Protein AF-A0A9D1CTZ7-F1 (afdb_monomer_lite)

Organism: NCBI:txid2840914

Secondary structure (DSSP, 8-state):
----EEPPP-SS--EEEEEETTT----TTS-HHHHHHHHHHHH-S-EEEEEEEEETTEEEEEEEEE-TTSPPEEEEEETTEEEEEEEE-STTEEEEEEE-TTS-EEEEEEEETT--EEEEEE--SS-SS-SEEEEE---TTS-EEEEEETT-SSPEEEEEPPEESSHHHHHHHHHHS--SEEEEETTEEEEEE-HHHHHHHHHHHHHHHHHHHHHHHHHHHHHTS-----------------------------------STTSSTTTTTHHHHHHTTSS--------------PPPPPPP-PPPSEEEESSSS-EEEEEEEE-TTS-EEEEEEEEETTS-EEEEEEEETTEEEEEEEEE-TTSSEEEEEEEETTEEEEEEEEE-TTT--EEEEEEETTEEEEEEEEE-TT--EEEEEEEETTEEEEEEEEE-TTS-EEEEEEETTEEEEEEEEE-TTS-EEEEEEEETTEEEEEEEEE-TTS-EEEEEEEETTEEEEEEEEEPTTS-EEEEEEETTEEEEEEEEE-TT--EEEEEEEETTEEEEEEEEE-TTS-EEEEEEETTEEEEEEEEE-TTS-EEEEEEEETTEEEEEEEEEETTEEEEEEEEETTEEEEEEEEEETTEEEEEEEEETTEEEEEEEEEETTEEEEEEEEETTEEEEEEEEEETTEEEEEEEEETTEEEEEEEEEETTEEEEEEEEETTEEEEEEEE-TT--EEEEEEEETTEEEEEEEEE-TTS-EEEEEEEETTEEEEE---PPPPP-PPPP-GGGTTSHHHHHH-PPP----EEETTEEEEEEE-TTSSEEEEEEEE-SSEEEEEEEETTEEEEEEEEEETTS-EEEEEE-SS--TT-EEEE-SS-EEEEE-----S-S------------

InterPro domains:
  IPR003409 MORN repeat [PF02493] (344-364)
  IPR003409 MORN repeat [PF02493] (368-382)
  IPR003409 MORN repeat [PF02493] (416-436)
  IPR003409 MORN repeat [PF02493] (463-483)
  IPR003409 MORN repeat [PF02493] (487-508)
  IPR003409 MORN repeat [PF02493] (534-555)
  IPR003409 MORN repeat [PF02493] (581-596)
  IPR003409 MORN repeat [PF02493] (604-623)
  IPR003409 MORN repeat [PF02493] (627-647)
  IPR003409 MORN repeat [PF02493] (650-665)
  IPR003409 MORN repeat [PF02493] (673-684)
  IPR003409 MORN repeat [PF02493] (719-733)
  IPR003409 MORN repeat [PF02493] (804-817)
  IPR003409 MORN repeat [PF02493] (820-840)
  IPR003409 MORN repeat [SM00698] (342-363)
  IPR003409 MORN repeat [SM00698] (366-387)
  IPR003409 MORN repeat [SM00698] (414-435)
  IPR003409 MORN repeat [SM00698] (461-482)
  IPR003409 MORN repeat [SM00698] (485-506)
  IPR003409 MORN repeat [SM00698] (532-553)

Sequence (888 aa):
MTVSIRPRISGDIMYYTAYLLSADPIRFGSDILLKVRKAYFTSGKRQKNKIFLNVQGEALQCFYTMENRRPLKWKKVSEGRLCERTAQTGPSGYCVETLDYSGTVIKKMYFNLHHQWLRTEYFDGFHSQPEFTLMPWPNAKQVGLALYTAERETPSVLQSVPLPQEQALLDQLVQEVLPEACAQTAQGLAYFCTEQKYTLWVQMLDKLGEKEEKSAARAQRTRKKAGAFYFDIQALADEQTTFDLTKAPYLSADGPAALQQDAALEKENKKTRAEKEKVLLQKQPAQTEEKRKRKKPQAPAIAGPDKVLPLSGKEKCFYYGALDENGARTGLGRTQTSQGKTLYDGTYKNDMRNGFGVYYFKTGRISYLGNWKDNKRDGFGIAFRPTDGSVHVGVFENDAPRGTAARFDKEGNLVYAGSWKDGVKTGAGITVAPNGALQISAWKDGKQQNTGALLDMYGAVYYSGGLKNGKKEGKGTLFAADGALVYTGMFKNDAFEGQGRLFLEDGGSIAGTFVNGKVNGKACKYTENGTLVYDGMWKDGLPNGDGALYAADGSKMQGSFIQGKAAGCFSCFSKDGRLCYKGTLADGLYDGQGVLYEEDKPVYDGAFACGEKCGMGRLFEDGACVYMGMFAHGLPNGYGQRFENGQRVYYGFFQNGLYHGHGMLFEDDRPKYAGSFSAGKMHGRINRVSDGHIIEECIYQQGKCIYMRSYTLDGALLYEGNIKDGMREGMGCAFTEFGEKSFEGIFKYNEPFKSMKVIVKKLEPLARCEKLKNTEYESCRTAPAFAVEEPVGGGIYSGMLGERGVPHGKGTMLYPDHRYTGFFEDGAPRGMGVIYFGDGRELRARFVKAPATGGARAVFSTVTYDYILEQSGKDGDAYVDRSNPAVY

Structure (mmCIF, N/CA/C/O backbone):
data_AF-A0A9D1CTZ7-F1
#
_entry.id   AF-A0A9D1CTZ7-F1
#
loop_
_atom_site.group_PDB
_atom_site.id
_atom_site.type_symbol
_atom_site.label_atom_id
_atom_site.label_alt_id
_atom_site.label_comp_id
_atom_site.label_asym_id
_atom_site.label_entity_id
_atom_site.label_seq_id
_atom_site.pdbx_PDB_ins_code
_atom_site.Cartn_x
_atom_site.Cartn_y
_atom_site.Cartn_z
_atom_site.occupancy
_atom_site.B_iso_or_equiv
_atom_site.auth_seq_id
_atom_site.auth_comp_id
_atom_site.auth_asym_id
_atom_site.auth_atom_id
_atom_site.pdbx_PDB_model_num
ATOM 1 N N . MET A 1 1 ? 18.250 21.916 -4.000 1.00 31.45 1 MET A N 1
ATOM 2 C CA . MET A 1 1 ? 17.498 20.655 -3.864 1.00 31.45 1 MET A CA 1
ATOM 3 C C . MET A 1 1 ? 16.093 20.932 -4.359 1.00 31.45 1 MET A C 1
ATOM 5 O O . MET A 1 1 ? 15.356 21.682 -3.744 1.00 31.45 1 MET A O 1
ATOM 9 N N . THR A 1 2 ? 15.762 20.413 -5.537 1.00 33.00 2 THR A N 1
ATOM 10 C CA . THR A 1 2 ? 14.442 20.562 -6.163 1.00 33.00 2 THR A CA 1
ATOM 11 C C . THR A 1 2 ? 13.352 20.031 -5.237 1.00 33.00 2 THR A C 1
ATOM 13 O O . THR A 1 2 ? 13.446 18.884 -4.796 1.00 33.00 2 THR A O 1
ATOM 16 N N . VAL A 1 3 ? 12.331 20.852 -4.962 1.00 38.34 3 VAL A N 1
ATOM 17 C CA . VAL A 1 3 ? 11.084 20.417 -4.317 1.00 38.34 3 VAL A CA 1
ATOM 18 C C . VAL A 1 3 ? 10.610 19.169 -5.047 1.00 38.34 3 VAL A C 1
ATOM 20 O O . VAL A 1 3 ? 10.500 19.164 -6.274 1.00 38.34 3 VAL A O 1
ATOM 23 N N . SER A 1 4 ? 10.396 18.083 -4.310 1.00 40.25 4 SER A N 1
ATOM 24 C CA . SER A 1 4 ? 9.902 16.855 -4.914 1.00 40.25 4 SER A CA 1
ATOM 25 C C . SER A 1 4 ? 8.446 17.081 -5.319 1.00 40.25 4 SER A C 1
ATOM 27 O O . SER A 1 4 ? 7.565 17.266 -4.477 1.00 40.25 4 SER A O 1
ATOM 29 N N . ILE A 1 5 ? 8.216 17.153 -6.626 1.00 47.56 5 ILE A N 1
ATOM 30 C CA . ILE A 1 5 ? 6.934 17.476 -7.248 1.00 47.56 5 ILE A CA 1
ATOM 31 C C . ILE A 1 5 ? 6.357 16.191 -7.840 1.00 47.56 5 ILE A C 1
ATOM 33 O O . ILE A 1 5 ? 7.071 15.412 -8.472 1.00 47.56 5 ILE A O 1
ATOM 37 N N . ARG A 1 6 ? 5.053 15.959 -7.666 1.00 45.53 6 ARG A N 1
ATOM 38 C CA . ARG A 1 6 ? 4.367 14.863 -8.361 1.00 45.53 6 ARG A CA 1
ATOM 39 C C . ARG A 1 6 ? 4.310 15.165 -9.868 1.00 45.53 6 ARG A C 1
ATOM 41 O O . ARG A 1 6 ? 3.875 16.262 -10.229 1.00 45.53 6 ARG A O 1
ATOM 48 N N . PRO A 1 7 ? 4.718 14.231 -10.749 1.00 43.59 7 PRO A N 1
ATOM 49 C CA . PRO A 1 7 ? 4.662 14.441 -12.194 1.00 43.59 7 PRO A CA 1
ATOM 50 C C . PRO A 1 7 ? 3.220 14.638 -12.690 1.00 43.59 7 PRO A C 1
ATOM 52 O O . PRO A 1 7 ? 2.262 14.199 -12.051 1.00 43.59 7 PRO A O 1
ATOM 55 N N . ARG A 1 8 ? 3.072 15.302 -13.850 1.00 50.91 8 ARG A N 1
ATOM 56 C CA . ARG A 1 8 ? 1.784 15.445 -14.553 1.00 50.91 8 ARG A CA 1
ATOM 57 C C . ARG A 1 8 ? 1.154 14.072 -14.781 1.00 50.91 8 ARG A C 1
ATOM 59 O O . ARG A 1 8 ? 1.836 13.109 -15.124 1.00 50.91 8 ARG A O 1
ATOM 66 N N . ILE A 1 9 ? -0.162 14.017 -14.629 1.00 49.47 9 ILE A N 1
ATOM 67 C CA . ILE A 1 9 ? -0.934 12.792 -14.808 1.00 49.47 9 ILE A CA 1
ATOM 68 C C . ILE A 1 9 ? -0.988 12.446 -16.312 1.00 49.47 9 ILE A C 1
ATOM 70 O O . ILE A 1 9 ? -1.193 13.344 -17.129 1.00 49.47 9 ILE A O 1
ATOM 74 N N . SER A 1 10 ? -0.779 11.177 -16.691 1.00 38.81 10 SER A N 1
ATOM 75 C CA . SER A 1 10 ? -0.853 10.682 -18.086 1.00 38.81 10 SER A CA 1
ATOM 76 C C . SER A 1 10 ? -2.014 9.680 -18.284 1.00 38.81 10 SER A C 1
ATOM 78 O O . SER A 1 10 ? -2.587 9.233 -17.294 1.00 38.81 10 SER A O 1
ATOM 80 N N . GLY A 1 11 ? -2.408 9.441 -19.547 1.00 45.62 11 GLY A N 1
ATOM 81 C CA . GLY A 1 11 ? -3.749 9.033 -20.029 1.00 45.62 11 GLY A CA 1
ATOM 82 C C . GLY A 1 11 ? -4.435 7.755 -19.496 1.00 45.62 11 GLY A C 1
ATOM 83 O O . GLY A 1 11 ? -3.845 6.958 -18.779 1.00 45.62 11 GLY A O 1
ATOM 84 N N . ASP A 1 12 ? -5.720 7.627 -19.881 1.00 53.69 12 ASP A N 1
ATOM 85 C CA . ASP A 1 12 ? -6.805 6.739 -19.392 1.00 53.69 12 ASP A CA 1
ATOM 86 C C . ASP A 1 12 ? -7.058 6.773 -17.875 1.00 53.69 12 ASP A C 1
ATOM 88 O O . ASP A 1 12 ? -6.878 5.812 -17.128 1.00 53.69 12 ASP A O 1
ATOM 92 N N . ILE A 1 13 ? -7.531 7.932 -17.406 1.00 67.56 13 ILE A N 1
ATOM 93 C CA . ILE A 1 13 ? -7.781 8.193 -15.986 1.00 67.56 13 ILE A CA 1
ATOM 94 C C . ILE A 1 13 ? -9.235 7.934 -15.617 1.00 67.56 13 ILE A C 1
ATOM 96 O O . ILE A 1 13 ? -10.170 8.542 -16.139 1.00 67.56 13 ILE A O 1
ATOM 100 N N . MET A 1 14 ? -9.410 7.100 -14.598 1.00 73.19 14 MET A N 1
ATOM 101 C CA . MET A 1 14 ? -10.675 6.962 -13.889 1.00 73.19 14 MET A CA 1
ATOM 102 C C . MET A 1 14 ? -10.858 8.124 -12.905 1.00 73.19 14 MET A C 1
ATOM 104 O O . MET A 1 14 ? -10.190 8.201 -11.869 1.00 73.19 14 MET A O 1
ATOM 108 N N . TYR A 1 15 ? -11.796 9.017 -13.221 1.00 79.56 15 TYR A N 1
ATOM 109 C CA . TYR A 1 15 ? -12.249 10.079 -12.325 1.00 79.56 15 TYR A CA 1
ATOM 110 C C . TYR A 1 15 ? -13.317 9.543 -11.367 1.00 79.56 15 TYR A C 1
ATOM 112 O O . TYR A 1 15 ? -14.392 9.098 -11.785 1.00 79.56 15 TYR A O 1
ATOM 120 N N . TYR A 1 16 ? -13.045 9.604 -10.062 1.00 79.25 16 TYR A N 1
ATOM 121 C CA . TYR A 1 16 ? -14.051 9.277 -9.057 1.00 79.25 16 TYR A CA 1
ATOM 122 C C . TYR A 1 16 ? -15.047 10.422 -8.917 1.00 79.25 16 TYR A C 1
ATOM 124 O O . TYR A 1 16 ? -16.249 10.186 -9.043 1.00 79.25 16 TYR A O 1
ATOM 132 N N . THR A 1 17 ? -14.557 11.639 -8.700 1.00 83.62 17 THR A N 1
ATOM 133 C CA . THR A 1 17 ? -15.346 12.873 -8.606 1.00 83.62 17 THR A CA 1
ATOM 134 C C . THR A 1 17 ? -14.515 14.048 -9.121 1.00 83.62 17 THR A C 1
ATOM 136 O O . THR A 1 17 ? -13.285 14.013 -9.046 1.00 83.62 17 THR A O 1
ATOM 139 N N . ALA A 1 18 ? -15.177 15.074 -9.654 1.00 87.12 18 ALA A N 1
ATOM 140 C CA . ALA A 1 18 ? -14.551 16.337 -10.030 1.00 87.12 18 ALA A CA 1
ATOM 141 C C . ALA A 1 18 ? -15.483 17.503 -9.691 1.00 87.12 18 ALA A C 1
ATOM 143 O O . ALA A 1 18 ? -16.699 17.409 -9.902 1.00 87.12 18 ALA A O 1
ATOM 144 N N . TYR A 1 19 ? -14.890 18.574 -9.168 1.00 87.88 19 TYR A N 1
ATOM 145 C CA . TYR A 1 19 ? -15.587 19.717 -8.598 1.00 87.88 19 TYR A CA 1
ATOM 146 C C . TYR A 1 19 ? -14.991 21.034 -9.086 1.00 87.88 19 TYR A C 1
ATOM 148 O O . TYR A 1 19 ? -13.785 21.137 -9.322 1.00 87.88 19 TYR A O 1
ATOM 156 N N . LEU A 1 20 ? -15.848 22.044 -9.211 1.00 88.69 20 LEU A N 1
ATOM 157 C CA . LEU A 1 20 ? -15.451 23.429 -9.420 1.00 88.69 20 LEU A CA 1
ATOM 158 C C . LEU A 1 20 ? -15.240 24.088 -8.053 1.00 88.69 20 LEU A C 1
ATOM 160 O O . LEU A 1 20 ? -16.177 24.173 -7.265 1.00 88.69 20 LEU A O 1
ATOM 164 N N . LEU A 1 21 ? -14.030 24.567 -7.766 1.00 83.88 21 LEU A N 1
ATOM 165 C CA . LEU A 1 21 ? -13.671 25.066 -6.433 1.00 83.88 21 LEU A CA 1
ATOM 166 C C . LEU A 1 21 ? -14.428 26.343 -6.042 1.00 83.88 21 LEU A C 1
ATOM 168 O O . LEU A 1 21 ? -14.652 26.574 -4.858 1.00 83.88 21 LEU A O 1
ATOM 172 N N . SER A 1 22 ? -14.846 27.150 -7.021 1.00 80.38 22 SER A N 1
ATOM 173 C CA . SER A 1 22 ? -15.628 28.370 -6.785 1.00 80.38 22 SER A CA 1
ATOM 174 C C . SER A 1 22 ? -17.093 28.101 -6.431 1.00 80.38 22 SER A C 1
ATOM 176 O O . SER A 1 22 ? -17.678 28.879 -5.685 1.00 80.38 22 SER A O 1
ATOM 178 N N . ALA A 1 23 ? -17.681 27.020 -6.951 1.00 76.50 23 ALA A N 1
ATOM 179 C CA . ALA A 1 23 ? -19.080 26.652 -6.706 1.00 76.50 23 ALA A CA 1
ATOM 180 C C . ALA A 1 23 ? -19.233 25.560 -5.633 1.00 76.50 23 ALA A C 1
ATOM 182 O O . ALA A 1 23 ? -20.319 25.349 -5.102 1.00 76.50 23 ALA A O 1
ATOM 183 N N . ASP A 1 24 ? -18.149 24.844 -5.329 1.00 72.81 24 ASP A N 1
ATOM 184 C CA . ASP A 1 24 ? -18.144 23.669 -4.462 1.00 72.81 24 ASP A CA 1
ATOM 185 C C . ASP A 1 24 ? -16.845 23.616 -3.638 1.00 72.81 24 ASP A C 1
ATOM 187 O O . ASP A 1 24 ? -15.947 22.814 -3.921 1.00 72.81 24 ASP A O 1
ATOM 191 N N . PRO A 1 25 ? -16.696 24.496 -2.627 1.00 58.97 25 PRO A N 1
ATOM 192 C CA . PRO A 1 25 ? -15.507 24.574 -1.782 1.00 58.97 25 PRO A CA 1
ATOM 193 C C . PRO A 1 25 ? -15.472 23.402 -0.782 1.00 58.97 25 PRO A C 1
ATOM 195 O O . PRO A 1 25 ? -15.561 23.570 0.434 1.00 58.97 25 PRO A O 1
ATOM 198 N N . ILE A 1 26 ? -15.387 22.171 -1.285 1.00 52.47 26 ILE A N 1
ATOM 199 C CA . ILE A 1 26 ? -15.336 20.957 -0.468 1.00 52.47 26 ILE A CA 1
ATOM 200 C C . ILE A 1 26 ? -13.951 20.827 0.179 1.00 52.47 26 ILE A C 1
ATOM 202 O O . ILE A 1 26 ? -12.922 20.833 -0.496 1.00 52.47 26 ILE A O 1
ATOM 206 N N . ARG A 1 27 ? -13.916 20.586 1.498 1.00 50.91 27 ARG A N 1
ATOM 207 C CA . ARG A 1 27 ? -12.739 20.017 2.175 1.00 50.91 27 ARG A CA 1
ATOM 208 C C . ARG A 1 27 ? -12.743 18.500 1.953 1.00 50.91 27 ARG A C 1
ATOM 210 O O . ARG A 1 27 ? -13.599 17.804 2.491 1.00 50.91 27 ARG A O 1
ATOM 217 N N . PHE A 1 28 ? -11.786 17.976 1.184 1.00 46.28 28 PHE A N 1
ATOM 218 C CA . PHE A 1 28 ? -11.691 16.584 0.685 1.00 46.28 28 PHE A CA 1
ATOM 219 C C . PHE A 1 28 ? -11.711 15.438 1.727 1.00 46.28 28 PHE A C 1
ATOM 221 O O . PHE A 1 28 ? -11.570 14.271 1.366 1.00 46.28 28 PHE A O 1
ATOM 228 N N . GLY A 1 29 ? -11.927 15.724 3.013 1.00 41.44 29 GLY A N 1
ATOM 229 C CA . GLY A 1 29 ? -12.112 14.727 4.071 1.00 41.44 29 GLY A CA 1
ATOM 230 C C . GLY A 1 29 ? -13.566 14.290 4.315 1.00 41.44 29 GLY A C 1
ATOM 231 O O . GLY A 1 29 ? -13.783 13.227 4.908 1.00 41.44 29 GLY A O 1
ATOM 232 N N . SER A 1 30 ? -14.566 15.059 3.860 1.00 56.84 30 SER A N 1
ATOM 233 C CA . SER A 1 30 ? -15.987 14.865 4.220 1.00 56.84 30 SER A CA 1
ATOM 234 C C . SER A 1 30 ? -16.893 14.358 3.089 1.00 56.84 30 SER A C 1
ATOM 236 O O . SER A 1 30 ? -18.062 14.064 3.337 1.00 56.84 30 SER A O 1
ATOM 238 N N . ASP A 1 31 ? -16.380 14.188 1.867 1.00 74.56 31 ASP A N 1
ATOM 239 C CA . ASP A 1 31 ? -17.168 13.690 0.733 1.00 74.56 31 ASP A CA 1
ATOM 240 C C . ASP A 1 31 ? -17.422 12.174 0.838 1.00 74.56 31 ASP A C 1
ATOM 242 O O . ASP A 1 31 ? -16.590 11.327 0.497 1.00 74.56 31 ASP A O 1
ATOM 246 N N . ILE A 1 32 ? -18.602 11.826 1.348 1.00 80.81 32 ILE A N 1
ATOM 247 C CA . ILE A 1 32 ? -19.038 10.443 1.560 1.00 80.81 32 ILE A CA 1
ATOM 248 C C . ILE A 1 32 ? -19.252 9.733 0.218 1.00 80.81 32 ILE A C 1
ATOM 250 O O . ILE A 1 32 ? -18.917 8.555 0.100 1.00 80.81 32 ILE A O 1
ATOM 254 N N . LEU A 1 33 ? -19.768 10.430 -0.800 1.00 86.69 33 LEU A N 1
ATOM 255 C CA . LEU A 1 33 ? -20.016 9.844 -2.117 1.00 86.69 33 LEU A CA 1
ATOM 256 C C . LEU A 1 33 ? -18.697 9.406 -2.761 1.00 86.69 33 LEU A C 1
ATOM 258 O O . LEU A 1 33 ? -18.604 8.293 -3.286 1.00 86.69 33 LEU A O 1
ATOM 262 N N . LEU A 1 34 ? -17.655 10.232 -2.648 1.00 85.56 34 LEU A N 1
ATOM 263 C CA . LEU A 1 34 ? -16.305 9.860 -3.057 1.00 85.56 34 LEU A CA 1
ATOM 264 C C . LEU A 1 34 ? -15.801 8.614 -2.314 1.00 85.56 34 LEU A C 1
ATOM 266 O O . LEU A 1 34 ? -15.288 7.694 -2.955 1.00 85.56 34 LEU A O 1
ATOM 270 N N . LYS A 1 35 ? -15.965 8.548 -0.985 1.00 84.50 35 LYS A N 1
ATOM 271 C CA . LYS A 1 35 ? -15.539 7.385 -0.181 1.00 84.50 35 LYS A CA 1
ATOM 272 C C . LYS A 1 35 ? -16.227 6.096 -0.638 1.00 84.50 35 LYS A C 1
ATOM 274 O O . LYS A 1 35 ? -15.545 5.093 -0.843 1.00 84.50 35 LYS A O 1
ATOM 279 N N . VAL A 1 36 ? -17.544 6.134 -0.866 1.00 88.00 36 VAL A N 1
ATOM 280 C CA . VAL A 1 36 ? -18.310 4.981 -1.375 1.00 88.00 36 VAL A CA 1
ATOM 281 C C . VAL A 1 36 ? -17.788 4.531 -2.737 1.00 88.00 36 VAL A C 1
ATOM 283 O O . VAL A 1 36 ? -17.558 3.342 -2.956 1.00 88.00 36 VAL A O 1
ATOM 286 N N . ARG A 1 37 ? -17.568 5.477 -3.655 1.00 88.75 37 ARG A N 1
ATOM 287 C CA . ARG A 1 37 ? -17.088 5.175 -5.009 1.00 88.75 37 ARG A CA 1
ATOM 288 C C . ARG A 1 37 ? -15.677 4.593 -4.984 1.00 88.75 37 ARG A C 1
ATOM 290 O O . ARG A 1 37 ? -15.439 3.581 -5.636 1.00 88.75 37 ARG A O 1
ATOM 297 N N . LYS A 1 38 ? -14.770 5.169 -4.190 1.00 84.69 38 LYS A N 1
ATOM 298 C CA . LYS A 1 38 ? -13.411 4.644 -4.004 1.00 84.69 38 LYS A CA 1
ATOM 299 C C . LYS A 1 38 ? -13.449 3.211 -3.467 1.00 84.69 38 LYS A C 1
ATOM 301 O O . LYS A 1 38 ? -12.828 2.338 -4.056 1.00 84.69 38 LYS A O 1
ATOM 306 N N . ALA A 1 39 ? -14.250 2.939 -2.434 1.00 84.06 39 ALA A N 1
ATOM 307 C CA . ALA A 1 39 ? -14.419 1.587 -1.895 1.00 84.06 39 ALA A CA 1
ATOM 308 C C . ALA A 1 39 ? -14.946 0.587 -2.944 1.00 84.06 39 ALA A C 1
ATOM 310 O O . ALA A 1 39 ? -14.452 -0.540 -3.026 1.00 84.06 39 ALA A O 1
ATOM 311 N N . TYR A 1 40 ? -15.905 0.994 -3.783 1.00 88.19 40 TYR A N 1
ATOM 312 C CA . TYR A 1 40 ? -16.425 0.160 -4.872 1.00 88.19 40 TYR A CA 1
ATOM 313 C C . TYR A 1 40 ? -15.343 -0.192 -5.902 1.00 88.19 40 TYR A C 1
ATOM 315 O O . TYR A 1 40 ? -15.131 -1.369 -6.185 1.00 88.19 40 TYR A O 1
ATOM 323 N N . PHE A 1 41 ? -14.626 0.805 -6.429 1.00 83.56 41 PHE A N 1
ATOM 324 C CA . PHE A 1 41 ? -13.607 0.577 -7.459 1.00 83.56 41 PHE A CA 1
ATOM 325 C C . PHE A 1 41 ? -12.353 -0.125 -6.925 1.00 83.56 41 PHE A C 1
ATOM 327 O O . PHE A 1 41 ? -11.747 -0.898 -7.657 1.00 83.56 41 PHE A O 1
ATOM 334 N N . THR A 1 42 ? -11.987 0.085 -5.656 1.00 80.75 42 THR A N 1
ATOM 335 C CA . THR A 1 42 ? -10.863 -0.623 -5.022 1.00 80.75 42 THR A CA 1
ATOM 336 C C . THR A 1 42 ? -11.199 -2.083 -4.721 1.00 80.75 42 THR A C 1
ATOM 338 O O . THR A 1 42 ? -10.357 -2.952 -4.910 1.00 80.75 42 THR A O 1
ATOM 341 N N . SER A 1 43 ? -12.414 -2.377 -4.249 1.00 82.44 43 SER A N 1
ATOM 342 C CA . SER A 1 43 ? -12.793 -3.749 -3.880 1.00 82.44 43 SER A CA 1
ATOM 343 C C . SER A 1 43 ? -13.303 -4.591 -5.052 1.00 82.44 43 SER A C 1
ATOM 345 O O . SER A 1 43 ? -13.325 -5.816 -4.947 1.00 82.44 43 SER A O 1
ATOM 347 N N . GLY A 1 44 ? -13.799 -3.957 -6.121 1.00 81.06 44 GLY A N 1
ATOM 348 C CA . GLY A 1 44 ? -14.511 -4.620 -7.220 1.00 81.06 44 GLY A CA 1
ATOM 349 C C . GLY A 1 44 ? -15.844 -5.264 -6.807 1.00 81.06 44 GLY A C 1
ATOM 350 O O . GLY A 1 44 ? -16.475 -5.953 -7.608 1.00 81.06 44 GLY A O 1
ATOM 351 N N . LYS A 1 45 ? -16.284 -5.067 -5.557 1.00 83.38 45 LYS A N 1
ATOM 352 C CA . LYS A 1 45 ? -17.465 -5.705 -4.965 1.00 83.38 45 LYS A CA 1
ATOM 353 C C . LYS A 1 45 ? -18.585 -4.694 -4.743 1.00 83.38 45 LYS A C 1
ATOM 355 O O . LYS A 1 45 ? -18.350 -3.505 -4.519 1.00 83.38 45 LYS A O 1
ATOM 360 N N . ARG A 1 46 ? -19.822 -5.200 -4.739 1.00 90.06 46 ARG A N 1
ATOM 361 C CA . ARG A 1 46 ? -21.034 -4.449 -4.378 1.00 90.06 46 ARG A CA 1
ATOM 362 C C . ARG A 1 46 ? -20.846 -3.715 -3.047 1.00 90.06 46 ARG A C 1
ATOM 364 O O . ARG A 1 46 ? -20.484 -4.339 -2.056 1.00 90.06 46 ARG A O 1
ATOM 371 N N . GLN A 1 47 ? -21.190 -2.429 -3.016 1.00 91.38 47 GLN A N 1
ATOM 372 C CA . GLN A 1 47 ? -21.174 -1.606 -1.805 1.00 91.38 47 GLN A CA 1
ATOM 373 C C . GLN A 1 47 ? -22.609 -1.283 -1.387 1.00 91.38 47 GLN A C 1
ATOM 375 O O . GLN A 1 47 ? -23.388 -0.780 -2.194 1.00 91.38 47 GLN A O 1
ATOM 380 N N . LYS A 1 48 ? -22.992 -1.558 -0.139 1.00 91.31 48 LYS A N 1
ATOM 381 C CA . LYS A 1 48 ? -24.323 -1.226 0.388 1.00 91.31 48 LYS A CA 1
ATOM 382 C C . LYS A 1 48 ? -24.215 -0.897 1.866 1.00 91.31 48 LYS A C 1
ATOM 384 O O . LYS A 1 48 ? -23.793 -1.754 2.632 1.00 91.31 48 LYS A O 1
ATOM 389 N N . ASN A 1 49 ? -24.638 0.300 2.265 1.00 85.12 49 ASN A N 1
ATOM 390 C CA . ASN A 1 49 ? -24.686 0.654 3.679 1.00 85.12 49 ASN A CA 1
ATOM 391 C C . ASN A 1 49 ? -25.642 1.824 3.972 1.00 85.12 49 ASN A C 1
ATOM 393 O O . ASN A 1 49 ? -26.111 2.514 3.059 1.00 85.12 49 ASN A O 1
ATOM 397 N N . LYS A 1 50 ? -25.901 2.046 5.263 1.00 86.00 50 LYS A N 1
ATOM 398 C CA . LYS A 1 50 ? -26.509 3.253 5.816 1.00 86.00 50 LYS A CA 1
ATOM 399 C C . LYS A 1 50 ? -25.542 3.882 6.825 1.00 86.00 50 LYS A C 1
ATOM 401 O O . LYS A 1 50 ? -25.249 3.280 7.845 1.00 86.00 50 LYS A O 1
ATOM 406 N N . ILE A 1 51 ? -25.090 5.098 6.539 1.00 81.50 51 ILE A N 1
ATOM 407 C CA . ILE A 1 51 ? -24.078 5.844 7.295 1.00 81.50 51 ILE A CA 1
ATOM 408 C C . ILE A 1 51 ? -24.765 6.978 8.083 1.00 81.50 51 ILE A C 1
ATOM 410 O O . ILE A 1 51 ? -25.564 7.696 7.493 1.00 81.50 51 ILE A O 1
ATOM 414 N N . PHE A 1 52 ? -24.462 7.173 9.374 1.00 79.44 52 PHE A N 1
ATOM 415 C CA . PHE A 1 52 ? -24.957 8.280 10.233 1.00 79.44 52 PHE A CA 1
ATOM 416 C C . PHE A 1 52 ? -23.847 9.196 10.820 1.00 79.44 52 PHE A C 1
ATOM 418 O O . PHE A 1 52 ? -23.466 9.042 11.971 1.00 79.44 52 PHE A O 1
ATOM 425 N N . LEU A 1 53 ? -23.283 10.147 10.075 1.00 73.62 53 LEU A N 1
ATOM 426 C CA . LEU A 1 53 ? -22.174 10.980 10.582 1.00 73.62 53 LEU A CA 1
ATOM 427 C C . LEU A 1 53 ? -22.672 12.151 11.418 1.00 73.62 53 LEU A C 1
ATOM 429 O O . LEU A 1 53 ? -23.698 12.739 11.105 1.00 73.62 53 LEU A O 1
ATOM 433 N N . ASN A 1 54 ? -21.883 12.541 12.416 1.00 66.19 54 ASN A N 1
ATOM 434 C CA . ASN A 1 54 ? -21.918 13.895 12.947 1.00 66.19 54 ASN A CA 1
ATOM 435 C C . ASN A 1 54 ? -20.696 14.640 12.397 1.00 66.19 54 ASN A C 1
ATOM 437 O O . ASN A 1 54 ? -19.562 14.264 12.695 1.00 66.19 54 ASN A O 1
ATOM 441 N N . VAL A 1 55 ? -20.919 15.632 11.535 1.00 59.72 55 VAL A N 1
ATOM 442 C CA . VAL A 1 55 ? -19.853 16.449 10.937 1.00 59.72 55 VAL A CA 1
ATOM 443 C C . VAL A 1 55 ? -20.080 17.884 11.380 1.00 59.72 55 VAL A C 1
ATOM 445 O O . VAL A 1 55 ? -21.084 18.479 11.016 1.00 59.72 55 VAL A O 1
ATOM 448 N N . GLN A 1 56 ? -19.156 18.432 12.175 1.00 57.69 56 GLN A N 1
ATOM 449 C CA . GLN A 1 56 ? -19.215 19.822 12.662 1.00 57.69 56 GLN A CA 1
ATOM 450 C C . GLN A 1 56 ? -20.518 20.188 13.410 1.00 57.69 56 GLN A C 1
ATOM 452 O O . GLN A 1 56 ? -20.915 21.347 13.422 1.00 57.69 56 GLN A O 1
ATOM 457 N N . GLY A 1 57 ? -21.174 19.217 14.056 1.00 58.94 57 GLY A N 1
ATOM 458 C CA . GLY A 1 57 ? -22.427 19.424 14.789 1.00 58.94 57 GLY A CA 1
ATOM 459 C C . GLY A 1 57 ? -23.689 19.066 14.000 1.00 58.94 57 GLY A C 1
ATOM 460 O O . GLY A 1 57 ? -24.749 18.948 14.609 1.00 58.94 57 GLY A O 1
ATOM 461 N N . GLU A 1 58 ? -23.586 18.816 12.690 1.00 65.38 58 GLU A N 1
ATOM 462 C CA . GLU A 1 58 ? -24.715 18.397 11.857 1.00 65.38 58 GLU A CA 1
ATOM 463 C C . GLU A 1 58 ? -24.842 16.869 11.781 1.00 65.38 58 GLU A C 1
ATOM 465 O O . GLU A 1 58 ? -23.896 16.151 11.435 1.00 65.38 58 GLU A O 1
ATOM 470 N N . ALA A 1 59 ? -26.050 16.361 12.043 1.00 75.69 59 ALA A N 1
ATOM 471 C CA . ALA A 1 59 ? -26.376 14.946 11.901 1.00 75.69 59 ALA A CA 1
ATOM 472 C C . ALA A 1 59 ? -26.721 14.595 10.441 1.00 75.69 59 ALA A C 1
ATOM 474 O O . ALA A 1 59 ? -27.817 14.880 9.949 1.00 75.69 59 ALA A O 1
ATOM 475 N N . LEU A 1 60 ? -25.802 13.904 9.769 1.00 80.94 60 LEU A N 1
ATOM 476 C CA . LEU A 1 60 ? -25.909 13.433 8.391 1.00 80.94 60 LEU A CA 1
ATOM 477 C C . LEU A 1 60 ? -26.286 11.950 8.326 1.00 80.94 60 LEU A C 1
ATOM 479 O O . LEU A 1 60 ? -25.632 11.103 8.923 1.00 80.94 60 LEU A O 1
ATOM 483 N N . GLN A 1 61 ? -27.277 11.597 7.511 1.00 85.12 61 GLN A N 1
ATOM 484 C CA . GLN A 1 61 ? -27.671 10.221 7.209 1.00 85.12 61 GLN A CA 1
ATOM 485 C C . GLN A 1 61 ? -27.540 9.944 5.711 1.00 85.12 61 GLN A C 1
ATOM 487 O O . GLN A 1 61 ? -28.242 10.543 4.901 1.00 85.12 61 GLN A O 1
ATOM 492 N N . CYS A 1 62 ? -26.685 9.002 5.326 1.00 89.69 62 CYS A N 1
ATOM 493 C CA . CYS A 1 62 ? -26.516 8.568 3.941 1.00 89.69 62 CYS A CA 1
ATOM 494 C C . CYS A 1 62 ? -26.984 7.127 3.762 1.00 89.69 62 CYS A C 1
ATOM 496 O O . CYS A 1 62 ? -26.686 6.264 4.579 1.00 89.69 62 CYS A O 1
ATOM 498 N N . PHE A 1 63 ? -27.667 6.840 2.664 1.00 90.81 63 PHE A N 1
ATOM 499 C CA . PHE A 1 63 ? -28.096 5.505 2.272 1.00 90.81 63 PHE A CA 1
ATOM 500 C C . PHE A 1 63 ? -27.577 5.242 0.876 1.00 90.81 63 PHE A C 1
ATOM 502 O O . PHE A 1 63 ? -27.813 6.054 -0.023 1.00 90.81 63 PHE A O 1
ATOM 509 N N . TYR A 1 64 ? -26.915 4.104 0.679 1.00 94.44 64 TYR A N 1
ATOM 510 C CA . TYR A 1 64 ? -26.438 3.773 -0.649 1.00 94.44 64 TYR A CA 1
ATOM 511 C C . TYR A 1 64 ? -26.452 2.291 -0.995 1.00 94.44 64 TYR A C 1
ATOM 513 O O . TYR A 1 64 ? -26.403 1.403 -0.144 1.00 94.44 64 TYR A O 1
ATOM 521 N N . THR A 1 65 ? -26.530 2.016 -2.292 1.00 93.69 65 THR A N 1
ATOM 522 C CA . THR A 1 65 ? -26.281 0.702 -2.886 1.00 93.69 65 THR A CA 1
ATOM 523 C C . THR A 1 65 ? -25.667 0.903 -4.265 1.00 93.69 65 THR A C 1
ATOM 525 O O . THR A 1 65 ? -26.301 1.492 -5.139 1.00 93.69 65 THR A O 1
ATOM 528 N N . MET A 1 66 ? -24.444 0.421 -4.450 1.00 92.31 66 MET A N 1
ATOM 529 C CA . MET A 1 66 ? -23.649 0.527 -5.669 1.00 92.31 66 MET A CA 1
ATOM 530 C C . MET A 1 66 ? -23.295 -0.879 -6.160 1.00 92.31 66 MET A C 1
ATOM 532 O O . MET A 1 66 ? -22.764 -1.696 -5.403 1.00 92.31 66 MET A O 1
ATOM 536 N N . GLU A 1 67 ? -23.640 -1.176 -7.409 1.00 91.44 67 GLU A N 1
ATOM 537 C CA . GLU A 1 67 ? -23.596 -2.508 -8.017 1.00 91.44 67 GLU A CA 1
ATOM 538 C C . GLU A 1 67 ? -23.240 -2.377 -9.496 1.00 91.44 67 GLU A C 1
ATOM 540 O O . GLU A 1 67 ? -23.750 -1.486 -10.171 1.00 91.44 67 GLU A O 1
ATOM 545 N N . ASN A 1 68 ? -22.450 -3.312 -10.023 1.00 86.62 68 ASN A N 1
ATOM 546 C CA . ASN A 1 68 ? -22.042 -3.280 -11.423 1.00 86.62 68 ASN A CA 1
ATOM 547 C C . ASN A 1 68 ? -23.248 -3.213 -12.377 1.00 86.62 68 ASN A C 1
ATOM 549 O O . ASN A 1 68 ? -24.198 -3.988 -12.245 1.00 86.62 68 ASN A O 1
ATOM 553 N N . ARG A 1 69 ? -23.178 -2.310 -13.362 1.00 86.56 69 ARG A N 1
ATOM 554 C CA . ARG A 1 69 ? -24.195 -2.096 -14.406 1.00 86.56 69 ARG A CA 1
ATOM 555 C C . ARG A 1 6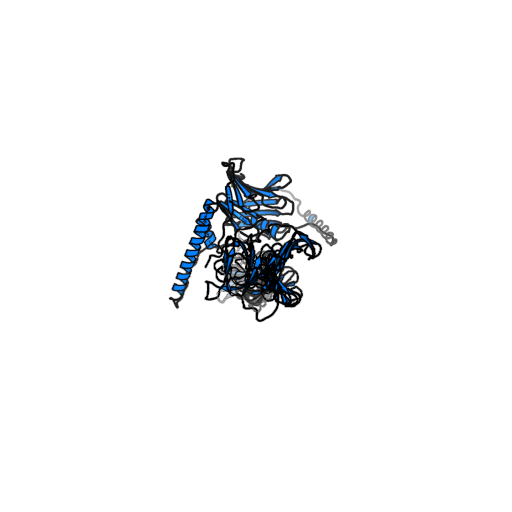9 ? -25.581 -1.684 -13.894 1.00 86.56 69 ARG A C 1
ATOM 557 O O . ARG A 1 69 ? -26.568 -1.854 -14.608 1.00 86.56 69 ARG A O 1
ATOM 564 N N . ARG A 1 70 ? -25.686 -1.131 -12.684 1.00 90.12 70 ARG A N 1
ATOM 565 C CA . ARG A 1 70 ? -26.945 -0.604 -12.133 1.00 90.12 70 ARG A CA 1
ATOM 566 C C . ARG A 1 70 ? -26.766 0.835 -11.657 1.00 90.12 70 ARG A C 1
ATOM 568 O O . ARG A 1 70 ? -25.692 1.176 -11.173 1.00 90.12 70 ARG A O 1
ATOM 575 N N . PRO A 1 71 ? -27.801 1.691 -11.740 1.00 92.50 71 PRO A N 1
ATOM 576 C CA . PRO A 1 71 ? -27.742 3.018 -11.140 1.00 92.50 71 PRO A CA 1
ATOM 577 C C . PRO A 1 71 ? -27.393 2.949 -9.651 1.00 92.50 71 PRO A C 1
ATOM 579 O O . PRO A 1 71 ? -27.966 2.136 -8.918 1.00 92.50 71 PRO A O 1
ATOM 582 N N . LEU A 1 72 ? -26.488 3.820 -9.194 1.00 93.94 72 LEU A N 1
ATOM 583 C CA . LEU A 1 72 ? -26.228 3.992 -7.764 1.00 93.94 72 LEU A CA 1
ATOM 584 C C . LEU A 1 72 ? -27.540 4.380 -7.090 1.00 93.94 72 LEU A C 1
ATOM 586 O O . LEU A 1 72 ? -28.131 5.389 -7.453 1.00 93.94 72 LEU A O 1
ATOM 590 N N . LYS A 1 73 ? -27.980 3.644 -6.076 1.00 94.75 73 LYS A N 1
ATOM 591 C CA . LYS A 1 73 ? -29.012 4.149 -5.167 1.00 94.75 73 LYS A CA 1
ATOM 592 C C . LYS A 1 73 ? -28.299 5.026 -4.151 1.00 94.75 73 LYS A C 1
ATOM 594 O O . LYS A 1 73 ? -27.436 4.506 -3.458 1.00 94.75 73 LYS A O 1
ATOM 599 N N . TRP A 1 74 ? -28.614 6.314 -4.091 1.00 94.75 74 TRP A N 1
ATOM 600 C CA . TRP A 1 74 ? -28.010 7.286 -3.180 1.00 94.75 74 TRP A CA 1
ATOM 601 C C . TRP A 1 74 ? -29.087 8.183 -2.583 1.00 94.75 74 TRP A C 1
ATOM 603 O O . TRP A 1 74 ? -29.984 8.648 -3.290 1.00 94.75 74 TRP A O 1
ATOM 613 N N . LYS A 1 75 ? -28.992 8.420 -1.276 1.00 94.44 75 LYS A N 1
ATOM 614 C CA . LYS A 1 75 ? -29.801 9.392 -0.543 1.00 94.44 75 LYS A CA 1
ATOM 615 C C . LYS A 1 75 ? -28.975 9.948 0.610 1.00 94.44 75 LYS A C 1
ATOM 617 O O . LYS A 1 75 ? -28.524 9.161 1.435 1.00 94.44 75 LYS A O 1
ATOM 622 N N . LYS A 1 76 ? -28.828 11.266 0.710 1.00 91.75 76 LYS A N 1
ATOM 623 C CA . LYS A 1 76 ? -28.174 11.960 1.829 1.00 91.75 76 LYS A CA 1
ATOM 624 C C . LYS A 1 76 ? -29.156 12.920 2.476 1.00 91.75 76 LYS A C 1
ATOM 626 O O . LYS A 1 76 ? -29.810 13.689 1.778 1.00 91.75 76 LYS A O 1
ATOM 631 N N . VAL A 1 77 ? -29.260 12.862 3.793 1.00 89.00 77 VAL A N 1
ATOM 632 C CA . VAL A 1 77 ? -30.173 13.660 4.608 1.00 89.00 77 VAL A CA 1
ATOM 633 C C . VAL A 1 77 ? -29.356 14.372 5.684 1.00 89.00 77 VAL A C 1
ATOM 635 O O . VAL A 1 77 ? -28.626 13.690 6.391 1.00 89.00 77 VAL A O 1
ATOM 638 N N . SER A 1 78 ? -29.469 15.691 5.828 1.00 83.94 78 SER A N 1
ATOM 639 C CA . SER A 1 78 ? -28.899 16.452 6.956 1.00 83.94 78 SER A CA 1
ATOM 640 C C . SER A 1 78 ? -30.037 17.001 7.807 1.00 83.94 78 SER A C 1
ATOM 642 O O . SER A 1 78 ? -30.985 17.556 7.253 1.00 83.94 78 SER A O 1
ATOM 644 N N . GLU A 1 79 ? -30.007 16.784 9.124 1.00 81.94 79 GLU A N 1
ATOM 645 C CA . GLU A 1 79 ? -31.027 17.288 10.068 1.00 81.94 79 GLU A CA 1
ATOM 646 C C . GLU A 1 79 ? -32.485 16.977 9.655 1.00 81.94 79 GLU A C 1
ATOM 648 O O . GLU A 1 79 ? -33.410 17.768 9.831 1.00 81.94 79 GLU A O 1
ATOM 653 N N . GLY A 1 80 ? -32.708 15.805 9.050 1.00 80.56 80 GLY A N 1
ATOM 654 C CA . GLY A 1 80 ? -34.028 15.381 8.565 1.00 80.56 80 GLY A CA 1
ATOM 655 C C . GLY A 1 80 ? -34.437 15.934 7.190 1.00 80.56 80 GLY A C 1
ATOM 656 O O . GLY A 1 80 ? -35.476 15.529 6.668 1.00 80.56 80 GLY A O 1
ATOM 657 N N . ARG A 1 81 ? -33.621 16.784 6.556 1.00 83.75 81 ARG A N 1
ATOM 658 C CA . ARG A 1 81 ? -33.849 17.339 5.210 1.00 83.75 81 ARG A CA 1
ATOM 659 C C . ARG A 1 81 ? -33.054 16.592 4.149 1.00 83.75 81 ARG A C 1
ATOM 661 O O . ARG A 1 81 ? -31.913 16.212 4.374 1.00 83.75 81 ARG A O 1
ATOM 668 N N . LEU A 1 82 ? -33.651 16.367 2.981 1.00 88.81 82 LEU A N 1
ATOM 669 C CA . LEU A 1 82 ? -32.986 15.696 1.864 1.00 88.81 82 LEU A CA 1
ATOM 670 C C . LEU A 1 82 ? -31.991 16.646 1.185 1.00 88.81 82 LEU A C 1
ATOM 672 O O . LEU A 1 82 ? -32.408 17.647 0.620 1.00 88.81 82 LEU A O 1
ATOM 676 N N . CYS A 1 83 ? -30.708 16.291 1.195 1.00 88.75 83 CYS A N 1
ATOM 677 C CA . CYS A 1 83 ? -29.628 17.101 0.624 1.00 88.75 83 CYS A CA 1
ATOM 678 C C . CYS A 1 83 ? -29.096 16.522 -0.688 1.00 88.75 83 CYS A C 1
ATOM 680 O O . CYS A 1 83 ? -28.684 17.271 -1.562 1.00 88.75 83 CYS A O 1
ATOM 682 N N . GLU A 1 84 ? -29.084 15.195 -0.850 1.00 93.56 84 GLU A N 1
ATOM 683 C CA . GLU A 1 84 ? -28.700 14.575 -2.124 1.00 93.56 84 GLU A CA 1
ATOM 684 C C . GLU A 1 84 ? -29.541 13.334 -2.428 1.00 93.56 84 GLU A C 1
ATOM 686 O O . GLU A 1 84 ? -29.965 12.613 -1.516 1.00 93.56 84 GLU A O 1
ATOM 691 N N . ARG A 1 85 ? -29.752 13.042 -3.714 1.00 95.06 85 ARG A N 1
ATOM 692 C CA . ARG A 1 85 ? -30.453 11.834 -4.175 1.00 95.06 85 ARG A CA 1
ATOM 693 C C . ARG A 1 85 ? -29.995 11.388 -5.558 1.00 95.06 85 ARG A C 1
ATOM 695 O O . ARG A 1 85 ? -29.541 12.202 -6.352 1.00 95.06 85 ARG A O 1
ATOM 702 N N . THR A 1 86 ? -30.184 10.114 -5.880 1.00 96.75 86 THR A N 1
ATOM 703 C CA . THR A 1 86 ? -30.074 9.654 -7.272 1.00 96.75 86 THR A CA 1
ATOM 704 C C . THR A 1 86 ? -31.304 10.048 -8.083 1.00 96.75 86 THR A C 1
ATOM 706 O O . THR A 1 86 ? -32.428 9.781 -7.656 1.00 96.75 86 THR A O 1
ATOM 709 N N . ALA A 1 87 ? -31.085 10.552 -9.296 1.00 93.12 87 ALA A N 1
ATOM 710 C CA . ALA A 1 87 ? -32.082 10.625 -10.358 1.00 93.12 87 ALA A CA 1
ATOM 711 C C . ALA A 1 87 ? -31.628 9.811 -11.585 1.00 93.12 87 ALA A C 1
ATOM 713 O O . ALA A 1 87 ? -30.436 9.702 -11.883 1.00 93.12 87 ALA A O 1
ATOM 714 N N . GLN A 1 88 ? -32.573 9.185 -12.290 1.00 83.06 88 GLN A N 1
ATOM 715 C CA . GLN A 1 88 ? -32.277 8.476 -13.538 1.00 83.06 88 GLN A CA 1
ATOM 716 C C . GLN A 1 88 ? -32.220 9.467 -14.698 1.00 83.06 88 GLN A C 1
ATOM 718 O O . GLN A 1 88 ? -33.081 10.333 -14.817 1.00 83.06 88 GLN A O 1
ATOM 723 N N . THR A 1 89 ? -31.223 9.315 -15.567 1.00 80.94 89 THR A N 1
ATOM 724 C CA . THR A 1 89 ? -31.003 10.200 -16.723 1.00 80.94 89 THR A CA 1
ATOM 725 C C . THR A 1 89 ? -31.319 9.513 -18.056 1.00 80.94 89 THR A C 1
ATOM 727 O O . THR A 1 89 ? -31.065 10.078 -19.115 1.00 80.94 89 THR A O 1
ATOM 730 N N . GLY A 1 90 ? -31.871 8.293 -18.007 1.00 75.81 90 GLY A N 1
ATOM 731 C CA . GLY A 1 90 ? -32.183 7.440 -19.156 1.00 75.81 90 GLY A CA 1
ATOM 732 C C . GLY A 1 90 ? -31.746 5.981 -18.935 1.00 75.81 90 GLY A C 1
ATOM 733 O O . GLY A 1 90 ? -31.297 5.632 -17.843 1.00 75.81 90 GLY A O 1
ATOM 734 N N . PRO A 1 91 ? -31.843 5.108 -19.956 1.00 72.94 91 PRO A N 1
ATOM 735 C CA . PRO A 1 91 ? -31.519 3.681 -19.830 1.00 72.94 91 PRO A CA 1
ATOM 736 C C . PRO A 1 91 ? -30.018 3.379 -19.661 1.00 72.94 91 PRO A C 1
ATOM 738 O O . PRO A 1 91 ? -29.660 2.262 -19.299 1.00 72.94 91 PRO A O 1
ATOM 741 N N . SER A 1 92 ? -29.134 4.348 -19.918 1.00 76.31 92 SER A N 1
ATOM 742 C CA . SER A 1 92 ? -27.676 4.160 -19.986 1.00 76.31 92 SER A CA 1
ATOM 743 C C . SER A 1 92 ? -26.878 4.865 -18.879 1.00 76.31 92 SER A C 1
ATOM 745 O O . SER A 1 92 ? -25.647 4.762 -18.851 1.00 76.31 92 SER A O 1
ATOM 747 N N . GLY A 1 93 ? -27.537 5.550 -17.938 1.00 89.94 93 GLY A N 1
ATOM 748 C CA . GLY A 1 93 ? -26.843 6.305 -16.894 1.00 89.94 93 GLY A CA 1
ATOM 749 C C . GLY A 1 93 ? -27.734 6.806 -15.763 1.00 89.94 93 GLY A C 1
ATOM 750 O O . GLY A 1 93 ? -28.932 6.528 -15.695 1.00 89.94 93 GLY A O 1
ATOM 751 N N . TYR A 1 94 ? -27.115 7.528 -14.836 1.00 94.81 94 TYR A N 1
ATOM 752 C CA . TYR A 1 94 ? -27.789 8.169 -13.711 1.00 94.81 94 TYR A CA 1
ATOM 753 C C . TYR A 1 94 ? -27.055 9.447 -13.309 1.00 94.81 94 TYR A C 1
ATOM 755 O O . TYR A 1 94 ? -25.902 9.658 -13.691 1.00 94.81 94 TYR A O 1
ATOM 763 N N . CYS A 1 95 ? -27.693 10.284 -12.497 1.00 95.38 95 CYS A N 1
ATOM 764 C CA . CYS A 1 95 ? -27.017 11.379 -11.821 1.00 95.38 95 CYS A CA 1
ATOM 765 C C . CYS A 1 95 ? -27.301 11.391 -10.318 1.00 95.38 95 CYS A C 1
ATOM 767 O O . CYS A 1 95 ? -28.274 10.803 -9.842 1.00 95.38 95 CYS A O 1
ATOM 769 N N . VAL A 1 96 ? -26.413 12.037 -9.568 1.00 95.44 96 VAL A N 1
ATOM 770 C CA . VAL A 1 96 ? -26.639 12.414 -8.172 1.00 95.44 96 VAL A CA 1
ATOM 771 C C . VAL A 1 96 ? -26.953 13.904 -8.143 1.00 95.44 96 VAL A C 1
ATOM 773 O O . VAL A 1 96 ? -26.127 14.712 -8.560 1.00 95.44 96 VAL A O 1
ATOM 776 N N . GLU A 1 97 ? -28.152 14.245 -7.685 1.00 94.75 97 GLU A N 1
ATOM 777 C CA . GLU A 1 97 ? -28.622 15.617 -7.503 1.00 94.75 97 GLU A CA 1
ATOM 778 C C . GLU A 1 97 ? -28.287 16.084 -6.084 1.00 94.75 97 GLU A C 1
ATOM 780 O O . GLU A 1 97 ? -28.575 15.361 -5.128 1.00 94.75 97 GLU A O 1
ATOM 785 N N . THR A 1 98 ? -27.727 17.284 -5.945 1.00 91.81 98 THR A N 1
ATOM 786 C CA . THR A 1 98 ? -27.589 18.006 -4.674 1.00 91.81 98 THR A CA 1
ATOM 787 C C . THR A 1 98 ? -28.623 19.118 -4.619 1.00 91.81 98 THR A C 1
ATOM 789 O O . THR A 1 98 ? -28.815 19.846 -5.594 1.00 91.81 98 THR A O 1
ATOM 792 N N . LEU A 1 99 ? -29.280 19.224 -3.473 1.00 89.00 99 LEU A N 1
ATOM 793 C CA . LEU A 1 99 ? -30.391 20.119 -3.199 1.00 89.00 99 LEU A CA 1
ATOM 794 C C . LEU A 1 99 ? -29.949 21.168 -2.175 1.00 89.00 99 LEU A C 1
ATOM 796 O O . LEU A 1 99 ? -29.202 20.848 -1.247 1.00 89.00 99 LEU A O 1
ATOM 800 N N . ASP A 1 100 ? -30.419 22.398 -2.335 1.00 82.81 100 ASP A N 1
ATOM 801 C CA . ASP A 1 100 ? -30.291 23.442 -1.320 1.00 82.81 100 ASP A CA 1
ATOM 802 C C . ASP A 1 100 ? -31.321 23.262 -0.179 1.00 82.81 100 ASP A C 1
ATOM 804 O O . ASP A 1 100 ? -32.086 22.293 -0.129 1.00 82.81 100 ASP A O 1
ATOM 808 N N . TYR A 1 101 ? -31.381 24.229 0.742 1.00 76.19 101 TYR A N 1
ATOM 809 C CA . TYR A 1 101 ? -32.358 24.234 1.837 1.00 76.19 101 TYR A CA 1
ATOM 810 C C . TYR A 1 101 ? -33.821 24.364 1.383 1.00 76.19 101 TYR A C 1
ATOM 812 O O . TYR A 1 101 ? -34.715 23.984 2.141 1.00 76.19 101 TYR A O 1
ATOM 820 N N . SER A 1 102 ? -34.074 24.891 0.180 1.00 79.75 102 SER A N 1
ATOM 821 C CA . SER A 1 102 ? -35.418 25.032 -0.391 1.00 79.75 102 SER A CA 1
ATOM 822 C C . SER A 1 102 ? -35.892 23.767 -1.121 1.00 79.75 102 SER A C 1
ATOM 824 O O . SER A 1 102 ? -37.080 23.633 -1.416 1.00 79.75 102 SER A O 1
ATOM 826 N N . GLY A 1 103 ? -34.991 22.808 -1.363 1.00 83.00 103 GLY A N 1
ATOM 827 C CA . GLY A 1 103 ? -35.254 21.613 -2.165 1.00 83.00 103 GLY A CA 1
ATOM 828 C C . GLY A 1 103 ? -35.034 21.827 -3.665 1.00 83.00 103 GLY A C 1
ATOM 829 O O . GLY A 1 103 ? -35.433 20.979 -4.467 1.00 83.00 103 GLY A O 1
ATOM 830 N N . THR A 1 104 ? -34.397 22.931 -4.047 1.00 87.50 104 THR A N 1
ATOM 831 C CA . THR A 1 104 ? -34.008 23.253 -5.420 1.00 87.50 104 THR A CA 1
ATOM 832 C C . THR A 1 104 ? -32.688 22.567 -5.757 1.00 87.50 104 THR A C 1
ATOM 834 O O . THR A 1 104 ? -31.773 22.510 -4.936 1.00 87.50 104 THR A O 1
ATOM 837 N N . VAL A 1 105 ? -32.577 22.004 -6.964 1.00 90.12 105 VAL A N 1
ATOM 838 C CA . VAL A 1 105 ? -31.344 21.336 -7.402 1.00 90.12 105 VAL A CA 1
ATOM 839 C C . VAL A 1 105 ? -30.289 22.382 -7.745 1.00 90.12 105 VAL A C 1
ATOM 841 O O . VAL A 1 105 ? -30.481 23.158 -8.671 1.00 90.12 105 VAL A O 1
ATOM 844 N N . ILE A 1 106 ? -29.161 22.341 -7.040 1.00 89.12 106 ILE A N 1
ATOM 845 C CA . ILE A 1 106 ? -28.017 23.249 -7.236 1.00 89.12 106 ILE A CA 1
ATOM 846 C C . ILE A 1 106 ? -26.823 22.565 -7.912 1.00 89.12 106 ILE A C 1
ATOM 848 O O . ILE A 1 106 ? -25.921 23.224 -8.420 1.00 89.12 106 ILE A O 1
ATOM 852 N N . LYS A 1 107 ? -26.799 21.226 -7.944 1.00 92.62 107 LYS A N 1
ATOM 853 C CA . LYS A 1 107 ? -25.724 20.450 -8.579 1.00 92.62 107 LYS A CA 1
ATOM 854 C C . LYS A 1 107 ? -26.232 19.105 -9.081 1.00 92.62 107 LYS A C 1
ATOM 856 O O . LYS A 1 107 ? -27.020 18.450 -8.401 1.00 92.62 107 LYS A O 1
ATOM 861 N N . LYS A 1 108 ? -25.742 18.654 -10.236 1.00 93.25 108 LYS A N 1
ATOM 862 C CA . LYS A 1 108 ? -25.973 17.301 -10.767 1.00 93.25 108 LYS A CA 1
ATOM 863 C C . LYS A 1 108 ? -24.666 16.673 -11.229 1.00 93.25 108 LYS A C 1
ATOM 865 O O . LYS A 1 108 ? -24.001 17.192 -12.117 1.00 93.25 108 LYS A O 1
ATOM 870 N N . MET A 1 109 ? -24.313 15.520 -10.671 1.00 93.44 109 MET A N 1
ATOM 871 C CA . MET A 1 109 ? -23.146 14.738 -11.096 1.00 93.44 109 MET A CA 1
ATOM 872 C C . MET A 1 109 ? -23.589 13.523 -11.901 1.00 93.44 109 MET A C 1
ATOM 874 O O . MET A 1 109 ? -24.308 12.680 -11.372 1.00 93.44 109 MET A O 1
ATOM 878 N N . TYR A 1 110 ? -23.155 13.408 -13.152 1.00 93.56 110 TYR A N 1
ATOM 879 C CA . TYR A 1 110 ? -23.593 12.377 -14.092 1.00 93.56 110 TYR A CA 1
ATOM 880 C C . TYR A 1 110 ? -22.605 11.221 -14.180 1.00 93.56 110 TYR A C 1
ATOM 882 O O . TYR A 1 110 ? -21.388 11.417 -14.229 1.00 93.56 110 TYR A O 1
ATOM 890 N N . PHE A 1 111 ? -23.152 10.013 -14.279 1.00 92.38 111 PHE A N 1
ATOM 891 C CA . PHE A 1 111 ? -22.400 8.771 -14.355 1.00 92.38 111 PHE A CA 1
ATOM 892 C C . PHE A 1 111 ? -23.019 7.807 -15.369 1.00 92.38 111 PHE A C 1
ATOM 894 O O . PHE A 1 111 ? -24.240 7.766 -15.550 1.00 92.38 111 PHE A O 1
ATOM 901 N N . ASN A 1 112 ? -22.181 6.978 -15.992 1.00 89.88 112 ASN A N 1
ATOM 902 C CA . ASN A 1 112 ? -22.661 5.819 -16.748 1.00 89.88 112 ASN A CA 1
ATOM 903 C C . ASN A 1 112 ? -22.964 4.627 -15.813 1.00 89.88 112 ASN A C 1
ATOM 905 O O . ASN A 1 112 ? -22.697 4.668 -14.610 1.00 89.88 112 ASN A O 1
ATOM 909 N N . LEU A 1 113 ? -23.503 3.532 -16.358 1.00 89.12 113 LEU A N 1
ATOM 910 C CA . LEU A 1 113 ? -23.787 2.309 -15.584 1.00 89.12 113 LEU A CA 1
ATOM 911 C C . LEU A 1 113 ? -22.533 1.546 -15.117 1.00 89.12 113 LEU A C 1
ATOM 913 O O . LEU A 1 113 ? -22.631 0.686 -14.245 1.00 89.12 113 LEU A O 1
ATOM 917 N N . HIS A 1 114 ? -21.354 1.876 -15.647 1.00 87.19 114 HIS A N 1
ATOM 918 C CA . HIS A 1 114 ? -20.060 1.437 -15.110 1.00 87.19 114 HIS A CA 1
ATOM 919 C C . HIS A 1 114 ? -19.545 2.360 -13.997 1.00 87.19 114 HIS A C 1
ATOM 921 O O . HIS A 1 114 ? -18.418 2.210 -13.528 1.00 87.19 114 HIS A O 1
ATOM 927 N N . HIS A 1 115 ? -20.377 3.309 -13.562 1.00 89.88 115 HIS A N 1
ATOM 928 C CA . HIS A 1 115 ? -20.096 4.302 -12.538 1.00 89.88 115 HIS A CA 1
ATOM 929 C C . HIS A 1 115 ? -18.949 5.264 -12.866 1.00 89.88 115 HIS A C 1
ATOM 931 O O . HIS A 1 115 ? -18.463 5.948 -11.963 1.00 89.88 115 HIS A O 1
ATOM 937 N N . GLN A 1 116 ? -18.525 5.365 -14.125 1.00 87.00 116 GLN A N 1
ATOM 938 C CA . GLN A 1 116 ? -17.550 6.363 -14.558 1.00 87.00 116 GLN A CA 1
ATOM 939 C C . GLN A 1 116 ? -18.200 7.744 -14.545 1.00 87.00 116 GLN A C 1
ATOM 941 O O . GLN A 1 116 ? -19.347 7.895 -14.971 1.00 87.00 116 GLN A O 1
ATOM 946 N N . TRP A 1 117 ? -17.481 8.733 -14.015 1.00 90.19 117 TRP A N 1
ATOM 947 C CA . TRP A 1 117 ? -17.927 10.123 -14.021 1.00 90.19 117 TRP A CA 1
ATOM 948 C C . TRP A 1 117 ? -17.923 10.666 -15.451 1.00 90.19 117 TRP A C 1
ATOM 950 O O . TRP A 1 117 ? -16.952 10.482 -16.180 1.00 90.19 117 TRP A O 1
ATOM 960 N N . LEU A 1 118 ? -19.024 11.304 -15.845 1.00 88.25 118 LEU A N 1
ATOM 961 C CA . LEU A 1 118 ? -19.211 11.856 -17.186 1.00 88.25 118 LEU A CA 1
ATOM 962 C C . LEU A 1 118 ? -19.117 13.380 -17.189 1.00 88.25 118 LEU A C 1
ATOM 964 O O . LEU A 1 118 ? -18.498 13.940 -18.085 1.00 88.25 118 LEU A O 1
ATOM 968 N N . ARG A 1 119 ? -19.772 14.041 -16.227 1.00 92.31 119 ARG A N 1
ATOM 969 C CA . ARG A 1 119 ? -19.756 15.499 -16.038 1.00 92.31 119 ARG A CA 1
ATOM 970 C C . ARG A 1 119 ? -20.396 15.906 -14.710 1.00 92.31 119 ARG A C 1
ATOM 972 O O . ARG A 1 119 ? -21.147 15.124 -14.123 1.00 92.31 119 ARG A O 1
ATOM 979 N N . THR A 1 120 ? -20.155 17.136 -14.279 1.00 93.25 120 THR A N 1
ATOM 980 C CA . THR A 1 120 ? -20.832 17.806 -13.163 1.00 93.25 120 THR A CA 1
ATOM 981 C C . THR A 1 120 ? -21.429 19.116 -13.666 1.00 93.25 120 THR A C 1
ATOM 983 O O . THR A 1 120 ? -20.731 19.914 -14.282 1.00 93.25 120 THR A O 1
ATOM 986 N N . GLU A 1 121 ? -22.710 19.331 -13.406 1.00 93.31 121 GLU A N 1
ATOM 987 C CA . GLU A 1 121 ? -23.457 20.547 -13.730 1.00 93.31 121 GLU A CA 1
ATOM 988 C C . GLU A 1 121 ? -23.790 21.300 -12.437 1.00 93.31 121 GLU A C 1
ATOM 990 O O . GLU A 1 121 ? -24.182 20.673 -11.449 1.00 93.31 121 GLU A O 1
ATOM 995 N N . TYR A 1 122 ? -23.654 22.623 -12.455 1.00 91.62 122 TYR A N 1
ATOM 996 C CA . TYR A 1 122 ? -23.988 23.533 -11.358 1.00 91.62 122 TYR A CA 1
ATOM 997 C C . TYR A 1 122 ? -25.113 24.466 -11.792 1.00 91.62 122 TYR A C 1
ATOM 999 O O . TYR A 1 122 ? -25.112 24.933 -12.928 1.00 91.62 122 TYR A O 1
ATOM 1007 N N . PHE A 1 123 ? -26.061 24.720 -10.898 1.00 88.69 123 PHE A N 1
ATOM 1008 C CA . PHE A 1 123 ? -27.261 25.507 -11.169 1.00 88.69 123 PHE A CA 1
ATOM 1009 C C . PHE A 1 123 ? -27.346 26.661 -10.174 1.00 88.69 123 PHE A C 1
ATOM 1011 O O . PHE A 1 123 ? -27.080 26.474 -8.987 1.00 88.69 123 PHE A O 1
ATOM 1018 N N . ASP A 1 124 ? -27.783 27.821 -10.653 1.00 80.75 124 ASP A N 1
ATOM 1019 C CA . ASP A 1 124 ? -27.996 29.023 -9.840 1.00 80.75 124 ASP A CA 1
ATOM 1020 C C . ASP A 1 124 ? -29.290 28.968 -9.000 1.00 80.75 124 ASP A C 1
ATOM 1022 O O . ASP A 1 124 ? -29.560 29.858 -8.196 1.00 80.75 124 ASP A O 1
ATOM 1026 N N . GLY A 1 125 ? -30.097 27.917 -9.184 1.00 73.31 125 GLY A N 1
ATOM 1027 C CA . GLY A 1 125 ? -31.376 27.704 -8.507 1.00 73.31 125 GLY A CA 1
ATOM 1028 C C . GLY A 1 125 ? -32.564 28.454 -9.123 1.00 73.31 125 GLY A C 1
ATOM 1029 O O . GLY A 1 125 ? -33.699 28.211 -8.716 1.00 73.31 125 GLY A O 1
ATOM 1030 N N . PHE A 1 126 ? -32.347 29.309 -10.125 1.00 70.50 126 PHE A N 1
ATOM 1031 C CA . PHE A 1 126 ? -33.396 30.098 -10.782 1.00 70.50 126 PHE A CA 1
ATOM 1032 C C . PHE A 1 126 ? -33.678 29.620 -12.207 1.00 70.50 126 PHE A C 1
ATOM 1034 O O . PHE A 1 126 ? -34.827 29.642 -12.653 1.00 70.50 126 PHE A O 1
ATOM 1041 N N . HIS A 1 127 ? -32.648 29.154 -12.912 1.00 75.31 127 HIS A N 1
ATOM 1042 C CA . HIS A 1 127 ? -32.744 28.719 -14.297 1.00 75.31 127 HIS A CA 1
ATOM 1043 C C . HIS A 1 127 ? -32.697 27.192 -14.425 1.00 75.31 127 HIS A C 1
ATOM 1045 O O . HIS A 1 127 ? -32.093 26.471 -13.633 1.00 75.31 127 HIS A O 1
ATOM 1051 N N . SER A 1 128 ? -33.355 26.677 -15.466 1.00 75.81 128 SER A N 1
ATOM 1052 C CA . SER A 1 128 ? -33.372 25.242 -15.787 1.00 75.81 128 SER A CA 1
ATOM 1053 C C . SER A 1 128 ? -32.097 24.758 -16.488 1.00 75.81 128 SER A C 1
ATOM 1055 O O . SER A 1 128 ? -31.883 23.550 -16.597 1.00 75.81 128 SER A O 1
ATOM 1057 N N . GLN A 1 129 ? -31.263 25.688 -16.957 1.00 82.94 129 GLN A N 1
ATOM 1058 C CA . GLN A 1 129 ? -29.973 25.419 -17.585 1.00 82.94 129 GLN A CA 1
ATOM 1059 C C . GLN A 1 129 ? -28.842 25.541 -16.557 1.00 82.94 129 GLN A C 1
ATOM 1061 O O . GLN A 1 129 ? -28.933 26.380 -15.659 1.00 82.94 129 GLN A O 1
ATOM 1066 N N . PRO A 1 130 ? -27.779 24.729 -16.672 1.00 89.19 130 PRO A N 1
ATOM 1067 C CA . PRO A 1 130 ? -26.641 24.829 -15.775 1.00 89.19 130 PRO A CA 1
ATOM 1068 C C . PRO A 1 130 ? -25.832 26.102 -16.047 1.00 89.19 130 PRO A C 1
ATOM 1070 O O . PRO A 1 130 ? -25.514 26.420 -17.192 1.00 89.19 130 PRO A O 1
ATOM 1073 N N . GLU A 1 131 ? -25.442 26.788 -14.979 1.00 89.06 131 GLU A N 1
ATOM 1074 C CA . GLU A 1 131 ? -24.542 27.943 -15.015 1.00 89.06 131 GLU A CA 1
ATOM 1075 C C . GLU A 1 131 ? -23.118 27.513 -15.402 1.00 89.06 131 GLU A C 1
ATOM 1077 O O . GLU A 1 131 ? -22.459 28.152 -16.227 1.00 89.06 131 GLU A O 1
ATOM 1082 N N . PHE A 1 132 ? -22.678 26.368 -14.863 1.00 90.94 132 PHE A N 1
ATOM 1083 C CA . PHE A 1 132 ? -21.382 25.761 -15.158 1.00 90.94 132 PHE A CA 1
ATOM 1084 C C . PHE A 1 132 ? -21.522 24.271 -15.458 1.00 90.94 132 PHE A C 1
ATOM 1086 O O . PHE A 1 132 ? -22.206 23.544 -14.737 1.00 90.94 132 PHE A O 1
ATOM 1093 N N . THR A 1 133 ? -20.805 23.785 -16.473 1.00 91.88 133 THR A N 1
ATOM 1094 C CA . THR A 1 133 ? -20.660 22.346 -16.742 1.00 91.88 133 THR A CA 1
ATOM 1095 C C . THR A 1 133 ? -19.188 21.966 -16.814 1.00 91.88 133 THR A C 1
ATOM 1097 O O . THR A 1 133 ? -18.449 22.466 -17.659 1.00 91.88 133 THR A O 1
ATOM 1100 N N . LEU A 1 134 ? -18.768 21.052 -15.941 1.00 92.75 134 LEU A N 1
ATOM 1101 C CA . LEU A 1 134 ? -17.417 20.503 -15.875 1.00 92.75 134 LEU A CA 1
ATOM 1102 C C . LEU A 1 134 ? -17.415 19.064 -16.399 1.00 92.75 134 LEU A C 1
ATOM 1104 O O . LEU A 1 134 ? -18.179 18.238 -15.904 1.00 92.75 134 LEU A O 1
ATOM 1108 N N . MET A 1 135 ? -16.556 18.728 -17.359 1.00 90.50 135 MET A N 1
ATOM 1109 C CA . MET A 1 135 ? -16.483 17.369 -17.922 1.00 90.50 135 MET A CA 1
ATOM 1110 C C . MET A 1 135 ? -15.071 16.996 -18.406 1.00 90.50 135 MET A C 1
ATOM 1112 O O . MET A 1 135 ? -14.233 17.888 -18.532 1.00 90.50 135 MET A O 1
ATOM 1116 N N . PRO A 1 136 ? -14.762 15.711 -18.669 1.00 87.44 136 PRO A N 1
ATOM 1117 C CA . PRO A 1 136 ? -13.466 15.310 -19.212 1.00 87.44 136 PRO A CA 1
ATOM 1118 C C . PRO A 1 136 ? -13.168 15.993 -20.552 1.00 87.44 136 PRO A C 1
ATOM 1120 O O . PRO A 1 136 ? -14.047 16.098 -21.410 1.00 87.44 136 PRO A O 1
ATOM 1123 N N . TRP A 1 137 ? -11.924 16.433 -20.750 1.00 84.69 137 TRP A N 1
ATOM 1124 C CA . TRP A 1 137 ? -11.482 16.955 -22.042 1.00 84.69 137 TRP A CA 1
ATOM 1125 C C . TRP A 1 137 ? -11.178 15.795 -23.014 1.00 84.69 137 TRP A C 1
ATOM 1127 O O . TRP A 1 137 ? -10.400 14.913 -22.655 1.00 84.69 137 TRP A O 1
ATOM 1137 N N . PRO A 1 138 ? -11.727 15.767 -24.247 1.00 63.41 138 PRO A N 1
ATOM 1138 C CA . PRO A 1 138 ? -11.633 14.598 -25.136 1.00 63.41 138 PRO A CA 1
ATOM 1139 C C . PRO A 1 138 ? -10.245 14.302 -25.739 1.00 63.41 138 PRO A C 1
ATOM 1141 O O . PRO A 1 138 ? -10.105 13.353 -26.509 1.00 63.41 138 PRO A O 1
ATOM 1144 N N . ASN A 1 139 ? -9.219 15.118 -25.479 1.00 66.06 139 ASN A N 1
ATOM 1145 C CA . ASN A 1 139 ? -7.927 14.990 -26.155 1.00 66.06 139 ASN A CA 1
ATOM 1146 C C . ASN A 1 139 ? -7.019 13.947 -25.476 1.00 66.06 139 ASN A C 1
ATOM 1148 O O . ASN A 1 139 ? -6.454 14.200 -24.416 1.00 66.06 139 ASN A O 1
ATOM 1152 N N . ALA A 1 140 ? -6.794 12.814 -26.148 1.00 50.06 140 ALA A N 1
ATOM 1153 C CA . ALA A 1 140 ? -5.983 11.693 -25.657 1.00 50.06 140 ALA A CA 1
ATOM 1154 C C . ALA A 1 140 ? -4.509 12.030 -25.328 1.00 50.06 140 ALA A C 1
ATOM 1156 O O . ALA A 1 140 ? -3.832 11.232 -24.683 1.00 50.06 140 ALA A O 1
ATOM 1157 N N . LYS A 1 141 ? -3.985 13.189 -25.760 1.00 49.03 141 LYS A N 1
ATOM 1158 C CA . LYS A 1 141 ? -2.588 13.596 -25.505 1.00 49.03 141 LYS A CA 1
ATOM 1159 C C . LYS A 1 141 ? -2.390 14.409 -24.222 1.00 49.03 141 LYS A C 1
ATOM 1161 O O . LYS A 1 141 ? -1.250 14.545 -23.782 1.00 49.03 141 LYS A O 1
ATOM 1166 N N . GLN A 1 142 ? -3.450 14.970 -23.634 1.00 57.19 142 GLN A N 1
ATOM 1167 C CA . GLN A 1 142 ? -3.362 15.780 -22.416 1.00 57.19 142 GLN A CA 1
ATOM 1168 C C . GLN A 1 142 ? -4.540 15.510 -21.486 1.00 57.19 142 GLN A C 1
ATOM 1170 O O . GLN A 1 142 ? -5.699 15.666 -21.856 1.00 57.19 142 GLN A O 1
ATOM 1175 N N . VAL A 1 143 ? -4.218 15.176 -20.240 1.00 65.25 143 VAL A N 1
ATOM 1176 C CA . VAL A 1 143 ? -5.190 15.039 -19.158 1.00 65.25 143 VAL A CA 1
ATOM 1177 C C . VAL A 1 143 ? -5.699 16.427 -18.776 1.00 65.25 143 VAL A C 1
ATOM 1179 O O . VAL A 1 143 ? -4.944 17.255 -18.264 1.00 65.25 143 VAL A O 1
ATOM 1182 N N . GLY A 1 144 ? -6.981 16.683 -19.020 1.00 80.38 144 GLY A N 1
ATOM 1183 C CA . GLY A 1 144 ? -7.599 17.976 -18.750 1.00 80.38 144 GLY A CA 1
ATOM 1184 C C . GLY A 1 144 ? -9.106 17.884 -18.550 1.00 80.38 144 GLY A C 1
ATOM 1185 O O . GLY A 1 144 ? -9.727 16.852 -18.814 1.00 80.38 144 GLY A O 1
ATOM 1186 N N . LEU A 1 145 ? -9.691 18.979 -18.075 1.00 88.50 145 LEU A N 1
ATOM 1187 C CA . LEU A 1 145 ? -11.136 19.148 -17.928 1.00 88.50 145 LEU A CA 1
ATOM 1188 C C . LEU A 1 145 ? -11.618 20.278 -18.840 1.00 88.50 145 LEU A C 1
ATOM 1190 O O . LEU A 1 145 ? -10.896 21.238 -19.090 1.00 88.50 145 LEU A O 1
ATOM 1194 N N . ALA A 1 146 ? -12.845 20.167 -19.329 1.00 89.25 146 ALA A N 1
ATOM 1195 C CA . ALA A 1 146 ? -13.548 21.219 -20.045 1.00 89.25 146 ALA A CA 1
ATOM 1196 C C . ALA A 1 146 ? -14.518 21.906 -19.081 1.00 89.25 146 ALA A C 1
ATOM 1198 O O . ALA A 1 146 ? -15.335 21.222 -18.459 1.00 89.25 146 ALA A O 1
ATOM 1199 N N . LEU A 1 147 ? -14.439 23.232 -18.973 1.00 91.81 147 LEU A N 1
ATOM 1200 C CA . LEU A 1 147 ? -15.386 24.050 -18.219 1.00 91.81 147 LEU A CA 1
ATOM 1201 C C . LEU A 1 147 ? -16.211 24.907 -19.180 1.00 91.81 147 LEU A C 1
ATOM 1203 O O . LEU A 1 147 ? -15.684 25.822 -19.813 1.00 91.81 147 LEU A O 1
ATOM 1207 N N . TYR A 1 148 ? -17.503 24.614 -19.267 1.00 89.25 148 TYR A N 1
ATOM 1208 C CA . TYR A 1 148 ? -18.489 25.418 -19.983 1.00 89.25 148 TYR A CA 1
ATOM 1209 C C . TYR A 1 148 ? -19.165 26.379 -19.009 1.00 89.25 148 TYR A C 1
ATOM 1211 O O . TYR A 1 148 ? -19.472 25.994 -17.879 1.00 89.25 148 TYR A O 1
ATOM 1219 N N . THR A 1 149 ? -19.410 27.605 -19.462 1.00 86.19 149 THR A N 1
ATOM 1220 C CA . THR A 1 149 ? -20.174 28.631 -18.744 1.00 86.19 149 THR A CA 1
ATOM 1221 C C . THR A 1 149 ? -21.391 28.999 -19.585 1.00 86.19 149 THR A C 1
ATOM 1223 O O . THR A 1 149 ? -21.303 28.965 -20.812 1.00 86.19 149 THR A O 1
ATOM 1226 N N . ALA A 1 150 ? -22.501 29.391 -18.961 1.00 77.31 150 ALA A N 1
ATOM 1227 C CA . ALA A 1 150 ? -23.726 29.762 -19.684 1.00 77.31 150 ALA A CA 1
ATOM 1228 C C . ALA A 1 150 ? -23.515 30.865 -20.752 1.00 77.31 150 ALA A C 1
ATOM 1230 O O . ALA A 1 150 ? -24.231 30.915 -21.746 1.00 77.31 150 ALA A O 1
ATOM 1231 N N . GLU A 1 151 ? -22.505 31.721 -20.571 1.00 71.19 151 GLU A N 1
ATOM 1232 C CA . GLU A 1 151 ? -22.188 32.857 -21.451 1.00 71.19 151 GLU A CA 1
ATOM 1233 C C . GLU A 1 151 ? -21.262 32.528 -22.641 1.00 71.19 151 GLU A C 1
ATOM 1235 O O . GLU A 1 151 ? -21.049 33.386 -23.497 1.00 71.19 151 GLU A O 1
ATOM 1240 N N . ARG A 1 152 ? -20.649 31.334 -22.700 1.00 69.06 152 ARG A N 1
ATOM 1241 C CA . ARG A 1 152 ? -19.617 31.006 -23.704 1.00 69.06 152 ARG A CA 1
ATOM 1242 C C . ARG A 1 152 ? -19.961 29.750 -24.494 1.00 69.06 152 ARG A C 1
ATOM 1244 O O . ARG A 1 152 ? -20.146 28.683 -23.921 1.00 69.06 152 ARG A O 1
ATOM 1251 N N . GLU A 1 153 ? -19.914 29.853 -25.822 1.00 69.81 153 GLU A N 1
ATOM 1252 C CA . GLU A 1 153 ? -20.085 28.697 -26.716 1.00 69.81 153 GLU A CA 1
ATOM 1253 C C . GLU A 1 153 ? -18.882 27.737 -26.689 1.00 69.81 153 GLU A C 1
ATOM 1255 O O . GLU A 1 153 ? -19.041 26.530 -26.867 1.00 69.81 153 GLU A O 1
ATOM 1260 N N . THR A 1 154 ? -17.670 28.247 -26.435 1.00 80.19 154 THR A N 1
ATOM 1261 C CA . THR A 1 154 ? -16.443 27.436 -26.361 1.00 80.19 154 THR A CA 1
ATOM 1262 C C . THR A 1 154 ? -16.006 27.193 -24.912 1.00 80.19 154 THR A C 1
ATOM 1264 O O . THR A 1 154 ? -15.892 28.163 -24.152 1.00 80.19 154 THR A O 1
ATOM 1267 N N . PRO A 1 155 ? -15.679 25.946 -24.517 1.00 86.62 155 PRO A N 1
ATOM 1268 C CA . PRO A 1 155 ? -15.246 25.646 -23.157 1.00 86.62 155 PRO A CA 1
ATOM 1269 C C . PRO A 1 155 ? -13.847 26.188 -22.865 1.00 86.62 155 PRO A C 1
ATOM 1271 O O . PRO A 1 155 ? -12.972 26.221 -23.729 1.00 86.62 155 PRO A O 1
ATOM 1274 N N . SER A 1 156 ? -13.603 26.520 -21.600 1.00 88.88 156 SER A N 1
ATOM 1275 C CA . SER A 1 156 ? -12.247 26.749 -21.100 1.00 88.88 156 SER A CA 1
ATOM 1276 C C . SER A 1 156 ? -11.579 25.401 -20.828 1.00 88.88 156 SER A C 1
ATOM 1278 O O . SER A 1 156 ? -12.116 24.580 -20.082 1.00 88.88 156 SER A O 1
ATOM 1280 N N . VAL A 1 157 ? -10.413 25.164 -21.430 1.00 89.00 157 VAL A N 1
ATOM 1281 C CA . VAL A 1 157 ? -9.630 23.942 -21.200 1.00 89.00 157 VAL A CA 1
ATOM 1282 C C . VAL A 1 157 ? -8.777 24.127 -19.948 1.00 89.00 157 VAL A C 1
ATOM 1284 O O . VAL A 1 157 ? -7.944 25.031 -19.877 1.00 89.00 157 VAL A O 1
ATOM 1287 N N . LEU A 1 158 ? -8.990 23.264 -18.960 1.00 90.38 158 LEU A N 1
ATOM 1288 C CA . LEU A 1 158 ? -8.271 23.259 -17.693 1.00 90.38 158 LEU A CA 1
ATOM 1289 C C . LEU A 1 158 ? -7.215 22.154 -17.708 1.00 90.38 158 LEU A C 1
ATOM 1291 O O . LEU A 1 158 ? -7.528 20.979 -17.913 1.00 90.38 158 LEU A O 1
ATOM 1295 N N . GLN A 1 159 ? -5.963 22.524 -17.465 1.00 87.44 159 GLN A N 1
ATOM 1296 C CA . GLN A 1 159 ? -4.826 21.609 -17.440 1.00 87.44 159 GLN A CA 1
ATOM 1297 C C . GLN A 1 159 ? -4.477 21.226 -16.005 1.00 87.44 159 GLN A C 1
ATOM 1299 O O . GLN A 1 159 ? -4.563 22.056 -15.099 1.00 87.44 159 GLN A O 1
ATOM 1304 N N . SER A 1 160 ? -4.046 19.980 -15.795 1.00 87.94 160 SER A N 1
ATOM 1305 C CA . SER A 1 160 ? -3.575 19.542 -14.479 1.00 87.94 160 SER A CA 1
ATOM 1306 C C . SER A 1 160 ? -2.286 20.265 -14.081 1.00 87.94 160 SER A C 1
ATOM 1308 O O . SER A 1 160 ? -1.349 20.346 -14.887 1.00 87.94 160 SER A O 1
ATOM 1310 N N . VAL A 1 161 ? -2.201 20.704 -12.829 1.00 86.12 161 VAL A N 1
ATOM 1311 C CA . VAL A 1 161 ? -1.003 21.352 -12.279 1.00 86.12 161 VAL A CA 1
ATOM 1312 C C . VAL A 1 161 ? -0.105 20.376 -11.505 1.00 86.12 161 VAL A C 1
ATOM 1314 O O . VAL A 1 161 ? -0.608 19.415 -10.917 1.00 86.12 161 VAL A O 1
ATOM 1317 N N . PRO A 1 162 ? 1.225 20.598 -11.488 1.00 84.75 162 PRO A N 1
ATOM 1318 C CA . PRO A 1 162 ? 2.138 19.857 -10.619 1.00 84.75 162 PRO A CA 1
ATOM 1319 C C . PRO A 1 162 ? 1.843 20.127 -9.138 1.00 84.75 162 PRO A C 1
ATOM 1321 O O . PRO A 1 162 ? 1.599 21.272 -8.758 1.00 84.75 162 PRO A O 1
ATOM 1324 N N . LEU A 1 163 ? 1.910 19.097 -8.291 1.00 83.94 163 LEU A N 1
ATOM 1325 C CA . LEU A 1 163 ? 1.637 19.224 -6.853 1.00 83.94 163 LEU A CA 1
ATOM 1326 C C . LEU A 1 163 ? 2.907 18.989 -6.021 1.00 83.94 163 LEU A C 1
ATOM 1328 O O . LEU A 1 163 ? 3.637 18.035 -6.315 1.00 83.94 163 LEU A O 1
ATOM 1332 N N . PRO A 1 164 ? 3.169 19.791 -4.971 1.00 80.50 164 PRO A N 1
ATOM 1333 C CA . PRO A 1 164 ? 4.242 19.505 -4.023 1.00 80.50 164 PRO A CA 1
ATOM 1334 C C . PRO A 1 164 ? 3.939 18.225 -3.229 1.00 80.50 164 PRO A C 1
ATOM 1336 O O . PRO A 1 164 ? 2.782 17.828 -3.067 1.00 80.50 164 PRO A O 1
ATOM 1339 N N . GLN A 1 165 ? 4.980 17.562 -2.721 1.00 75.00 165 GLN A N 1
ATOM 1340 C CA . GLN A 1 165 ? 4.806 16.405 -1.835 1.00 75.00 165 GLN A CA 1
ATOM 1341 C C . GLN A 1 165 ? 4.248 16.773 -0.451 1.00 75.00 165 GLN A C 1
ATOM 1343 O O . GLN A 1 165 ? 3.578 15.941 0.164 1.00 75.00 165 GLN A O 1
ATOM 1348 N N . GLU A 1 166 ? 4.503 17.991 0.034 1.00 79.69 166 GLU A N 1
ATOM 1349 C CA . GLU A 1 166 ? 4.064 18.439 1.357 1.00 79.69 166 GLU A CA 1
ATOM 1350 C C . GLU A 1 166 ? 2.685 19.106 1.327 1.00 79.69 166 GLU A C 1
ATOM 1352 O O . GLU A 1 166 ? 2.432 20.020 0.541 1.00 79.69 166 GLU A O 1
ATOM 1357 N N . GLN A 1 167 ? 1.799 18.681 2.234 1.00 79.38 167 GLN A N 1
ATOM 1358 C CA . GLN A 1 167 ? 0.420 19.175 2.293 1.00 79.38 167 GLN A CA 1
ATOM 1359 C C . GLN A 1 167 ? 0.340 20.661 2.671 1.00 79.38 167 GLN A C 1
ATOM 1361 O O . GLN A 1 167 ? -0.475 21.378 2.107 1.00 79.38 167 GLN A O 1
ATOM 1366 N N . ALA A 1 168 ? 1.206 21.145 3.568 1.00 78.25 168 ALA A N 1
ATOM 1367 C CA . ALA A 1 168 ? 1.204 22.550 3.984 1.00 78.25 168 ALA A CA 1
ATOM 1368 C C . ALA A 1 168 ? 1.551 23.502 2.823 1.00 78.25 168 ALA A C 1
ATOM 1370 O O . ALA A 1 168 ? 0.917 24.543 2.664 1.00 78.25 168 ALA A O 1
ATOM 1371 N N . LEU A 1 169 ? 2.513 23.114 1.974 1.00 80.69 169 LEU A N 1
ATOM 1372 C CA . LEU A 1 169 ? 2.853 23.851 0.755 1.00 80.69 169 LEU A CA 1
ATOM 1373 C C . LEU A 1 169 ? 1.709 23.817 -0.257 1.00 80.69 169 LEU A C 1
ATOM 1375 O O . LEU A 1 169 ? 1.430 24.830 -0.891 1.00 80.69 169 LEU A O 1
ATOM 1379 N N . LEU A 1 170 ? 1.039 22.670 -0.403 1.00 83.50 170 LEU A N 1
ATOM 1380 C CA . LEU A 1 170 ? -0.134 22.551 -1.265 1.00 83.50 170 LEU A CA 1
ATOM 1381 C C . LEU A 1 170 ? -1.271 23.466 -0.793 1.00 83.50 170 LEU A C 1
ATOM 1383 O O . LEU A 1 170 ? -1.837 24.189 -1.607 1.00 83.50 170 LEU A O 1
ATOM 1387 N N . ASP A 1 171 ? -1.574 23.471 0.505 1.00 81.88 171 ASP A N 1
ATOM 1388 C CA . ASP A 1 171 ? -2.623 24.311 1.085 1.00 81.88 171 ASP A CA 1
ATOM 1389 C C . ASP A 1 171 ? -2.315 25.801 0.870 1.00 81.88 171 ASP A C 1
ATOM 1391 O O . ASP A 1 171 ? -3.193 26.562 0.461 1.00 81.88 171 ASP A O 1
ATOM 1395 N N . GLN A 1 172 ? -1.055 26.210 1.058 1.00 82.75 172 GLN A N 1
ATOM 1396 C CA . GLN A 1 172 ? -0.606 27.574 0.775 1.00 82.75 172 GLN A CA 1
ATOM 1397 C C . GLN A 1 172 ? -0.701 27.916 -0.721 1.00 82.75 172 GLN A C 1
ATOM 1399 O O . GLN A 1 172 ? -1.156 28.996 -1.087 1.00 82.75 172 GLN A O 1
ATOM 1404 N N . LEU A 1 173 ? -0.302 26.999 -1.602 1.00 85.12 173 LEU A N 1
ATOM 1405 C CA . LEU A 1 173 ? -0.327 27.211 -3.048 1.00 85.12 173 LEU A CA 1
ATOM 1406 C C . LEU A 1 173 ? -1.758 27.353 -3.583 1.00 85.12 173 LEU A C 1
ATOM 1408 O O . LEU A 1 173 ? -2.013 28.223 -4.410 1.00 85.12 173 LEU A O 1
ATOM 1412 N N . VAL A 1 174 ? -2.699 26.558 -3.067 1.00 84.69 174 VAL A N 1
ATOM 1413 C CA . VAL A 1 174 ? -4.131 26.656 -3.399 1.00 84.69 174 VAL A CA 1
ATOM 1414 C C . VAL A 1 174 ? -4.741 27.967 -2.895 1.00 84.69 174 VAL A C 1
ATOM 1416 O O . VAL A 1 174 ? -5.621 28.512 -3.557 1.00 84.69 174 VAL A O 1
ATOM 1419 N N . GLN A 1 175 ? -4.287 28.490 -1.751 1.00 84.06 175 GLN A N 1
ATOM 1420 C CA . GLN A 1 175 ? -4.734 29.794 -1.245 1.00 84.06 175 GLN A CA 1
ATOM 1421 C C . GLN A 1 175 ? -4.237 30.956 -2.114 1.00 84.06 175 GLN A C 1
ATOM 1423 O O . GLN A 1 175 ? -4.983 31.897 -2.368 1.00 84.06 175 GLN A O 1
ATOM 1428 N N . GLU A 1 176 ? -2.990 30.884 -2.574 1.00 85.12 176 GLU A N 1
ATOM 1429 C CA . GLU A 1 176 ? -2.332 31.953 -3.332 1.00 85.12 176 GLU A CA 1
ATOM 1430 C C . GLU A 1 176 ? -2.704 31.943 -4.822 1.00 85.12 176 GLU A C 1
ATOM 1432 O O . GLU A 1 176 ? -2.863 32.990 -5.449 1.00 85.12 176 GLU A O 1
ATOM 1437 N N . VAL A 1 177 ? -2.862 30.753 -5.405 1.00 88.12 177 VAL A N 1
ATOM 1438 C CA . VAL A 1 177 ? -3.243 30.557 -6.806 1.00 88.12 177 VAL A CA 1
ATOM 1439 C C . VAL A 1 177 ? -4.418 29.588 -6.854 1.00 88.12 177 VAL A C 1
ATOM 1441 O O . VAL A 1 177 ? -4.245 28.408 -7.139 1.00 88.12 177 VAL A O 1
ATOM 1444 N N . LEU A 1 178 ? -5.628 30.086 -6.583 1.00 85.44 178 LEU A N 1
ATOM 1445 C CA . LEU A 1 178 ? -6.833 29.253 -6.538 1.00 85.44 178 LEU A CA 1
ATOM 1446 C C . LEU A 1 178 ? -7.120 28.600 -7.908 1.00 85.44 178 LEU A C 1
ATOM 1448 O O . LEU A 1 178 ? -7.470 29.316 -8.864 1.00 85.44 178 LEU A O 1
ATOM 1452 N N . PRO A 1 179 ? -7.017 27.260 -8.024 1.00 89.12 179 PRO A N 1
ATOM 1453 C CA . PRO A 1 179 ? -7.365 26.548 -9.248 1.00 89.12 179 PRO A CA 1
ATOM 1454 C C . PRO A 1 179 ? -8.863 26.650 -9.525 1.00 89.12 179 PRO A C 1
ATOM 1456 O O . PRO A 1 179 ? -9.667 26.823 -8.612 1.00 89.12 179 PRO A O 1
ATOM 1459 N N . GLU A 1 180 ? -9.262 26.523 -10.786 1.00 90.38 180 GLU A N 1
ATOM 1460 C CA . GLU A 1 180 ? -10.679 26.481 -11.148 1.00 90.38 180 GLU A CA 1
ATOM 1461 C C . GLU A 1 180 ? -11.344 25.203 -10.633 1.00 90.38 180 GLU A C 1
ATOM 1463 O O . GLU A 1 180 ? -12.437 25.248 -10.070 1.00 90.38 180 GLU A O 1
ATOM 1468 N N . ALA A 1 181 ? -10.686 24.059 -10.816 1.00 90.31 181 ALA A N 1
ATOM 1469 C CA . ALA A 1 181 ? -11.276 22.764 -10.531 1.00 90.31 181 ALA A CA 1
ATOM 1470 C C . ALA A 1 181 ? -10.297 21.812 -9.855 1.00 90.31 181 ALA A C 1
ATOM 1472 O O . ALA A 1 181 ? -9.076 21.975 -9.860 1.00 90.31 181 ALA A O 1
ATOM 1473 N N . CYS A 1 182 ? -10.866 20.765 -9.291 1.00 88.94 182 CYS A N 1
ATOM 1474 C CA . CYS A 1 182 ? -10.152 19.685 -8.649 1.00 88.94 182 CYS A CA 1
ATOM 1475 C C . CYS A 1 182 ? -10.839 18.361 -8.976 1.00 88.94 182 CYS A C 1
ATOM 1477 O O . CYS A 1 182 ? -12.043 18.309 -9.236 1.00 88.94 182 CYS A O 1
ATOM 1479 N N . ALA A 1 183 ? -10.083 17.271 -8.972 1.00 87.00 183 ALA A N 1
ATOM 1480 C CA . ALA A 1 183 ? -10.649 15.948 -9.150 1.00 87.00 183 ALA A CA 1
ATOM 1481 C C . ALA A 1 183 ? -9.925 14.913 -8.303 1.00 87.00 183 ALA A C 1
ATOM 1483 O O . ALA A 1 183 ? -8.699 14.922 -8.186 1.00 87.00 183 ALA A O 1
ATOM 1484 N N . GLN A 1 184 ? -10.694 13.976 -7.760 1.00 84.31 184 GLN A N 1
ATOM 1485 C CA . GLN A 1 184 ? -10.137 12.781 -7.158 1.00 84.31 184 GLN A CA 1
ATOM 1486 C C . GLN A 1 184 ? -10.049 11.687 -8.221 1.00 84.31 184 GLN A C 1
ATOM 1488 O O . GLN A 1 184 ? -11.060 11.215 -8.748 1.00 84.31 184 GLN A O 1
ATOM 1493 N N . THR A 1 185 ? -8.825 11.264 -8.507 1.00 81.62 185 THR A N 1
ATOM 1494 C CA . THR A 1 185 ? -8.513 10.211 -9.479 1.00 81.62 185 THR A CA 1
ATOM 1495 C C . THR A 1 185 ? -8.036 8.944 -8.768 1.00 81.62 185 THR A C 1
ATOM 1497 O O . THR A 1 185 ? -7.788 8.954 -7.553 1.00 81.62 185 THR A O 1
ATOM 1500 N N . ALA A 1 186 ? -7.868 7.855 -9.523 1.00 72.88 186 ALA A N 1
ATOM 1501 C CA . ALA A 1 186 ? -7.193 6.648 -9.046 1.00 72.88 186 ALA A CA 1
ATOM 1502 C C . ALA A 1 186 ? -5.757 6.910 -8.543 1.00 72.88 186 ALA A C 1
ATOM 1504 O O . ALA A 1 186 ? -5.344 6.279 -7.576 1.00 72.88 186 ALA A O 1
ATOM 1505 N N . GLN A 1 187 ? -5.036 7.876 -9.128 1.00 71.62 187 GLN A N 1
ATOM 1506 C CA . GLN A 1 187 ? -3.650 8.226 -8.768 1.00 71.62 187 GLN A CA 1
ATOM 1507 C C . GLN A 1 187 ? -3.550 9.275 -7.641 1.00 71.62 187 GLN A C 1
ATOM 1509 O O . GLN A 1 187 ? -2.459 9.580 -7.159 1.00 71.62 187 GLN A O 1
ATOM 1514 N N . GLY A 1 188 ? -4.675 9.847 -7.198 1.00 77.38 188 GLY A N 1
ATOM 1515 C CA . GLY A 1 188 ? -4.714 10.836 -6.120 1.00 77.38 188 GLY A CA 1
ATOM 1516 C C . GLY A 1 188 ? -5.521 12.090 -6.449 1.00 77.38 188 GLY A C 1
ATOM 1517 O O . GLY A 1 188 ? -6.266 12.137 -7.430 1.00 77.38 188 GLY A O 1
ATOM 1518 N N . LEU A 1 189 ? -5.412 13.088 -5.570 1.00 83.12 189 LEU A N 1
ATOM 1519 C CA . LEU A 1 189 ? -6.012 14.405 -5.768 1.00 83.12 189 LEU A CA 1
ATOM 1520 C C . LEU A 1 189 ? -5.256 15.148 -6.873 1.00 83.12 189 LEU A C 1
ATOM 1522 O O . LEU A 1 189 ? -4.027 15.165 -6.878 1.00 83.12 189 LEU A O 1
ATOM 1526 N N . ALA A 1 190 ? -5.999 15.758 -7.786 1.00 86.88 190 ALA A N 1
ATOM 1527 C CA . ALA A 1 190 ? -5.488 16.564 -8.879 1.00 86.88 190 ALA A CA 1
ATOM 1528 C C . ALA A 1 190 ? -6.170 17.934 -8.869 1.00 86.88 190 ALA A C 1
ATOM 1530 O O . ALA A 1 190 ? -7.378 18.020 -8.643 1.00 86.88 190 ALA A O 1
ATOM 1531 N N . TYR A 1 191 ? -5.410 18.988 -9.150 1.00 88.81 191 TYR A N 1
ATOM 1532 C CA . TYR A 1 191 ? -5.935 20.334 -9.365 1.00 88.81 191 TYR A CA 1
ATOM 1533 C C . TYR A 1 191 ? -5.797 20.706 -10.838 1.00 88.81 191 TYR A C 1
ATOM 1535 O O . TYR A 1 191 ? -4.854 20.276 -11.506 1.00 88.81 191 TYR A O 1
ATOM 1543 N N . PHE A 1 192 ? -6.747 21.487 -11.337 1.00 90.88 192 PHE A N 1
ATOM 1544 C CA . PHE A 1 192 ? -6.835 21.887 -12.732 1.00 90.88 192 PHE A CA 1
ATOM 1545 C C . PHE A 1 192 ? -7.048 23.384 -12.817 1.00 90.88 192 PHE A C 1
ATOM 1547 O O . PHE A 1 192 ? -7.913 23.933 -12.128 1.00 90.88 192 PHE A O 1
ATOM 1554 N N . CYS A 1 193 ? -6.284 24.031 -13.689 1.00 90.44 193 CYS A N 1
ATOM 1555 C CA . CYS A 1 193 ? -6.444 25.450 -13.916 1.00 90.44 193 CYS A CA 1
ATOM 1556 C C . CYS A 1 193 ? -6.313 25.852 -15.381 1.00 90.44 193 CYS A C 1
ATOM 1558 O O . CYS A 1 193 ? -5.860 25.077 -16.226 1.00 90.44 193 CYS A O 1
ATOM 1560 N N . THR A 1 194 ? -6.709 27.083 -15.682 1.00 90.12 194 THR A N 1
ATOM 1561 C CA . THR A 1 194 ? -6.459 27.701 -16.991 1.00 90.12 194 THR A CA 1
ATOM 1562 C C . THR A 1 194 ? -4.958 27.856 -17.257 1.00 90.12 194 THR A C 1
ATOM 1564 O O . THR A 1 194 ? -4.144 27.903 -16.333 1.00 90.12 194 THR A O 1
ATOM 1567 N N . GLU A 1 195 ? -4.571 27.978 -18.527 1.00 84.19 195 GLU A N 1
ATOM 1568 C CA . GLU A 1 195 ? -3.169 28.175 -18.931 1.00 84.19 195 GLU A CA 1
ATOM 1569 C C . GLU A 1 195 ? -2.534 29.429 -18.296 1.00 84.19 195 GLU A C 1
ATOM 1571 O O . GLU A 1 195 ? -1.377 29.409 -17.869 1.00 84.19 195 GLU A O 1
ATOM 1576 N N . GLN A 1 196 ? -3.321 30.499 -18.137 1.00 83.62 196 GLN A N 1
ATOM 1577 C CA . GLN A 1 196 ? -2.891 31.727 -17.462 1.00 83.62 196 GLN A CA 1
ATOM 1578 C C . GLN A 1 196 ? -2.495 31.461 -16.001 1.00 83.62 196 GLN A C 1
ATOM 1580 O O . GLN A 1 196 ? -1.415 31.865 -15.563 1.00 83.62 196 GLN A O 1
ATOM 1585 N N . LYS A 1 197 ? -3.326 30.722 -15.252 1.00 90.19 197 LYS A N 1
ATOM 1586 C CA . LYS A 1 197 ? -3.029 30.350 -13.860 1.00 90.19 197 LYS A CA 1
ATOM 1587 C C . LYS A 1 197 ? -1.972 29.262 -13.737 1.00 90.19 197 LYS A C 1
ATOM 1589 O O . LYS A 1 197 ? -1.272 29.235 -12.731 1.00 90.19 197 LYS A O 1
ATOM 1594 N N . TYR A 1 198 ? -1.798 28.415 -14.750 1.00 86.75 198 TYR A N 1
ATOM 1595 C CA . TYR A 1 198 ? -0.771 27.371 -14.745 1.00 86.75 198 TYR A CA 1
ATOM 1596 C C . TYR A 1 198 ? 0.627 27.978 -14.591 1.00 86.75 198 TYR A C 1
ATOM 1598 O O . TYR A 1 198 ? 1.438 27.515 -13.791 1.00 86.75 198 TYR A O 1
ATOM 1606 N N . THR A 1 199 ? 0.889 29.063 -15.320 1.00 84.56 199 THR A N 1
ATOM 1607 C CA . THR A 1 199 ? 2.178 29.762 -15.259 1.00 84.56 199 THR A CA 1
ATOM 1608 C C . THR A 1 199 ? 2.412 30.375 -13.876 1.00 84.56 199 THR A C 1
ATOM 1610 O O . THR A 1 199 ? 3.495 30.224 -13.313 1.00 84.56 199 THR A O 1
ATOM 1613 N N . LEU A 1 200 ? 1.383 30.998 -13.289 1.00 86.75 200 LEU A N 1
ATOM 1614 C CA . LEU A 1 200 ? 1.436 31.545 -11.927 1.00 86.75 200 LEU A CA 1
ATOM 1615 C C . LEU A 1 200 ? 1.652 30.451 -10.875 1.00 86.75 200 LEU A C 1
ATOM 1617 O O . LEU A 1 200 ? 2.444 30.633 -9.953 1.00 86.75 200 LEU A O 1
ATOM 1621 N N . TRP A 1 201 ? 0.990 29.305 -11.038 1.00 89.56 201 TRP A N 1
ATOM 1622 C CA . TRP A 1 201 ? 1.106 28.152 -10.150 1.00 89.56 201 TRP A CA 1
ATOM 1623 C C . TRP A 1 201 ? 2.540 27.621 -10.103 1.00 89.56 201 TRP A C 1
ATOM 1625 O O . TRP A 1 201 ? 3.099 27.462 -9.022 1.00 89.56 201 TRP A O 1
ATOM 1635 N N . VAL A 1 202 ? 3.164 27.398 -11.266 1.00 84.94 202 VAL A N 1
ATOM 1636 C CA . VAL A 1 202 ? 4.554 26.917 -11.348 1.00 84.94 202 VAL A CA 1
ATOM 1637 C C . VAL A 1 202 ? 5.526 27.937 -10.748 1.00 84.94 202 VAL A C 1
ATOM 1639 O O . VAL A 1 202 ? 6.358 27.573 -9.924 1.00 84.94 202 VAL A O 1
ATOM 1642 N N . GLN A 1 203 ? 5.369 29.226 -11.066 1.00 84.69 203 GLN A N 1
ATOM 1643 C CA . GLN A 1 203 ? 6.211 30.282 -10.492 1.00 84.69 203 GLN A CA 1
ATOM 1644 C C . GLN A 1 203 ? 6.093 30.374 -8.965 1.00 84.69 203 GLN A C 1
ATOM 1646 O O . GLN A 1 203 ? 7.079 30.647 -8.278 1.00 84.69 203 GLN A O 1
ATOM 1651 N N . MET A 1 204 ? 4.888 30.193 -8.421 1.00 85.19 204 MET A N 1
ATOM 1652 C CA . MET A 1 204 ? 4.665 30.236 -6.978 1.00 85.19 204 MET A CA 1
ATOM 1653 C C . MET A 1 204 ? 5.214 28.985 -6.286 1.00 85.19 204 MET A C 1
ATOM 1655 O O . MET A 1 204 ? 5.823 29.098 -5.223 1.00 85.19 204 MET A O 1
ATOM 1659 N N . LEU A 1 205 ? 5.070 27.817 -6.912 1.00 83.50 205 LEU A N 1
ATOM 1660 C CA . LEU A 1 205 ? 5.655 26.563 -6.444 1.00 83.50 205 LEU A CA 1
ATOM 1661 C C . LEU A 1 205 ? 7.187 26.667 -6.329 1.00 83.50 205 LEU A C 1
ATOM 1663 O O . LEU A 1 205 ? 7.742 26.311 -5.289 1.00 83.50 205 LEU A O 1
ATOM 1667 N N . ASP A 1 206 ? 7.852 27.248 -7.332 1.00 80.88 206 ASP A N 1
ATOM 1668 C CA . ASP A 1 206 ? 9.301 27.495 -7.307 1.00 80.88 206 ASP A CA 1
ATOM 1669 C C . ASP A 1 206 ? 9.696 28.482 -6.190 1.00 80.88 206 ASP A C 1
ATOM 1671 O O . ASP A 1 206 ? 10.617 28.226 -5.409 1.00 80.88 206 ASP A O 1
ATOM 1675 N N . LYS A 1 207 ? 8.954 29.592 -6.041 1.00 81.50 207 LYS A N 1
ATOM 1676 C CA . LYS A 1 207 ? 9.191 30.595 -4.982 1.00 81.50 207 LYS A CA 1
ATOM 1677 C C . LYS A 1 207 ? 9.045 30.027 -3.570 1.00 81.50 207 LYS A C 1
ATOM 1679 O O . LYS A 1 207 ? 9.802 30.413 -2.674 1.00 81.50 207 LYS A O 1
ATOM 1684 N N . LEU A 1 208 ? 8.046 29.175 -3.344 1.00 77.31 208 LEU A N 1
ATOM 1685 C CA . LEU A 1 208 ? 7.819 28.537 -2.048 1.00 77.31 208 LEU A CA 1
ATOM 1686 C C . LEU A 1 208 ? 8.928 27.527 -1.734 1.00 77.31 208 LEU A C 1
ATOM 1688 O O . LEU A 1 208 ? 9.436 27.532 -0.613 1.00 77.31 208 LEU A O 1
ATOM 1692 N N . GLY A 1 209 ? 9.390 26.779 -2.741 1.00 71.06 209 GLY A N 1
ATOM 1693 C CA . GLY A 1 209 ? 10.552 25.898 -2.623 1.00 71.06 209 GLY A CA 1
ATOM 1694 C C . GLY A 1 209 ? 11.831 26.618 -2.191 1.00 71.06 209 GLY A C 1
ATOM 1695 O O . GLY A 1 209 ? 12.515 26.185 -1.264 1.00 71.06 209 GLY A O 1
ATOM 1696 N N . GLU A 1 210 ? 12.136 27.773 -2.789 1.00 65.94 210 GLU A N 1
ATOM 1697 C CA . GLU A 1 210 ? 13.320 28.558 -2.409 1.00 65.94 210 GLU A CA 1
ATOM 1698 C C . GLU A 1 210 ? 13.250 29.142 -0.986 1.00 65.94 210 GLU A C 1
ATOM 1700 O O . GLU A 1 210 ? 14.278 29.298 -0.314 1.00 65.94 210 GLU A O 1
ATOM 1705 N N . LYS A 1 211 ? 12.053 29.525 -0.517 1.00 60.81 211 LYS A N 1
ATOM 1706 C CA . LYS A 1 211 ? 11.859 30.035 0.853 1.00 60.81 211 LYS A CA 1
ATOM 1707 C C . LYS A 1 211 ? 12.117 28.948 1.893 1.00 60.81 211 LYS A C 1
ATOM 1709 O O . LYS A 1 211 ? 12.662 29.260 2.954 1.00 60.81 211 LYS A O 1
ATOM 1714 N N . GLU A 1 212 ? 11.769 27.705 1.584 1.00 60.44 212 GLU A N 1
ATOM 1715 C CA . GLU A 1 212 ? 11.989 26.554 2.454 1.00 60.44 212 GLU A CA 1
ATOM 1716 C C . GLU A 1 212 ? 13.470 26.187 2.575 1.00 60.44 212 GLU A C 1
ATOM 1718 O O . GLU A 1 212 ? 13.973 26.002 3.682 1.00 60.44 212 GLU A O 1
ATOM 1723 N N . GLU A 1 213 ? 14.225 26.205 1.472 1.00 58.56 213 GLU A N 1
ATOM 1724 C CA . GLU A 1 213 ? 15.679 26.000 1.530 1.00 58.56 213 GLU A CA 1
ATOM 1725 C C . GLU A 1 213 ? 16.372 27.074 2.383 1.00 58.56 213 GLU A C 1
ATOM 1727 O O . GLU A 1 213 ? 17.262 26.778 3.189 1.00 58.56 213 GLU A O 1
ATOM 1732 N N . LYS A 1 214 ? 15.930 28.334 2.265 1.00 55.19 214 LYS A N 1
ATOM 1733 C CA . LYS A 1 214 ? 16.459 29.464 3.046 1.00 55.19 214 LYS A CA 1
ATOM 1734 C C . LYS A 1 214 ? 16.056 29.387 4.527 1.00 55.19 214 LYS A C 1
ATOM 1736 O O . LYS A 1 214 ? 16.863 29.746 5.391 1.00 55.19 214 LYS A O 1
ATOM 1741 N N . SER A 1 215 ? 14.851 28.908 4.851 1.00 56.00 215 SER A N 1
ATOM 1742 C CA . SER A 1 215 ? 14.384 28.729 6.236 1.00 56.00 215 SER A CA 1
ATOM 1743 C C . SER A 1 215 ? 15.043 27.516 6.909 1.00 56.00 215 SER A C 1
ATOM 1745 O O . SER A 1 215 ? 15.511 27.637 8.044 1.00 56.00 215 SER A O 1
ATOM 1747 N N . ALA A 1 216 ? 15.209 26.401 6.191 1.00 52.38 216 ALA A N 1
ATOM 1748 C CA . ALA A 1 216 ? 15.921 25.207 6.641 1.00 52.38 216 ALA A CA 1
ATOM 1749 C C . ALA A 1 216 ? 17.412 25.492 6.891 1.00 52.38 216 ALA A C 1
ATOM 1751 O O . ALA A 1 216 ? 17.951 25.111 7.936 1.00 52.38 216 ALA A O 1
ATOM 1752 N N . ALA A 1 217 ? 18.064 26.262 6.010 1.00 49.66 217 ALA A N 1
ATOM 1753 C CA . ALA A 1 217 ? 19.440 26.725 6.207 1.00 49.66 217 ALA A CA 1
ATOM 1754 C C . ALA A 1 217 ? 19.583 27.651 7.435 1.00 49.66 217 ALA A C 1
ATOM 1756 O O . ALA A 1 217 ? 20.589 27.606 8.155 1.00 49.66 217 ALA A O 1
ATOM 1757 N N . ARG A 1 218 ? 18.562 28.473 7.726 1.00 47.44 218 ARG A N 1
ATOM 1758 C CA . ARG A 1 218 ? 18.519 29.343 8.915 1.00 47.44 218 ARG A CA 1
ATOM 1759 C C . ARG A 1 218 ? 18.269 28.548 10.202 1.00 47.44 218 ARG A C 1
ATOM 1761 O O . ARG A 1 218 ? 18.927 28.835 11.204 1.00 47.44 218 ARG A O 1
ATOM 1768 N N . ALA A 1 219 ? 17.408 27.529 10.162 1.00 44.91 219 ALA A N 1
ATOM 1769 C CA . ALA A 1 219 ? 17.106 26.620 11.272 1.00 44.91 219 ALA A CA 1
ATOM 1770 C C . ALA A 1 219 ? 18.297 25.708 11.635 1.00 44.91 219 ALA A C 1
ATOM 1772 O O . ALA A 1 219 ? 18.591 25.496 12.814 1.00 44.91 219 ALA A O 1
ATOM 1773 N N . GLN A 1 220 ? 19.061 25.234 10.642 1.00 43.75 220 GLN A N 1
ATOM 1774 C CA . GLN A 1 220 ? 20.316 24.505 10.875 1.00 43.75 220 GLN A CA 1
ATOM 1775 C C . GLN A 1 220 ? 21.399 25.385 11.518 1.00 43.75 220 GLN A C 1
ATOM 1777 O O . GLN A 1 220 ? 22.140 24.915 12.384 1.00 43.75 220 GLN A O 1
ATOM 1782 N N . ARG A 1 221 ? 21.474 26.675 11.156 1.00 42.50 221 ARG A N 1
ATOM 1783 C CA . ARG A 1 221 ? 22.395 27.635 11.794 1.00 42.50 221 ARG A CA 1
ATOM 1784 C C . ARG A 1 221 ? 22.006 27.982 13.232 1.00 42.50 221 ARG A C 1
ATOM 1786 O O . ARG A 1 221 ? 22.896 28.215 14.047 1.00 42.50 221 ARG A O 1
ATOM 1793 N N . THR A 1 222 ? 20.716 27.986 13.566 1.00 39.91 222 THR A N 1
ATOM 1794 C CA . THR A 1 222 ? 20.242 28.244 14.940 1.00 39.91 222 THR A CA 1
ATOM 1795 C C . THR A 1 222 ? 20.388 27.019 15.847 1.00 39.91 222 THR A C 1
ATOM 1797 O O . THR A 1 222 ? 20.776 27.174 17.002 1.00 39.91 222 THR A O 1
ATOM 1800 N N . ARG A 1 223 ? 20.226 25.794 15.323 1.00 36.47 223 ARG A N 1
ATOM 1801 C CA . ARG A 1 223 ? 20.445 24.546 16.087 1.00 36.47 223 ARG A CA 1
ATOM 1802 C C . ARG A 1 223 ? 21.899 24.293 16.508 1.00 36.47 223 ARG A C 1
ATOM 1804 O O . ARG A 1 223 ? 22.120 23.569 17.469 1.00 36.47 223 ARG A O 1
ATOM 1811 N N . LYS A 1 224 ? 22.892 24.917 15.861 1.00 36.22 224 LYS A N 1
ATOM 1812 C CA . LYS A 1 224 ? 24.306 24.850 16.289 1.00 36.22 224 LYS A CA 1
ATOM 1813 C C . LYS A 1 224 ? 24.680 25.830 17.414 1.00 36.22 224 LYS A C 1
ATOM 1815 O O . LYS A 1 224 ? 25.809 25.768 17.888 1.00 36.22 224 LYS A O 1
ATOM 1820 N N . LYS A 1 225 ? 23.778 26.729 17.837 1.00 34.50 225 LYS A N 1
ATOM 1821 C CA . LYS A 1 225 ? 24.094 27.810 18.793 1.00 34.50 225 LYS A CA 1
ATOM 1822 C C . LYS A 1 225 ? 23.384 27.750 20.148 1.00 34.50 225 LYS A C 1
ATOM 1824 O O . LYS A 1 225 ? 23.714 28.564 21.000 1.00 34.50 225 LYS A O 1
ATOM 1829 N N . ALA A 1 226 ? 22.475 26.809 20.386 1.00 29.06 226 ALA A N 1
ATOM 1830 C CA . ALA A 1 226 ? 21.785 26.698 21.672 1.00 29.06 226 ALA A CA 1
ATOM 1831 C C . ALA A 1 226 ? 21.837 25.257 22.194 1.00 29.06 226 ALA A C 1
ATOM 1833 O O . ALA A 1 226 ? 21.004 24.421 21.849 1.00 29.06 226 ALA A O 1
ATOM 1834 N N . GLY A 1 227 ? 22.857 24.976 23.005 1.00 26.70 227 GLY A N 1
ATOM 1835 C CA . GLY A 1 227 ? 22.857 23.845 23.924 1.00 26.70 227 GLY A CA 1
ATOM 1836 C C . GLY A 1 227 ? 22.102 24.211 25.203 1.00 26.70 227 GLY A C 1
ATOM 1837 O O . GLY A 1 227 ? 22.296 25.304 25.718 1.00 26.70 227 GLY A O 1
ATOM 1838 N N . ALA A 1 228 ? 21.284 23.266 25.678 1.00 28.25 228 ALA A N 1
ATOM 1839 C CA . ALA A 1 228 ? 20.661 23.170 27.004 1.00 28.25 228 ALA A CA 1
ATOM 1840 C C . ALA A 1 228 ? 19.813 24.366 27.503 1.00 28.25 228 ALA A C 1
ATOM 1842 O O . ALA A 1 228 ? 20.346 25.397 27.884 1.00 28.25 228 ALA A O 1
ATOM 1843 N N . PHE A 1 229 ? 18.487 24.192 27.593 1.00 23.72 229 PHE A N 1
ATOM 1844 C CA . PHE A 1 229 ? 17.706 24.109 28.847 1.00 23.72 229 PHE A CA 1
ATOM 1845 C C . PHE A 1 229 ? 16.181 24.142 28.571 1.00 23.72 229 PHE A C 1
ATOM 1847 O O . PHE A 1 229 ? 15.706 24.671 27.574 1.00 23.72 229 PHE A O 1
ATOM 1854 N N . TYR A 1 230 ? 15.484 23.481 29.491 1.00 21.97 230 TYR A N 1
ATOM 1855 C CA . TYR A 1 230 ? 14.083 23.073 29.669 1.00 21.97 230 TYR A CA 1
ATOM 1856 C C . TYR A 1 230 ? 12.856 23.971 29.323 1.00 21.97 230 TYR A C 1
ATOM 1858 O O . TYR A 1 230 ? 12.886 25.186 29.459 1.00 21.97 230 TYR A O 1
ATOM 1866 N N . PHE A 1 231 ? 11.743 23.230 29.146 1.00 21.69 231 PHE A N 1
ATOM 1867 C CA . PHE A 1 231 ? 10.321 23.407 29.542 1.00 21.69 231 PHE A CA 1
ATOM 1868 C C . PHE A 1 231 ? 9.278 24.056 28.598 1.00 21.69 231 PHE A C 1
ATOM 1870 O O . PHE A 1 231 ? 9.346 25.214 28.211 1.00 21.69 231 PHE A O 1
ATOM 1877 N N . ASP A 1 232 ? 8.289 23.193 28.331 1.00 28.22 232 ASP A N 1
ATOM 1878 C CA . ASP A 1 232 ? 6.868 23.306 27.969 1.00 28.22 232 ASP A CA 1
ATOM 1879 C C . ASP A 1 232 ? 6.115 24.582 28.409 1.00 28.22 232 ASP A C 1
ATOM 1881 O O . ASP A 1 232 ? 6.367 25.084 29.503 1.00 28.22 232 ASP A O 1
ATOM 1885 N N . ILE A 1 233 ? 5.150 25.032 27.585 1.00 22.44 233 ILE A N 1
ATOM 1886 C CA . ILE A 1 233 ? 3.753 25.348 27.964 1.00 22.44 233 ILE A CA 1
ATOM 1887 C C . ILE A 1 233 ? 2.907 25.750 26.725 1.00 22.44 233 ILE A C 1
ATOM 1889 O O . ILE A 1 233 ? 3.312 26.588 25.922 1.00 22.44 233 ILE A O 1
ATOM 1893 N N . GLN A 1 234 ? 1.676 25.206 26.718 1.00 22.17 234 GLN A N 1
ATOM 1894 C CA . GLN A 1 234 ? 0.424 25.569 26.010 1.00 22.17 234 GLN A CA 1
ATOM 1895 C C . GLN A 1 234 ? 0.232 25.063 24.566 1.00 22.17 234 GLN A C 1
ATOM 1897 O O . GLN A 1 234 ? 0.941 25.466 23.655 1.00 22.17 234 GLN A O 1
ATOM 1902 N N . ALA A 1 235 ? -0.644 24.085 24.284 1.00 23.98 235 ALA A N 1
ATOM 1903 C CA . ALA A 1 235 ? -2.082 23.897 24.581 1.00 23.98 235 ALA A CA 1
ATOM 1904 C C . ALA A 1 235 ? -3.028 24.731 23.693 1.00 23.98 235 ALA A C 1
ATOM 1906 O O . ALA A 1 235 ? -2.859 25.939 23.576 1.00 23.98 235 ALA A O 1
ATOM 1907 N N . LEU A 1 236 ? -4.067 24.034 23.199 1.00 24.73 236 LEU A N 1
ATOM 1908 C CA . LEU A 1 236 ? -5.254 24.463 22.433 1.00 24.73 236 LEU A CA 1
ATOM 1909 C C . LEU A 1 236 ? -5.110 24.530 20.900 1.00 24.73 236 LEU A C 1
ATOM 1911 O O . LEU A 1 236 ? -4.756 25.562 20.344 1.00 24.73 236 LEU A O 1
ATOM 1915 N N . ALA A 1 237 ? -5.485 23.427 20.238 1.00 21.81 237 ALA A N 1
ATOM 1916 C CA . ALA A 1 237 ? -6.283 23.435 19.006 1.00 21.81 237 ALA A CA 1
ATOM 1917 C C . ALA A 1 237 ? -6.848 22.023 18.731 1.00 21.81 237 ALA A C 1
ATOM 1919 O O . ALA A 1 237 ? -6.158 21.136 18.237 1.00 21.81 237 ALA A O 1
ATOM 1920 N N . ASP A 1 238 ? -8.110 21.880 19.120 1.00 23.64 238 ASP A N 1
ATOM 1921 C CA . ASP A 1 238 ? -9.216 21.188 18.455 1.00 23.64 238 ASP A CA 1
ATOM 1922 C C . ASP A 1 238 ? -9.297 19.656 18.315 1.00 23.64 238 ASP A C 1
ATOM 1924 O O . ASP A 1 238 ? -8.525 18.959 17.658 1.00 23.64 238 ASP A O 1
ATOM 1928 N N . GLU A 1 239 ? -10.397 19.187 18.909 1.00 31.16 239 GLU A N 1
ATOM 1929 C CA . GLU A 1 239 ? -11.111 17.937 18.712 1.00 31.16 239 GLU A CA 1
ATOM 1930 C C . GLU A 1 239 ? -11.390 17.644 17.225 1.00 31.16 239 GLU A C 1
ATOM 1932 O O . GLU A 1 239 ? -12.013 18.435 16.518 1.00 31.16 239 GLU A O 1
ATOM 1937 N N . GLN A 1 240 ? -11.045 16.437 16.772 1.00 24.22 240 GLN A N 1
ATOM 1938 C CA . GLN A 1 240 ? -11.762 15.777 15.680 1.00 24.22 240 GLN A CA 1
ATOM 1939 C C . GLN A 1 240 ? -12.106 14.347 16.089 1.00 24.22 240 GLN A C 1
ATOM 1941 O O . GLN A 1 240 ? -11.323 13.406 15.972 1.00 24.22 240 GLN A O 1
ATOM 1946 N N . THR A 1 241 ? -13.330 14.216 16.584 1.00 24.41 241 THR A N 1
ATOM 1947 C CA . THR A 1 241 ? -14.104 12.983 16.667 1.00 24.41 241 THR A CA 1
ATOM 1948 C C . THR A 1 241 ? -14.234 12.359 15.275 1.00 24.41 241 THR A C 1
ATOM 1950 O O . THR A 1 241 ? -14.811 12.938 14.359 1.00 24.41 241 THR A O 1
ATOM 1953 N N . THR A 1 242 ? -13.706 11.148 15.106 1.00 22.94 242 THR A N 1
ATOM 1954 C CA . THR A 1 242 ? -13.978 10.294 13.944 1.00 22.94 242 THR A CA 1
ATOM 1955 C C . THR A 1 242 ? -14.989 9.229 14.370 1.00 22.94 242 THR A C 1
ATOM 1957 O O . THR A 1 242 ? -14.710 8.408 15.236 1.00 22.94 242 THR A O 1
ATOM 1960 N N . PHE A 1 243 ? -16.198 9.299 13.807 1.00 25.25 243 PHE A N 1
ATOM 1961 C CA . PHE A 1 243 ? -17.281 8.328 13.997 1.00 25.25 243 PHE A CA 1
ATOM 1962 C C . PHE A 1 243 ? -17.319 7.359 12.800 1.00 25.25 243 PHE A C 1
ATOM 1964 O O . PHE A 1 243 ? -17.488 7.801 11.660 1.00 25.25 243 PHE A O 1
ATOM 1971 N N . ASP A 1 244 ? -17.174 6.055 13.064 1.00 28.00 244 ASP A N 1
ATOM 1972 C CA . ASP A 1 244 ? -17.419 4.952 12.117 1.00 28.00 244 ASP A CA 1
ATOM 1973 C C . ASP A 1 244 ? -18.913 4.594 12.090 1.00 28.00 244 ASP A C 1
ATOM 1975 O O . ASP A 1 244 ? -19.614 4.664 13.101 1.00 28.00 244 ASP A O 1
ATOM 1979 N N . LEU A 1 245 ? -19.432 4.264 10.908 1.00 24.48 245 LEU A N 1
ATOM 1980 C CA . LEU A 1 245 ? -20.864 4.163 10.621 1.00 24.48 245 LEU A CA 1
ATOM 1981 C C . LEU A 1 245 ? -21.276 2.924 9.881 1.00 24.48 245 LEU A C 1
ATOM 1983 O O . LEU A 1 245 ? -22.192 2.924 9.059 1.00 24.48 245 LEU A O 1
ATOM 1987 N N . THR A 1 246 ? -20.608 1.843 10.219 1.00 26.19 246 THR A N 1
ATOM 1988 C CA . THR A 1 246 ? -20.907 0.533 9.670 1.00 26.19 246 THR A CA 1
ATOM 1989 C C . THR A 1 246 ? -21.755 -0.336 10.599 1.00 26.19 246 THR A C 1
ATOM 1991 O O . THR A 1 246 ? -22.132 -1.435 10.205 1.00 26.19 246 THR A O 1
ATOM 1994 N N . LYS A 1 247 ? -22.170 0.151 11.778 1.00 28.30 247 LYS A N 1
ATOM 1995 C CA . LYS A 1 247 ? -22.977 -0.640 12.723 1.00 28.30 247 LYS A CA 1
ATOM 1996 C C . LYS A 1 247 ? -24.445 -0.200 12.810 1.00 28.30 247 LYS A C 1
ATOM 1998 O O . LYS A 1 247 ? -24.810 0.631 13.635 1.00 28.30 247 LYS A O 1
ATOM 2003 N N . ALA A 1 248 ? -25.302 -0.825 11.996 1.00 24.47 248 ALA A N 1
ATOM 2004 C CA . ALA A 1 248 ? -26.688 -1.164 12.355 1.00 24.47 248 ALA A CA 1
ATOM 2005 C C . ALA A 1 248 ? -27.205 -2.339 11.483 1.00 24.47 248 ALA A C 1
ATOM 2007 O O . ALA A 1 248 ? -26.935 -2.363 10.280 1.00 24.47 248 ALA A O 1
ATOM 2008 N N . PRO A 1 249 ? -27.937 -3.316 12.054 1.00 27.30 249 PRO A N 1
ATOM 2009 C CA . PRO A 1 249 ? -28.074 -4.662 11.495 1.00 27.30 249 PRO A CA 1
ATOM 2010 C C . PRO A 1 249 ? -29.257 -4.796 10.522 1.00 27.30 249 PRO A C 1
ATOM 2012 O O . PRO A 1 249 ? -30.311 -4.192 10.720 1.00 27.30 249 PRO A O 1
ATOM 2015 N N . TYR A 1 250 ? -29.110 -5.640 9.495 1.00 23.44 250 TYR A N 1
ATOM 2016 C CA . TYR A 1 250 ? -30.230 -6.145 8.693 1.00 23.44 250 TYR A CA 1
ATOM 2017 C C . TYR A 1 250 ? -30.337 -7.659 8.869 1.00 23.44 250 TYR A C 1
ATOM 2019 O O . TYR A 1 250 ? -29.452 -8.410 8.468 1.00 23.44 250 TYR A O 1
ATOM 2027 N N . LEU A 1 251 ? -31.458 -8.063 9.463 1.00 25.73 251 LEU A N 1
ATOM 2028 C CA . LEU A 1 251 ? -31.990 -9.420 9.489 1.00 25.73 251 LEU A CA 1
ATOM 2029 C C . LEU A 1 251 ? -32.340 -9.864 8.061 1.00 25.73 251 LEU A C 1
ATOM 2031 O O . LEU A 1 251 ? -33.056 -9.155 7.350 1.00 25.73 251 LEU A O 1
ATOM 2035 N N . SER A 1 252 ? -31.875 -11.045 7.660 1.00 27.14 252 SER A N 1
ATOM 2036 C CA . SER A 1 252 ? -32.408 -11.775 6.509 1.00 27.14 252 SER A CA 1
ATOM 2037 C C . SER A 1 252 ? -33.208 -12.979 6.989 1.00 27.14 252 SER A C 1
ATOM 2039 O O . SER A 1 252 ? -32.740 -13.756 7.820 1.00 27.14 252 SER A O 1
ATOM 2041 N N . ALA A 1 253 ? -34.414 -13.099 6.443 1.00 28.47 253 ALA A N 1
ATOM 2042 C CA . ALA A 1 253 ? -35.261 -14.277 6.494 1.00 28.47 253 ALA A CA 1
ATOM 2043 C C . ALA A 1 253 ? -34.662 -15.398 5.630 1.00 28.47 253 ALA A C 1
ATOM 2045 O O . ALA A 1 253 ? -34.269 -15.133 4.498 1.00 28.47 253 ALA A O 1
ATOM 2046 N N . ASP A 1 254 ? -34.537 -16.597 6.201 1.00 29.80 254 ASP A N 1
ATOM 2047 C CA . ASP A 1 254 ? -35.086 -17.861 5.683 1.00 29.80 254 ASP A CA 1
ATOM 2048 C C . ASP A 1 254 ? -34.641 -19.018 6.601 1.00 29.80 254 ASP A C 1
ATOM 2050 O O . ASP A 1 254 ? -33.470 -19.141 6.960 1.00 29.80 254 ASP A O 1
ATOM 2054 N N . GLY A 1 255 ? -35.609 -19.824 7.055 1.00 26.62 255 GLY A N 1
ATOM 2055 C CA . GLY A 1 255 ? -35.386 -21.000 7.908 1.00 26.62 255 GLY A CA 1
ATOM 2056 C C . GLY A 1 255 ? -34.871 -22.218 7.127 1.00 26.62 255 GLY A C 1
ATOM 2057 O O . GLY A 1 255 ? -34.902 -22.223 5.897 1.00 26.62 255 GLY A O 1
ATOM 2058 N N . PRO A 1 256 ? -34.472 -23.293 7.835 1.00 30.84 256 PRO A N 1
ATOM 2059 C CA . PRO A 1 256 ? -35.475 -24.333 8.072 1.00 30.84 256 PRO A CA 1
ATOM 2060 C C . PRO A 1 256 ? -35.453 -24.992 9.469 1.00 30.84 256 PRO A C 1
ATOM 2062 O O . PRO A 1 256 ? -34.415 -25.245 10.067 1.00 30.84 256 PRO A O 1
ATOM 2065 N N . ALA A 1 257 ? -36.671 -25.295 9.929 1.00 27.95 257 ALA A N 1
ATOM 2066 C CA . ALA A 1 257 ? -37.124 -26.503 10.625 1.00 27.95 257 ALA A CA 1
ATOM 2067 C C . ALA A 1 257 ? -36.172 -27.247 11.591 1.00 27.95 257 ALA A C 1
ATOM 2069 O O . ALA A 1 257 ? -35.514 -28.209 11.211 1.00 27.95 257 ALA A O 1
ATOM 2070 N N . ALA A 1 258 ? -36.283 -26.933 12.882 1.00 26.86 258 ALA A N 1
ATOM 2071 C CA . ALA A 1 258 ? -36.373 -27.913 13.969 1.00 26.86 258 ALA A CA 1
ATOM 2072 C C . ALA A 1 258 ? -36.911 -27.199 15.220 1.00 26.86 258 ALA A C 1
ATOM 2074 O O . ALA A 1 258 ? -36.517 -26.065 15.467 1.00 26.86 258 ALA A O 1
ATOM 2075 N N . LEU A 1 259 ? -37.779 -27.882 15.982 1.00 27.56 259 LEU A N 1
ATOM 2076 C CA . LEU A 1 259 ? -38.475 -27.486 17.230 1.00 27.56 259 LEU A CA 1
ATOM 2077 C C . LEU A 1 259 ? -40.005 -27.372 17.085 1.00 27.56 259 LEU A C 1
ATOM 2079 O O . LEU A 1 259 ? -40.636 -26.380 17.438 1.00 27.56 259 LEU A O 1
ATOM 2083 N N . GLN A 1 260 ? -40.625 -28.457 16.615 1.00 33.69 260 GLN A N 1
ATOM 2084 C CA . GLN A 1 260 ? -41.974 -28.823 17.043 1.00 33.69 260 GLN A CA 1
ATOM 2085 C C . GLN A 1 260 ? -41.853 -29.631 18.341 1.00 33.69 260 GLN A C 1
ATOM 2087 O O . GLN A 1 260 ? -41.628 -30.834 18.274 1.00 33.69 260 GLN A O 1
ATOM 2092 N N . GLN A 1 261 ? -41.991 -28.981 19.502 1.00 36.81 261 GLN A N 1
ATOM 2093 C CA . GLN A 1 261 ? -42.516 -29.645 20.709 1.00 36.81 261 GLN A CA 1
ATOM 2094 C C . GLN A 1 261 ? -43.031 -28.710 21.821 1.00 36.81 261 GLN A C 1
ATOM 2096 O O . GLN A 1 261 ? -43.785 -29.181 22.664 1.00 36.81 261 GLN A O 1
ATOM 2101 N N . ASP A 1 262 ? -42.808 -27.392 21.772 1.00 35.19 262 ASP A N 1
ATOM 2102 C CA . ASP A 1 262 ? -43.238 -26.499 22.873 1.00 35.19 262 ASP A CA 1
ATOM 2103 C C . ASP A 1 262 ? -44.562 -25.738 22.652 1.00 35.19 262 ASP A C 1
ATOM 2105 O O . ASP A 1 262 ? -44.999 -24.966 23.503 1.00 35.19 262 ASP A O 1
ATOM 2109 N N . ALA A 1 263 ? -45.281 -25.990 21.553 1.00 35.81 263 ALA A N 1
ATOM 2110 C CA . ALA A 1 263 ? -46.551 -25.307 21.259 1.00 35.81 263 ALA A CA 1
ATOM 2111 C C . ALA A 1 263 ? -47.805 -25.970 21.880 1.00 35.81 263 ALA A C 1
ATOM 2113 O O . ALA A 1 263 ? -48.919 -25.471 21.694 1.00 35.81 263 ALA A O 1
ATOM 2114 N N . ALA A 1 264 ? -47.652 -27.076 22.619 1.00 38.47 264 ALA A N 1
ATOM 2115 C CA . ALA A 1 264 ? -48.771 -27.788 23.248 1.00 38.47 264 ALA A CA 1
ATOM 2116 C C . ALA A 1 264 ? -49.024 -27.394 24.719 1.00 38.47 264 ALA A C 1
ATOM 2118 O O . ALA A 1 264 ? -50.152 -27.540 25.182 1.00 38.47 264 ALA A O 1
ATOM 2119 N N . LEU A 1 265 ? -48.049 -26.817 25.439 1.00 38.94 265 LEU A N 1
ATOM 2120 C CA . LEU A 1 265 ? -48.216 -26.451 26.860 1.00 38.94 265 LEU A CA 1
ATOM 2121 C C . LEU A 1 265 ? -48.778 -25.036 27.110 1.00 38.94 265 LEU A C 1
ATOM 2123 O O . LEU A 1 265 ? -49.254 -24.742 28.207 1.00 38.94 265 LEU A O 1
ATOM 2127 N N . GLU A 1 266 ? -48.788 -24.148 26.110 1.00 38.38 266 GLU A N 1
ATOM 2128 C CA . GLU A 1 266 ? -49.294 -22.773 26.282 1.00 38.38 266 GLU A CA 1
ATOM 2129 C C . GLU A 1 266 ? -50.796 -22.595 25.998 1.00 38.38 266 GLU A C 1
ATOM 2131 O O . GLU A 1 266 ? -51.378 -21.568 26.365 1.00 38.38 266 GLU A O 1
ATOM 2136 N N . LYS A 1 267 ? -51.464 -23.587 25.392 1.00 39.84 267 LYS A N 1
ATOM 2137 C CA . LYS A 1 267 ? -52.918 -23.533 25.139 1.00 39.84 267 LYS A CA 1
ATOM 2138 C C . LYS A 1 267 ? -53.776 -24.087 26.276 1.00 39.84 267 LYS A C 1
ATOM 2140 O O . LYS A 1 267 ? -54.967 -23.782 26.315 1.00 39.84 267 LYS A O 1
ATOM 2145 N N . GLU A 1 268 ? -53.190 -24.800 27.234 1.00 40.44 268 GLU A N 1
ATOM 2146 C CA . GLU A 1 268 ? -53.921 -25.319 28.397 1.00 40.44 268 GLU A CA 1
ATOM 2147 C C . GLU A 1 268 ? -53.934 -24.315 29.569 1.00 40.44 268 GLU A C 1
ATOM 2149 O O . GLU A 1 268 ? -54.960 -24.131 30.218 1.00 40.44 268 GLU A O 1
ATOM 2154 N N . ASN A 1 269 ? -52.871 -23.520 29.746 1.00 43.38 269 ASN A N 1
ATOM 2155 C CA . ASN A 1 269 ? -52.760 -22.553 30.852 1.00 43.38 269 ASN A CA 1
ATOM 2156 C C . ASN A 1 269 ? -53.463 -21.197 30.629 1.00 43.38 269 ASN A C 1
ATOM 2158 O O . ASN A 1 269 ? -53.632 -20.423 31.575 1.00 43.38 269 ASN A O 1
ATOM 2162 N N . LYS A 1 270 ? -53.919 -20.893 29.403 1.00 40.94 270 LYS A N 1
ATOM 2163 C CA . LYS A 1 270 ? -54.732 -19.689 29.117 1.00 40.94 270 LYS A CA 1
ATOM 2164 C C . LYS A 1 270 ? -56.238 -19.906 29.313 1.00 40.94 270 LYS A C 1
ATOM 2166 O O . LYS A 1 270 ? -56.960 -18.924 29.471 1.00 40.94 270 LYS A O 1
ATOM 2171 N N . LYS A 1 271 ? -56.715 -21.156 29.376 1.00 40.44 271 LYS A N 1
ATOM 2172 C CA . LYS A 1 271 ? -58.138 -21.477 29.603 1.00 40.44 271 LYS A CA 1
ATOM 2173 C C . LYS A 1 271 ? -58.506 -21.472 31.096 1.00 40.44 271 LYS A C 1
ATOM 2175 O O . LYS A 1 271 ? -59.545 -20.942 31.469 1.00 40.44 271 LYS A O 1
ATOM 2180 N N . THR A 1 272 ? -57.598 -21.909 31.969 1.00 41.47 272 THR A N 1
ATOM 2181 C CA . THR A 1 272 ? -57.813 -22.010 33.429 1.00 41.47 272 THR A CA 1
ATOM 2182 C C . THR A 1 272 ? -57.718 -20.679 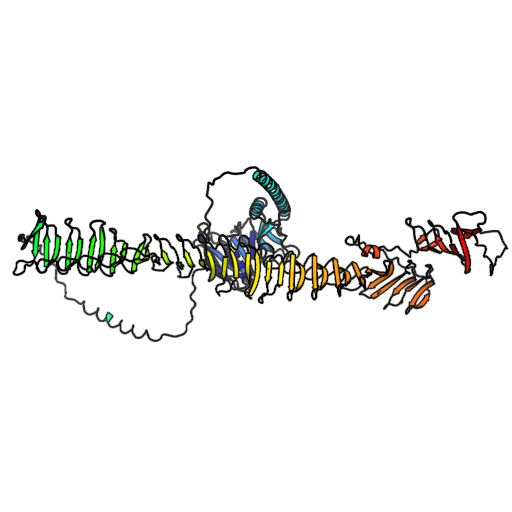34.182 1.00 41.47 272 THR A C 1
ATOM 2184 O O . THR A 1 272 ? -58.220 -20.566 35.301 1.00 41.47 272 THR A O 1
ATOM 2187 N N . ARG A 1 273 ? -57.097 -19.649 33.586 1.00 40.56 273 ARG A N 1
ATOM 2188 C CA . ARG A 1 273 ? -56.984 -18.309 34.194 1.00 40.56 273 ARG A CA 1
ATOM 2189 C C . ARG A 1 273 ? -58.184 -17.408 33.875 1.00 40.56 273 ARG A C 1
ATOM 2191 O O . ARG A 1 273 ? -58.543 -16.581 34.702 1.00 40.56 273 ARG A O 1
ATOM 2198 N N . ALA A 1 274 ? -58.854 -17.627 32.740 1.00 41.09 274 ALA A N 1
ATOM 2199 C CA . ALA A 1 274 ? -60.035 -16.863 32.326 1.00 41.09 274 ALA A CA 1
ATOM 2200 C C . ALA A 1 274 ? -61.355 -17.341 32.974 1.00 41.09 274 ALA A C 1
ATOM 2202 O O . ALA A 1 274 ? -62.327 -16.587 33.003 1.00 41.09 274 ALA A O 1
ATOM 2203 N N . GLU A 1 275 ? -61.402 -18.558 33.531 1.00 43.34 275 GLU A N 1
ATOM 2204 C CA . GLU A 1 275 ? -62.589 -19.086 34.230 1.00 43.34 275 GLU A CA 1
ATOM 2205 C C . GLU A 1 275 ? -62.611 -18.778 35.739 1.00 43.34 275 GLU A C 1
ATOM 2207 O O . GLU A 1 275 ? -63.687 -18.704 36.329 1.00 43.34 275 GLU A O 1
ATOM 2212 N N . LYS A 1 276 ? -61.461 -18.503 36.375 1.00 41.16 276 LYS A N 1
ATOM 2213 C CA . LYS A 1 276 ? -61.402 -18.187 37.819 1.00 41.16 276 LYS A CA 1
ATOM 2214 C C . LYS A 1 276 ? -61.648 -16.715 38.170 1.00 41.16 276 LYS A C 1
ATOM 2216 O O . LYS A 1 276 ? -62.024 -16.429 39.301 1.00 41.16 276 LYS A O 1
ATOM 2221 N N . GLU A 1 277 ? -61.529 -15.793 37.215 1.00 41.91 277 GLU A N 1
ATOM 2222 C CA . GLU A 1 277 ? -61.841 -14.364 37.421 1.00 41.91 277 GLU A CA 1
ATOM 2223 C C . GLU A 1 277 ? -63.319 -14.000 37.168 1.00 41.91 277 GLU A C 1
ATOM 2225 O O . GLU A 1 277 ? -63.719 -12.859 37.382 1.00 41.91 277 GLU A O 1
ATOM 2230 N N . LYS A 1 278 ? -64.170 -14.965 36.785 1.00 37.97 278 LYS A N 1
ATOM 2231 C CA . LYS A 1 278 ? -65.609 -14.745 36.529 1.00 37.97 278 LYS A CA 1
ATOM 2232 C C . LYS A 1 278 ? -66.558 -15.104 37.683 1.00 37.97 278 LYS A C 1
ATOM 2234 O O . LYS A 1 278 ? -67.759 -14.906 37.534 1.00 37.97 278 LYS A O 1
ATOM 2239 N N . VAL A 1 279 ? -66.061 -15.585 38.830 1.00 40.50 279 VAL A N 1
ATOM 2240 C CA . VAL A 1 279 ? -66.919 -16.055 39.947 1.00 40.50 279 VAL A CA 1
ATOM 2241 C C . VAL A 1 279 ? -66.965 -15.105 41.156 1.00 40.50 279 VAL A C 1
ATOM 2243 O O . VAL A 1 279 ? -67.829 -15.265 42.010 1.00 40.50 279 VAL A O 1
ATOM 2246 N N . LEU A 1 280 ? -66.134 -14.058 41.237 1.00 36.59 280 LEU A N 1
ATOM 2247 C CA . LEU A 1 280 ? -66.073 -13.213 42.445 1.00 36.59 280 LEU A CA 1
ATOM 2248 C C . LEU A 1 280 ? -66.524 -11.758 42.264 1.00 36.59 280 LEU A C 1
ATOM 2250 O O . LEU A 1 280 ? -66.033 -10.877 42.960 1.00 36.59 280 LEU A O 1
ATOM 2254 N N . LEU A 1 281 ? -67.466 -11.483 41.359 1.00 35.62 281 LEU A N 1
ATOM 2255 C CA . LEU A 1 281 ? -68.145 -10.183 41.308 1.00 35.62 281 LEU A CA 1
ATOM 2256 C C . LEU A 1 281 ? -69.522 -10.304 40.645 1.00 35.62 281 LEU A C 1
ATOM 2258 O O . LEU A 1 281 ? -69.656 -10.090 39.444 1.00 35.62 281 LEU A O 1
ATOM 2262 N N . GLN A 1 282 ? -70.565 -10.586 41.435 1.00 33.03 282 GLN A N 1
ATOM 2263 C CA . GLN A 1 282 ? -71.930 -10.152 41.114 1.00 33.03 282 GLN A CA 1
ATOM 2264 C C . GLN A 1 282 ? -72.832 -10.026 42.363 1.00 33.03 282 GLN A C 1
ATOM 2266 O O . GLN A 1 282 ? -73.294 -11.005 42.930 1.00 33.03 282 GLN A O 1
ATOM 2271 N N . LYS A 1 283 ? -73.054 -8.752 42.727 1.00 35.31 283 LYS A N 1
ATOM 2272 C CA . LYS A 1 283 ? -74.264 -8.072 43.243 1.00 35.31 283 LYS A CA 1
ATOM 2273 C C . LYS A 1 283 ? -75.056 -8.629 44.444 1.00 35.31 283 LYS A C 1
ATOM 2275 O O . LYS A 1 283 ? -75.768 -9.617 44.335 1.00 35.31 283 LYS A O 1
ATOM 2280 N N . GLN A 1 284 ? -75.172 -7.772 45.467 1.00 27.86 284 GLN A N 1
ATOM 2281 C CA . GLN A 1 284 ? -76.450 -7.455 46.129 1.00 27.86 284 GLN A CA 1
ATOM 2282 C C . GLN A 1 284 ? -76.643 -5.922 46.246 1.00 27.86 284 GLN A C 1
ATOM 2284 O O . GLN A 1 284 ? -75.656 -5.190 46.151 1.00 27.86 284 GLN A O 1
ATOM 2289 N N . PRO A 1 285 ? -77.898 -5.427 46.320 1.00 33.75 285 PRO A N 1
ATOM 2290 C CA . PRO A 1 285 ? -78.292 -4.122 45.787 1.00 33.75 285 PRO A CA 1
ATOM 2291 C C . PRO A 1 285 ? -78.320 -2.978 46.813 1.00 33.75 285 PRO A C 1
ATOM 2293 O O . PRO A 1 285 ? -78.333 -3.181 48.023 1.00 33.75 285 PRO A O 1
ATOM 2296 N N . ALA A 1 286 ? -78.355 -1.758 46.275 1.00 31.73 286 ALA A N 1
ATOM 2297 C CA . ALA A 1 286 ? -78.400 -0.493 46.994 1.00 31.73 286 ALA A CA 1
ATOM 2298 C C . ALA A 1 286 ? -79.740 -0.246 47.713 1.00 31.73 286 ALA A C 1
ATOM 2300 O O . ALA A 1 286 ? -80.802 -0.382 47.106 1.00 31.73 286 ALA A O 1
ATOM 2301 N N . GLN A 1 287 ? -79.667 0.229 48.961 1.00 31.48 287 GLN A N 1
ATOM 2302 C CA . GLN A 1 287 ? -80.717 1.021 49.605 1.00 31.48 287 GLN A CA 1
ATOM 2303 C C . GLN A 1 287 ? -80.103 2.238 50.323 1.00 31.48 287 GLN A C 1
ATOM 2305 O O . GLN A 1 287 ? -79.295 2.104 51.236 1.00 31.48 287 GLN A O 1
ATOM 2310 N N . THR A 1 288 ? -80.489 3.408 49.811 1.00 30.61 288 THR A N 1
ATOM 2311 C CA . THR A 1 288 ? -80.886 4.646 50.504 1.00 30.61 288 THR A CA 1
ATOM 2312 C C . THR A 1 288 ? -80.037 5.154 51.682 1.00 30.61 288 THR A C 1
ATOM 2314 O O . THR A 1 288 ? -80.106 4.654 52.802 1.00 30.61 288 THR A O 1
ATOM 2317 N N . GLU A 1 289 ? -79.311 6.252 51.445 1.00 32.84 289 GLU A N 1
ATOM 2318 C CA . GLU A 1 289 ? -78.662 7.065 52.479 1.00 32.84 289 GLU A CA 1
ATOM 2319 C C . GLU A 1 289 ? -79.692 7.817 53.342 1.00 32.84 289 GLU A C 1
ATOM 2321 O O . GLU A 1 289 ? -80.241 8.845 52.945 1.00 32.84 289 GLU A O 1
ATOM 2326 N N . GLU A 1 290 ? -79.889 7.352 54.576 1.00 32.41 290 GLU A N 1
ATOM 2327 C CA . GLU A 1 290 ? -80.415 8.169 55.670 1.00 32.41 290 GLU A CA 1
ATOM 2328 C C . GLU A 1 290 ? -79.262 8.843 56.435 1.00 32.41 290 GLU A C 1
ATOM 2330 O O . GLU A 1 290 ? -78.353 8.198 56.967 1.00 32.41 290 GLU A O 1
ATOM 2335 N N . LYS A 1 291 ? -79.318 10.176 56.539 1.00 42.12 291 LYS A N 1
ATOM 2336 C CA . LYS A 1 291 ? -78.413 10.995 57.358 1.00 42.12 291 LYS A CA 1
ATOM 2337 C C . LYS A 1 291 ? -78.520 10.619 58.844 1.00 42.12 291 LYS A C 1
ATOM 2339 O O . LYS A 1 291 ? -79.346 11.172 59.568 1.00 42.12 291 LYS A O 1
ATOM 2344 N N . ARG A 1 292 ? -77.605 9.786 59.353 1.00 34.41 292 ARG A N 1
ATOM 2345 C CA . ARG A 1 292 ? -77.346 9.647 60.800 1.00 34.41 292 ARG A CA 1
ATOM 2346 C C . ARG A 1 292 ? -76.042 10.334 61.203 1.00 34.41 292 ARG A C 1
ATOM 2348 O O . ARG A 1 292 ? -74.940 9.881 60.903 1.00 34.41 292 ARG A O 1
ATOM 2355 N N . LYS A 1 293 ? -76.193 11.439 61.941 1.00 32.53 293 LYS A N 1
ATOM 2356 C CA . LYS A 1 293 ? -75.132 12.138 62.680 1.00 32.53 293 LYS A CA 1
ATOM 2357 C C . LYS A 1 293 ? -74.348 11.134 63.540 1.00 32.53 293 LYS A C 1
ATOM 2359 O O . LYS A 1 293 ? -74.884 10.595 64.506 1.00 32.53 293 LYS A O 1
ATOM 2364 N N . ARG A 1 294 ? -73.070 10.907 63.218 1.00 32.53 294 ARG A N 1
ATOM 2365 C CA . ARG A 1 294 ? -72.130 10.180 64.084 1.00 32.53 294 ARG A CA 1
ATOM 2366 C C . ARG A 1 294 ? -71.890 10.994 65.359 1.00 32.53 294 ARG A C 1
ATOM 2368 O O . ARG A 1 294 ? -71.300 12.072 65.306 1.00 32.53 294 ARG A O 1
ATOM 2375 N N . LYS A 1 295 ? -72.324 10.472 66.511 1.00 35.09 295 LYS A N 1
ATOM 2376 C CA . LYS A 1 295 ? -71.761 10.867 67.809 1.00 35.09 295 LYS A CA 1
ATOM 2377 C C . LYS A 1 295 ? -70.274 10.490 67.809 1.00 35.09 295 LYS A C 1
ATOM 2379 O O . LYS A 1 295 ? -69.923 9.390 67.389 1.00 35.09 295 LYS A O 1
ATOM 2384 N N . LYS A 1 296 ? -69.416 11.409 68.265 1.00 31.89 296 LYS A N 1
ATOM 2385 C CA . LYS A 1 296 ? -68.004 11.134 68.574 1.00 31.89 296 LYS A CA 1
ATOM 2386 C C . LYS A 1 296 ? -67.930 9.901 69.492 1.00 31.89 296 LYS A C 1
ATOM 2388 O O . LYS A 1 296 ? -68.649 9.900 70.494 1.00 31.89 296 LYS A O 1
ATOM 2393 N N . PRO A 1 297 ? -67.082 8.896 69.215 1.00 35.34 297 PRO A N 1
ATOM 2394 C CA . PRO A 1 297 ? -66.746 7.910 70.228 1.00 35.34 297 PRO A CA 1
ATOM 2395 C C . PRO A 1 297 ? -66.026 8.656 71.353 1.00 35.34 297 PRO A C 1
ATOM 2397 O O . PRO A 1 297 ? -65.015 9.319 71.114 1.00 35.34 297 PRO A O 1
ATOM 2400 N N . GLN A 1 298 ? -66.577 8.606 72.564 1.00 31.80 298 GLN A N 1
ATOM 2401 C CA . GLN A 1 298 ? -65.808 8.926 73.760 1.00 31.80 298 GLN A CA 1
ATOM 2402 C C . GLN A 1 298 ? -64.633 7.947 73.819 1.00 31.80 298 GLN A C 1
ATOM 2404 O O . GLN A 1 298 ? -64.819 6.741 73.658 1.00 31.80 298 GLN A O 1
ATOM 2409 N N . ALA A 1 299 ? -63.426 8.486 73.990 1.00 33.78 299 ALA A N 1
ATOM 2410 C CA . ALA A 1 299 ? -62.236 7.690 74.236 1.00 33.78 299 ALA A CA 1
ATOM 2411 C C . ALA A 1 299 ? -62.491 6.790 75.459 1.00 33.78 299 ALA A C 1
ATOM 2413 O O . ALA A 1 299 ? -62.923 7.313 76.492 1.00 33.78 299 ALA A O 1
ATOM 2414 N N . PRO A 1 300 ? -62.266 5.467 75.373 1.00 38.03 300 PRO A N 1
ATOM 2415 C CA . PRO A 1 300 ? -62.289 4.635 76.563 1.00 38.03 300 PRO A CA 1
ATOM 2416 C C . PRO A 1 300 ? -61.201 5.125 77.525 1.00 38.03 300 PRO A C 1
ATOM 2418 O O . PRO A 1 300 ? -60.127 5.559 77.099 1.00 38.03 300 PRO A O 1
ATOM 2421 N N . ALA A 1 301 ? -61.511 5.089 78.820 1.00 38.75 301 ALA A N 1
ATOM 2422 C CA . ALA A 1 301 ? -60.573 5.388 79.891 1.00 38.75 301 ALA A CA 1
ATOM 2423 C C . ALA A 1 301 ? -59.253 4.631 79.667 1.00 38.75 301 ALA A C 1
ATOM 2425 O O . ALA A 1 301 ? -59.259 3.447 79.331 1.00 38.75 301 ALA A O 1
ATOM 2426 N N . ILE A 1 302 ? -58.127 5.330 79.822 1.00 45.78 302 ILE A N 1
ATOM 2427 C CA . ILE A 1 302 ? -56.787 4.762 79.665 1.00 45.78 302 ILE A CA 1
ATOM 2428 C C . ILE A 1 302 ? -56.609 3.704 80.760 1.00 45.78 302 ILE A C 1
ATOM 2430 O O . ILE A 1 302 ? -56.384 4.046 81.920 1.00 45.78 302 ILE A O 1
ATOM 2434 N N . ALA A 1 303 ? -56.741 2.427 80.402 1.00 59.53 303 ALA A N 1
ATOM 2435 C CA . ALA A 1 303 ? -56.301 1.332 81.252 1.00 59.53 303 ALA A CA 1
ATOM 2436 C C . ALA A 1 303 ? -54.798 1.511 81.528 1.00 59.53 303 ALA A C 1
ATOM 2438 O O . ALA A 1 303 ? -54.023 1.842 80.622 1.00 59.53 303 ALA A O 1
ATOM 2439 N N . GLY A 1 304 ? -54.398 1.352 82.791 1.00 67.94 304 GLY A N 1
ATOM 2440 C CA . GLY A 1 304 ? -52.988 1.339 83.172 1.00 67.94 304 GLY A CA 1
ATOM 2441 C C . GLY A 1 304 ? -52.219 0.236 82.427 1.00 67.94 304 GLY A C 1
ATOM 2442 O O . GLY A 1 304 ? -52.833 -0.666 81.865 1.00 67.94 304 GLY A O 1
ATOM 2443 N N . PRO A 1 305 ? -50.882 0.308 82.379 1.00 85.69 305 PRO A N 1
ATOM 2444 C CA . PRO A 1 305 ? -50.078 -0.709 81.709 1.00 85.69 305 PRO A CA 1
ATOM 2445 C C . PRO A 1 305 ? -50.246 -2.083 82.366 1.00 85.69 305 PRO A C 1
ATOM 2447 O O . PRO A 1 305 ? -50.243 -2.175 83.592 1.00 85.69 305 PRO A O 1
ATOM 2450 N N . ASP A 1 306 ? -50.297 -3.142 81.557 1.00 89.56 306 ASP A N 1
ATOM 2451 C CA . ASP A 1 306 ? -50.398 -4.528 82.034 1.00 89.56 306 ASP A CA 1
ATOM 2452 C C . ASP A 1 306 ? -49.132 -4.956 82.802 1.00 89.56 306 ASP A C 1
ATOM 2454 O O . ASP A 1 306 ? -49.194 -5.757 83.731 1.00 89.56 306 ASP A O 1
ATOM 2458 N N . LYS A 1 307 ? -47.961 -4.396 82.453 1.00 90.06 307 LYS A N 1
ATOM 2459 C CA . LYS A 1 307 ? -46.689 -4.618 83.169 1.00 90.06 307 LYS A CA 1
ATOM 2460 C C . LYS A 1 307 ? -45.772 -3.393 83.085 1.00 90.06 307 LYS A C 1
ATOM 2462 O O . LYS A 1 307 ? -45.639 -2.771 82.031 1.00 90.06 307 LYS A O 1
ATOM 2467 N N . VAL A 1 308 ? -45.090 -3.059 84.184 1.00 88.31 308 VAL A N 1
ATOM 2468 C CA . VAL A 1 308 ? -44.054 -2.007 84.234 1.00 88.31 308 VAL A CA 1
ATOM 2469 C C . VAL A 1 308 ? -42.681 -2.666 84.297 1.00 88.31 308 VAL A C 1
ATOM 2471 O O . VAL A 1 308 ? -42.436 -3.523 85.140 1.00 88.31 308 VAL A O 1
ATOM 2474 N N . LEU A 1 309 ? -41.775 -2.267 83.412 1.00 85.81 309 LEU A N 1
ATOM 2475 C CA . LEU A 1 309 ? -40.470 -2.897 83.229 1.00 85.81 309 LEU A CA 1
ATOM 2476 C C . LEU A 1 309 ? -39.345 -1.871 83.432 1.00 85.81 309 LEU A C 1
ATOM 2478 O O . LEU A 1 309 ? -39.443 -0.756 82.910 1.00 85.81 309 LEU A O 1
ATOM 2482 N N . PRO A 1 310 ? -38.254 -2.215 84.131 1.00 82.56 310 PRO A N 1
ATOM 2483 C CA . PRO A 1 310 ? -37.073 -1.362 84.184 1.00 82.56 310 PRO A CA 1
ATOM 2484 C C . PRO A 1 310 ? -36.366 -1.368 82.819 1.00 82.56 310 PRO A C 1
ATOM 2486 O O . PRO A 1 310 ? -36.002 -2.423 82.307 1.00 82.56 310 PRO A O 1
ATOM 2489 N N . LEU A 1 311 ? -36.182 -0.190 82.218 1.00 75.44 311 LEU A N 1
ATOM 2490 C CA . LEU A 1 311 ? -35.407 -0.010 80.982 1.00 75.44 311 LEU A CA 1
ATOM 2491 C C . LEU A 1 311 ? -33.938 0.335 81.297 1.00 75.44 311 LEU A C 1
ATOM 2493 O O . LEU A 1 311 ? -33.032 -0.095 80.592 1.00 75.44 311 LEU A O 1
ATOM 2497 N N . SER A 1 312 ? -33.704 1.104 82.366 1.00 74.06 312 SER A N 1
ATOM 2498 C CA . SER A 1 312 ? -32.390 1.387 82.966 1.00 74.06 312 SER A CA 1
ATOM 2499 C C . SER A 1 312 ? -32.568 1.743 84.450 1.00 74.06 312 SER A C 1
ATOM 2501 O O . SER A 1 312 ? -33.700 1.843 84.920 1.00 74.06 312 SER A O 1
ATOM 2503 N N . GLY A 1 313 ? -31.484 2.006 85.192 1.00 68.62 313 GLY A N 1
ATOM 2504 C CA . GLY A 1 313 ? -31.557 2.373 86.617 1.00 68.62 313 GLY A CA 1
ATOM 2505 C C . GLY A 1 313 ? -32.428 3.601 86.948 1.00 68.62 313 GLY A C 1
ATOM 2506 O O . GLY A 1 313 ? -32.755 3.805 88.112 1.00 68.62 313 GLY A O 1
ATOM 2507 N N . LYS A 1 314 ? -32.823 4.412 85.950 1.00 71.69 314 LYS A N 1
ATOM 2508 C CA . LYS A 1 314 ? -33.709 5.583 86.120 1.00 71.69 314 LYS A CA 1
ATOM 2509 C C . LYS A 1 314 ? -34.924 5.613 85.183 1.00 71.69 314 LYS A C 1
ATOM 2511 O O . LYS A 1 314 ? -35.803 6.448 85.373 1.00 71.69 314 LYS A O 1
ATOM 2516 N N . GLU A 1 315 ? -35.005 4.736 84.182 1.00 82.31 315 GLU A N 1
ATOM 2517 C CA . GLU A 1 315 ? -36.100 4.729 83.201 1.00 82.31 315 GLU A CA 1
ATOM 2518 C C . GLU A 1 315 ? -36.961 3.472 83.340 1.00 82.31 315 GLU A C 1
ATOM 2520 O O . GLU A 1 315 ? -36.447 2.355 83.403 1.00 82.31 315 GLU A O 1
ATOM 2525 N N . LYS A 1 316 ? -38.284 3.654 83.312 1.00 86.75 316 LYS A N 1
ATOM 2526 C CA . LYS A 1 316 ? -39.274 2.575 83.228 1.00 86.75 316 LYS A CA 1
ATOM 2527 C C . LYS A 1 316 ? -39.910 2.572 81.838 1.00 86.75 316 LYS A C 1
ATOM 2529 O O . LYS A 1 316 ? -40.064 3.626 81.219 1.00 86.75 316 LYS A O 1
ATOM 2534 N N . CYS A 1 317 ? -40.295 1.397 81.363 1.00 87.56 317 CYS A N 1
ATOM 2535 C CA . CYS A 1 317 ? -41.141 1.229 80.191 1.00 87.56 317 CYS A CA 1
ATOM 2536 C C . CYS A 1 317 ? -42.422 0.476 80.558 1.00 87.56 317 CYS A C 1
ATOM 2538 O O . CYS A 1 317 ? -42.484 -0.251 81.549 1.00 87.56 317 CYS A O 1
ATOM 2540 N N . PHE A 1 318 ? -43.458 0.715 79.769 1.00 92.88 318 PHE A N 1
ATOM 2541 C CA . PHE A 1 318 ? -44.821 0.269 79.998 1.00 92.88 318 PHE A CA 1
ATOM 2542 C C . PHE A 1 318 ? -45.208 -0.732 78.918 1.00 92.88 318 PHE A C 1
ATOM 2544 O O . PHE A 1 318 ? -45.061 -0.437 77.734 1.00 92.88 318 PHE A O 1
ATOM 2551 N N . TYR A 1 319 ? -45.656 -1.916 79.320 1.00 92.81 319 TYR A N 1
ATOM 2552 C CA . TYR A 1 319 ? -46.132 -2.965 78.429 1.00 92.81 319 TYR A CA 1
ATOM 2553 C C . TYR A 1 319 ? -47.659 -3.002 78.413 1.00 92.81 319 TYR A C 1
ATOM 2555 O O . TYR A 1 319 ? -48.287 -2.889 79.463 1.00 92.81 319 TYR A O 1
ATOM 2563 N N . TYR A 1 320 ? -48.211 -3.187 77.219 1.00 94.06 320 TYR A N 1
ATOM 2564 C CA . TYR A 1 320 ? -49.631 -3.356 76.946 1.00 94.06 320 TYR A CA 1
ATOM 2565 C C . TYR A 1 320 ? -49.801 -4.623 76.102 1.00 94.06 320 TYR A C 1
ATOM 2567 O O . TYR A 1 320 ? -49.339 -4.649 74.959 1.00 94.06 320 TYR A O 1
ATOM 2575 N N . GLY A 1 321 ? -50.398 -5.675 76.650 1.00 92.75 321 GLY A N 1
ATOM 2576 C CA . GLY A 1 321 ? -50.537 -6.972 75.988 1.00 92.75 321 GLY A CA 1
ATOM 2577 C C . GLY A 1 321 ? -50.738 -8.129 76.962 1.00 92.75 321 GLY A C 1
ATOM 2578 O O . GLY A 1 321 ? -50.759 -7.951 78.178 1.00 92.75 321 GLY A O 1
ATOM 2579 N N . ALA A 1 322 ? -50.855 -9.342 76.421 1.00 91.69 322 ALA A N 1
ATOM 2580 C CA . ALA A 1 322 ? -51.105 -10.527 77.236 1.00 91.69 322 ALA A CA 1
ATOM 2581 C C . ALA A 1 322 ? -49.895 -10.893 78.118 1.00 91.69 322 ALA A C 1
ATOM 2583 O O . ALA A 1 322 ? -48.728 -10.727 77.732 1.00 91.69 322 ALA A O 1
ATOM 2584 N N . LEU A 1 323 ? -50.201 -11.400 79.312 1.00 92.88 323 LEU A N 1
ATOM 2585 C CA . LEU A 1 323 ? -49.262 -11.998 80.256 1.00 92.88 323 LEU A CA 1
ATOM 2586 C C . LEU A 1 323 ? -49.640 -13.468 80.457 1.00 92.88 323 LEU A C 1
ATOM 2588 O O . LEU A 1 323 ? -50.822 -13.806 80.423 1.00 92.88 323 LEU A O 1
ATOM 2592 N N . ASP A 1 324 ? -48.646 -14.334 80.632 1.00 92.06 324 ASP A N 1
ATOM 2593 C CA . ASP A 1 324 ? -48.877 -15.720 81.037 1.00 92.06 324 ASP A CA 1
ATOM 2594 C C . ASP A 1 324 ? -49.131 -15.842 82.552 1.00 92.06 324 ASP A C 1
ATOM 2596 O O . ASP A 1 324 ? -49.121 -14.852 83.288 1.00 92.06 324 ASP A O 1
ATOM 2600 N N . GLU A 1 325 ? -49.353 -17.071 83.023 1.00 90.88 325 GLU A N 1
ATOM 2601 C CA . GLU A 1 325 ? -49.627 -17.398 84.432 1.00 90.88 325 GLU A CA 1
ATOM 2602 C C . GLU A 1 325 ? -48.517 -16.935 85.395 1.00 90.88 325 GLU A C 1
ATOM 2604 O O . GLU A 1 325 ? -48.776 -16.712 86.576 1.00 90.88 325 GLU A O 1
ATOM 2609 N N . ASN A 1 326 ? -47.294 -16.730 84.894 1.00 91.00 326 ASN A N 1
ATOM 2610 C CA . ASN A 1 326 ? -46.142 -16.265 85.667 1.00 91.00 326 ASN A CA 1
ATOM 2611 C C . ASN A 1 326 ? -45.928 -14.745 85.552 1.00 91.00 326 ASN A C 1
ATOM 2613 O O . ASN A 1 326 ? -44.916 -14.213 86.015 1.00 91.00 326 ASN A O 1
ATOM 2617 N N . GLY A 1 327 ? -46.848 -14.027 84.901 1.00 89.62 327 GLY A N 1
ATOM 2618 C CA . GLY A 1 327 ? -46.726 -12.599 84.633 1.00 89.62 327 GLY A CA 1
ATOM 2619 C C . GLY A 1 327 ? -45.671 -12.259 83.574 1.00 89.62 327 GLY A C 1
ATOM 2620 O O . GLY A 1 327 ? -45.257 -11.098 83.479 1.00 89.62 327 GLY A O 1
ATOM 2621 N N . ALA A 1 328 ? -45.191 -13.226 82.785 1.00 92.44 328 ALA A N 1
ATOM 2622 C CA . ALA A 1 328 ? -44.260 -12.978 81.689 1.00 92.44 328 ALA A CA 1
ATOM 2623 C C . ALA A 1 328 ? -45.012 -12.569 80.414 1.00 92.44 328 ALA A C 1
ATOM 2625 O O . ALA A 1 328 ? -46.118 -13.028 80.138 1.00 92.44 328 ALA A O 1
ATOM 2626 N N . ARG A 1 329 ? -44.418 -11.672 79.618 1.00 94.38 329 ARG A N 1
ATOM 2627 C CA . ARG A 1 329 ? -45.022 -11.195 78.365 1.00 94.38 329 ARG A CA 1
ATOM 2628 C C . ARG A 1 329 ? -45.146 -12.342 77.371 1.00 94.38 329 ARG A C 1
ATOM 2630 O O . ARG A 1 329 ? -44.155 -13.026 77.090 1.00 94.38 329 ARG A O 1
ATOM 2637 N N . THR A 1 330 ? -46.339 -12.491 76.805 1.00 94.88 330 THR A N 1
ATOM 2638 C CA . THR A 1 330 ? -46.667 -13.517 75.812 1.00 94.88 330 THR A CA 1
ATOM 2639 C C . THR A 1 330 ? -47.644 -12.971 74.768 1.00 94.88 330 THR A C 1
ATOM 2641 O O . THR A 1 330 ? -48.397 -12.039 75.040 1.00 94.88 330 THR A O 1
ATOM 2644 N N . GLY A 1 331 ? -47.644 -13.536 73.561 1.00 93.25 331 GLY A N 1
ATOM 2645 C CA . GLY A 1 331 ? -48.545 -13.118 72.485 1.00 93.25 331 GLY A CA 1
ATOM 2646 C C . GLY A 1 331 ? -48.244 -11.711 71.957 1.00 93.25 331 GLY A C 1
ATOM 2647 O O . GLY A 1 331 ? -47.114 -11.237 72.042 1.00 93.25 331 GLY A O 1
ATOM 2648 N N . LEU A 1 332 ? -49.237 -11.055 71.354 1.00 95.31 332 LEU A N 1
ATOM 2649 C CA . LEU A 1 332 ? -49.086 -9.695 70.829 1.00 95.31 332 LEU A CA 1
ATOM 2650 C C . LEU A 1 332 ? -49.041 -8.676 71.969 1.00 95.31 332 LEU A C 1
ATOM 2652 O O . LEU A 1 332 ? -49.909 -8.672 72.844 1.00 95.31 332 LEU A O 1
ATOM 2656 N N . GLY A 1 333 ? -48.066 -7.773 71.917 1.00 94.50 333 GLY A N 1
ATOM 2657 C CA . GLY A 1 333 ? -47.965 -6.692 72.880 1.00 94.50 333 GLY A CA 1
ATOM 2658 C C . GLY A 1 333 ? -47.076 -5.542 72.428 1.00 94.50 333 GLY A C 1
ATOM 2659 O O . GLY A 1 333 ? -46.189 -5.675 71.580 1.00 94.50 333 GLY A O 1
ATOM 2660 N N . ARG A 1 334 ? -47.310 -4.385 73.042 1.00 95.44 334 ARG A N 1
ATOM 2661 C CA . ARG A 1 334 ? -46.604 -3.135 72.777 1.00 95.44 334 ARG A CA 1
ATOM 2662 C C . ARG A 1 334 ? -45.879 -2.664 74.027 1.00 95.44 334 ARG A C 1
ATOM 2664 O O . ARG A 1 334 ? -46.482 -2.527 75.084 1.00 95.44 334 ARG A O 1
ATOM 2671 N N . THR A 1 335 ? -44.596 -2.339 73.898 1.00 93.81 335 THR A N 1
ATOM 2672 C CA . THR A 1 335 ? -43.846 -1.611 74.932 1.00 93.81 335 THR A CA 1
ATOM 2673 C C . THR A 1 335 ? -43.665 -0.153 74.544 1.00 93.81 335 THR A C 1
ATOM 2675 O O . THR A 1 335 ? -43.351 0.154 73.394 1.00 93.81 335 THR A O 1
ATOM 2678 N N . GLN A 1 336 ? -43.842 0.755 75.501 1.00 93.00 336 GLN A N 1
ATOM 2679 C CA . GLN A 1 336 ? -43.706 2.200 75.319 1.00 93.00 336 GLN A CA 1
ATOM 2680 C C . GLN A 1 336 ? -42.851 2.823 76.431 1.00 93.00 336 GLN A C 1
ATOM 2682 O O . GLN A 1 336 ? -42.752 2.288 77.535 1.00 93.00 336 GLN A O 1
ATOM 2687 N N . THR A 1 337 ? -42.216 3.960 76.156 1.00 89.31 337 THR A N 1
ATOM 2688 C CA . THR A 1 337 ? -41.531 4.775 77.169 1.00 89.31 337 THR A CA 1
ATOM 2689 C C . THR A 1 337 ? -42.533 5.440 78.113 1.00 89.31 337 THR A C 1
ATOM 2691 O O . THR A 1 337 ? -43.730 5.500 77.831 1.00 89.31 337 THR A O 1
ATOM 2694 N N . SER A 1 338 ? -42.037 6.044 79.196 1.00 84.38 338 SER A N 1
ATOM 2695 C CA . SER A 1 338 ? -42.864 6.871 80.083 1.00 84.38 338 SER A CA 1
ATOM 2696 C C . SER A 1 338 ? -43.514 8.085 79.410 1.00 84.38 338 SER A C 1
ATOM 2698 O O . SER A 1 338 ? -44.480 8.630 79.930 1.00 84.38 338 SER A O 1
ATOM 2700 N N . GLN A 1 339 ? -43.009 8.484 78.242 1.00 84.31 339 GLN A N 1
ATOM 2701 C CA . GLN A 1 339 ? -43.539 9.571 77.417 1.00 84.31 339 GLN A CA 1
ATOM 2702 C C . GLN A 1 339 ? -44.500 9.070 76.319 1.00 84.31 339 GLN A C 1
ATOM 2704 O O . GLN A 1 339 ? -44.831 9.829 75.414 1.00 84.31 339 GLN A O 1
ATOM 2709 N N . GLY A 1 340 ? -44.897 7.790 76.340 1.00 85.38 340 GLY A N 1
ATOM 2710 C CA . GLY A 1 340 ? -45.817 7.202 75.358 1.00 85.38 340 GLY A CA 1
ATOM 2711 C C . GLY A 1 340 ? -45.197 6.896 73.989 1.00 85.38 340 GLY A C 1
ATOM 2712 O O . GLY A 1 340 ? -45.918 6.663 73.022 1.00 85.38 340 GLY A O 1
ATOM 2713 N N . LYS A 1 341 ? -43.861 6.899 73.859 1.00 89.31 341 LYS A N 1
ATOM 2714 C CA . LYS A 1 341 ? -43.199 6.506 72.602 1.00 89.31 341 LYS A CA 1
ATOM 2715 C C . LYS A 1 341 ? -43.038 4.994 72.542 1.00 89.31 341 LYS A C 1
ATOM 2717 O O . LYS A 1 341 ? -42.397 4.420 73.417 1.00 89.31 341 LYS A O 1
ATOM 2722 N N . THR A 1 342 ? -43.550 4.358 71.497 1.00 93.19 342 THR A N 1
ATOM 2723 C CA . THR A 1 342 ? -43.379 2.917 71.270 1.00 93.19 342 THR A CA 1
ATOM 2724 C C . THR A 1 342 ? -41.902 2.547 71.123 1.00 93.19 342 THR A C 1
ATOM 2726 O O . THR A 1 342 ? -41.172 3.198 70.382 1.00 93.19 342 THR A O 1
ATOM 2729 N N . LEU A 1 343 ? -41.471 1.507 71.839 1.00 93.00 343 LEU A N 1
ATOM 2730 C CA . LEU A 1 343 ? -40.142 0.894 71.756 1.00 93.00 343 LEU A CA 1
ATOM 2731 C C . LEU A 1 343 ? -40.193 -0.411 70.959 1.00 93.00 343 LEU A C 1
ATOM 2733 O O . LEU A 1 343 ? -39.306 -0.680 70.155 1.00 93.00 343 LEU A O 1
ATOM 2737 N N . TYR A 1 344 ? -41.242 -1.207 71.157 1.00 95.81 344 TYR A N 1
ATOM 2738 C CA . TYR A 1 344 ? -41.492 -2.428 70.401 1.00 95.81 344 TYR A CA 1
ATOM 2739 C C . TYR A 1 344 ? -42.991 -2.682 70.272 1.00 95.81 344 TYR A C 1
ATOM 2741 O O . TYR A 1 344 ? -43.735 -2.441 71.221 1.00 95.81 344 TYR A O 1
ATOM 2749 N N . ASP A 1 345 ? -43.405 -3.196 69.124 1.00 96.50 345 ASP A N 1
ATOM 2750 C CA . ASP A 1 345 ? -44.763 -3.645 68.839 1.00 96.50 345 ASP A CA 1
ATOM 2751 C C . ASP A 1 345 ? -44.689 -4.975 68.084 1.00 96.50 345 ASP A C 1
ATOM 2753 O O . ASP A 1 345 ? -44.163 -5.025 66.970 1.00 96.50 345 ASP A O 1
ATOM 2757 N N . GLY A 1 346 ? -45.120 -6.067 68.707 1.00 96.44 346 GLY A N 1
ATOM 2758 C CA . GLY A 1 346 ? -44.987 -7.396 68.119 1.00 96.44 346 GLY A CA 1
ATOM 2759 C C . GLY A 1 346 ? -45.229 -8.520 69.109 1.00 96.44 346 GLY A C 1
ATOM 2760 O O . GLY A 1 346 ? -45.837 -8.328 70.162 1.00 96.44 346 GLY A O 1
ATOM 2761 N N . THR A 1 347 ? -44.761 -9.712 68.761 1.00 96.94 347 THR A N 1
ATOM 2762 C CA . THR A 1 347 ? -44.987 -10.911 69.566 1.00 96.94 347 THR A CA 1
ATOM 2763 C C . THR A 1 347 ? -43.911 -11.134 70.633 1.00 96.94 347 THR A C 1
ATOM 2765 O O . THR A 1 347 ? -42.710 -10.942 70.419 1.00 96.94 347 THR A O 1
ATOM 2768 N N . TYR A 1 348 ? -44.359 -11.578 71.802 1.00 96.12 348 TYR A N 1
ATOM 2769 C CA . TYR A 1 348 ? -43.533 -11.993 72.925 1.00 96.12 348 TYR A CA 1
ATOM 2770 C C . TYR A 1 348 ? -43.728 -13.479 73.228 1.00 96.12 348 TYR A C 1
ATOM 2772 O O . TYR A 1 348 ? -44.808 -14.040 73.038 1.00 96.12 348 TYR A O 1
ATOM 2780 N N . LYS A 1 349 ? -42.677 -14.108 73.748 1.00 95.50 349 LYS A N 1
ATOM 2781 C CA . LYS A 1 349 ? -42.709 -15.434 74.364 1.00 95.50 349 LYS A CA 1
ATOM 2782 C C . LYS A 1 349 ? -41.732 -15.438 75.532 1.00 95.50 349 LYS A C 1
ATOM 2784 O O . LYS A 1 349 ? -40.571 -15.081 75.341 1.00 95.50 349 LYS A O 1
ATOM 2789 N N . ASN A 1 350 ? -42.187 -15.849 76.715 1.00 93.62 350 ASN A N 1
ATOM 2790 C CA . ASN A 1 350 ? -41.369 -15.937 77.929 1.00 93.62 350 ASN A CA 1
ATOM 2791 C C . ASN A 1 350 ? -40.593 -14.637 78.207 1.00 93.62 350 ASN A C 1
ATOM 2793 O O . ASN A 1 350 ? -39.375 -14.651 78.375 1.00 93.62 350 ASN A O 1
ATOM 2797 N N . ASP A 1 351 ? -41.282 -13.490 78.172 1.00 93.88 351 ASP A N 1
ATOM 2798 C CA . ASP A 1 351 ? -40.681 -12.163 78.367 1.00 93.88 351 ASP A CA 1
ATOM 2799 C C . ASP A 1 351 ? -39.644 -11.728 77.311 1.00 93.88 351 ASP A C 1
ATOM 2801 O O . ASP A 1 351 ? -39.040 -10.660 77.441 1.00 93.88 351 ASP A O 1
ATOM 2805 N N . MET A 1 352 ? -39.469 -12.480 76.226 1.00 94.81 352 MET A N 1
ATOM 2806 C CA . MET A 1 352 ? -38.557 -12.148 75.133 1.00 94.81 352 MET A CA 1
ATOM 2807 C C . MET A 1 352 ? -39.321 -11.834 73.852 1.00 94.81 352 MET A C 1
ATOM 2809 O O . MET A 1 352 ? -40.337 -12.458 73.555 1.00 94.81 352 MET A O 1
ATOM 2813 N N . ARG A 1 353 ? -38.819 -10.879 73.063 1.00 96.31 353 ARG A N 1
ATOM 2814 C CA . ARG A 1 353 ? -39.305 -10.642 71.695 1.00 96.31 353 ARG A CA 1
ATOM 2815 C C . ARG A 1 353 ? -39.089 -11.921 70.892 1.00 96.31 353 ARG A C 1
ATOM 2817 O O . ARG A 1 353 ? -37.957 -12.410 70.822 1.00 96.31 353 ARG A O 1
ATOM 2824 N N . ASN A 1 354 ? -40.160 -12.468 70.336 1.00 96.69 354 ASN A N 1
ATOM 2825 C CA . ASN A 1 354 ? -40.145 -13.753 69.649 1.00 96.69 354 ASN A CA 1
ATOM 2826 C C . ASN A 1 354 ? -41.285 -13.785 68.623 1.00 96.69 354 ASN A C 1
ATOM 2828 O O . ASN A 1 354 ? -42.424 -13.535 68.997 1.00 96.69 354 ASN A O 1
ATOM 2832 N N . GLY A 1 355 ? -40.994 -14.063 67.352 1.00 94.88 355 GLY A N 1
ATOM 2833 C CA . GLY A 1 355 ? -41.911 -13.904 66.218 1.00 94.88 355 GLY A CA 1
ATOM 2834 C C . GLY A 1 355 ? -41.775 -12.539 65.528 1.00 94.88 355 GLY A C 1
ATOM 2835 O O . GLY A 1 355 ? -40.727 -11.903 65.603 1.00 94.88 355 GLY A O 1
ATOM 2836 N N . PHE A 1 356 ? -42.797 -12.092 64.799 1.00 97.12 356 PHE A N 1
ATOM 2837 C CA . PHE A 1 356 ? -42.718 -10.862 64.004 1.00 97.12 356 PHE A CA 1
ATOM 2838 C C . PHE A 1 356 ? -42.979 -9.610 64.855 1.00 97.12 356 PHE A C 1
ATOM 2840 O O . PHE A 1 356 ? -43.905 -9.576 65.667 1.00 97.12 356 PHE A O 1
ATOM 2847 N N . GLY A 1 357 ? -42.193 -8.552 64.648 1.00 96.50 357 GLY A N 1
ATOM 2848 C CA . GLY A 1 357 ? -42.422 -7.280 65.328 1.00 96.50 357 GLY A CA 1
ATOM 2849 C C . GLY A 1 357 ? -41.592 -6.109 64.815 1.00 96.50 357 GLY A C 1
ATOM 2850 O O . GLY A 1 357 ? -40.583 -6.273 64.121 1.00 96.50 357 GLY A O 1
ATOM 2851 N N . VAL A 1 358 ? -42.020 -4.912 65.209 1.00 97.50 358 VAL A N 1
ATOM 2852 C CA . VAL A 1 358 ? -41.397 -3.626 64.893 1.00 97.50 358 VAL A CA 1
ATOM 2853 C C . VAL A 1 358 ? -40.711 -3.082 66.136 1.00 97.50 358 VAL A C 1
ATOM 2855 O O . VAL A 1 358 ? -41.340 -2.862 67.166 1.00 97.50 358 VAL A O 1
ATOM 2858 N N . TYR A 1 359 ? -39.412 -2.844 66.043 1.00 96.56 359 TYR A N 1
ATOM 2859 C CA . TYR A 1 359 ? -38.611 -2.193 67.067 1.00 96.56 359 TYR A CA 1
ATOM 2860 C C . TYR A 1 359 ? -38.277 -0.772 66.636 1.00 96.56 359 TYR A C 1
ATOM 2862 O O . TYR A 1 359 ? -37.901 -0.533 65.486 1.00 96.56 359 TYR A O 1
ATOM 2870 N N . TYR A 1 360 ? -38.382 0.167 67.567 1.00 95.06 360 TYR A N 1
ATOM 2871 C CA . TYR A 1 360 ? -38.210 1.592 67.332 1.00 95.06 360 TYR A CA 1
ATOM 2872 C C . TYR A 1 360 ? -37.025 2.125 68.135 1.00 95.06 360 TYR A C 1
ATOM 2874 O O . TYR A 1 360 ? -36.751 1.703 69.258 1.00 95.06 360 TYR A O 1
ATOM 2882 N N . PHE A 1 361 ? -36.331 3.111 67.576 1.00 90.25 361 PHE A N 1
ATOM 2883 C CA . PHE A 1 361 ? -35.406 3.934 68.345 1.00 90.25 361 PHE A CA 1
ATOM 2884 C C . PHE A 1 361 ? -36.173 4.785 69.364 1.00 90.25 361 PHE A C 1
ATOM 2886 O O . PHE A 1 361 ? -37.334 5.128 69.148 1.00 90.25 361 PHE A O 1
ATOM 2893 N N . LYS A 1 362 ? -35.494 5.269 70.414 1.00 86.19 362 LYS A N 1
ATOM 2894 C CA . LYS A 1 362 ? -36.068 6.254 71.360 1.00 86.19 362 LYS A CA 1
ATOM 2895 C C . LYS A 1 362 ? -36.574 7.539 70.675 1.00 86.19 362 LYS A C 1
ATOM 2897 O O . LYS A 1 362 ? -37.391 8.272 71.232 1.00 86.19 362 LYS A O 1
ATOM 2902 N N . THR A 1 363 ? -36.102 7.817 69.458 1.00 85.31 363 THR A N 1
ATOM 2903 C CA . THR A 1 363 ? -36.574 8.928 68.620 1.00 85.31 363 THR A CA 1
ATOM 2904 C C . THR A 1 363 ? -37.988 8.711 68.072 1.00 85.31 363 THR A C 1
ATOM 2906 O O . THR A 1 363 ? -38.633 9.689 67.709 1.00 85.31 363 THR A O 1
ATOM 2909 N N . GLY A 1 364 ? -38.480 7.469 68.036 1.00 86.31 364 GLY A N 1
ATOM 2910 C CA . GLY A 1 364 ? -39.730 7.064 67.388 1.00 86.31 364 GLY A CA 1
ATOM 2911 C C . GLY A 1 364 ? -39.556 6.583 65.942 1.00 86.31 364 GLY A C 1
ATOM 2912 O O . GLY A 1 364 ? -40.519 6.128 65.334 1.00 86.31 364 GLY A O 1
ATOM 2913 N N . ARG A 1 365 ? -38.341 6.648 65.374 1.00 89.75 365 ARG A N 1
ATOM 2914 C CA . ARG A 1 365 ? -38.043 6.074 64.049 1.00 89.75 365 ARG A CA 1
ATOM 2915 C C . ARG A 1 365 ? -37.934 4.550 64.136 1.00 89.75 365 ARG A C 1
ATOM 2917 O O . ARG A 1 365 ? -37.450 4.031 65.141 1.00 89.75 365 ARG A O 1
ATOM 2924 N N . ILE A 1 366 ? -38.332 3.843 63.078 1.00 92.62 366 ILE A N 1
ATOM 2925 C CA . ILE A 1 366 ? -38.177 2.384 62.991 1.00 92.62 366 ILE A CA 1
ATOM 2926 C C . ILE A 1 366 ? -36.684 2.040 63.033 1.00 92.62 366 ILE A C 1
ATOM 2928 O O . ILE A 1 366 ? -35.877 2.640 62.329 1.00 92.62 366 ILE A O 1
ATOM 2932 N N . SER A 1 367 ? -36.329 1.082 63.884 1.00 94.56 367 SER A N 1
ATOM 2933 C CA . SER A 1 367 ? -34.989 0.509 64.003 1.00 94.56 367 SER A CA 1
ATOM 2934 C C . SER A 1 367 ? -34.912 -0.856 63.328 1.00 94.56 367 SER A C 1
ATOM 2936 O O . SER A 1 367 ? -33.956 -1.130 62.606 1.00 94.56 367 SER A O 1
ATOM 2938 N N . TYR A 1 368 ? -35.925 -1.699 63.519 1.00 96.62 368 TYR A N 1
ATOM 2939 C CA . TYR A 1 368 ? -36.017 -2.995 62.858 1.00 96.62 368 TYR A CA 1
ATOM 2940 C C . TYR A 1 368 ? -37.472 -3.402 62.661 1.00 96.62 368 TYR A C 1
ATOM 2942 O O . TYR A 1 368 ? -38.297 -3.193 63.543 1.00 96.62 368 TYR A O 1
ATOM 2950 N N . LEU A 1 369 ? -37.766 -4.019 61.529 1.00 97.25 369 LEU A N 1
ATOM 2951 C CA . LEU A 1 369 ? -39.046 -4.639 61.217 1.00 97.25 369 LEU A CA 1
ATOM 2952 C C . LEU A 1 369 ? -38.762 -6.057 60.736 1.00 97.25 369 LEU A C 1
ATOM 2954 O O . LEU A 1 369 ? -38.124 -6.218 59.700 1.00 97.25 369 LEU A O 1
ATOM 2958 N N . GLY A 1 370 ? -39.216 -7.079 61.452 1.00 96.94 370 GLY A N 1
ATOM 2959 C CA . GLY A 1 370 ? -38.983 -8.453 61.018 1.00 96.94 370 GLY A CA 1
ATOM 2960 C C . GLY A 1 370 ? -39.147 -9.476 62.122 1.00 96.94 370 GLY A C 1
ATOM 2961 O O . GLY A 1 370 ? -39.752 -9.206 63.161 1.00 96.94 370 GLY A O 1
ATOM 2962 N N . ASN A 1 371 ? -38.580 -10.651 61.880 1.00 97.56 371 ASN A N 1
ATOM 2963 C CA . ASN A 1 371 ? -38.637 -11.769 62.807 1.00 97.56 371 ASN A CA 1
ATOM 2964 C C . ASN A 1 371 ? -37.618 -11.623 63.951 1.00 97.56 371 ASN A C 1
ATOM 2966 O O . ASN A 1 371 ? -36.516 -11.084 63.783 1.00 97.56 371 ASN A O 1
ATOM 2970 N N . TRP A 1 372 ? -38.024 -12.106 65.120 1.00 97.56 372 TRP A N 1
ATOM 2971 C CA . TRP A 1 372 ? -37.283 -12.118 66.371 1.00 97.56 372 TRP A CA 1
ATOM 2972 C C . TRP A 1 372 ? -37.263 -13.528 66.949 1.00 97.56 372 TRP A C 1
ATOM 2974 O O . TRP A 1 372 ? -38.253 -14.255 66.874 1.00 97.56 372 TRP A O 1
ATOM 2984 N N . LYS A 1 373 ? -36.170 -13.879 67.616 1.00 97.38 373 LYS A N 1
ATOM 2985 C CA . LYS A 1 373 ? -36.053 -15.080 68.436 1.00 97.38 373 LYS A CA 1
ATOM 2986 C C . LYS A 1 373 ? -35.234 -14.735 69.667 1.00 97.38 373 LYS A C 1
ATOM 2988 O O . LYS A 1 373 ? -34.116 -14.244 69.550 1.00 97.38 373 LYS A O 1
ATOM 2993 N N . ASP A 1 374 ? -35.819 -14.946 70.839 1.00 96.00 374 ASP A N 1
ATOM 2994 C CA . ASP A 1 374 ? -35.159 -14.766 72.135 1.00 96.00 374 ASP A CA 1
ATOM 2995 C C . ASP A 1 374 ? -34.438 -13.409 72.252 1.00 96.00 374 ASP A C 1
ATOM 2997 O O . ASP A 1 374 ? -33.253 -13.317 72.565 1.00 96.00 374 ASP A O 1
ATOM 3001 N N . ASN A 1 375 ? -35.174 -12.330 71.948 1.00 95.50 375 ASN A N 1
ATOM 3002 C CA . ASN A 1 375 ? -34.699 -10.940 71.923 1.00 95.50 375 ASN A CA 1
ATOM 3003 C C . ASN A 1 375 ? -33.662 -10.573 70.853 1.00 95.50 375 ASN A C 1
ATOM 3005 O O . ASN A 1 375 ? -33.287 -9.396 70.809 1.00 95.50 375 ASN A O 1
ATOM 3009 N N . LYS A 1 376 ? -33.268 -11.499 69.978 1.00 96.31 376 LYS A N 1
ATOM 3010 C CA . LYS A 1 376 ? -32.362 -11.258 68.849 1.00 96.31 376 LYS A CA 1
ATOM 3011 C C . LYS A 1 376 ? -33.128 -11.206 67.534 1.00 96.31 376 LYS A C 1
ATOM 3013 O O . LYS A 1 376 ? -34.164 -11.855 67.389 1.00 96.31 376 LYS A O 1
ATOM 3018 N N . ARG A 1 377 ? -32.622 -10.450 66.560 1.00 96.00 377 ARG A N 1
ATOM 3019 C CA . ARG A 1 377 ? -33.133 -10.499 65.180 1.00 96.00 377 ARG A CA 1
ATOM 3020 C C . ARG A 1 377 ? -32.769 -11.848 64.570 1.00 96.00 377 ARG A C 1
ATOM 3022 O O . ARG A 1 377 ? -31.593 -12.218 64.566 1.00 96.00 377 ARG A O 1
ATOM 3029 N N . ASP A 1 378 ? -33.773 -12.564 64.084 1.00 95.75 378 ASP A N 1
ATOM 3030 C CA . ASP A 1 378 ? -33.636 -13.935 63.595 1.00 95.75 378 ASP A CA 1
ATOM 3031 C C . ASP A 1 378 ? -34.718 -14.205 62.544 1.00 95.75 378 ASP A C 1
ATOM 3033 O O . ASP A 1 378 ? -35.899 -14.055 62.837 1.00 95.75 378 ASP A O 1
ATOM 3037 N N . GLY A 1 379 ? -34.327 -14.537 61.314 1.00 93.94 379 GLY A N 1
ATOM 3038 C CA . GLY A 1 379 ? -35.207 -14.609 60.147 1.00 93.94 379 GLY A CA 1
ATOM 3039 C C . GLY A 1 379 ? -35.188 -13.337 59.290 1.00 93.94 379 GLY A C 1
ATOM 3040 O O . GLY A 1 379 ? -34.301 -12.495 59.408 1.00 93.94 379 GLY A O 1
ATOM 3041 N N . PHE A 1 380 ? -36.140 -13.209 58.364 1.00 95.75 380 PHE A N 1
ATOM 3042 C CA . PHE A 1 380 ? -36.203 -12.067 57.447 1.00 95.75 380 PHE A CA 1
ATOM 3043 C C . PHE A 1 380 ? -36.575 -10.763 58.171 1.00 95.75 380 PHE A C 1
ATOM 3045 O O . PHE A 1 380 ? -37.473 -10.744 59.019 1.00 95.75 380 PHE A O 1
ATOM 3052 N N . GLY A 1 381 ? -35.922 -9.663 57.794 1.00 95.50 381 GLY A N 1
ATOM 3053 C CA . GLY A 1 381 ? -36.247 -8.340 58.305 1.00 95.50 381 GLY A CA 1
ATOM 3054 C C . GLY A 1 381 ? -35.579 -7.181 57.570 1.00 95.50 381 GLY A C 1
ATOM 3055 O O . GLY A 1 381 ? -34.749 -7.351 56.674 1.00 95.50 381 GLY A O 1
ATOM 3056 N N . ILE A 1 382 ? -35.960 -5.978 57.989 1.00 96.56 382 ILE A N 1
ATOM 3057 C CA . ILE A 1 382 ? -35.468 -4.686 57.521 1.00 96.56 382 ILE A CA 1
ATOM 3058 C C . ILE A 1 382 ? -34.879 -3.956 58.728 1.00 96.56 382 ILE A C 1
ATOM 3060 O O . ILE A 1 382 ? -35.606 -3.592 59.650 1.00 96.56 382 ILE A O 1
ATOM 3064 N N . ALA A 1 383 ? -33.564 -3.749 58.742 1.00 95.00 383 ALA A N 1
ATOM 3065 C CA . ALA A 1 383 ? -32.852 -3.042 59.804 1.00 95.00 383 ALA A CA 1
ATOM 3066 C C . ALA A 1 383 ? -32.406 -1.653 59.336 1.00 95.00 383 ALA A C 1
ATOM 3068 O O . ALA A 1 383 ? -31.725 -1.531 58.321 1.00 95.00 383 ALA A O 1
ATOM 3069 N N . PHE A 1 384 ? -32.717 -0.622 60.113 1.00 93.81 384 PHE A N 1
ATOM 3070 C CA . PHE A 1 384 ? -32.275 0.752 59.888 1.00 93.81 384 PHE A CA 1
ATOM 3071 C C . PHE A 1 384 ? -31.082 1.048 60.793 1.00 93.81 384 PHE A C 1
ATOM 3073 O O . PHE A 1 384 ? -31.132 0.799 61.999 1.00 93.81 384 PHE A O 1
ATOM 3080 N N . ARG A 1 385 ? -29.994 1.584 60.236 1.00 89.44 385 ARG A N 1
ATOM 3081 C CA . ARG A 1 385 ? -28.832 2.001 61.025 1.00 89.44 385 ARG A CA 1
ATOM 3082 C C . ARG A 1 385 ? -28.997 3.449 61.489 1.00 89.44 385 ARG A C 1
ATOM 3084 O O . ARG A 1 385 ? -29.176 4.335 60.658 1.00 89.44 385 ARG A O 1
ATOM 3091 N N . PRO A 1 386 ? -28.875 3.726 62.799 1.00 85.56 386 PRO A N 1
ATOM 3092 C CA . PRO A 1 386 ? -29.008 5.087 63.310 1.00 85.56 386 PRO A CA 1
ATOM 3093 C C . PRO A 1 386 ? -27.795 5.966 62.970 1.00 85.56 386 PRO A C 1
ATOM 3095 O O . PRO A 1 386 ? -27.908 7.184 63.007 1.00 85.56 386 PRO A O 1
ATOM 3098 N N . THR A 1 387 ? -26.646 5.360 62.654 1.00 85.19 387 THR A N 1
ATOM 3099 C CA . THR A 1 387 ? -25.373 6.056 62.424 1.00 85.19 387 THR A CA 1
ATOM 3100 C C . THR A 1 387 ? -25.306 6.747 61.066 1.00 85.19 387 THR A C 1
ATOM 3102 O O . THR A 1 387 ? -24.904 7.900 60.993 1.00 85.19 387 THR A O 1
ATOM 3105 N N . ASP A 1 388 ? -25.685 6.047 59.995 1.00 87.31 388 ASP A N 1
ATOM 3106 C CA . ASP A 1 388 ? -25.564 6.516 58.606 1.00 87.31 388 ASP A CA 1
ATOM 3107 C C . ASP A 1 388 ? -26.912 6.571 57.868 1.00 87.31 388 ASP A C 1
ATOM 3109 O O . ASP A 1 388 ? -26.966 7.000 56.720 1.00 87.31 388 ASP A O 1
ATOM 3113 N N . GLY A 1 389 ? -28.004 6.144 58.513 1.00 87.06 389 GLY A N 1
ATOM 3114 C CA . GLY A 1 389 ? -29.329 6.056 57.901 1.00 87.06 389 GLY A CA 1
ATOM 3115 C C . GLY A 1 389 ? -29.489 4.902 56.908 1.00 87.06 389 GLY A C 1
ATOM 3116 O O . GLY A 1 389 ? -30.548 4.791 56.299 1.00 87.06 389 GLY A O 1
ATOM 3117 N N . SER A 1 390 ? -28.481 4.036 56.748 1.00 92.19 390 SER A N 1
ATOM 3118 C CA . SER A 1 390 ? -28.541 2.925 55.796 1.00 92.19 390 SER A CA 1
ATOM 3119 C C . SER A 1 390 ? -29.552 1.859 56.214 1.00 92.19 390 SER A C 1
ATOM 3121 O O . SER A 1 390 ? -29.742 1.572 57.401 1.00 92.19 390 SER A O 1
ATOM 3123 N N . VAL A 1 391 ? -30.164 1.225 55.219 1.00 94.81 391 VAL A N 1
ATOM 3124 C CA . VAL A 1 391 ? -31.163 0.170 55.396 1.00 94.81 391 VAL A CA 1
ATOM 3125 C C . VAL A 1 391 ? -30.562 -1.167 54.996 1.00 94.81 391 VAL A C 1
ATOM 3127 O O . VAL A 1 391 ? -29.852 -1.266 54.000 1.00 94.81 391 VAL A O 1
ATOM 3130 N N . HIS A 1 392 ? -30.825 -2.210 55.773 1.00 94.19 392 HIS A N 1
ATOM 3131 C CA . HIS A 1 392 ? -30.410 -3.573 55.477 1.00 94.19 392 HIS A CA 1
ATOM 3132 C C . HIS A 1 392 ? -31.632 -4.475 55.364 1.00 94.19 392 HIS A C 1
ATOM 3134 O O . HIS A 1 392 ? -32.401 -4.568 56.315 1.00 94.19 392 HIS A O 1
ATOM 3140 N N . VAL A 1 393 ? -31.793 -5.135 54.224 1.00 95.62 393 VAL A N 1
ATOM 3141 C CA . VAL A 1 393 ? -32.926 -6.010 53.914 1.00 95.62 393 VAL A CA 1
ATOM 3142 C C . VAL A 1 393 ? -32.385 -7.412 53.682 1.00 95.62 393 VAL A C 1
ATOM 3144 O O . VAL A 1 393 ? -31.590 -7.618 52.764 1.00 95.62 393 VAL A O 1
ATOM 3147 N N . GLY A 1 394 ? -32.785 -8.374 54.507 1.00 94.88 394 GLY A N 1
ATOM 3148 C CA . GLY A 1 394 ? -32.303 -9.745 54.372 1.00 94.88 394 GLY A CA 1
ATOM 3149 C C . GLY A 1 394 ? -32.624 -10.625 55.568 1.00 94.88 394 GLY A C 1
ATOM 3150 O O . GLY A 1 394 ? -33.466 -10.288 56.400 1.00 94.88 394 GLY A O 1
ATOM 3151 N N . VAL A 1 395 ? -31.951 -11.771 55.631 1.00 94.00 395 VAL A N 1
ATOM 3152 C CA . VAL A 1 395 ? -32.074 -12.727 56.734 1.00 94.00 395 VAL A CA 1
ATOM 3153 C C . VAL A 1 395 ? -31.069 -12.380 57.829 1.00 94.00 395 VAL A C 1
ATOM 3155 O O . VAL A 1 395 ? -29.911 -12.068 57.552 1.00 94.00 395 VAL A O 1
ATOM 3158 N N . PHE A 1 396 ? -31.516 -12.440 59.076 1.00 94.56 396 PHE A N 1
ATOM 3159 C CA . PHE A 1 396 ? -30.700 -12.277 60.270 1.00 94.56 396 PHE A CA 1
ATOM 3160 C C . PHE A 1 396 ? -30.600 -13.611 61.011 1.00 94.56 396 PHE A C 1
ATOM 3162 O O . PHE A 1 396 ? -31.545 -14.394 61.023 1.00 94.56 396 PHE A O 1
ATOM 3169 N N . GLU A 1 397 ? -29.461 -13.865 61.637 1.00 94.94 397 GLU A N 1
ATOM 3170 C CA . GLU A 1 397 ? -29.240 -14.964 62.572 1.00 94.94 397 GLU A CA 1
ATOM 3171 C C . GLU A 1 397 ? -28.455 -14.390 63.751 1.00 94.94 397 GLU A C 1
ATOM 3173 O O . GLU A 1 397 ? -27.382 -13.817 63.562 1.00 94.94 397 GLU A O 1
ATOM 3178 N N . ASN A 1 398 ? -28.998 -14.499 64.967 1.00 93.62 398 ASN A N 1
ATOM 3179 C CA . ASN A 1 398 ? -28.372 -13.948 66.174 1.00 93.62 398 ASN A CA 1
ATOM 3180 C C . ASN A 1 398 ? -27.923 -12.476 66.024 1.00 93.62 398 ASN A C 1
ATOM 3182 O O . ASN A 1 398 ? -26.778 -12.143 66.319 1.00 93.62 398 ASN A O 1
ATOM 3186 N N . ASP A 1 399 ? -28.816 -11.594 65.557 1.00 93.25 399 ASP A N 1
ATOM 3187 C CA . ASP A 1 399 ? -28.550 -10.166 65.296 1.00 93.25 399 ASP A CA 1
ATOM 3188 C C . ASP A 1 399 ? -27.593 -9.840 64.134 1.00 93.25 399 ASP A C 1
ATOM 3190 O O . ASP A 1 399 ? -27.456 -8.664 63.765 1.00 93.25 399 ASP A O 1
ATOM 3194 N N . ALA A 1 400 ? -26.983 -10.838 63.500 1.00 92.12 400 ALA A N 1
ATOM 3195 C CA . ALA A 1 400 ? -26.080 -10.651 62.374 1.00 92.12 400 ALA A CA 1
ATOM 3196 C C . ALA A 1 400 ? -26.776 -10.968 61.039 1.00 92.12 400 ALA A C 1
ATOM 3198 O O . ALA A 1 400 ? -27.478 -11.972 60.935 1.00 92.12 400 ALA A O 1
ATOM 3199 N N . PRO A 1 401 ? -26.586 -10.149 59.989 1.00 91.19 401 PRO A N 1
ATOM 3200 C CA . PRO A 1 401 ? -26.989 -10.521 58.638 1.00 91.19 401 PRO A CA 1
ATOM 3201 C C . PRO A 1 401 ? -26.350 -11.834 58.177 1.00 91.19 401 PRO A C 1
ATOM 3203 O O . PRO A 1 401 ? -25.151 -12.057 58.382 1.00 91.19 401 PRO A O 1
ATOM 3206 N N . ARG A 1 402 ? -27.142 -12.659 57.494 1.00 91.69 402 ARG A N 1
ATOM 3207 C CA . ARG A 1 402 ? -26.746 -13.955 56.946 1.00 91.69 402 ARG A CA 1
ATOM 3208 C C . ARG A 1 402 ? -27.365 -14.187 55.571 1.00 91.69 402 ARG A C 1
ATOM 3210 O O . ARG A 1 402 ? -28.479 -13.758 55.290 1.00 91.69 402 ARG A O 1
ATOM 3217 N N . GLY A 1 403 ? -26.657 -14.944 54.735 1.00 89.62 403 GLY A N 1
ATOM 3218 C CA . GLY A 1 403 ? -27.142 -15.338 53.419 1.00 89.62 403 GLY A CA 1
ATOM 3219 C C . GLY A 1 403 ? -27.225 -14.134 52.490 1.00 89.62 403 GLY A C 1
ATOM 3220 O O . GLY A 1 403 ? -26.397 -13.230 52.572 1.00 89.62 403 GLY A O 1
ATOM 3221 N N . THR A 1 404 ? -28.195 -14.121 51.584 1.00 90.75 404 THR A N 1
ATOM 3222 C CA . THR A 1 404 ? -28.356 -13.019 50.632 1.00 90.75 404 THR A CA 1
ATOM 3223 C C . THR A 1 404 ? -29.051 -11.837 51.297 1.00 90.75 404 THR A C 1
ATOM 3225 O O . THR A 1 404 ? -30.181 -11.962 51.768 1.00 90.75 404 THR A O 1
ATOM 3228 N N . ALA A 1 405 ? -28.390 -10.679 51.307 1.00 92.44 405 ALA A N 1
ATOM 3229 C CA . ALA A 1 405 ? -28.970 -9.444 51.819 1.00 92.44 405 ALA A CA 1
ATOM 3230 C C . ALA A 1 405 ? -28.526 -8.224 51.006 1.00 92.44 405 ALA A C 1
ATOM 3232 O O . ALA A 1 405 ? -27.412 -8.174 50.469 1.00 92.44 405 ALA A O 1
ATOM 3233 N N . ALA A 1 406 ? -29.405 -7.227 50.954 1.00 94.75 406 ALA A N 1
ATOM 3234 C CA . ALA A 1 406 ? -29.187 -5.955 50.287 1.00 94.75 406 ALA A CA 1
ATOM 3235 C C . ALA A 1 406 ? -29.032 -4.823 51.309 1.00 94.75 406 ALA A C 1
ATOM 3237 O O . ALA A 1 406 ? -29.718 -4.777 52.332 1.00 94.75 406 ALA A O 1
ATOM 3238 N N . ARG A 1 407 ? -28.116 -3.895 51.040 1.00 92.94 407 ARG A N 1
ATOM 3239 C CA . ARG A 1 407 ? -27.916 -2.669 51.810 1.00 92.94 407 ARG A CA 1
ATOM 3240 C C . ARG A 1 407 ? -28.169 -1.463 50.919 1.00 92.94 407 ARG A C 1
ATOM 3242 O O . ARG A 1 407 ? -27.569 -1.370 49.851 1.00 92.94 407 ARG A O 1
ATOM 3249 N N . PHE A 1 408 ? -28.977 -0.538 51.412 1.00 94.06 408 PHE A N 1
ATOM 3250 C CA . PHE A 1 408 ? -29.301 0.730 50.772 1.00 94.06 408 PHE A CA 1
ATOM 3251 C C . PHE A 1 408 ? -28.763 1.889 51.612 1.00 94.06 408 PHE A C 1
ATOM 3253 O O . PHE A 1 408 ? -28.658 1.756 52.835 1.00 94.06 408 PHE A O 1
ATOM 3260 N N . ASP A 1 409 ? -28.386 2.995 50.981 1.00 91.81 409 ASP A N 1
ATOM 3261 C CA . ASP A 1 409 ? -28.046 4.233 51.688 1.00 91.81 409 ASP A CA 1
ATOM 3262 C C . ASP A 1 409 ? -29.313 4.944 52.209 1.00 91.81 409 ASP A C 1
ATOM 3264 O O . ASP A 1 409 ? -30.421 4.405 52.140 1.00 91.81 409 ASP A O 1
ATOM 3268 N N . LYS A 1 410 ? -29.149 6.133 52.800 1.00 90.81 410 LYS A N 1
ATOM 3269 C CA . LYS A 1 410 ? -30.262 6.906 53.376 1.00 90.81 410 LYS A CA 1
ATOM 3270 C C . LYS A 1 410 ? -31.171 7.531 52.303 1.00 90.81 410 LYS A C 1
ATOM 3272 O O . LYS A 1 410 ? -32.299 7.900 52.618 1.00 90.81 410 LYS A O 1
ATOM 3277 N N . GLU A 1 411 ? -30.692 7.637 51.064 1.00 90.31 411 GLU A N 1
ATOM 3278 C CA . GLU A 1 411 ? -31.440 8.069 49.881 1.00 90.31 411 GLU A CA 1
ATOM 3279 C C . GLU A 1 411 ? -32.186 6.908 49.197 1.00 90.31 411 GLU A C 1
ATOM 3281 O O . GLU A 1 411 ? -33.038 7.144 48.344 1.00 90.31 411 GLU A O 1
ATOM 3286 N N . GLY A 1 412 ? -31.908 5.662 49.590 1.00 87.62 412 GLY A N 1
ATOM 3287 C CA . GLY A 1 412 ? -32.524 4.462 49.028 1.00 87.62 412 GLY A CA 1
ATOM 3288 C C . GLY A 1 412 ? -31.762 3.852 47.849 1.00 87.62 412 GLY A C 1
ATOM 3289 O O . GLY A 1 412 ? -32.271 2.916 47.231 1.00 87.62 412 GLY A O 1
ATOM 3290 N N . ASN A 1 413 ? -30.546 4.312 47.541 1.00 89.56 413 ASN A N 1
ATOM 3291 C CA . ASN A 1 413 ? -29.723 3.719 46.488 1.00 89.56 413 ASN A CA 1
ATOM 3292 C C . ASN A 1 413 ? -29.092 2.411 46.967 1.00 89.56 413 ASN A C 1
ATOM 3294 O O . ASN A 1 413 ? -28.649 2.295 48.114 1.00 89.56 413 ASN A O 1
ATOM 3298 N N . LEU A 1 414 ? -29.011 1.415 46.081 1.00 90.62 414 LEU A N 1
ATOM 3299 C CA . LEU A 1 414 ? -28.377 0.136 46.387 1.00 90.62 414 LEU A CA 1
ATOM 3300 C C . LEU A 1 414 ? -26.859 0.311 46.552 1.00 90.62 414 LEU A C 1
ATOM 3302 O O . LEU A 1 414 ? -26.142 0.568 45.592 1.00 90.62 414 LEU A O 1
ATOM 3306 N N . VAL A 1 415 ? -26.358 0.084 47.765 1.00 89.94 415 VAL A N 1
ATOM 3307 C CA . VAL A 1 415 ? -24.922 0.130 48.086 1.00 89.94 415 VAL A CA 1
ATOM 3308 C C . VAL A 1 415 ? -24.269 -1.231 47.859 1.00 89.94 415 VAL A C 1
ATOM 3310 O O . VAL A 1 415 ? -23.119 -1.319 47.433 1.00 89.94 415 VAL A O 1
ATOM 3313 N N . TYR A 1 416 ? -24.976 -2.310 48.201 1.00 92.31 416 TYR A N 1
ATOM 3314 C CA . TYR A 1 416 ? -24.473 -3.675 48.070 1.00 92.31 416 TYR A CA 1
ATOM 3315 C C . TYR A 1 416 ? -25.612 -4.690 48.095 1.00 92.31 416 TYR A C 1
ATOM 3317 O O . TYR A 1 416 ? -26.448 -4.628 48.992 1.00 92.31 416 TYR A O 1
ATOM 3325 N N . ALA A 1 417 ? -25.587 -5.678 47.209 1.00 94.25 417 ALA A N 1
ATOM 3326 C CA . ALA A 1 417 ? -26.382 -6.899 47.324 1.00 94.25 417 ALA A CA 1
ATOM 3327 C C . ALA A 1 417 ? -25.462 -8.110 47.184 1.00 94.25 417 ALA A C 1
ATOM 3329 O O . ALA A 1 417 ? -24.697 -8.192 46.229 1.00 94.25 417 ALA A O 1
ATOM 3330 N N . GLY A 1 418 ? -25.505 -9.052 48.118 1.00 94.62 418 GLY A N 1
ATOM 3331 C CA . GLY A 1 418 ? -24.621 -10.214 48.050 1.00 94.62 418 GLY A CA 1
ATOM 3332 C C . GLY A 1 418 ? -24.719 -11.103 49.270 1.00 94.62 418 GLY A C 1
ATOM 3333 O O . GLY A 1 418 ? -25.651 -10.967 50.068 1.00 94.62 418 GLY A O 1
ATOM 3334 N N . SER A 1 419 ? -23.768 -12.025 49.399 1.00 93.81 419 SER A N 1
ATOM 3335 C CA . SER A 1 419 ? -23.747 -12.961 50.518 1.00 93.81 419 SER A CA 1
ATOM 3336 C C . SER A 1 419 ? -23.115 -12.348 51.771 1.00 93.81 419 SER A C 1
ATOM 3338 O O . SER A 1 419 ? -22.113 -11.634 51.734 1.00 93.81 419 SER A O 1
ATOM 3340 N N . TRP A 1 420 ? -23.707 -12.670 52.912 1.00 93.00 420 TRP A N 1
ATOM 3341 C CA . TRP A 1 420 ? -23.267 -12.263 54.236 1.00 93.00 420 TRP A CA 1
ATOM 3342 C C . TRP A 1 420 ? -23.069 -13.496 55.105 1.00 93.00 420 TRP A C 1
ATOM 3344 O O . TRP A 1 420 ? -23.858 -14.445 55.063 1.00 93.00 420 TRP A O 1
ATOM 3354 N N . LYS A 1 421 ? -22.015 -13.473 55.911 1.00 91.81 421 LYS A N 1
ATOM 3355 C CA . LYS A 1 421 ? -21.750 -14.472 56.941 1.00 91.81 421 LYS A CA 1
ATOM 3356 C C . LYS A 1 421 ? -21.210 -13.743 58.161 1.00 91.81 421 LYS A C 1
ATOM 3358 O O . LYS A 1 421 ? -20.321 -12.914 58.011 1.00 91.81 421 LYS A O 1
ATOM 3363 N N . ASP A 1 422 ? -21.787 -14.004 59.330 1.00 88.38 422 ASP A N 1
ATOM 3364 C CA . ASP A 1 422 ? -21.379 -13.393 60.603 1.00 88.38 422 ASP A CA 1
ATOM 3365 C C . ASP A 1 422 ? -21.305 -11.851 60.534 1.00 88.38 422 ASP A C 1
ATOM 3367 O O . ASP A 1 422 ? -20.428 -11.207 61.104 1.00 88.38 422 ASP A O 1
ATOM 3371 N N . GLY A 1 423 ? -22.223 -11.237 59.774 1.00 86.38 423 GLY A N 1
ATOM 3372 C CA . GLY A 1 423 ? -22.295 -9.787 59.593 1.00 86.38 423 GLY A CA 1
ATOM 3373 C C . GLY A 1 423 ? -21.238 -9.167 58.670 1.00 86.38 423 GLY A C 1
ATOM 3374 O O . GLY A 1 423 ? -21.256 -7.946 58.490 1.00 86.38 423 GLY A O 1
ATOM 3375 N N . VAL A 1 424 ? -20.373 -9.964 58.032 1.00 92.00 424 VAL A N 1
ATOM 3376 C CA . VAL A 1 424 ? -19.403 -9.502 57.024 1.00 92.00 424 VAL A CA 1
ATOM 3377 C C . VAL A 1 424 ? -19.759 -9.988 55.616 1.00 92.00 424 VAL A C 1
ATOM 3379 O O . VAL A 1 424 ? -20.342 -11.057 55.429 1.00 92.00 424 VAL A O 1
ATOM 3382 N N . LYS A 1 425 ? -19.407 -9.185 54.603 1.00 93.56 425 LYS A N 1
ATOM 3383 C CA . LYS A 1 425 ? -19.591 -9.528 53.183 1.00 93.56 425 LYS A CA 1
ATOM 3384 C C . LYS A 1 425 ? -18.714 -10.726 52.808 1.00 93.56 425 LYS A C 1
ATOM 3386 O O . LYS A 1 425 ? -17.524 -10.744 53.135 1.00 93.56 425 LYS A O 1
ATOM 3391 N N . THR A 1 426 ? -19.275 -11.681 52.080 1.00 94.31 426 THR A N 1
ATOM 3392 C CA . THR A 1 426 ? -18.582 -12.873 51.577 1.00 94.31 426 THR A CA 1
ATOM 3393 C C . THR A 1 426 ? -19.168 -13.305 50.229 1.00 94.31 426 THR A C 1
ATOM 3395 O O . THR A 1 426 ? -20.230 -12.830 49.839 1.00 94.31 426 THR A O 1
ATOM 3398 N N . GLY A 1 427 ? -18.494 -14.188 49.494 1.00 91.25 427 GLY A N 1
ATOM 3399 C CA . GLY A 1 427 ? -18.994 -14.731 48.229 1.00 91.25 427 GLY A CA 1
ATOM 3400 C C . GLY A 1 427 ? -19.170 -13.677 47.130 1.00 91.25 427 GLY A C 1
ATOM 3401 O O . GLY A 1 427 ? -18.433 -12.695 47.068 1.00 91.25 427 GLY A O 1
ATOM 3402 N N . ALA A 1 428 ? -20.126 -13.893 46.228 1.00 91.56 428 ALA A N 1
ATOM 3403 C CA . ALA A 1 428 ? -20.429 -12.940 45.165 1.00 91.56 428 ALA A CA 1
ATOM 3404 C C . ALA A 1 428 ? -21.227 -11.745 45.710 1.00 91.56 428 ALA A C 1
ATOM 3406 O O . ALA A 1 428 ? -22.152 -11.903 46.511 1.00 91.56 428 ALA A O 1
ATOM 3407 N N . GLY A 1 429 ? -20.882 -10.544 45.252 1.00 93.31 429 GLY A N 1
ATOM 3408 C CA . GLY A 1 429 ? -21.610 -9.330 45.588 1.00 93.31 429 GLY A CA 1
ATOM 3409 C C . GLY A 1 429 ? -21.647 -8.336 44.438 1.00 93.31 429 GLY A C 1
ATOM 3410 O O . GLY A 1 429 ? -20.708 -8.254 43.647 1.00 93.31 429 GLY A O 1
ATOM 3411 N N . ILE A 1 430 ? -22.738 -7.584 44.386 1.00 93.19 430 ILE A N 1
ATOM 3412 C CA . ILE A 1 430 ? -23.049 -6.551 43.406 1.00 93.19 430 ILE A CA 1
ATOM 3413 C C . ILE A 1 430 ? -22.989 -5.199 44.111 1.00 93.19 430 ILE A C 1
ATOM 3415 O O . ILE A 1 430 ? -23.587 -5.021 45.175 1.00 93.19 430 ILE A O 1
ATOM 3419 N N . THR A 1 431 ? -22.292 -4.245 43.510 1.00 91.56 431 THR A N 1
ATOM 3420 C CA . THR A 1 431 ? -22.312 -2.827 43.887 1.00 91.56 431 THR A CA 1
ATOM 3421 C C . THR A 1 431 ? -22.752 -1.991 42.690 1.00 91.56 431 THR A C 1
ATOM 3423 O O . THR A 1 431 ? -22.451 -2.355 41.554 1.00 91.56 431 THR A O 1
ATOM 3426 N N . VAL A 1 432 ? -23.448 -0.880 42.936 1.00 88.31 432 VAL A N 1
ATOM 3427 C CA . VAL A 1 432 ? -23.922 0.037 41.888 1.00 88.31 432 VAL A CA 1
ATOM 3428 C C . VAL A 1 432 ? -23.102 1.321 41.952 1.00 88.31 432 VAL A C 1
ATOM 3430 O O . VAL A 1 432 ? -22.964 1.922 43.017 1.00 88.31 432 VAL A O 1
ATOM 3433 N N . ALA A 1 433 ? -22.523 1.724 40.826 1.00 81.62 433 ALA A N 1
ATOM 3434 C CA . ALA A 1 433 ? -21.841 3.003 40.692 1.00 81.62 433 ALA A CA 1
ATOM 3435 C C . ALA A 1 433 ? -22.859 4.151 40.508 1.00 81.62 433 ALA A C 1
ATOM 3437 O O . ALA A 1 433 ? -23.983 3.904 40.070 1.00 81.62 433 ALA A O 1
ATOM 3438 N N . PRO A 1 434 ? -22.489 5.421 40.771 1.00 79.19 434 PRO A N 1
ATOM 3439 C CA . PRO A 1 434 ? -23.406 6.560 40.626 1.00 79.19 434 PRO A CA 1
ATOM 3440 C C . PRO A 1 434 ? -24.034 6.720 39.232 1.00 79.19 434 PRO A C 1
ATOM 3442 O O . PRO A 1 434 ? -25.113 7.284 39.103 1.00 79.19 434 PRO A O 1
ATOM 3445 N N . ASN A 1 435 ? -23.375 6.216 38.186 1.00 77.44 435 ASN A N 1
ATOM 3446 C CA . ASN A 1 435 ? -23.871 6.220 36.806 1.00 77.44 435 ASN A CA 1
ATOM 3447 C C . ASN A 1 435 ? -24.785 5.021 36.469 1.00 77.44 435 ASN A C 1
ATOM 3449 O O . ASN A 1 435 ? -25.117 4.823 35.304 1.00 77.44 435 ASN A O 1
ATOM 3453 N N . GLY A 1 436 ? -25.145 4.192 37.453 1.00 82.62 436 GLY A N 1
ATOM 3454 C CA . GLY A 1 436 ? -25.965 2.993 37.271 1.00 82.62 436 GLY A CA 1
ATOM 3455 C C . GLY A 1 436 ? -25.200 1.747 36.815 1.00 82.62 436 GLY A C 1
ATOM 3456 O O . GLY A 1 436 ? -25.804 0.680 36.736 1.00 82.62 436 GLY A O 1
ATOM 3457 N N . ALA A 1 437 ? -23.891 1.837 36.546 1.00 87.38 437 ALA A N 1
ATOM 3458 C CA . ALA A 1 437 ? -23.090 0.670 36.187 1.00 87.38 437 ALA A CA 1
ATOM 3459 C C . ALA A 1 437 ? -22.997 -0.315 37.362 1.00 87.38 437 ALA A C 1
ATOM 3461 O O . ALA A 1 437 ? -22.823 0.080 38.521 1.00 87.38 437 ALA A O 1
ATOM 3462 N N . LEU A 1 438 ? -23.093 -1.606 37.057 1.00 91.31 438 LEU A N 1
ATOM 3463 C CA . LEU A 1 438 ? -23.029 -2.676 38.042 1.00 91.31 438 LEU A CA 1
ATOM 3464 C C . LEU A 1 438 ? -21.623 -3.264 38.078 1.00 91.31 438 LEU A C 1
ATOM 3466 O O . LEU A 1 438 ? -21.019 -3.559 37.050 1.00 91.31 438 LEU A O 1
ATOM 3470 N N . GLN A 1 439 ? -21.120 -3.500 39.281 1.00 93.06 439 GLN A N 1
ATOM 3471 C CA . GLN A 1 439 ? -19.875 -4.217 39.500 1.00 93.06 439 GLN A CA 1
ATOM 3472 C C . GLN A 1 439 ? -20.160 -5.493 40.284 1.00 93.06 439 GLN A C 1
ATOM 3474 O O . GLN A 1 439 ? -20.594 -5.444 41.435 1.00 93.06 439 GLN A O 1
ATOM 3479 N N . ILE A 1 440 ? -19.876 -6.638 39.666 1.00 93.25 440 ILE A N 1
ATOM 3480 C CA . ILE A 1 440 ? -19.881 -7.949 40.312 1.00 93.25 440 ILE A CA 1
ATOM 3481 C C . ILE A 1 440 ? -18.461 -8.229 40.787 1.00 93.25 440 ILE A C 1
ATOM 3483 O O . ILE A 1 440 ? -17.506 -8.125 40.019 1.00 93.25 440 ILE A O 1
ATOM 3487 N N . SER A 1 441 ? -18.283 -8.580 42.054 1.00 92.69 441 SER A N 1
ATOM 3488 C CA . SER A 1 441 ? -16.973 -8.948 42.599 1.00 92.69 441 SER A CA 1
ATOM 3489 C C . SER A 1 441 ? -17.094 -10.054 43.634 1.00 92.69 441 SER A C 1
ATOM 3491 O O . SER A 1 441 ? -18.130 -10.204 44.285 1.00 92.69 441 SER A O 1
ATOM 3493 N N . ALA A 1 442 ? -16.016 -10.816 43.801 1.00 91.94 442 ALA A N 1
ATOM 3494 C CA . ALA A 1 442 ? -15.893 -11.750 44.909 1.00 91.94 442 ALA A CA 1
ATOM 3495 C C . ALA A 1 442 ? -15.480 -11.010 46.191 1.00 91.94 442 ALA A C 1
ATOM 3497 O O . ALA A 1 442 ? -14.703 -10.055 46.159 1.00 91.94 442 ALA A O 1
ATOM 3498 N N . TRP A 1 443 ? -15.985 -11.469 47.330 1.00 92.00 443 TRP A N 1
ATOM 3499 C CA . TRP A 1 443 ? -15.728 -10.930 48.659 1.00 92.00 443 TRP A CA 1
ATOM 3500 C C . TRP A 1 443 ? -15.264 -12.051 49.583 1.00 92.00 443 TRP A C 1
ATOM 3502 O O . TRP A 1 443 ? -15.806 -13.156 49.562 1.00 92.00 443 TRP A O 1
ATOM 3512 N N . LYS A 1 444 ? -14.270 -11.760 50.419 1.00 92.94 444 LYS A N 1
ATOM 3513 C CA . LYS A 1 444 ? -13.790 -12.670 51.460 1.00 92.94 444 LYS A CA 1
ATOM 3514 C C . LYS A 1 444 ? -13.463 -11.859 52.706 1.00 92.94 444 LYS A C 1
ATOM 3516 O O . LYS A 1 444 ? -12.711 -10.891 52.620 1.00 92.94 444 LYS A O 1
ATOM 3521 N N . ASP A 1 445 ? -14.070 -12.224 53.832 1.00 91.00 445 ASP A N 1
ATOM 3522 C CA . ASP A 1 445 ? -13.867 -11.586 55.140 1.00 91.00 445 ASP A CA 1
ATOM 3523 C C . ASP A 1 445 ? -14.028 -10.053 55.093 1.00 91.00 445 ASP A C 1
ATOM 3525 O O . ASP A 1 445 ? -13.213 -9.289 55.608 1.00 91.00 445 ASP A O 1
ATOM 3529 N N . GLY A 1 446 ? -15.064 -9.582 54.387 1.00 89.25 446 GLY A N 1
ATOM 3530 C CA . GLY A 1 446 ? -15.349 -8.157 54.205 1.00 89.25 446 GLY A CA 1
ATOM 3531 C C . GLY A 1 446 ? -14.459 -7.428 53.190 1.00 89.25 446 GLY A C 1
ATOM 3532 O O . GLY A 1 446 ? -14.744 -6.271 52.879 1.00 89.25 446 GLY A O 1
ATOM 3533 N N . LYS A 1 447 ? -13.429 -8.079 52.630 1.00 90.06 447 LYS A N 1
ATOM 3534 C CA . LYS A 1 447 ? -12.520 -7.500 51.631 1.00 90.06 447 LYS A CA 1
ATOM 3535 C C . LYS A 1 447 ? -12.897 -7.930 50.216 1.00 90.06 447 LYS A C 1
ATOM 3537 O O . LYS A 1 447 ? -13.022 -9.123 49.917 1.00 90.06 447 LYS A O 1
ATOM 3542 N N . GLN A 1 448 ? -13.045 -6.942 49.339 1.00 89.94 448 GLN A N 1
ATOM 3543 C CA . GLN A 1 448 ? -13.255 -7.162 47.914 1.00 89.94 448 GLN A CA 1
ATOM 3544 C C . GLN A 1 448 ? -12.003 -7.789 47.298 1.00 89.94 448 GLN A C 1
ATOM 3546 O O . GLN A 1 448 ? -10.883 -7.361 47.570 1.00 89.94 448 GLN A O 1
ATOM 3551 N N . GLN A 1 449 ? -12.199 -8.822 46.490 1.00 91.81 449 GLN A N 1
ATOM 3552 C CA . GLN A 1 449 ? -11.131 -9.467 45.741 1.00 91.81 449 GLN A CA 1
ATOM 3553 C C . GLN A 1 449 ? -10.865 -8.705 44.443 1.00 91.81 449 GLN A C 1
ATOM 3555 O O . GLN A 1 449 ? -11.761 -8.076 43.882 1.00 91.81 449 GLN A O 1
ATOM 3560 N N . ASN A 1 450 ? -9.643 -8.815 43.924 1.00 88.44 450 ASN A N 1
ATOM 3561 C CA . ASN A 1 450 ? -9.203 -8.089 42.729 1.00 88.44 450 ASN A CA 1
ATOM 3562 C C . ASN A 1 450 ? -9.716 -8.706 41.417 1.00 88.44 450 ASN A C 1
ATOM 3564 O O . ASN A 1 450 ? -9.014 -8.673 40.414 1.00 88.44 450 ASN A O 1
ATOM 3568 N N . THR A 1 451 ? -10.896 -9.327 41.418 1.00 89.31 451 THR A N 1
ATOM 3569 C CA . THR A 1 451 ? -11.516 -9.946 40.238 1.00 89.31 451 THR A CA 1
ATOM 3570 C C . THR A 1 451 ? -13.000 -9.622 40.209 1.00 89.31 451 THR A C 1
ATOM 3572 O O . THR A 1 451 ? -13.670 -9.609 41.248 1.00 89.31 451 THR A O 1
ATOM 3575 N N . GLY A 1 452 ? -13.517 -9.345 39.018 1.00 92.00 452 GLY A N 1
ATOM 3576 C CA . GLY A 1 452 ? -14.915 -8.997 38.854 1.00 92.00 452 GLY A CA 1
ATOM 3577 C C . GLY A 1 452 ? -15.346 -8.822 37.408 1.00 92.00 452 GLY A C 1
ATOM 3578 O O . GLY A 1 452 ? -14.551 -8.933 36.476 1.00 92.00 452 GLY A O 1
ATOM 3579 N N . ALA A 1 453 ? -16.631 -8.530 37.251 1.00 94.69 453 ALA A N 1
ATOM 3580 C CA . ALA A 1 453 ? -17.233 -8.133 35.991 1.00 94.69 453 ALA A CA 1
ATOM 3581 C C . ALA A 1 453 ? -17.880 -6.758 36.155 1.00 94.69 453 ALA A C 1
ATOM 3583 O O . ALA A 1 453 ? -18.477 -6.471 37.196 1.00 94.69 453 ALA A O 1
ATOM 3584 N N . LEU A 1 454 ? -17.746 -5.922 35.134 1.00 93.75 454 LEU A N 1
ATOM 3585 C CA . LEU A 1 454 ? -18.425 -4.640 35.041 1.00 93.75 454 LEU A CA 1
ATOM 3586 C C . LEU A 1 454 ? -19.508 -4.743 33.973 1.00 93.75 454 LEU A C 1
ATOM 3588 O O . LEU A 1 454 ? -19.255 -5.229 32.865 1.00 93.75 454 LEU A O 1
ATOM 3592 N N . LEU A 1 455 ? -20.703 -4.298 34.334 1.00 93.69 455 LEU A N 1
ATOM 3593 C CA . LEU A 1 455 ? -21.886 -4.326 33.499 1.00 93.69 455 LEU A CA 1
ATOM 3594 C C . LEU A 1 455 ? -22.455 -2.917 33.404 1.00 93.69 455 LEU A C 1
ATOM 3596 O O . LEU A 1 455 ? -22.365 -2.134 34.353 1.00 93.69 455 LEU A O 1
ATOM 3600 N N . ASP A 1 456 ? -23.022 -2.584 32.255 1.00 88.44 456 ASP A N 1
ATOM 3601 C CA . ASP A 1 456 ? -23.734 -1.325 32.090 1.00 88.44 456 ASP A CA 1
ATOM 3602 C C . ASP A 1 456 ? -25.081 -1.331 32.843 1.00 88.44 456 ASP A C 1
ATOM 3604 O O . ASP A 1 456 ? -25.455 -2.305 33.504 1.00 88.44 456 ASP A O 1
ATOM 3608 N N . MET A 1 457 ? -25.824 -0.226 32.748 1.00 84.38 457 MET A N 1
ATOM 3609 C CA . MET A 1 457 ? -27.128 -0.075 33.405 1.00 84.38 457 MET A CA 1
ATOM 3610 C C . MET A 1 457 ? -28.214 -1.033 32.878 1.00 84.38 457 MET A C 1
ATOM 3612 O O . MET A 1 457 ? -29.263 -1.161 33.507 1.00 84.38 457 MET A O 1
ATOM 3616 N N . TYR A 1 458 ? -27.978 -1.699 31.743 1.00 85.06 458 TYR A N 1
ATOM 3617 C CA . TYR A 1 458 ? -28.880 -2.681 31.137 1.00 85.06 458 TYR A CA 1
ATOM 3618 C C . TYR A 1 458 ? -28.446 -4.127 31.422 1.00 85.06 458 TYR A C 1
ATOM 3620 O O . TYR A 1 458 ? -29.142 -5.065 31.035 1.00 85.06 458 TYR A O 1
ATOM 3628 N N . GLY A 1 459 ? -27.325 -4.319 32.124 1.00 82.81 459 GLY A N 1
ATOM 3629 C CA . GLY A 1 459 ? -26.781 -5.630 32.462 1.00 82.81 459 GLY A CA 1
ATOM 3630 C C . GLY A 1 459 ? -25.894 -6.243 31.375 1.00 82.81 459 GLY A C 1
ATOM 3631 O O . GLY A 1 459 ? -25.560 -7.423 31.480 1.00 82.81 459 GLY A O 1
ATOM 3632 N N . ALA A 1 460 ? -25.479 -5.486 30.355 1.00 89.00 460 ALA A N 1
ATOM 3633 C CA . ALA A 1 460 ? -24.506 -5.968 29.380 1.00 89.00 460 ALA A CA 1
ATOM 3634 C C . ALA A 1 460 ? -23.092 -5.908 29.975 1.00 89.00 460 ALA A C 1
ATOM 3636 O O . ALA A 1 460 ? -22.654 -4.870 30.476 1.00 89.00 460 ALA A O 1
ATOM 3637 N N . VAL A 1 461 ? -22.366 -7.028 29.934 1.00 92.44 461 VAL A N 1
ATOM 3638 C CA . VAL A 1 461 ? -20.981 -7.105 30.422 1.00 92.44 461 VAL A CA 1
ATOM 3639 C C . VAL A 1 461 ? -20.073 -6.363 29.448 1.00 92.44 461 VAL A C 1
ATOM 3641 O O . VAL A 1 461 ? -19.899 -6.809 28.321 1.00 92.44 461 VAL A O 1
ATOM 3644 N N . TYR A 1 462 ? -19.439 -5.278 29.893 1.00 95.12 462 TYR A N 1
ATOM 3645 C CA . TYR A 1 462 ? -18.437 -4.567 29.091 1.00 95.12 462 TYR A CA 1
ATOM 3646 C C . TYR A 1 462 ? -17.001 -4.889 29.523 1.00 95.12 462 TYR A C 1
ATOM 3648 O O . TYR A 1 462 ? -16.054 -4.600 28.795 1.00 95.12 462 TYR A O 1
ATOM 3656 N N . TYR A 1 463 ? -16.803 -5.505 30.693 1.00 97.00 463 TYR A N 1
ATOM 3657 C CA . TYR A 1 463 ? -15.490 -5.964 31.148 1.00 97.00 463 TYR A CA 1
ATOM 3658 C C . TYR A 1 463 ? -15.598 -7.164 32.091 1.00 97.00 463 TYR A C 1
ATOM 3660 O O . TYR A 1 463 ? -16.467 -7.204 32.958 1.00 97.00 463 TYR A O 1
ATOM 3668 N N . SER A 1 464 ? -14.667 -8.107 31.976 1.00 96.25 464 SER A N 1
ATOM 3669 C CA . SER A 1 464 ? -14.480 -9.203 32.928 1.00 96.25 464 SER A CA 1
ATOM 3670 C C . SER A 1 464 ? -12.994 -9.445 33.153 1.00 96.25 464 SER A C 1
ATOM 3672 O O . SER A 1 464 ? -12.250 -9.672 32.200 1.00 96.25 464 SER A O 1
ATOM 3674 N N . GLY A 1 465 ? -12.532 -9.377 34.399 1.00 95.94 465 GLY A N 1
ATOM 3675 C CA . GLY A 1 465 ? -11.115 -9.547 34.697 1.00 95.94 465 GLY A CA 1
ATOM 3676 C C . GLY A 1 465 ? -10.689 -8.980 36.037 1.00 95.94 465 GLY A C 1
ATOM 3677 O O . GLY A 1 465 ? -11.483 -8.841 36.971 1.00 95.94 465 GLY A O 1
ATOM 3678 N N . GLY A 1 466 ? -9.400 -8.672 36.132 1.00 95.00 466 GLY A N 1
ATOM 3679 C CA . GLY A 1 466 ? -8.827 -8.105 37.337 1.00 95.00 466 GLY A CA 1
ATOM 3680 C C . GLY A 1 466 ? -9.223 -6.641 37.551 1.00 95.00 466 GLY A C 1
ATOM 3681 O O . GLY A 1 466 ? -9.358 -5.861 36.604 1.00 95.00 466 GLY A O 1
ATOM 3682 N N . LEU A 1 467 ? -9.443 -6.277 38.812 1.00 92.06 467 LEU A N 1
ATOM 3683 C CA . LEU A 1 467 ? -9.821 -4.933 39.239 1.00 92.06 467 LEU A CA 1
ATOM 3684 C C . LEU A 1 467 ? -8.983 -4.529 40.450 1.00 92.06 467 LEU A C 1
ATOM 3686 O O . LEU A 1 467 ? -8.824 -5.310 41.384 1.00 92.06 467 LEU A O 1
ATOM 3690 N N . LYS A 1 468 ? -8.485 -3.294 40.468 1.00 89.44 468 LYS A N 1
ATOM 3691 C CA . LYS A 1 468 ? -7.783 -2.712 41.615 1.00 89.44 468 LYS A CA 1
ATOM 3692 C C . LYS A 1 468 ? -8.247 -1.274 41.801 1.00 89.44 468 LYS A C 1
ATOM 3694 O O . LYS A 1 468 ? -8.126 -0.460 40.894 1.00 89.44 468 LYS A O 1
ATOM 3699 N N . ASN A 1 469 ? -8.798 -0.963 42.976 1.00 84.12 469 ASN A N 1
ATOM 3700 C CA . ASN A 1 469 ? -9.340 0.365 43.302 1.00 84.12 469 ASN A CA 1
ATOM 3701 C C . ASN A 1 469 ? -10.343 0.895 42.253 1.00 84.12 469 ASN A C 1
ATOM 3703 O O . ASN A 1 469 ? -10.300 2.064 41.883 1.00 84.12 469 ASN A O 1
ATOM 3707 N N . GLY A 1 470 ? -11.213 0.019 41.739 1.00 79.94 470 GLY A N 1
ATOM 3708 C CA . GLY A 1 470 ? -12.218 0.369 40.727 1.00 79.94 470 GLY A CA 1
ATOM 3709 C C . GLY A 1 470 ? -11.698 0.479 39.288 1.00 79.94 470 GLY A C 1
ATOM 3710 O O . GLY A 1 470 ? -12.506 0.659 38.385 1.00 79.94 470 GLY A O 1
ATOM 3711 N N . LYS A 1 471 ? -10.388 0.326 39.059 1.00 90.06 471 LYS A N 1
ATOM 3712 C CA . LYS A 1 471 ? -9.768 0.343 37.725 1.00 90.06 471 LYS A CA 1
ATOM 3713 C C . LYS A 1 471 ? -9.445 -1.063 37.235 1.00 90.06 471 LYS A C 1
ATOM 3715 O O . LYS A 1 471 ? -9.156 -1.945 38.048 1.00 90.06 471 LYS A O 1
ATOM 3720 N N . LYS A 1 472 ? -9.454 -1.274 35.917 1.00 95.00 472 LYS A N 1
ATOM 3721 C CA . LYS A 1 472 ? -9.020 -2.527 35.275 1.00 95.00 472 LYS A CA 1
ATOM 3722 C C . LYS A 1 472 ? -7.521 -2.713 35.502 1.00 95.00 472 LYS A C 1
ATOM 3724 O O . LYS A 1 472 ? -6.732 -1.812 35.215 1.00 95.00 472 LYS A O 1
ATOM 3729 N N . GLU A 1 473 ? -7.144 -3.879 36.014 1.00 96.19 473 GLU A N 1
ATOM 3730 C CA . GLU A 1 473 ? -5.774 -4.198 36.422 1.00 96.19 473 GLU A CA 1
ATOM 3731 C C . GLU A 1 473 ? -5.505 -5.697 36.222 1.00 96.19 473 GLU A C 1
ATOM 3733 O O . GLU A 1 473 ? -6.316 -6.532 36.612 1.00 96.19 473 GLU A O 1
ATOM 3738 N N . GLY A 1 474 ? -4.351 -6.071 35.669 1.00 96.50 474 GLY A N 1
ATOM 3739 C CA . GLY A 1 474 ? -4.003 -7.474 35.431 1.00 96.50 474 GLY A CA 1
ATOM 3740 C C . GLY A 1 474 ? -4.734 -8.071 34.225 1.00 96.50 474 GLY A C 1
ATOM 3741 O O . GLY A 1 474 ? -5.064 -7.361 33.282 1.00 96.50 474 GLY A O 1
ATOM 3742 N N . LYS A 1 475 ? -4.946 -9.392 34.210 1.00 97.44 475 LYS A N 1
ATOM 3743 C CA . LYS A 1 475 ? -5.602 -10.071 33.079 1.00 97.44 475 LYS A CA 1
ATOM 3744 C C . LYS A 1 475 ? -7.086 -9.713 33.013 1.00 97.44 475 LYS A C 1
ATOM 3746 O O . LYS A 1 475 ? -7.786 -9.821 34.021 1.00 97.44 475 LYS A O 1
ATOM 3751 N N . GLY A 1 476 ? -7.575 -9.371 31.827 1.00 97.62 476 GLY A N 1
ATOM 3752 C CA . GLY A 1 476 ? -8.989 -9.098 31.607 1.00 97.62 476 GLY A CA 1
ATOM 3753 C C . GLY A 1 476 ? -9.412 -9.188 30.149 1.00 97.62 476 GLY A C 1
ATOM 3754 O O . GLY A 1 476 ? -8.586 -9.292 29.242 1.00 97.62 476 GLY A O 1
ATOM 3755 N N . THR A 1 477 ? -10.724 -9.146 29.952 1.00 98.31 477 THR A N 1
ATOM 3756 C CA . THR A 1 477 ? -11.396 -9.137 28.656 1.00 98.31 477 THR A CA 1
ATOM 3757 C C . THR A 1 477 ? -12.372 -7.969 28.613 1.00 98.31 477 THR A C 1
ATOM 3759 O O . THR A 1 477 ? -13.157 -7.770 29.540 1.00 98.31 477 THR A O 1
ATOM 3762 N N . LEU A 1 478 ? -12.290 -7.181 27.549 1.00 98.00 478 LEU A N 1
ATOM 3763 C CA . LEU A 1 478 ? -13.126 -6.022 27.274 1.00 98.00 478 LEU A CA 1
ATOM 3764 C C . LEU A 1 478 ? -14.083 -6.351 26.132 1.00 98.00 478 LEU A C 1
ATOM 3766 O O . LEU A 1 478 ? -13.660 -6.917 25.121 1.00 98.00 478 LEU A O 1
ATOM 3770 N N . PHE A 1 479 ? -15.336 -5.942 26.287 1.00 96.25 479 PHE A N 1
ATOM 3771 C CA . PHE A 1 479 ? -16.399 -6.149 25.313 1.00 96.25 479 PHE A CA 1
ATOM 3772 C C . PHE A 1 479 ? -16.976 -4.805 24.865 1.00 96.25 479 PHE A C 1
ATOM 3774 O O . PHE A 1 479 ? -16.996 -3.836 25.629 1.00 96.25 479 PHE A O 1
ATOM 3781 N N . ALA A 1 480 ? -17.439 -4.753 23.621 1.00 90.69 480 ALA A N 1
ATOM 3782 C CA . ALA A 1 480 ? -18.229 -3.653 23.092 1.00 90.69 480 ALA A CA 1
ATOM 3783 C C . ALA A 1 480 ? -19.690 -3.766 23.561 1.00 90.69 480 ALA A C 1
ATOM 3785 O O . ALA A 1 480 ? -20.102 -4.780 24.124 1.00 90.69 480 ALA A O 1
ATOM 3786 N N . ALA A 1 481 ? -20.489 -2.726 23.311 1.00 86.94 481 ALA A N 1
ATOM 3787 C CA . ALA A 1 481 ? -21.902 -2.690 23.703 1.00 86.94 481 ALA A CA 1
ATOM 3788 C C . ALA A 1 481 ? -22.756 -3.788 23.032 1.00 86.94 481 ALA A C 1
ATOM 3790 O O . ALA A 1 481 ? -23.768 -4.204 23.583 1.00 86.94 481 ALA A O 1
ATOM 3791 N N . ASP A 1 482 ? -22.338 -4.273 21.859 1.00 87.19 482 ASP A N 1
ATOM 3792 C CA . ASP A 1 482 ? -22.958 -5.395 21.139 1.00 87.19 482 ASP A CA 1
ATOM 3793 C C . ASP A 1 482 ? -22.461 -6.776 21.619 1.00 87.19 482 ASP A C 1
ATOM 3795 O O . ASP A 1 482 ? -22.887 -7.803 21.093 1.00 87.19 482 ASP A O 1
ATOM 3799 N N . GLY A 1 483 ? -21.566 -6.816 22.612 1.00 86.94 483 GLY A N 1
ATOM 3800 C CA . GLY A 1 483 ? -20.947 -8.036 23.127 1.00 86.94 483 GLY A CA 1
ATOM 3801 C C . GLY A 1 483 ? -19.733 -8.518 22.330 1.00 86.94 483 GLY A C 1
ATOM 3802 O O . GLY A 1 483 ? -19.129 -9.523 22.711 1.00 86.94 483 GLY A O 1
ATOM 3803 N N . ALA A 1 484 ? -19.331 -7.825 21.257 1.00 90.69 484 ALA A N 1
ATOM 3804 C CA . ALA A 1 484 ? -18.130 -8.185 20.512 1.00 90.69 484 ALA A CA 1
ATOM 3805 C C . ALA A 1 484 ? -16.878 -8.044 21.392 1.00 90.69 484 ALA A C 1
ATOM 3807 O O . ALA A 1 484 ? -16.752 -7.104 22.182 1.00 90.69 484 ALA A O 1
ATOM 3808 N N . LEU A 1 485 ? -15.930 -8.973 21.247 1.00 94.50 485 LEU A N 1
ATOM 3809 C CA . LEU A 1 485 ? -14.628 -8.861 21.898 1.00 94.50 485 LEU A CA 1
ATOM 3810 C C . LEU A 1 485 ? -13.902 -7.626 21.363 1.00 94.50 485 LEU A C 1
ATOM 3812 O O . LEU A 1 485 ? -13.782 -7.457 20.157 1.00 94.50 485 LEU A O 1
ATOM 3816 N N . VAL A 1 486 ? -13.395 -6.792 22.269 1.00 96.88 486 VAL A N 1
ATOM 3817 C CA . VAL A 1 486 ? -12.558 -5.631 21.930 1.00 96.88 486 VAL A CA 1
ATOM 3818 C C . VAL A 1 486 ? -11.106 -5.940 22.251 1.00 96.88 486 VAL A C 1
ATOM 3820 O O . VAL A 1 486 ? -10.222 -5.729 21.430 1.00 96.88 486 VAL A O 1
ATOM 3823 N N . TYR A 1 487 ? -10.833 -6.476 23.440 1.00 98.25 487 TYR A N 1
ATOM 3824 C CA . TYR A 1 487 ? -9.469 -6.778 23.863 1.00 98.25 487 TYR A CA 1
ATOM 3825 C C . TYR A 1 487 ? -9.439 -7.910 24.881 1.00 98.25 487 TYR A C 1
ATOM 3827 O O . TYR A 1 487 ? -10.287 -7.976 25.768 1.00 98.25 487 TYR A O 1
ATOM 3835 N N . THR A 1 488 ? -8.422 -8.761 24.800 1.00 98.19 488 THR A N 1
ATOM 3836 C CA . THR A 1 488 ? -8.074 -9.715 25.856 1.00 98.19 488 THR A CA 1
ATOM 3837 C C . THR A 1 488 ? -6.580 -9.629 26.138 1.00 98.19 488 THR A C 1
ATOM 3839 O O . THR A 1 488 ? -5.766 -9.673 25.217 1.00 98.19 488 THR A O 1
ATOM 3842 N N . GLY A 1 489 ? -6.187 -9.459 27.396 1.00 97.94 489 GLY A N 1
ATOM 3843 C CA . GLY A 1 489 ? -4.778 -9.264 27.736 1.00 97.94 489 GLY A CA 1
ATOM 3844 C C . GLY A 1 489 ? -4.572 -8.614 29.090 1.00 97.94 489 GLY A C 1
ATOM 3845 O O . GLY A 1 489 ? -5.453 -8.652 29.952 1.00 97.94 489 GLY A O 1
ATOM 3846 N N . MET A 1 490 ? -3.388 -8.036 29.288 1.00 98.12 490 MET A N 1
ATOM 3847 C CA . MET A 1 490 ? -3.071 -7.331 30.527 1.00 98.12 490 MET A CA 1
ATOM 3848 C C . MET A 1 490 ? -3.575 -5.879 30.488 1.00 98.12 490 MET A C 1
ATOM 3850 O O . MET A 1 490 ? -3.599 -5.226 29.441 1.00 98.12 490 MET A O 1
ATOM 3854 N N . PHE A 1 491 ? -3.985 -5.398 31.657 1.00 98.06 491 PHE A N 1
ATOM 3855 C CA . PHE A 1 491 ? -4.423 -4.039 31.937 1.00 98.06 491 PHE A CA 1
ATOM 3856 C C . PHE A 1 491 ? -3.582 -3.428 33.056 1.00 98.06 491 PHE A C 1
ATOM 3858 O O . PHE A 1 491 ? -3.165 -4.125 33.987 1.00 98.06 491 PHE A O 1
ATOM 3865 N N . LYS A 1 492 ? -3.398 -2.112 32.998 1.00 97.44 492 LYS A N 1
ATOM 3866 C CA . LYS A 1 492 ? -2.820 -1.311 34.077 1.00 97.44 492 LYS A CA 1
ATOM 3867 C C . LYS A 1 492 ? -3.509 0.046 34.102 1.00 97.44 492 LYS A C 1
ATOM 3869 O O . LYS A 1 492 ? -3.438 0.778 33.119 1.00 97.44 492 LYS A O 1
ATOM 3874 N N . ASN A 1 493 ? -4.157 0.388 35.216 1.00 95.12 493 ASN A N 1
ATOM 3875 C CA . ASN A 1 493 ? -4.916 1.640 35.352 1.00 95.12 493 ASN A CA 1
ATOM 3876 C C . ASN A 1 493 ? -5.871 1.913 34.165 1.00 95.12 493 ASN A C 1
ATOM 3878 O O . ASN A 1 493 ? -5.810 2.983 33.565 1.00 95.12 493 ASN A O 1
ATOM 3882 N N . ASP A 1 494 ? -6.727 0.946 33.820 1.00 95.44 494 ASP A N 1
ATOM 3883 C CA . ASP A 1 494 ? -7.700 1.008 32.707 1.00 95.44 494 ASP A CA 1
ATOM 3884 C C . ASP A 1 494 ? -7.132 0.950 31.278 1.00 95.44 494 ASP A C 1
ATOM 3886 O O . ASP A 1 494 ? -7.900 0.708 30.343 1.00 95.44 494 ASP A O 1
ATOM 3890 N N . ALA A 1 495 ? -5.817 1.085 31.092 1.00 96.56 495 ALA A N 1
ATOM 3891 C CA . ALA A 1 495 ? -5.163 1.000 29.788 1.00 96.56 495 ALA A CA 1
ATOM 3892 C C . ALA A 1 495 ? -4.684 -0.425 29.465 1.00 96.56 495 ALA A C 1
ATOM 3894 O O . ALA A 1 495 ? -4.327 -1.188 30.367 1.00 96.56 495 ALA A O 1
ATOM 3895 N N . PHE A 1 496 ? -4.635 -0.771 28.173 1.00 97.50 496 PHE A N 1
ATOM 3896 C CA . PHE A 1 496 ? -3.972 -1.993 27.707 1.00 97.50 496 PHE A CA 1
ATOM 3897 C C . PHE A 1 496 ? -2.470 -1.886 27.959 1.00 97.50 496 PHE A C 1
ATOM 3899 O O . PHE A 1 496 ? -1.849 -0.880 27.610 1.00 97.50 496 PHE A O 1
ATOM 3906 N N . GLU A 1 497 ? -1.893 -2.929 28.534 1.00 97.69 497 GLU A N 1
ATOM 3907 C CA . GLU A 1 497 ? -0.484 -2.989 28.912 1.00 97.69 497 GLU A CA 1
ATOM 3908 C C . GLU A 1 497 ? 0.028 -4.408 28.638 1.00 97.69 497 GLU A C 1
ATOM 3910 O O . GLU A 1 497 ? -0.757 -5.347 28.645 1.00 97.69 497 GLU A O 1
ATOM 3915 N N . GLY A 1 498 ? 1.326 -4.607 28.417 1.00 97.19 498 GLY A N 1
ATOM 3916 C CA . GLY A 1 498 ? 1.923 -5.939 28.297 1.00 97.19 498 GLY A CA 1
ATOM 3917 C C . GLY A 1 498 ? 1.367 -6.766 27.131 1.00 97.19 498 GLY A C 1
ATOM 3918 O O . GLY A 1 498 ? 1.046 -6.230 26.079 1.00 97.19 498 GLY A O 1
ATOM 3919 N N . GLN A 1 499 ? 1.306 -8.090 27.286 1.00 98.19 499 GLN A N 1
ATOM 3920 C CA . GLN A 1 499 ? 0.813 -8.979 26.229 1.00 98.19 499 GLN A CA 1
ATOM 3921 C C . GLN A 1 499 ? -0.716 -8.955 26.138 1.00 98.19 499 GLN A C 1
ATOM 3923 O O . GLN A 1 499 ? -1.410 -9.088 27.153 1.00 98.19 499 GLN A O 1
ATOM 3928 N N . GLY A 1 500 ? -1.230 -8.875 24.913 1.00 97.94 500 GLY A N 1
ATOM 3929 C CA . GLY A 1 500 ? -2.659 -8.942 24.642 1.00 97.94 500 GLY A CA 1
ATOM 3930 C C . GLY A 1 500 ? -2.998 -9.179 23.176 1.00 97.94 500 GLY A C 1
ATOM 3931 O O . GLY A 1 500 ? -2.125 -9.287 22.312 1.00 97.94 500 GLY A O 1
ATOM 3932 N N . ARG A 1 501 ? -4.298 -9.261 22.904 1.00 98.44 501 ARG A N 1
ATOM 3933 C CA . ARG A 1 501 ? -4.888 -9.285 21.571 1.00 98.44 501 ARG A CA 1
ATOM 3934 C C . ARG A 1 501 ? -6.020 -8.265 21.514 1.00 98.44 501 ARG A C 1
ATOM 3936 O O . ARG A 1 501 ? -6.995 -8.375 22.255 1.00 98.44 501 ARG A O 1
ATOM 3943 N N . LEU A 1 502 ? -5.867 -7.293 20.625 1.00 97.94 502 LEU A N 1
ATOM 3944 C CA . LEU A 1 502 ? -6.882 -6.321 20.237 1.00 97.94 502 LEU A CA 1
ATOM 3945 C C . LEU A 1 502 ? -7.662 -6.881 19.046 1.00 97.94 502 LEU A C 1
ATOM 3947 O O . LEU A 1 502 ? -7.052 -7.329 18.077 1.00 97.94 502 LEU A O 1
ATOM 3951 N N . PHE A 1 503 ? -8.984 -6.849 19.114 1.00 97.06 503 PHE A N 1
ATOM 3952 C CA . PHE A 1 503 ? -9.879 -7.224 18.025 1.00 97.06 503 PHE A CA 1
ATOM 3953 C C . PHE A 1 503 ? -10.353 -5.950 17.326 1.00 97.06 503 PHE A C 1
ATOM 3955 O O . PHE A 1 503 ? -10.722 -4.973 17.979 1.00 97.06 503 PHE A O 1
ATOM 3962 N N . LEU A 1 504 ? -10.248 -5.938 16.003 1.00 93.81 504 LEU A N 1
ATOM 3963 C CA . LEU A 1 504 ? -10.503 -4.779 15.159 1.00 93.81 504 LEU A CA 1
ATOM 3964 C C . LEU A 1 504 ? -11.941 -4.811 14.632 1.00 93.81 504 LEU A C 1
ATOM 3966 O O . LEU A 1 504 ? -12.566 -5.865 14.542 1.00 93.81 504 LEU A O 1
ATOM 3970 N N . GLU A 1 505 ? -12.458 -3.649 14.242 1.00 89.25 505 GLU A N 1
ATOM 3971 C CA . GLU A 1 505 ? -13.818 -3.527 13.701 1.00 89.25 505 GLU A CA 1
ATOM 3972 C C . GLU A 1 505 ? -13.998 -4.244 12.353 1.00 89.25 505 GLU A C 1
ATOM 3974 O O . GLU A 1 505 ? -15.106 -4.662 12.031 1.00 89.25 505 GLU A O 1
ATOM 3979 N N . ASP A 1 506 ? -12.909 -4.449 11.602 1.00 86.00 506 ASP A N 1
ATOM 3980 C CA . ASP A 1 506 ? -12.880 -5.211 10.346 1.00 86.00 506 ASP A CA 1
ATOM 3981 C C . ASP A 1 506 ? -12.875 -6.741 10.549 1.00 86.00 506 ASP A C 1
ATOM 3983 O O . ASP A 1 506 ? -12.660 -7.488 9.596 1.00 86.00 506 ASP A O 1
ATOM 3987 N N . GLY A 1 507 ? -13.065 -7.211 11.789 1.00 90.19 507 GLY A N 1
ATOM 3988 C CA . GLY A 1 507 ? -12.991 -8.621 12.179 1.00 90.19 507 GLY A CA 1
ATOM 3989 C C . GLY A 1 507 ? -11.561 -9.126 12.397 1.00 90.19 507 GLY A C 1
ATOM 3990 O O . GLY A 1 507 ? -11.362 -10.187 12.988 1.00 90.19 507 GLY A O 1
ATOM 3991 N N . GLY A 1 508 ? -10.548 -8.367 11.972 1.00 95.81 508 GLY A N 1
ATOM 3992 C CA . GLY A 1 508 ? -9.145 -8.685 12.182 1.00 95.81 508 GLY A CA 1
ATOM 3993 C C . GLY A 1 508 ? -8.710 -8.571 13.640 1.00 95.81 508 GLY A C 1
ATOM 3994 O O . GLY A 1 508 ? -9.472 -8.251 14.554 1.00 95.81 508 GLY A O 1
ATOM 3995 N N . SER A 1 509 ? -7.432 -8.832 13.893 1.00 97.88 509 SER A N 1
ATOM 3996 C CA . SER A 1 509 ? -6.875 -8.667 15.239 1.00 97.88 509 SER A CA 1
ATOM 3997 C C . SER A 1 509 ? -5.387 -8.359 15.231 1.00 97.88 509 SER A C 1
ATOM 3999 O O . SER A 1 509 ? -4.671 -8.699 14.291 1.00 97.88 509 SER A O 1
ATOM 4001 N N . ILE A 1 510 ? -4.912 -7.720 16.297 1.00 98.25 510 ILE A N 1
ATOM 4002 C CA . ILE A 1 510 ? -3.496 -7.450 16.538 1.00 98.25 510 ILE A CA 1
ATOM 4003 C C . ILE A 1 510 ? -3.109 -8.104 17.856 1.00 98.25 510 ILE A C 1
ATOM 4005 O O . ILE A 1 510 ? -3.672 -7.775 18.898 1.00 98.25 510 ILE A O 1
ATOM 4009 N N . ALA A 1 511 ? -2.155 -9.028 17.815 1.00 98.25 511 ALA A N 1
ATOM 4010 C CA . ALA A 1 511 ? -1.644 -9.721 18.991 1.00 98.25 511 ALA A CA 1
ATOM 4011 C C . ALA A 1 511 ? -0.182 -9.346 19.236 1.00 98.25 511 ALA A C 1
ATOM 4013 O O . ALA A 1 511 ? 0.639 -9.455 18.328 1.00 98.25 511 ALA A O 1
ATOM 4014 N N . GLY A 1 512 ? 0.149 -8.929 20.454 1.00 97.75 512 GLY A N 1
ATOM 4015 C CA . GLY A 1 512 ? 1.514 -8.574 20.828 1.00 97.75 512 GLY A CA 1
ATOM 4016 C C . GLY A 1 512 ? 1.577 -7.694 22.067 1.00 97.75 512 GLY A C 1
ATOM 4017 O O . GLY A 1 512 ? 0.719 -7.780 22.946 1.00 97.75 512 GLY A O 1
ATOM 4018 N N . THR A 1 513 ? 2.611 -6.857 22.131 1.00 97.75 513 THR A N 1
ATOM 4019 C CA . THR A 1 513 ? 2.859 -5.979 23.278 1.00 97.75 513 THR A CA 1
ATOM 4020 C C . THR A 1 513 ? 2.108 -4.647 23.153 1.00 97.75 513 THR A C 1
ATOM 4022 O O . THR A 1 513 ? 2.126 -3.996 22.109 1.00 97.75 513 THR A O 1
ATOM 4025 N N . PHE A 1 514 ? 1.478 -4.223 24.246 1.00 97.94 514 PHE A N 1
ATOM 4026 C CA . PHE A 1 514 ? 0.761 -2.964 24.407 1.00 97.94 514 PHE A CA 1
ATOM 4027 C C . PHE A 1 514 ? 1.425 -2.118 25.495 1.00 97.94 514 PHE A C 1
ATOM 4029 O O . PHE A 1 514 ? 1.894 -2.636 26.508 1.00 97.94 514 PHE A O 1
ATOM 4036 N N . VAL A 1 515 ? 1.459 -0.807 25.284 1.00 97.50 515 VAL A N 1
ATOM 4037 C CA . VAL A 1 515 ? 1.926 0.187 26.256 1.00 97.50 515 VAL A CA 1
ATOM 4038 C C . VAL A 1 515 ? 0.972 1.370 26.195 1.00 97.50 515 VAL A C 1
ATOM 4040 O O . VAL A 1 515 ? 0.754 1.923 25.113 1.00 97.50 515 VAL A O 1
ATOM 4043 N N . ASN A 1 516 ? 0.395 1.752 27.338 1.00 94.12 516 ASN A N 1
ATOM 4044 C CA . ASN A 1 516 ? -0.560 2.865 27.440 1.00 94.12 516 ASN A CA 1
ATOM 4045 C C . ASN A 1 516 ? -1.700 2.790 26.401 1.00 94.12 516 ASN A C 1
ATOM 4047 O O . ASN A 1 516 ? -2.035 3.778 25.746 1.00 94.12 516 ASN A O 1
ATOM 4051 N N . GLY A 1 517 ? -2.278 1.602 26.204 1.00 94.31 517 GLY A N 1
ATOM 4052 C CA . GLY A 1 517 ? -3.405 1.397 25.289 1.00 94.31 517 GLY A CA 1
ATOM 4053 C C . GLY A 1 517 ? -3.033 1.216 23.814 1.00 94.31 517 GLY A C 1
ATOM 4054 O O . GLY A 1 517 ? -3.906 0.882 23.017 1.00 94.31 517 GLY A O 1
ATOM 4055 N N . LYS A 1 518 ? -1.763 1.392 23.428 1.00 96.19 518 LYS A N 1
ATOM 4056 C CA . LYS A 1 518 ? -1.310 1.283 22.032 1.00 96.19 518 LYS A CA 1
ATOM 4057 C C . LYS A 1 518 ? -0.365 0.107 21.836 1.00 96.19 518 LYS A C 1
ATOM 4059 O O . LYS A 1 518 ? 0.478 -0.160 22.691 1.00 96.19 518 LYS A O 1
ATOM 4064 N N . VAL A 1 519 ? -0.451 -0.541 20.676 1.00 97.25 519 VAL A N 1
ATOM 4065 C CA . VAL A 1 519 ? 0.516 -1.568 20.258 1.00 97.25 519 VAL A CA 1
ATOM 4066 C C . VAL A 1 519 ? 1.908 -0.942 20.149 1.00 97.25 519 VAL A C 1
ATOM 4068 O O . VAL A 1 519 ? 2.096 0.063 19.459 1.00 97.25 519 VAL A O 1
ATOM 4071 N N . ASN A 1 520 ? 2.875 -1.534 20.844 1.00 97.31 520 ASN A N 1
ATOM 4072 C CA . ASN A 1 520 ? 4.255 -1.069 20.938 1.00 97.31 520 ASN A CA 1
ATOM 4073 C C . ASN A 1 520 ? 5.199 -2.266 21.095 1.00 97.31 520 ASN A C 1
ATOM 4075 O O . ASN A 1 520 ? 5.015 -3.087 21.986 1.00 97.31 520 ASN A O 1
ATOM 4079 N N . GLY A 1 521 ? 6.248 -2.340 20.278 1.00 95.75 521 GLY A N 1
ATOM 4080 C CA . GLY A 1 521 ? 7.161 -3.481 20.221 1.00 95.75 521 GLY A CA 1
ATOM 4081 C C . GLY A 1 521 ? 6.713 -4.533 19.204 1.00 95.75 521 GLY A C 1
ATOM 4082 O O . GLY A 1 521 ? 6.115 -4.201 18.186 1.00 95.75 521 GLY A O 1
ATOM 4083 N N . LYS A 1 522 ? 7.037 -5.806 19.450 1.00 96.81 522 LYS A N 1
ATOM 4084 C CA . LYS A 1 522 ? 6.689 -6.903 18.534 1.00 96.81 522 LYS A CA 1
ATOM 4085 C C . LYS A 1 522 ? 5.193 -7.214 18.598 1.00 96.81 522 LYS A C 1
ATOM 4087 O O . LYS A 1 522 ? 4.666 -7.454 19.688 1.00 96.81 522 LYS A O 1
ATOM 4092 N N . ALA A 1 523 ? 4.536 -7.239 17.441 1.00 97.88 523 ALA A N 1
ATOM 4093 C CA . ALA A 1 523 ? 3.149 -7.668 17.315 1.00 97.88 523 ALA A CA 1
ATOM 4094 C C . ALA A 1 523 ? 2.827 -8.156 15.894 1.00 97.88 523 ALA A C 1
ATOM 4096 O O . ALA A 1 523 ? 3.419 -7.707 14.909 1.00 97.88 523 ALA A O 1
ATOM 4097 N N . CYS A 1 524 ? 1.828 -9.029 15.801 1.00 98.12 524 CYS A N 1
ATOM 4098 C CA . CYS A 1 524 ? 1.338 -9.602 14.556 1.00 98.12 524 CYS A CA 1
ATOM 4099 C C . CYS A 1 524 ? -0.105 -9.140 14.297 1.00 98.12 524 CYS A C 1
ATOM 4101 O O . CYS A 1 524 ? -0.944 -9.196 15.200 1.00 98.12 524 CYS A O 1
ATOM 4103 N N . LYS A 1 525 ? -0.408 -8.724 13.064 1.00 97.94 525 LYS A N 1
ATOM 4104 C CA . LYS A 1 525 ? -1.763 -8.404 12.591 1.00 97.94 525 LYS A CA 1
ATOM 4105 C C . LYS A 1 525 ? -2.326 -9.567 11.780 1.00 97.94 525 LYS A C 1
ATOM 4107 O O . LYS A 1 525 ? -1.641 -10.091 10.906 1.00 97.94 525 LYS A O 1
ATOM 4112 N N . TYR A 1 526 ? -3.589 -9.896 12.015 1.00 97.44 526 TYR A N 1
ATOM 4113 C CA . TYR A 1 526 ? -4.334 -10.964 11.357 1.00 97.44 526 TYR A CA 1
ATOM 4114 C C . TYR A 1 526 ? -5.620 -10.424 10.720 1.00 97.44 526 TYR A C 1
ATOM 4116 O O . TYR A 1 526 ? -6.192 -9.449 11.212 1.00 97.44 526 TYR A O 1
ATOM 4124 N N . THR A 1 527 ? -6.080 -11.075 9.653 1.00 94.88 527 THR A N 1
ATOM 4125 C CA . THR A 1 527 ? -7.433 -10.897 9.094 1.00 94.88 527 THR A CA 1
ATOM 4126 C C . THR A 1 527 ? -8.497 -11.565 9.975 1.00 94.88 527 THR A C 1
ATOM 4128 O O . THR A 1 527 ? -8.160 -12.294 10.910 1.00 94.88 527 THR A O 1
ATOM 4131 N N . GLU A 1 528 ? -9.778 -11.362 9.649 1.00 93.56 528 GLU A N 1
ATOM 4132 C CA . GLU A 1 528 ? -10.924 -12.031 10.291 1.00 93.56 528 GLU A CA 1
ATOM 4133 C C . GLU A 1 528 ? -10.819 -13.564 10.269 1.00 93.56 528 GLU A C 1
ATOM 4135 O O . GLU A 1 528 ? -11.109 -14.228 11.260 1.00 93.56 528 GLU A O 1
ATOM 4140 N N . ASN A 1 529 ? -10.287 -14.132 9.184 1.00 92.25 529 ASN A N 1
ATOM 4141 C CA . ASN A 1 529 ? -10.095 -15.579 9.043 1.00 92.25 529 ASN A CA 1
ATOM 4142 C C . ASN A 1 529 ? -8.814 -16.094 9.728 1.00 92.25 529 ASN A C 1
ATOM 4144 O O . ASN A 1 529 ? -8.445 -17.255 9.561 1.00 92.25 529 ASN A O 1
ATOM 4148 N N . GLY A 1 530 ? -8.090 -15.239 10.456 1.00 91.19 530 GLY A N 1
ATOM 4149 C CA . GLY A 1 530 ? -6.848 -15.606 11.137 1.00 91.19 530 GLY A CA 1
ATOM 4150 C C . GLY A 1 530 ? -5.611 -15.670 10.235 1.00 91.19 530 GLY A C 1
ATOM 4151 O O . GLY A 1 530 ? -4.549 -16.075 10.702 1.00 91.19 530 GLY A O 1
ATOM 4152 N N . THR A 1 531 ? -5.698 -15.249 8.969 1.00 94.00 531 THR A N 1
ATOM 4153 C CA . THR A 1 531 ? -4.527 -15.154 8.079 1.00 94.00 531 THR A CA 1
ATOM 4154 C C . THR A 1 531 ? -3.606 -14.030 8.545 1.00 94.00 531 THR A C 1
ATOM 4156 O O . THR A 1 531 ? -4.069 -12.905 8.743 1.00 94.00 531 THR A O 1
ATOM 4159 N N . LEU A 1 532 ? -2.314 -14.319 8.713 1.00 95.56 532 LEU A N 1
ATOM 4160 C CA . LEU A 1 532 ? -1.292 -13.333 9.068 1.00 95.56 532 LEU A CA 1
ATOM 4161 C C . LEU A 1 532 ? -1.150 -12.292 7.945 1.00 95.56 532 LEU A C 1
ATOM 4163 O O . LEU A 1 532 ? -1.043 -12.657 6.782 1.00 95.56 532 LEU A O 1
ATOM 4167 N N . VAL A 1 533 ? -1.162 -11.007 8.301 1.00 96.12 533 VAL A N 1
ATOM 4168 C CA . VAL A 1 533 ? -1.044 -9.861 7.375 1.00 96.12 533 VAL A CA 1
ATOM 4169 C C . VAL A 1 533 ? 0.261 -9.113 7.602 1.00 96.12 533 VAL A C 1
ATOM 4171 O O . VAL A 1 533 ? 0.899 -8.665 6.655 1.00 96.12 533 VAL A O 1
ATOM 4174 N N . TYR A 1 534 ? 0.652 -8.957 8.865 1.00 97.19 534 TYR A N 1
ATOM 4175 C CA . TYR A 1 534 ? 1.880 -8.275 9.246 1.00 97.19 534 TYR A CA 1
ATOM 4176 C C . TYR A 1 534 ? 2.492 -8.943 10.468 1.00 97.19 534 TYR A C 1
ATOM 4178 O O . TYR A 1 534 ? 1.775 -9.250 11.418 1.00 97.19 534 TYR A O 1
ATOM 4186 N N . ASP A 1 535 ? 3.806 -9.107 10.465 1.00 97.69 535 ASP A N 1
ATOM 4187 C CA . ASP A 1 535 ? 4.600 -9.536 11.612 1.00 97.69 535 ASP A CA 1
ATOM 4188 C C . ASP A 1 535 ? 5.817 -8.622 11.729 1.00 97.69 535 ASP A C 1
ATOM 4190 O O . ASP A 1 535 ? 6.643 -8.572 10.819 1.00 97.69 535 ASP A O 1
ATOM 4194 N N . GLY A 1 536 ? 5.921 -7.854 12.811 1.00 97.44 536 GLY A N 1
ATOM 4195 C CA . GLY A 1 536 ? 7.035 -6.928 12.946 1.00 97.44 536 GLY A CA 1
ATOM 4196 C C . GLY A 1 536 ? 6.968 -6.015 14.153 1.00 97.44 536 GLY A C 1
ATOM 4197 O O . GLY A 1 536 ? 6.225 -6.235 15.113 1.00 97.44 536 GLY A O 1
ATOM 4198 N N . MET A 1 537 ? 7.791 -4.975 14.091 1.00 97.88 537 MET A N 1
ATOM 4199 C CA . MET A 1 537 ? 7.881 -3.944 15.114 1.00 97.88 537 MET A CA 1
ATOM 4200 C C . MET A 1 537 ? 6.794 -2.881 14.934 1.00 97.88 537 MET A C 1
ATOM 4202 O O . MET A 1 537 ? 6.403 -2.533 13.815 1.00 97.88 537 MET A O 1
ATOM 4206 N N . TRP A 1 538 ? 6.321 -2.366 16.063 1.00 97.81 538 TRP A N 1
ATOM 4207 C CA . TRP A 1 538 ? 5.304 -1.331 16.171 1.00 97.81 538 TRP A CA 1
ATOM 4208 C C . TRP A 1 538 ? 5.748 -0.244 17.141 1.00 97.81 538 TRP A C 1
ATOM 4210 O O . TRP A 1 538 ? 6.416 -0.512 18.143 1.00 97.81 538 TRP A O 1
ATOM 4220 N N . LYS A 1 539 ? 5.309 0.983 16.884 1.00 97.31 539 LYS A N 1
ATOM 4221 C CA . LYS A 1 539 ? 5.451 2.109 17.799 1.00 97.31 539 LYS A CA 1
ATOM 4222 C C . LYS A 1 539 ? 4.215 2.989 17.702 1.00 97.31 539 LYS A C 1
ATOM 4224 O O . LYS A 1 539 ? 3.800 3.343 16.602 1.00 97.31 539 LYS A O 1
ATOM 4229 N N . ASP A 1 540 ? 3.636 3.325 18.849 1.00 95.00 540 ASP A N 1
ATOM 4230 C CA . ASP A 1 540 ? 2.461 4.194 18.960 1.00 95.00 540 ASP A CA 1
ATOM 4231 C C . ASP A 1 540 ? 1.265 3.746 18.097 1.00 95.00 540 ASP A C 1
ATOM 4233 O O . ASP A 1 540 ? 0.495 4.570 17.606 1.00 95.00 540 ASP A O 1
ATOM 4237 N N . GLY A 1 541 ? 1.080 2.428 17.946 1.00 94.75 541 GLY A N 1
ATOM 4238 C CA . GLY A 1 541 ? -0.016 1.841 17.172 1.00 94.75 541 GLY A CA 1
ATOM 4239 C C . GLY A 1 541 ? 0.231 1.740 15.664 1.00 94.75 541 GLY A C 1
ATOM 4240 O O . GLY A 1 541 ? -0.664 1.301 14.948 1.00 94.75 541 GLY A O 1
ATOM 4241 N N . LEU A 1 542 ? 1.424 2.091 15.176 1.00 96.00 542 LEU A N 1
ATOM 4242 C CA . LEU A 1 542 ? 1.796 1.989 13.762 1.00 96.00 542 LEU A CA 1
ATOM 4243 C C . LEU A 1 542 ? 2.999 1.052 13.561 1.00 96.00 542 LEU A C 1
ATOM 4245 O O . LEU A 1 542 ? 3.898 1.045 14.406 1.00 96.00 542 LEU A O 1
ATOM 4249 N N . PRO A 1 543 ? 3.072 0.308 12.439 1.00 96.38 543 PRO A N 1
ATOM 4250 C CA . PRO A 1 543 ? 4.284 -0.405 12.034 1.00 96.38 543 PRO A CA 1
ATOM 4251 C C . PRO A 1 543 ? 5.508 0.521 12.033 1.00 96.38 543 PRO A C 1
ATOM 4253 O O . PRO A 1 543 ? 5.489 1.587 11.409 1.00 96.38 543 PRO A O 1
ATOM 4256 N N . ASN A 1 544 ? 6.560 0.156 12.764 1.00 96.44 544 ASN A N 1
ATOM 4257 C CA . ASN A 1 544 ? 7.764 0.974 12.890 1.00 96.44 544 ASN A CA 1
ATOM 4258 C C . ASN A 1 544 ? 8.976 0.123 13.292 1.00 96.44 544 ASN A C 1
ATOM 4260 O O . ASN A 1 544 ? 8.968 -0.467 14.370 1.00 96.44 544 ASN A O 1
ATOM 4264 N N . GLY A 1 545 ? 10.015 0.098 12.460 1.00 95.19 545 GLY A N 1
ATOM 4265 C CA . GLY A 1 545 ? 11.131 -0.847 12.524 1.00 95.19 545 GLY A CA 1
ATOM 4266 C C . GLY A 1 545 ? 10.964 -1.992 11.525 1.00 95.19 545 GLY A C 1
ATOM 4267 O O . GLY A 1 545 ? 10.200 -1.881 10.568 1.00 95.19 545 GLY A O 1
ATOM 4268 N N . ASP A 1 546 ? 11.687 -3.086 11.730 1.00 96.50 546 ASP A N 1
ATOM 4269 C CA . ASP A 1 546 ? 11.649 -4.221 10.806 1.00 96.50 546 ASP A CA 1
ATOM 4270 C C . ASP A 1 546 ? 10.328 -4.991 10.895 1.00 96.50 546 ASP A C 1
ATOM 4272 O O . ASP A 1 546 ? 9.784 -5.214 11.984 1.00 96.50 546 ASP A O 1
ATOM 4276 N N . GLY A 1 547 ? 9.830 -5.426 9.740 1.00 96.88 547 GLY A N 1
ATOM 4277 C CA . GLY A 1 547 ? 8.613 -6.216 9.641 1.00 96.88 547 GLY A CA 1
ATOM 4278 C C . GLY A 1 547 ? 8.470 -6.952 8.315 1.00 96.88 547 GLY A C 1
ATOM 4279 O O . GLY A 1 547 ? 9.188 -6.698 7.346 1.00 96.88 547 GLY A O 1
ATOM 4280 N N . ALA A 1 548 ? 7.518 -7.875 8.286 1.00 96.25 548 ALA A N 1
ATOM 4281 C CA . ALA A 1 548 ? 7.116 -8.639 7.120 1.00 96.25 548 ALA A CA 1
ATOM 4282 C C . ALA A 1 548 ? 5.615 -8.461 6.873 1.00 96.25 548 ALA A C 1
ATOM 4284 O O . ALA A 1 548 ? 4.804 -8.676 7.773 1.00 96.25 548 ALA A O 1
ATOM 4285 N N . LEU A 1 549 ? 5.253 -8.078 5.650 1.00 94.56 549 LEU A N 1
ATOM 4286 C CA . LEU A 1 549 ? 3.881 -8.071 5.150 1.00 94.56 549 LEU A CA 1
ATOM 4287 C C . LEU A 1 549 ? 3.621 -9.355 4.368 1.00 94.56 549 LEU A C 1
ATOM 4289 O O . LEU A 1 549 ? 4.468 -9.778 3.584 1.00 94.56 549 LEU A O 1
ATOM 4293 N N . TYR A 1 550 ? 2.444 -9.934 4.560 1.00 93.94 550 TYR A N 1
ATOM 4294 C CA . TYR A 1 550 ? 2.024 -11.186 3.941 1.00 93.94 550 TYR A CA 1
ATOM 4295 C C . TYR A 1 550 ? 0.833 -10.937 3.019 1.00 93.94 550 TYR A C 1
ATOM 4297 O O . TYR A 1 550 ? -0.123 -10.249 3.388 1.00 93.94 550 TYR A O 1
ATOM 4305 N N . 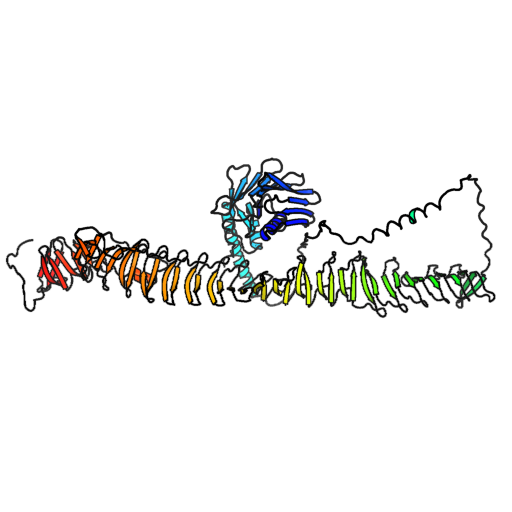ALA A 1 551 ? 0.889 -11.510 1.823 1.00 89.94 551 ALA A N 1
ATOM 4306 C CA . ALA A 1 551 ? -0.237 -11.573 0.909 1.00 89.94 551 ALA A CA 1
ATOM 4307 C C . ALA A 1 551 ? -1.117 -12.796 1.215 1.00 89.94 551 ALA A C 1
ATOM 4309 O O . ALA A 1 551 ? -0.720 -13.730 1.914 1.00 89.94 551 ALA A O 1
ATOM 4310 N N . ALA A 1 552 ? -2.334 -12.802 0.668 1.00 87.75 552 ALA A N 1
ATOM 4311 C CA . ALA A 1 552 ? -3.308 -13.869 0.907 1.00 87.75 552 ALA A CA 1
ATOM 4312 C C . ALA A 1 552 ? -2.863 -15.247 0.378 1.00 87.75 552 ALA A C 1
ATOM 4314 O O . ALA A 1 552 ? -3.346 -16.268 0.860 1.00 87.75 552 ALA A O 1
ATOM 4315 N N . ASP A 1 553 ? -1.954 -15.280 -0.599 1.00 88.31 553 ASP A N 1
ATOM 4316 C CA . ASP A 1 553 ? -1.399 -16.503 -1.187 1.00 88.31 553 ASP A CA 1
ATOM 4317 C C . ASP A 1 553 ? -0.208 -17.084 -0.397 1.00 88.31 553 ASP A C 1
ATOM 4319 O O . ASP A 1 553 ? 0.321 -18.131 -0.770 1.00 88.31 553 ASP A O 1
ATOM 4323 N N . GLY A 1 554 ? 0.213 -16.416 0.684 1.00 88.19 554 GLY A N 1
ATOM 4324 C CA . GLY A 1 554 ? 1.356 -16.797 1.514 1.00 88.19 554 GLY A CA 1
ATOM 4325 C C . GLY A 1 554 ? 2.695 -16.189 1.086 1.00 88.19 554 GLY A C 1
ATOM 4326 O O . GLY A 1 554 ? 3.673 -16.333 1.819 1.00 88.19 554 GLY A O 1
ATOM 4327 N N . SER A 1 555 ? 2.763 -15.485 -0.050 1.00 91.75 555 SER A N 1
ATOM 4328 C CA . SER A 1 555 ? 3.945 -14.687 -0.395 1.00 91.75 555 SER A CA 1
ATOM 4329 C C . SER A 1 555 ? 4.144 -13.552 0.615 1.00 91.75 555 SER A C 1
ATOM 4331 O O . SER A 1 555 ? 3.196 -13.089 1.258 1.00 91.75 555 SER A O 1
ATOM 4333 N N . LYS A 1 556 ? 5.393 -13.115 0.806 1.00 94.12 556 LYS A N 1
ATOM 4334 C CA . LYS A 1 556 ? 5.716 -12.079 1.798 1.00 94.12 556 LYS A CA 1
ATOM 4335 C C . LYS A 1 556 ? 6.759 -11.092 1.307 1.00 94.12 556 LYS A C 1
ATOM 4337 O O . LYS A 1 556 ? 7.647 -11.442 0.538 1.00 94.12 556 LYS A O 1
ATOM 4342 N N . MET A 1 557 ? 6.712 -9.875 1.828 1.00 94.19 557 MET A N 1
ATOM 4343 C CA . MET A 1 557 ? 7.745 -8.857 1.646 1.00 94.19 557 MET A CA 1
ATOM 4344 C C . MET A 1 557 ? 8.264 -8.401 3.007 1.00 94.19 557 MET A C 1
ATOM 4346 O O . MET A 1 557 ? 7.482 -8.113 3.909 1.00 94.19 557 MET A O 1
ATOM 4350 N N . GLN A 1 558 ? 9.582 -8.341 3.165 1.00 95.69 558 GLN A N 1
ATOM 4351 C CA . GLN A 1 558 ? 10.249 -7.995 4.416 1.00 95.69 558 GLN A CA 1
ATOM 4352 C C . GLN A 1 558 ? 11.153 -6.780 4.226 1.00 95.69 558 GLN A C 1
ATOM 4354 O O . GLN A 1 558 ? 11.919 -6.719 3.267 1.00 95.69 558 GLN A O 1
ATOM 4359 N N . GLY A 1 559 ? 11.075 -5.830 5.151 1.00 95.00 559 GLY A N 1
ATOM 4360 C CA . GLY A 1 559 ? 11.861 -4.600 5.133 1.00 95.00 559 GLY A CA 1
ATOM 4361 C C . GLY A 1 559 ? 11.563 -3.740 6.355 1.00 95.00 559 GLY A C 1
ATOM 4362 O O . GLY A 1 559 ? 10.968 -4.213 7.327 1.00 95.00 559 GLY A O 1
ATOM 4363 N N . SER A 1 560 ? 11.977 -2.479 6.311 1.00 94.38 560 SER A N 1
ATOM 4364 C CA . SER A 1 560 ? 11.778 -1.548 7.419 1.00 94.38 560 SER A CA 1
ATOM 4365 C C . SER A 1 560 ? 10.554 -0.659 7.184 1.00 94.38 560 SER A C 1
ATOM 4367 O O . SER A 1 560 ? 10.232 -0.270 6.062 1.00 94.38 560 SER A O 1
ATOM 4369 N N . PHE A 1 561 ? 9.865 -0.319 8.267 1.00 93.06 561 PHE A N 1
ATOM 4370 C CA . PHE A 1 561 ? 8.691 0.546 8.277 1.00 93.06 561 PHE A CA 1
ATOM 4371 C C . PHE A 1 561 ? 8.962 1.774 9.137 1.00 93.06 561 PHE A C 1
ATOM 4373 O O . PHE A 1 561 ? 9.597 1.677 10.184 1.00 93.06 561 PHE A O 1
ATOM 4380 N N . ILE A 1 562 ? 8.463 2.934 8.721 1.00 92.31 562 ILE A N 1
ATOM 4381 C CA . ILE A 1 562 ? 8.542 4.178 9.488 1.00 92.31 562 ILE A CA 1
ATOM 4382 C C . ILE A 1 562 ? 7.149 4.799 9.495 1.00 92.31 562 ILE A C 1
ATOM 4384 O O . ILE A 1 562 ? 6.621 5.160 8.444 1.00 92.31 562 ILE A O 1
ATOM 4388 N N . GLN A 1 563 ? 6.545 4.922 10.683 1.00 91.25 563 GLN A N 1
ATOM 4389 C CA . GLN A 1 563 ? 5.208 5.517 10.859 1.00 91.25 563 GLN A CA 1
ATOM 4390 C C . GLN A 1 563 ? 4.142 4.869 9.951 1.00 91.25 563 GLN A C 1
ATOM 4392 O O . GLN A 1 563 ? 3.352 5.545 9.296 1.00 91.25 563 GLN A O 1
ATOM 4397 N N . GLY A 1 564 ? 4.155 3.536 9.869 1.00 89.06 564 GLY A N 1
ATOM 4398 C CA . GLY A 1 564 ? 3.223 2.750 9.061 1.00 89.06 564 GLY A CA 1
ATOM 4399 C C . GLY A 1 564 ? 3.536 2.694 7.565 1.00 89.06 564 GLY A C 1
ATOM 4400 O O . GLY A 1 564 ? 2.842 1.985 6.842 1.00 89.06 564 GLY A O 1
ATOM 4401 N N . LYS A 1 565 ? 4.566 3.400 7.085 1.00 86.06 565 LYS A N 1
ATOM 4402 C CA . LYS A 1 565 ? 4.963 3.400 5.672 1.00 86.06 565 LYS A CA 1
ATOM 4403 C C . LYS A 1 565 ? 6.178 2.510 5.449 1.00 86.06 565 LYS A C 1
ATOM 4405 O O . LYS A 1 565 ? 7.128 2.560 6.227 1.00 86.06 565 LYS A O 1
ATOM 4410 N N . ALA A 1 566 ? 6.145 1.723 4.378 1.00 87.00 566 ALA A N 1
ATOM 4411 C CA . ALA A 1 566 ? 7.301 0.981 3.891 1.00 87.00 566 ALA A CA 1
ATOM 4412 C C . ALA A 1 566 ? 8.453 1.953 3.576 1.00 87.00 566 ALA A C 1
ATOM 4414 O O . ALA A 1 566 ? 8.230 2.983 2.937 1.00 87.00 566 ALA A O 1
ATOM 4415 N N . ALA A 1 567 ? 9.665 1.655 4.044 1.00 84.56 567 ALA A N 1
ATOM 4416 C CA . ALA A 1 567 ? 10.832 2.512 3.874 1.00 84.56 567 ALA A CA 1
ATOM 4417 C C . ALA A 1 567 ? 12.080 1.694 3.512 1.00 84.56 567 ALA A C 1
ATOM 4419 O O . ALA A 1 567 ? 12.437 0.735 4.193 1.00 84.56 567 ALA A O 1
ATOM 4420 N N . GLY A 1 568 ? 12.780 2.127 2.461 1.00 85.00 568 GLY A N 1
ATOM 4421 C CA . GLY A 1 568 ? 14.032 1.517 2.018 1.00 85.00 568 GLY A CA 1
ATOM 4422 C C . GLY A 1 568 ? 13.837 0.291 1.126 1.00 85.00 568 GLY A C 1
ATOM 4423 O O . GLY A 1 568 ? 12.863 0.192 0.380 1.00 85.00 568 GLY A O 1
ATOM 4424 N N . CYS A 1 569 ? 14.813 -0.617 1.166 1.00 90.69 569 CYS A N 1
ATOM 4425 C CA . CYS A 1 569 ? 14.816 -1.827 0.352 1.00 90.69 569 CYS A CA 1
ATOM 4426 C C . CYS A 1 569 ? 14.036 -2.954 1.031 1.00 90.69 569 CYS A C 1
ATOM 4428 O O . CYS A 1 569 ? 14.193 -3.210 2.224 1.00 90.69 569 CYS A O 1
ATOM 4430 N N . PHE A 1 570 ? 13.265 -3.678 0.231 1.00 94.88 570 PHE A N 1
ATOM 4431 C CA . PHE A 1 570 ? 12.500 -4.844 0.635 1.00 94.88 570 PHE A CA 1
ATOM 4432 C C . PHE A 1 570 ? 13.045 -6.101 -0.028 1.00 94.88 570 PHE A C 1
ATOM 4434 O O . PHE A 1 570 ? 13.548 -6.065 -1.150 1.00 94.88 570 PHE A O 1
ATOM 4441 N N . SER A 1 571 ? 12.921 -7.221 0.676 1.00 95.81 571 SER A N 1
ATOM 4442 C CA . SER A 1 571 ? 13.123 -8.566 0.139 1.00 95.81 571 SER A CA 1
ATOM 4443 C C . SER A 1 571 ? 11.762 -9.241 0.005 1.00 95.81 571 SER A C 1
ATOM 4445 O O . SER A 1 571 ? 11.046 -9.379 0.995 1.00 95.81 571 SER A O 1
ATOM 4447 N N . CYS A 1 572 ? 11.387 -9.624 -1.211 1.00 94.62 572 CYS A N 1
ATOM 4448 C CA . CYS A 1 572 ? 10.128 -10.300 -1.510 1.00 94.62 572 CYS A CA 1
ATOM 4449 C C . CYS A 1 572 ? 10.373 -11.793 -1.703 1.00 94.62 572 CYS A C 1
ATOM 4451 O O . CYS A 1 572 ? 11.317 -12.188 -2.388 1.00 94.62 572 CYS A O 1
ATOM 4453 N N . PHE A 1 573 ? 9.495 -12.606 -1.135 1.00 94.69 573 PHE A N 1
ATOM 4454 C CA . PHE A 1 573 ? 9.568 -14.055 -1.139 1.00 94.69 573 PHE A CA 1
ATOM 4455 C C . PHE A 1 573 ? 8.269 -14.640 -1.692 1.00 94.69 573 PHE A C 1
ATOM 4457 O O . PHE A 1 573 ? 7.177 -14.180 -1.350 1.00 94.69 573 PHE A O 1
ATOM 4464 N N . SER A 1 574 ? 8.395 -15.680 -2.509 1.00 92.56 574 SER A N 1
ATOM 4465 C CA . SER A 1 574 ? 7.265 -16.496 -2.969 1.00 92.56 574 SER A CA 1
ATOM 4466 C C . SER A 1 574 ? 6.576 -17.222 -1.806 1.00 92.56 574 SER A C 1
ATOM 4468 O O . SER A 1 574 ? 7.114 -17.308 -0.700 1.00 92.56 574 SER A O 1
ATOM 4470 N N . LYS A 1 575 ? 5.405 -17.815 -2.073 1.00 92.44 575 LYS A N 1
ATOM 4471 C CA . LYS A 1 575 ? 4.676 -18.666 -1.113 1.00 92.44 575 LYS A CA 1
ATOM 4472 C C . LYS A 1 575 ? 5.496 -19.855 -0.580 1.00 92.44 575 LYS A C 1
ATOM 4474 O O . LYS A 1 575 ? 5.260 -20.298 0.537 1.00 92.44 575 LYS A O 1
ATOM 4479 N N . ASP A 1 576 ? 6.480 -20.329 -1.349 1.00 92.19 576 ASP A N 1
ATOM 4480 C CA . ASP A 1 576 ? 7.376 -21.430 -0.963 1.00 92.19 576 ASP A CA 1
ATOM 4481 C C . ASP A 1 576 ? 8.615 -20.928 -0.190 1.00 92.19 576 ASP A C 1
ATOM 4483 O O . ASP A 1 576 ? 9.492 -21.710 0.169 1.00 92.19 576 ASP A O 1
ATOM 4487 N N . GLY A 1 577 ? 8.728 -19.615 0.042 1.00 91.06 577 GLY A N 1
ATOM 4488 C CA . GLY A 1 577 ? 9.836 -18.996 0.772 1.00 91.06 577 GLY A CA 1
ATOM 4489 C C . GLY A 1 577 ? 11.080 -18.674 -0.061 1.00 91.06 577 GLY A C 1
ATOM 4490 O O . GLY A 1 577 ? 12.052 -18.179 0.506 1.00 91.06 577 GLY A O 1
ATOM 4491 N N . ARG A 1 578 ? 11.065 -18.897 -1.383 1.00 93.81 578 ARG A N 1
ATOM 4492 C CA . ARG A 1 578 ? 12.178 -18.521 -2.283 1.00 93.81 578 ARG A CA 1
ATOM 4493 C C . ARG A 1 578 ? 12.250 -17.012 -2.482 1.00 93.81 578 ARG A C 1
ATOM 4495 O O . ARG A 1 578 ? 11.197 -16.381 -2.599 1.00 93.81 578 ARG A O 1
ATOM 4502 N N . LEU A 1 579 ? 13.458 -16.454 -2.557 1.00 94.38 579 LEU A N 1
ATOM 4503 C CA . LEU A 1 579 ? 13.674 -15.028 -2.815 1.00 94.38 579 LEU A CA 1
ATOM 4504 C C . LEU A 1 579 ? 13.311 -14.716 -4.271 1.00 94.38 579 LEU A C 1
ATOM 4506 O O . LEU A 1 579 ? 13.841 -15.334 -5.186 1.00 94.38 579 LEU A O 1
ATOM 4510 N N . CYS A 1 580 ? 12.417 -13.753 -4.481 1.00 94.62 580 CYS A N 1
ATOM 4511 C CA . CYS A 1 580 ? 11.977 -13.334 -5.815 1.00 94.62 580 CYS A CA 1
ATOM 4512 C C . CYS A 1 580 ? 12.518 -11.957 -6.187 1.00 94.62 580 CYS A C 1
ATOM 4514 O O . CYS A 1 580 ? 12.801 -11.695 -7.348 1.00 94.62 580 CYS A O 1
ATOM 4516 N N . TYR A 1 581 ? 12.660 -11.055 -5.216 1.00 95.75 581 TYR A N 1
ATOM 4517 C CA . TYR A 1 581 ? 13.095 -9.688 -5.488 1.00 95.75 581 TYR A CA 1
ATOM 4518 C C . TYR A 1 581 ? 13.786 -9.066 -4.283 1.00 95.75 581 TYR A C 1
ATOM 4520 O O . TYR A 1 581 ? 13.378 -9.290 -3.142 1.00 95.75 581 TYR A O 1
ATOM 4528 N N . LYS A 1 582 ? 14.801 -8.241 -4.535 1.00 96.38 582 LYS A N 1
ATOM 4529 C CA . LYS A 1 582 ? 15.440 -7.390 -3.532 1.00 96.38 582 LYS A CA 1
ATOM 4530 C C . LYS A 1 582 ? 15.649 -5.993 -4.099 1.00 96.38 582 LYS A C 1
ATOM 4532 O O . LYS A 1 582 ? 16.471 -5.821 -4.991 1.00 96.38 582 LYS A O 1
ATOM 4537 N N . GLY A 1 583 ? 14.966 -4.993 -3.558 1.00 94.31 583 GLY A N 1
ATOM 4538 C CA . GLY A 1 583 ? 15.065 -3.625 -4.063 1.00 94.31 583 GLY A CA 1
ATOM 4539 C C . GLY A 1 583 ? 14.028 -2.693 -3.464 1.00 94.31 583 GLY A C 1
ATOM 4540 O O . GLY A 1 583 ? 13.370 -3.026 -2.479 1.00 94.31 583 GLY A O 1
ATOM 4541 N N . THR A 1 584 ? 13.889 -1.510 -4.044 1.00 90.12 584 THR A N 1
ATOM 4542 C CA . THR A 1 584 ? 12.856 -0.550 -3.646 1.00 90.12 584 THR A CA 1
ATOM 4543 C C . THR A 1 584 ? 11.487 -0.939 -4.213 1.00 90.12 584 THR A C 1
ATOM 4545 O O . THR A 1 584 ? 11.388 -1.692 -5.187 1.00 90.12 584 THR A O 1
ATOM 4548 N N . LEU A 1 585 ? 10.426 -0.481 -3.548 1.00 85.06 585 LEU A N 1
ATOM 4549 C CA . LEU A 1 585 ? 9.036 -0.730 -3.926 1.00 85.06 585 LEU A CA 1
ATOM 4550 C C . LEU A 1 585 ? 8.249 0.581 -3.883 1.00 85.06 585 LEU A C 1
ATOM 4552 O O . LEU A 1 585 ? 8.438 1.378 -2.961 1.00 85.06 585 LEU A O 1
ATOM 4556 N N . ALA A 1 586 ? 7.317 0.753 -4.815 1.00 77.50 586 ALA A N 1
ATOM 4557 C CA . ALA A 1 586 ? 6.312 1.811 -4.793 1.00 77.50 586 ALA A CA 1
ATOM 4558 C C . ALA A 1 586 ? 4.932 1.186 -5.021 1.00 77.50 586 ALA A C 1
ATOM 4560 O O . ALA A 1 586 ? 4.760 0.379 -5.929 1.00 77.50 586 ALA A O 1
ATOM 4561 N N . ASP A 1 587 ? 3.969 1.499 -4.149 1.00 73.94 587 ASP A N 1
ATOM 4562 C CA . ASP A 1 587 ? 2.600 0.953 -4.189 1.00 73.94 587 ASP A CA 1
ATOM 4563 C C . ASP A 1 587 ? 2.525 -0.586 -4.316 1.00 73.94 587 ASP A C 1
ATOM 4565 O O . ASP A 1 587 ? 1.608 -1.144 -4.913 1.00 73.94 587 ASP A O 1
ATOM 4569 N N . GLY A 1 588 ? 3.500 -1.290 -3.727 1.00 74.19 588 GLY A N 1
ATOM 4570 C CA . GLY A 1 588 ? 3.590 -2.755 -3.752 1.00 74.19 588 GLY A CA 1
ATOM 4571 C C . GLY A 1 588 ? 4.199 -3.349 -5.029 1.00 74.19 588 GLY A C 1
ATOM 4572 O O . GLY A 1 588 ? 4.329 -4.566 -5.115 1.00 74.19 588 GLY A O 1
ATOM 4573 N N . LEU A 1 589 ? 4.604 -2.520 -5.992 1.00 81.38 589 LEU A N 1
ATOM 4574 C CA . LEU A 1 589 ? 5.274 -2.930 -7.226 1.00 81.38 589 LEU A CA 1
ATOM 4575 C C . LEU A 1 589 ? 6.779 -2.649 -7.158 1.00 81.38 589 LEU A C 1
ATOM 4577 O O . LEU A 1 589 ? 7.228 -1.786 -6.400 1.00 81.38 589 LEU A O 1
ATOM 4581 N N . TYR A 1 590 ? 7.562 -3.370 -7.967 1.00 88.94 590 TYR A N 1
ATOM 4582 C CA . TYR A 1 590 ? 8.992 -3.097 -8.134 1.00 88.94 590 TYR A CA 1
ATOM 4583 C C . TYR A 1 590 ? 9.171 -1.703 -8.736 1.00 88.94 590 TYR A C 1
ATOM 4585 O O . TYR A 1 590 ? 8.635 -1.410 -9.805 1.00 88.94 590 TYR A O 1
ATOM 4593 N N . ASP A 1 591 ? 9.901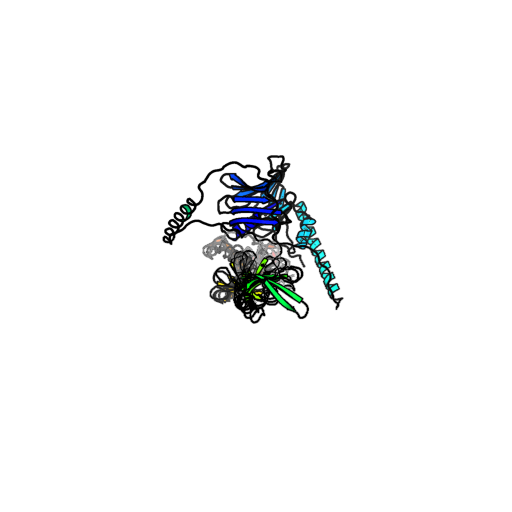 -0.839 -8.040 1.00 87.69 591 ASP A N 1
ATOM 4594 C CA . ASP A 1 591 ? 10.110 0.545 -8.456 1.00 87.69 591 ASP A CA 1
ATOM 4595 C C . ASP A 1 591 ? 11.455 1.040 -7.933 1.00 87.69 591 ASP A C 1
ATOM 4597 O O . ASP A 1 591 ? 11.818 0.732 -6.799 1.00 87.69 591 ASP A O 1
ATOM 4601 N N . GLY A 1 592 ? 12.214 1.778 -8.738 1.00 88.25 592 GLY A N 1
ATOM 4602 C CA . GLY A 1 592 ? 13.576 2.192 -8.408 1.00 88.25 592 GLY A CA 1
ATOM 4603 C C . GLY A 1 592 ? 14.600 1.098 -8.713 1.00 88.25 592 GLY A C 1
ATOM 4604 O O . GLY A 1 592 ? 14.521 0.468 -9.757 1.00 88.25 592 GLY A O 1
ATOM 4605 N N . GLN A 1 593 ? 15.606 0.899 -7.862 1.00 92.19 593 GLN A N 1
ATOM 4606 C CA . GLN A 1 593 ? 16.675 -0.081 -8.111 1.00 92.19 593 GLN A CA 1
ATOM 4607 C C . GLN A 1 593 ? 16.367 -1.415 -7.430 1.00 92.19 593 GLN A C 1
ATOM 4609 O O . GLN A 1 593 ? 15.970 -1.441 -6.259 1.00 92.19 593 GLN A O 1
ATOM 4614 N N . GLY A 1 594 ? 16.613 -2.523 -8.128 1.00 95.31 594 GLY A N 1
ATOM 4615 C CA . GLY A 1 594 ? 16.431 -3.845 -7.549 1.00 95.31 594 GLY A CA 1
ATOM 4616 C C . GLY A 1 594 ? 17.019 -4.991 -8.359 1.00 95.31 594 GLY A C 1
ATOM 4617 O O . GLY A 1 594 ? 17.416 -4.843 -9.513 1.00 95.31 594 GLY A O 1
ATOM 4618 N N . VAL A 1 595 ? 17.035 -6.158 -7.722 1.00 97.00 595 VAL A N 1
ATOM 4619 C CA . VAL A 1 595 ? 17.457 -7.431 -8.301 1.00 97.00 595 VAL A CA 1
ATOM 4620 C C . VAL A 1 595 ? 16.274 -8.388 -8.281 1.00 97.00 595 VAL A C 1
ATOM 4622 O O . VAL A 1 595 ? 15.695 -8.632 -7.221 1.00 97.00 595 VAL A O 1
ATOM 4625 N N . LEU A 1 596 ? 15.921 -8.919 -9.446 1.00 96.38 596 LEU A N 1
ATOM 4626 C CA . LEU A 1 596 ? 14.905 -9.948 -9.643 1.00 96.38 596 LEU A CA 1
ATOM 4627 C C . LEU A 1 596 ? 15.574 -11.320 -9.706 1.00 96.38 596 LEU A C 1
ATOM 4629 O O . LEU A 1 596 ? 16.617 -11.472 -10.347 1.00 96.38 596 LEU A O 1
ATOM 4633 N N . TYR A 1 597 ? 14.950 -12.305 -9.071 1.00 94.94 597 TYR A N 1
ATOM 4634 C CA . TYR A 1 597 ? 15.451 -13.666 -8.941 1.00 94.94 597 TYR A CA 1
ATOM 4635 C C . TYR A 1 597 ? 14.434 -14.677 -9.475 1.00 94.94 597 TYR A C 1
ATOM 4637 O O . TYR A 1 597 ? 13.242 -14.574 -9.186 1.00 94.94 597 TYR A O 1
ATOM 4645 N N . GLU A 1 598 ? 14.929 -15.689 -10.182 1.00 93.00 598 GLU A N 1
ATOM 4646 C CA . GLU A 1 598 ? 14.195 -16.906 -10.540 1.00 93.00 598 GLU A CA 1
ATOM 4647 C C . GLU A 1 598 ? 15.053 -18.107 -10.131 1.00 93.00 598 GLU A C 1
ATOM 4649 O O . GLU A 1 598 ? 16.260 -18.113 -10.363 1.00 93.00 598 GLU A O 1
ATOM 4654 N N . GLU A 1 599 ? 14.455 -19.093 -9.455 1.00 88.44 599 GLU A N 1
ATOM 4655 C CA . GLU A 1 599 ? 15.174 -20.265 -8.915 1.00 88.44 599 GLU A CA 1
ATOM 4656 C C . GLU A 1 599 ? 16.440 -19.898 -8.110 1.00 88.44 599 GLU A C 1
ATOM 4658 O O . GLU A 1 599 ? 17.496 -20.514 -8.251 1.00 88.44 599 GLU A O 1
ATOM 4663 N N . ASP A 1 600 ? 16.334 -18.852 -7.280 1.00 86.50 600 ASP A N 1
ATOM 4664 C CA . ASP A 1 600 ? 17.415 -18.293 -6.453 1.00 86.50 600 ASP A CA 1
ATOM 4665 C C . ASP A 1 600 ? 18.629 -17.752 -7.245 1.00 86.50 600 ASP A C 1
ATOM 4667 O O . ASP A 1 600 ? 19.658 -17.401 -6.662 1.00 86.50 600 ASP A O 1
ATOM 4671 N N . LYS A 1 601 ? 18.504 -17.600 -8.570 1.00 91.88 601 LYS A N 1
ATOM 4672 C CA . LYS A 1 601 ? 19.500 -16.968 -9.444 1.00 91.88 601 LYS A CA 1
ATOM 4673 C C . LYS A 1 601 ? 19.031 -15.575 -9.865 1.00 91.88 601 LYS A C 1
ATOM 4675 O O . LYS A 1 601 ? 17.854 -15.406 -10.186 1.00 91.88 601 LYS A O 1
ATOM 4680 N N . PRO A 1 602 ? 19.916 -14.563 -9.895 1.00 93.94 602 PRO A N 1
ATOM 4681 C CA . PRO A 1 602 ? 19.552 -13.258 -10.425 1.00 93.94 602 PRO A CA 1
ATOM 4682 C C . PRO A 1 602 ? 19.245 -13.392 -11.919 1.00 93.94 602 PRO A C 1
ATOM 4684 O O . PRO A 1 602 ? 20.069 -13.903 -12.672 1.00 93.94 602 PRO A O 1
ATOM 4687 N N . VAL A 1 603 ? 18.077 -12.914 -12.340 1.00 96.81 603 VAL A N 1
ATOM 4688 C CA . VAL A 1 603 ? 17.679 -12.829 -13.757 1.00 96.81 603 VAL A CA 1
ATOM 4689 C C . VAL A 1 603 ? 17.721 -11.398 -14.272 1.00 96.81 603 VAL A C 1
ATOM 4691 O O . VAL A 1 603 ? 17.838 -11.159 -15.472 1.00 96.81 603 VAL A O 1
ATOM 4694 N N . TYR A 1 604 ? 17.651 -10.414 -13.375 1.00 97.56 604 TYR A N 1
ATOM 4695 C CA . TYR A 1 604 ? 17.785 -9.007 -13.723 1.00 97.56 604 TYR A CA 1
ATOM 4696 C C . TYR A 1 604 ? 18.294 -8.191 -12.539 1.00 97.56 604 TYR A C 1
ATOM 4698 O O . TYR A 1 604 ? 17.846 -8.392 -11.416 1.00 97.56 604 TYR A O 1
ATOM 4706 N N . ASP A 1 605 ? 19.186 -7.245 -12.802 1.00 96.62 605 ASP A N 1
ATOM 4707 C CA . ASP A 1 605 ? 19.696 -6.276 -11.833 1.00 96.62 605 ASP A CA 1
ATOM 4708 C C . ASP A 1 605 ? 19.706 -4.890 -12.478 1.00 96.62 605 ASP A C 1
ATOM 4710 O O . ASP A 1 605 ? 20.479 -4.639 -13.407 1.00 96.62 605 ASP A O 1
ATOM 4714 N N . GLY A 1 606 ? 18.818 -4.004 -12.035 1.00 93.25 606 GLY A N 1
ATOM 4715 C CA . GLY A 1 606 ? 18.690 -2.679 -12.623 1.00 93.25 606 GLY A CA 1
ATOM 4716 C C . GLY A 1 606 ? 17.467 -1.913 -12.152 1.00 93.25 606 GLY A C 1
ATOM 4717 O O . GLY A 1 606 ? 16.883 -2.201 -11.103 1.00 93.25 606 GLY A O 1
ATOM 4718 N N . ALA A 1 607 ? 17.078 -0.917 -12.949 1.00 90.19 607 ALA A N 1
ATOM 4719 C CA . ALA A 1 607 ? 15.937 -0.083 -12.613 1.00 90.19 607 ALA A CA 1
ATOM 4720 C C . ALA A 1 607 ? 14.593 -0.748 -12.967 1.00 90.19 607 ALA A C 1
ATOM 4722 O O . ALA A 1 607 ? 14.476 -1.519 -13.926 1.00 90.19 607 ALA A O 1
ATOM 4723 N N . PHE A 1 608 ? 13.579 -0.412 -12.178 1.00 91.75 608 PHE A N 1
ATOM 4724 C CA . PHE A 1 608 ? 12.186 -0.796 -12.331 1.00 91.75 608 PHE A CA 1
ATOM 4725 C C . PHE A 1 608 ? 11.289 0.435 -12.256 1.00 91.75 608 PHE A C 1
ATOM 4727 O O . PHE A 1 608 ? 11.577 1.385 -11.526 1.00 91.75 608 PHE A O 1
ATOM 4734 N N . ALA A 1 609 ? 10.181 0.395 -12.987 1.00 83.00 609 ALA A N 1
ATOM 4735 C CA . ALA A 1 609 ? 9.082 1.338 -12.837 1.00 83.00 609 ALA A CA 1
ATOM 4736 C C . ALA A 1 609 ? 7.766 0.575 -12.972 1.00 83.00 609 ALA A C 1
ATOM 4738 O O . ALA A 1 609 ? 7.570 -0.140 -13.956 1.00 83.00 609 ALA A O 1
ATOM 4739 N N . CYS A 1 610 ? 6.872 0.719 -11.991 1.00 80.31 610 CYS A N 1
ATOM 4740 C CA . CYS A 1 610 ? 5.560 0.054 -11.993 1.00 80.31 610 CYS A CA 1
ATOM 4741 C C . CYS A 1 610 ? 5.626 -1.475 -12.225 1.00 80.31 610 CYS A C 1
ATOM 4743 O O . CYS A 1 610 ? 4.751 -2.048 -12.869 1.00 80.31 610 CYS A O 1
ATOM 4745 N N . GLY A 1 611 ? 6.662 -2.148 -11.713 1.00 85.06 611 GLY A N 1
ATOM 4746 C CA . GLY A 1 611 ? 6.855 -3.595 -11.857 1.00 85.06 611 GLY A CA 1
ATOM 4747 C C . GLY A 1 611 ? 7.607 -4.038 -13.118 1.00 85.06 611 GLY A C 1
ATOM 4748 O O . GLY A 1 611 ? 8.012 -5.196 -13.195 1.00 85.06 611 GLY A O 1
ATOM 4749 N N . GLU A 1 612 ? 7.852 -3.148 -14.082 1.00 88.38 612 GLU A N 1
ATOM 4750 C CA . GLU A 1 612 ? 8.546 -3.476 -15.332 1.00 88.38 612 GLU A CA 1
ATOM 4751 C C . GLU A 1 612 ? 10.021 -3.060 -15.301 1.00 88.38 612 GLU A C 1
ATOM 4753 O O . GLU A 1 612 ? 10.379 -2.029 -14.728 1.00 88.38 612 GLU A O 1
ATOM 4758 N N . LYS A 1 613 ? 10.884 -3.837 -15.974 1.00 94.31 613 LYS A N 1
ATOM 4759 C CA . LYS A 1 613 ? 12.302 -3.492 -16.174 1.00 94.31 613 LYS A CA 1
ATOM 4760 C C . LYS A 1 613 ? 12.391 -2.209 -17.009 1.00 94.31 613 LYS A C 1
ATOM 4762 O O . LYS A 1 613 ? 11.815 -2.138 -18.100 1.00 94.31 613 LYS A O 1
ATOM 4767 N N . CYS A 1 614 ? 13.117 -1.210 -16.521 1.00 88.50 614 CYS A N 1
ATOM 4768 C CA . CYS A 1 614 ? 13.302 0.071 -17.198 1.00 88.50 614 CYS A CA 1
ATOM 4769 C C . CYS A 1 614 ? 14.709 0.631 -16.941 1.00 88.50 614 CYS A C 1
ATOM 4771 O O . CYS A 1 614 ? 15.473 0.081 -16.153 1.00 88.50 614 CYS A O 1
ATOM 4773 N N . GLY A 1 615 ? 15.067 1.734 -17.602 1.00 84.31 615 GLY A N 1
ATOM 4774 C CA . GLY A 1 615 ? 16.319 2.441 -17.328 1.00 84.31 615 GLY A CA 1
ATOM 4775 C C . GLY A 1 615 ? 17.558 1.573 -17.561 1.00 84.31 615 GLY A C 1
ATOM 4776 O O . GLY A 1 615 ? 17.547 0.688 -18.406 1.00 84.31 615 GLY A O 1
ATOM 4777 N N . MET A 1 616 ? 18.650 1.846 -16.850 1.00 83.56 616 MET A N 1
ATOM 4778 C CA . MET A 1 616 ? 19.871 1.043 -16.957 1.00 83.56 616 MET A CA 1
ATOM 4779 C C . MET A 1 616 ? 19.722 -0.268 -16.171 1.00 83.56 616 MET A C 1
ATOM 4781 O O . MET A 1 616 ? 19.289 -0.243 -15.017 1.00 83.56 616 MET A O 1
ATOM 4785 N N . GLY A 1 617 ? 20.136 -1.390 -16.761 1.00 92.00 617 GLY A N 1
ATOM 4786 C CA . GLY A 1 617 ? 20.116 -2.688 -16.092 1.00 92.00 617 GLY A CA 1
ATOM 4787 C C . GLY A 1 617 ? 20.978 -3.756 -16.760 1.00 92.00 617 GLY A C 1
ATOM 4788 O O . GLY A 1 617 ? 21.550 -3.557 -17.837 1.00 92.00 617 GLY A O 1
ATOM 4789 N N . ARG A 1 618 ? 21.059 -4.907 -16.095 1.00 96.38 618 ARG A N 1
ATOM 4790 C CA . ARG A 1 618 ? 21.733 -6.132 -16.529 1.00 96.38 618 ARG A CA 1
ATOM 4791 C C . ARG A 1 618 ? 20.728 -7.275 -16.542 1.00 96.38 618 ARG A C 1
ATOM 4793 O O . ARG A 1 618 ? 20.015 -7.466 -15.562 1.00 96.38 618 ARG A O 1
ATOM 4800 N N . LEU A 1 619 ? 20.673 -8.025 -17.635 1.00 97.06 619 LEU A N 1
ATOM 4801 C CA . LEU A 1 619 ? 19.847 -9.221 -17.788 1.00 97.06 619 LEU A CA 1
ATOM 4802 C C . LEU A 1 619 ? 20.741 -10.454 -17.768 1.00 97.06 619 LEU A C 1
ATOM 4804 O O . LEU A 1 619 ? 21.801 -10.457 -18.401 1.00 97.06 619 LEU A O 1
ATOM 4808 N N . PHE A 1 620 ? 20.283 -11.491 -17.078 1.00 95.44 620 PHE A N 1
ATOM 4809 C CA . PHE A 1 620 ? 20.995 -12.749 -16.934 1.00 95.44 620 PHE A CA 1
ATOM 4810 C C . PHE A 1 620 ? 20.142 -13.904 -17.465 1.00 95.44 620 PHE A C 1
ATOM 4812 O O . PHE A 1 620 ? 18.944 -13.957 -17.198 1.00 95.44 620 PHE A O 1
ATOM 4819 N N . GLU A 1 621 ? 20.771 -14.829 -18.184 1.00 93.31 621 GLU A N 1
ATOM 4820 C CA . GLU A 1 621 ? 20.202 -16.119 -18.595 1.00 93.31 621 GLU A CA 1
ATOM 4821 C C . GLU A 1 621 ? 21.151 -17.206 -18.061 1.00 93.31 621 GLU A C 1
ATOM 4823 O O . GLU A 1 621 ? 22.369 -17.090 -18.204 1.00 93.31 621 GLU A O 1
ATOM 4828 N N . ASP A 1 622 ? 20.622 -18.196 -17.334 1.00 87.50 622 ASP A N 1
ATOM 4829 C CA . ASP A 1 622 ? 21.399 -19.259 -16.667 1.00 87.50 622 ASP A CA 1
ATOM 4830 C C . ASP A 1 622 ? 22.570 -18.774 -15.783 1.00 87.50 622 ASP A C 1
ATOM 4832 O O . ASP A 1 622 ? 23.555 -19.477 -15.556 1.00 87.50 622 ASP A O 1
ATOM 4836 N N . GLY A 1 623 ? 22.450 -17.564 -15.226 1.00 85.44 623 GLY A N 1
ATOM 4837 C CA . GLY A 1 623 ? 23.467 -16.932 -14.377 1.00 85.44 623 GLY A CA 1
ATOM 4838 C C . GLY A 1 623 ? 24.567 -16.182 -15.139 1.00 85.44 623 GLY A C 1
ATOM 4839 O O . GLY A 1 623 ? 25.392 -15.522 -14.506 1.00 85.44 623 GLY A O 1
ATOM 4840 N N . ALA A 1 624 ? 24.569 -16.215 -16.473 1.00 90.81 624 ALA A N 1
ATOM 4841 C CA . ALA A 1 624 ? 25.465 -15.422 -17.307 1.00 90.81 624 ALA A CA 1
ATOM 4842 C C . ALA A 1 624 ? 24.801 -14.098 -17.711 1.00 90.81 624 ALA A C 1
ATOM 4844 O O . ALA A 1 624 ? 23.636 -14.070 -18.098 1.00 90.81 624 ALA A O 1
ATOM 4845 N N . CYS A 1 625 ? 25.539 -12.985 -17.641 1.00 92.25 625 CYS A N 1
ATOM 4846 C CA . CYS A 1 625 ? 25.053 -11.695 -18.134 1.00 92.25 625 CYS A CA 1
ATOM 4847 C C . CYS A 1 625 ? 24.948 -11.749 -19.662 1.00 92.25 625 CYS A C 1
ATOM 4849 O O . CYS A 1 625 ? 25.963 -11.871 -20.343 1.00 92.25 625 CYS A O 1
ATOM 4851 N N . VAL A 1 626 ? 23.733 -11.638 -20.190 1.00 96.56 626 VAL A N 1
ATOM 4852 C CA . VAL A 1 626 ? 23.457 -11.681 -21.633 1.00 96.56 626 VAL A CA 1
ATOM 4853 C C . VAL A 1 626 ? 23.198 -10.303 -22.219 1.00 96.56 626 VAL A C 1
ATOM 4855 O O . VAL A 1 626 ? 23.319 -10.106 -23.424 1.00 96.56 626 VAL A O 1
ATOM 4858 N N . TYR A 1 627 ? 22.837 -9.321 -21.392 1.00 96.69 627 TYR A N 1
ATOM 4859 C CA . TYR A 1 627 ? 22.645 -7.949 -21.840 1.00 96.69 627 TYR A CA 1
ATOM 4860 C C . TYR A 1 627 ? 22.935 -6.954 -20.724 1.00 96.69 627 TYR A C 1
ATOM 4862 O O . TYR A 1 627 ? 22.519 -7.148 -19.585 1.00 96.69 627 TYR A O 1
ATOM 4870 N N . MET A 1 628 ? 23.582 -5.848 -21.073 1.00 92.81 628 MET A N 1
ATOM 4871 C CA . MET A 1 628 ? 23.784 -4.702 -20.193 1.00 92.81 628 MET A CA 1
ATOM 4872 C C . MET A 1 628 ? 23.478 -3.420 -20.960 1.00 92.81 628 MET A C 1
ATOM 4874 O O . MET A 1 628 ? 24.111 -3.141 -21.977 1.00 92.81 628 MET A O 1
ATOM 4878 N N . GLY A 1 629 ? 22.534 -2.621 -20.478 1.00 88.44 629 GLY A N 1
ATOM 4879 C CA . GLY A 1 629 ? 22.146 -1.392 -21.159 1.00 88.44 629 GLY A CA 1
ATOM 4880 C C . GLY A 1 629 ? 20.784 -0.877 -20.739 1.00 88.44 629 GLY A C 1
ATOM 4881 O O . GLY A 1 629 ? 20.282 -1.192 -19.662 1.00 88.44 629 GLY A O 1
ATOM 4882 N N . MET A 1 630 ? 20.195 -0.069 -21.614 1.00 87.94 630 MET A N 1
ATOM 4883 C CA . MET A 1 630 ? 18.898 0.552 -21.374 1.00 87.94 630 MET A CA 1
ATOM 4884 C C . MET A 1 630 ? 17.736 -0.426 -21.613 1.00 87.94 630 MET A C 1
ATOM 4886 O O . MET A 1 630 ? 17.775 -1.236 -22.543 1.00 87.94 630 MET A O 1
ATOM 4890 N N . PHE A 1 631 ? 16.696 -0.316 -20.791 1.00 91.62 631 PHE A N 1
ATOM 4891 C CA . PHE A 1 631 ? 15.435 -1.043 -20.864 1.00 91.62 631 PHE A CA 1
ATOM 4892 C C . PHE A 1 631 ? 14.259 -0.071 -20.957 1.00 91.62 631 PHE A C 1
ATOM 4894 O O . PHE A 1 631 ? 14.239 0.979 -20.308 1.00 91.62 631 PHE A O 1
ATOM 4901 N N . ALA A 1 632 ? 13.238 -0.465 -21.710 1.00 83.50 632 ALA A N 1
ATOM 4902 C CA . ALA A 1 632 ? 11.912 0.134 -21.658 1.00 83.50 632 ALA A CA 1
ATOM 4903 C C . ALA A 1 632 ? 10.869 -0.969 -21.846 1.00 83.50 632 ALA A C 1
ATOM 4905 O O . ALA A 1 632 ? 11.011 -1.800 -22.744 1.00 83.50 632 ALA A O 1
ATOM 4906 N N . HIS A 1 633 ? 9.834 -0.968 -21.004 1.00 83.56 633 HIS A N 1
ATOM 4907 C CA . HIS A 1 633 ? 8.751 -1.956 -21.035 1.00 83.56 633 HIS A CA 1
ATOM 4908 C C . HIS A 1 633 ? 9.247 -3.407 -20.997 1.00 83.56 633 HIS A C 1
ATOM 4910 O O . HIS A 1 633 ? 8.856 -4.241 -21.810 1.00 83.56 633 HIS A O 1
ATOM 4916 N N . GLY A 1 634 ? 10.193 -3.707 -20.101 1.00 87.50 634 GLY A N 1
ATOM 4917 C CA . GLY A 1 634 ? 10.705 -5.069 -19.937 1.00 87.50 634 GLY A CA 1
ATOM 4918 C C . GLY A 1 634 ? 11.775 -5.495 -20.949 1.00 87.50 634 GLY A C 1
ATOM 4919 O O . GLY A 1 634 ? 12.458 -6.490 -20.712 1.00 87.50 634 GLY A O 1
ATOM 4920 N N . LEU A 1 635 ? 11.956 -4.752 -22.046 1.00 93.44 635 LEU A N 1
ATOM 4921 C CA . LEU A 1 635 ? 12.813 -5.135 -23.168 1.00 93.44 635 LEU A CA 1
ATOM 4922 C C . LEU A 1 635 ? 14.035 -4.216 -23.306 1.00 93.44 635 LEU A C 1
ATOM 4924 O O . LEU A 1 635 ? 13.935 -3.023 -23.003 1.00 93.44 635 LEU A O 1
ATOM 4928 N N . PRO A 1 636 ? 15.167 -4.724 -23.832 1.00 95.25 636 PRO A N 1
ATOM 4929 C CA . PRO A 1 636 ? 16.276 -3.889 -24.283 1.00 95.25 636 PRO A CA 1
ATOM 4930 C C . PRO A 1 636 ? 15.800 -2.770 -25.220 1.00 95.25 636 PRO A C 1
ATOM 4932 O O . PRO A 1 636 ? 15.207 -3.029 -26.273 1.00 95.25 636 PRO A O 1
ATOM 4935 N N . ASN A 1 637 ? 16.024 -1.515 -24.836 1.00 88.19 637 ASN A N 1
ATOM 4936 C CA . ASN A 1 637 ? 15.584 -0.349 -25.595 1.00 88.19 637 ASN A CA 1
ATOM 4937 C C . ASN A 1 637 ? 16.483 0.851 -25.283 1.00 88.19 637 ASN A C 1
ATOM 4939 O O . ASN A 1 637 ? 16.561 1.287 -24.137 1.00 88.19 637 ASN A O 1
ATOM 4943 N N . GLY A 1 638 ? 17.165 1.386 -26.292 1.00 83.38 638 GLY A N 1
ATOM 4944 C CA . GLY A 1 638 ? 18.258 2.339 -26.128 1.00 83.38 638 GLY A CA 1
ATOM 4945 C C . GLY A 1 638 ? 19.626 1.687 -26.327 1.00 83.38 638 GLY A C 1
ATOM 4946 O O . GLY A 1 638 ? 19.740 0.625 -26.925 1.00 83.38 638 GLY A O 1
ATOM 4947 N N . TYR A 1 639 ? 20.690 2.343 -25.870 1.00 84.62 639 TYR A N 1
ATOM 4948 C CA . TYR A 1 639 ? 22.048 1.820 -26.045 1.00 84.62 639 TYR A CA 1
ATOM 4949 C C . TYR A 1 639 ? 22.360 0.711 -25.034 1.00 84.62 639 TYR A C 1
ATOM 4951 O O . TYR A 1 639 ? 22.035 0.837 -23.850 1.00 84.62 639 TYR A O 1
ATOM 4959 N N . GLY A 1 640 ? 23.027 -0.344 -25.498 1.00 88.94 640 GLY A N 1
ATOM 4960 C CA . GLY A 1 640 ? 23.423 -1.482 -24.677 1.00 88.94 640 GLY A CA 1
ATOM 4961 C C . GLY A 1 640 ? 24.428 -2.401 -25.364 1.00 88.94 640 GLY A C 1
ATOM 4962 O O . GLY A 1 640 ? 24.862 -2.152 -26.491 1.00 88.94 640 GLY A O 1
ATOM 4963 N N . GLN A 1 641 ? 24.800 -3.469 -24.665 1.00 92.69 641 GLN A N 1
ATOM 4964 C CA . GLN A 1 641 ? 25.676 -4.531 -25.155 1.00 92.69 641 GLN A CA 1
ATOM 4965 C C . GLN A 1 641 ? 24.992 -5.884 -24.952 1.00 92.69 641 GLN A C 1
ATOM 4967 O O . GLN A 1 641 ? 24.413 -6.118 -23.890 1.00 92.69 641 GLN A O 1
ATOM 4972 N N . ARG A 1 642 ? 25.059 -6.761 -25.958 1.00 96.12 642 ARG A N 1
ATOM 4973 C CA . ARG A 1 642 ? 24.589 -8.155 -25.901 1.00 96.12 642 ARG A CA 1
ATOM 4974 C C . ARG A 1 642 ? 25.797 -9.085 -25.854 1.00 96.12 642 ARG A C 1
ATOM 4976 O O . ARG A 1 642 ? 26.777 -8.861 -26.569 1.00 96.12 642 ARG A O 1
ATOM 4983 N N . PHE A 1 643 ? 25.675 -10.135 -25.054 1.00 94.44 643 PHE A N 1
ATOM 4984 C CA . PHE A 1 643 ? 26.668 -11.186 -24.895 1.00 94.44 643 PHE A CA 1
ATOM 4985 C C . PHE A 1 643 ? 26.057 -12.550 -25.217 1.00 94.44 643 PHE A C 1
ATOM 4987 O O . PHE A 1 643 ? 24.895 -12.801 -24.897 1.00 94.44 643 PHE A O 1
ATOM 4994 N N . GLU A 1 644 ? 26.858 -13.431 -25.806 1.00 92.75 644 GLU A N 1
ATOM 4995 C CA . GLU A 1 644 ? 26.557 -14.848 -26.013 1.00 92.75 644 GLU A CA 1
ATOM 4996 C C . GLU A 1 644 ? 27.775 -15.657 -25.564 1.00 92.75 644 GLU A C 1
ATOM 4998 O O . GLU A 1 644 ? 28.906 -15.326 -25.911 1.00 92.75 644 GLU A O 1
ATOM 5003 N N . ASN A 1 645 ? 27.569 -16.679 -24.725 1.00 88.00 645 ASN A N 1
ATOM 5004 C CA . ASN A 1 645 ? 28.651 -17.496 -24.150 1.00 88.00 645 ASN A CA 1
ATOM 5005 C C . ASN A 1 645 ? 29.781 -16.674 -23.485 1.00 88.00 645 ASN A C 1
ATOM 5007 O O . ASN A 1 645 ? 30.948 -17.057 -23.516 1.00 88.00 645 ASN A O 1
ATOM 5011 N N . GLY A 1 646 ? 29.442 -15.521 -22.896 1.00 85.50 646 GLY A N 1
ATOM 5012 C CA . GLY A 1 646 ? 30.397 -14.607 -22.258 1.00 85.50 646 GLY A CA 1
ATOM 5013 C C . GLY A 1 646 ? 31.180 -13.704 -23.220 1.00 85.50 646 GLY A C 1
ATOM 5014 O O . GLY A 1 646 ? 31.903 -12.826 -22.758 1.00 85.50 646 GLY A O 1
ATOM 5015 N N . GLN A 1 647 ? 31.011 -13.864 -24.533 1.00 91.31 647 GLN A N 1
ATOM 5016 C CA . GLN A 1 647 ? 31.603 -12.998 -25.549 1.00 91.31 647 GLN A CA 1
ATOM 5017 C C . GLN A 1 647 ? 30.607 -11.918 -25.962 1.00 91.31 647 GLN A C 1
ATOM 5019 O O . GLN A 1 647 ? 29.413 -12.172 -26.117 1.00 91.31 647 GLN A O 1
ATOM 5024 N N . ARG A 1 648 ? 31.084 -10.689 -26.146 1.00 91.81 648 ARG A N 1
ATOM 5025 C CA . ARG A 1 648 ? 30.268 -9.596 -26.678 1.00 91.81 648 ARG A CA 1
ATOM 5026 C C . ARG A 1 648 ? 29.986 -9.880 -28.149 1.00 91.81 648 ARG A C 1
ATOM 5028 O O . ARG A 1 648 ? 30.919 -10.090 -28.913 1.00 91.81 648 ARG A O 1
ATOM 5035 N N . VAL A 1 649 ? 28.712 -9.860 -28.533 1.00 95.44 649 VAL A N 1
ATOM 5036 C CA . VAL A 1 649 ? 28.270 -10.080 -29.924 1.00 95.44 649 VAL A CA 1
ATOM 5037 C C . VAL A 1 649 ? 27.727 -8.811 -30.566 1.00 95.44 649 VAL A C 1
ATOM 5039 O O . VAL A 1 649 ? 27.779 -8.659 -31.784 1.00 95.44 649 VAL A O 1
ATOM 5042 N N . TYR A 1 650 ? 27.238 -7.863 -29.759 1.00 94.62 650 TYR A N 1
ATOM 5043 C CA . TYR A 1 650 ? 26.736 -6.586 -30.255 1.00 94.62 650 TYR A CA 1
ATOM 5044 C C . TYR A 1 650 ? 26.915 -5.460 -29.239 1.00 94.62 650 TYR A C 1
ATOM 5046 O O . TYR A 1 650 ? 26.685 -5.644 -28.044 1.00 94.62 650 TYR A O 1
ATOM 5054 N N . TYR A 1 651 ? 27.246 -4.270 -29.732 1.00 89.75 651 TYR A N 1
ATOM 5055 C CA . TYR A 1 651 ? 27.265 -3.018 -28.980 1.00 89.75 651 TYR A CA 1
ATOM 5056 C C . TYR A 1 651 ? 26.588 -1.926 -29.802 1.00 89.75 651 TYR A C 1
ATOM 5058 O O . TYR A 1 651 ? 27.050 -1.595 -30.891 1.00 89.75 651 TYR A O 1
ATOM 5066 N N . GLY A 1 652 ? 25.499 -1.343 -29.312 1.00 85.94 652 GLY A N 1
ATOM 5067 C CA . GLY A 1 652 ? 24.775 -0.345 -30.092 1.00 85.94 652 GLY A CA 1
ATOM 5068 C C . GLY A 1 652 ? 23.382 -0.063 -29.575 1.00 85.94 652 GLY A C 1
ATOM 5069 O O . GLY A 1 652 ? 23.056 -0.349 -28.423 1.00 85.94 652 GLY A O 1
ATOM 5070 N N . PHE A 1 653 ? 22.562 0.532 -30.432 1.00 86.81 653 PHE A N 1
ATOM 5071 C CA . PHE A 1 653 ? 21.181 0.850 -30.106 1.00 86.81 653 PHE A CA 1
ATOM 5072 C C . PHE A 1 653 ? 20.267 -0.378 -30.283 1.00 86.81 653 PHE A C 1
ATOM 5074 O O . PHE A 1 653 ? 20.464 -1.224 -31.160 1.00 86.81 653 PHE A O 1
ATOM 5081 N N . PHE A 1 654 ? 19.282 -0.488 -29.400 1.00 92.19 654 PHE A N 1
ATOM 5082 C CA . PHE A 1 654 ? 18.253 -1.516 -29.370 1.00 92.19 654 PHE A CA 1
ATOM 5083 C C . PHE A 1 654 ? 16.885 -0.852 -29.430 1.00 92.19 654 PHE A C 1
ATOM 5085 O O . PHE A 1 654 ? 16.663 0.194 -28.821 1.00 92.19 654 PHE A O 1
ATOM 5092 N N . GLN A 1 655 ? 15.943 -1.486 -30.115 1.00 91.75 655 GLN A N 1
ATOM 5093 C CA . GLN A 1 655 ? 14.536 -1.114 -30.074 1.00 91.75 655 GLN A CA 1
ATOM 5094 C C . GLN A 1 655 ? 13.708 -2.386 -29.921 1.00 91.75 655 GLN A C 1
ATOM 5096 O O . GLN A 1 655 ? 13.794 -3.286 -30.755 1.00 91.75 655 GLN A O 1
ATOM 5101 N N . ASN A 1 656 ? 12.912 -2.455 -28.852 1.00 90.81 656 ASN A N 1
ATOM 5102 C CA . ASN A 1 656 ? 12.053 -3.602 -28.536 1.00 90.81 656 ASN A CA 1
ATOM 5103 C C . ASN A 1 656 ? 12.809 -4.947 -28.545 1.00 90.81 656 ASN A C 1
ATOM 5105 O O . ASN A 1 656 ? 12.336 -5.928 -29.111 1.00 90.81 656 ASN A O 1
ATOM 5109 N N . GLY A 1 657 ? 14.009 -4.984 -27.960 1.00 92.56 657 GLY A N 1
ATOM 5110 C CA . GLY A 1 657 ? 14.835 -6.192 -27.873 1.00 92.56 657 GLY A CA 1
ATOM 5111 C C . GLY A 1 657 ? 15.710 -6.482 -29.095 1.00 92.56 657 GLY A C 1
ATOM 5112 O O . GLY A 1 657 ? 16.608 -7.313 -29.002 1.00 92.56 657 GLY A O 1
ATOM 5113 N N . LEU A 1 658 ? 15.502 -5.796 -30.221 1.00 95.50 658 LEU A N 1
ATOM 5114 C CA . LEU A 1 658 ? 16.221 -6.048 -31.471 1.00 95.50 658 LEU A CA 1
ATOM 5115 C C . LEU A 1 658 ? 17.282 -4.982 -31.741 1.00 95.50 658 LEU A C 1
ATOM 5117 O O . LEU A 1 658 ? 17.096 -3.813 -31.399 1.00 95.50 658 LEU A O 1
ATOM 5121 N N . TYR A 1 659 ? 18.361 -5.365 -32.430 1.00 94.88 659 TYR A N 1
ATOM 5122 C CA . TYR A 1 659 ? 19.354 -4.414 -32.934 1.00 94.88 659 TYR A CA 1
ATOM 5123 C C . TYR A 1 659 ? 18.678 -3.388 -33.849 1.00 94.88 659 TYR A C 1
ATOM 5125 O O . TYR A 1 659 ? 17.942 -3.744 -34.779 1.00 94.88 659 TYR A O 1
ATOM 5133 N N . HIS A 1 660 ? 18.904 -2.108 -33.575 1.00 89.94 660 HIS A N 1
ATOM 5134 C CA . HIS A 1 660 ? 18.299 -1.006 -34.312 1.00 89.94 660 HIS A CA 1
ATOM 5135 C C . HIS A 1 660 ? 19.230 0.207 -34.303 1.00 89.94 660 HIS A C 1
ATOM 5137 O O . HIS A 1 660 ? 20.077 0.326 -33.429 1.00 89.94 660 HIS A O 1
ATOM 5143 N N . GLY A 1 661 ? 19.071 1.145 -35.233 1.00 83.62 661 GLY A N 1
ATOM 5144 C CA . GLY A 1 661 ? 19.891 2.356 -35.256 1.00 83.62 661 GLY A CA 1
ATOM 5145 C C . GLY A 1 661 ? 21.368 2.029 -35.477 1.00 83.62 661 GLY A C 1
ATOM 5146 O O . GLY A 1 661 ? 21.686 1.152 -36.267 1.00 83.62 661 GLY A O 1
ATOM 5147 N N . HIS A 1 662 ? 22.276 2.747 -34.821 1.00 81.94 662 HIS A N 1
ATOM 5148 C CA . HIS A 1 662 ? 23.716 2.537 -34.995 1.00 81.94 662 HIS A CA 1
ATOM 5149 C C . HIS A 1 662 ? 24.277 1.530 -33.984 1.00 81.94 662 HIS A C 1
ATOM 5151 O O . HIS A 1 662 ? 23.948 1.595 -32.796 1.00 81.94 662 HIS A O 1
ATOM 5157 N N . GLY A 1 663 ? 25.160 0.645 -34.445 1.00 87.19 663 GLY A N 1
ATOM 5158 C CA . GLY A 1 663 ? 25.815 -0.353 -33.606 1.00 87.19 663 GLY A CA 1
ATOM 5159 C C . GLY A 1 663 ? 27.002 -1.046 -34.269 1.00 87.19 663 GLY A C 1
ATOM 5160 O O . GLY A 1 663 ? 27.400 -0.720 -35.389 1.00 87.19 663 GLY A O 1
ATOM 5161 N N . MET A 1 664 ? 27.561 -2.010 -33.547 1.00 89.69 664 MET A N 1
ATOM 5162 C CA . MET A 1 664 ? 28.684 -2.850 -33.939 1.00 89.69 664 MET A CA 1
ATOM 5163 C C . MET A 1 664 ? 28.362 -4.309 -33.633 1.00 89.69 664 MET A C 1
ATOM 5165 O O . MET A 1 664 ? 27.931 -4.609 -32.522 1.00 89.69 664 MET A O 1
ATOM 5169 N N . LEU A 1 665 ? 28.601 -5.199 -34.591 1.00 92.62 665 LEU A N 1
ATOM 5170 C CA . LEU A 1 665 ? 28.636 -6.643 -34.377 1.00 92.62 665 LEU A CA 1
ATOM 5171 C C . LEU A 1 665 ? 30.072 -7.101 -34.165 1.00 92.62 665 LEU A C 1
ATOM 5173 O O . LEU A 1 665 ? 30.996 -6.595 -34.809 1.00 92.62 665 LEU A O 1
ATOM 5177 N N . PHE A 1 666 ? 30.221 -8.098 -33.308 1.00 91.12 666 PHE A N 1
ATOM 5178 C CA . PHE A 1 666 ? 31.498 -8.678 -32.928 1.00 91.12 666 PHE A CA 1
ATOM 5179 C C . PHE A 1 666 ? 31.534 -10.159 -33.299 1.00 91.12 666 PHE A C 1
ATOM 5181 O O . PHE A 1 666 ? 30.517 -10.848 -33.251 1.00 91.12 666 PHE A O 1
ATOM 5188 N N . GLU A 1 667 ? 32.718 -10.635 -33.659 1.00 91.50 667 GLU A N 1
ATOM 5189 C CA . GLU A 1 667 ? 33.047 -12.049 -33.836 1.00 91.50 667 GLU A CA 1
ATOM 5190 C C . GLU A 1 667 ? 34.354 -12.297 -33.080 1.00 91.50 667 GLU A C 1
ATOM 5192 O O . GLU A 1 667 ? 35.294 -11.515 -33.221 1.00 91.50 667 GLU A O 1
ATOM 5197 N N . ASP A 1 668 ? 34.382 -13.305 -32.205 1.00 87.88 668 ASP A N 1
ATOM 5198 C CA . ASP A 1 668 ? 35.508 -13.571 -31.294 1.00 87.88 668 ASP A CA 1
ATOM 5199 C C . ASP A 1 668 ? 35.953 -12.332 -30.480 1.00 87.88 668 ASP A C 1
ATOM 5201 O O . ASP A 1 668 ? 37.143 -12.073 -30.296 1.00 87.88 668 ASP A O 1
ATOM 5205 N N . ASP A 1 669 ? 34.975 -11.536 -30.019 1.00 83.62 669 ASP A N 1
ATOM 5206 C CA . ASP A 1 669 ? 35.147 -10.251 -29.307 1.00 83.62 669 ASP A CA 1
ATOM 5207 C C . ASP A 1 669 ? 35.938 -9.181 -30.092 1.00 83.62 669 ASP A C 1
ATOM 5209 O O . ASP A 1 669 ? 36.416 -8.192 -29.533 1.00 83.62 669 ASP A O 1
ATOM 5213 N N . ARG A 1 670 ? 36.029 -9.328 -31.420 1.00 86.31 670 ARG A N 1
ATOM 5214 C CA . ARG A 1 670 ? 36.589 -8.322 -32.331 1.00 86.31 670 ARG A CA 1
ATOM 5215 C C . ARG A 1 670 ? 35.488 -7.670 -33.169 1.00 86.31 670 ARG A C 1
ATOM 5217 O O . ARG A 1 670 ? 34.612 -8.378 -33.668 1.00 86.31 670 ARG A O 1
ATOM 5224 N N . PRO A 1 671 ? 35.517 -6.339 -33.371 1.00 87.12 671 PRO A N 1
ATOM 5225 C CA . PRO A 1 671 ? 34.600 -5.663 -34.282 1.00 87.12 671 PRO A CA 1
ATOM 5226 C C . PRO A 1 671 ? 34.638 -6.267 -35.688 1.00 87.12 671 PRO A C 1
ATOM 5228 O O . PRO A 1 671 ? 35.684 -6.260 -36.333 1.00 87.12 671 PRO A O 1
ATOM 5231 N N . LYS A 1 672 ? 33.490 -6.744 -36.176 1.00 91.44 672 LYS A N 1
ATOM 5232 C CA . LYS A 1 672 ? 33.342 -7.313 -37.524 1.00 91.44 672 LYS A CA 1
ATOM 5233 C C . LYS A 1 672 ? 32.510 -6.430 -38.440 1.00 91.44 672 LYS A C 1
ATOM 5235 O O . LYS A 1 672 ? 32.863 -6.245 -39.601 1.00 91.44 672 LYS A O 1
ATOM 5240 N N . TYR A 1 673 ? 31.412 -5.875 -37.931 1.00 90.88 673 TYR A N 1
ATOM 5241 C CA . TYR A 1 673 ? 30.557 -4.956 -38.682 1.00 90.88 673 TYR A CA 1
ATOM 5242 C C . TYR A 1 673 ? 30.236 -3.730 -37.840 1.00 90.88 673 TYR A C 1
ATOM 5244 O O . TYR A 1 673 ? 29.928 -3.870 -36.663 1.00 90.88 673 TYR A O 1
ATOM 5252 N N . ALA A 1 674 ? 30.245 -2.544 -38.437 1.00 89.00 674 ALA A N 1
ATOM 5253 C CA . ALA A 1 674 ? 29.873 -1.295 -37.783 1.00 89.00 674 ALA A CA 1
ATOM 5254 C C . ALA A 1 674 ? 28.957 -0.478 -38.697 1.00 89.00 674 ALA A C 1
ATOM 5256 O O . ALA A 1 674 ? 29.303 -0.199 -39.841 1.00 89.00 674 ALA A O 1
ATOM 5257 N N . GLY A 1 675 ? 27.785 -0.076 -38.214 1.00 85.25 675 GLY A N 1
ATOM 5258 C CA . GLY A 1 675 ? 26.883 0.770 -38.992 1.00 85.25 675 GLY A CA 1
ATOM 5259 C C . GLY A 1 675 ? 25.437 0.691 -38.530 1.00 85.25 675 GLY A C 1
ATOM 5260 O O . GLY A 1 675 ? 25.168 0.626 -37.333 1.00 85.25 675 GLY A O 1
ATOM 5261 N N . SER A 1 676 ? 24.505 0.763 -39.476 1.00 87.12 676 SER A N 1
ATOM 5262 C CA . SER A 1 676 ? 23.072 0.836 -39.203 1.00 87.12 676 SER A CA 1
ATOM 5263 C C . SER A 1 676 ? 22.369 -0.532 -39.196 1.00 87.12 676 SER A C 1
ATOM 5265 O O . SER A 1 676 ? 22.616 -1.412 -40.016 1.00 87.12 676 SER A O 1
ATOM 5267 N N . PHE A 1 677 ? 21.432 -0.695 -38.271 1.00 91.44 677 PHE A N 1
ATOM 5268 C CA . PHE A 1 677 ? 20.629 -1.892 -38.065 1.00 91.44 677 PHE A CA 1
ATOM 5269 C C . PHE A 1 677 ? 19.151 -1.518 -38.024 1.00 91.44 677 PHE A C 1
ATOM 5271 O O . PHE A 1 677 ? 18.770 -0.434 -37.579 1.00 91.44 677 PHE A O 1
ATOM 5278 N N . SER A 1 678 ? 18.297 -2.423 -38.483 1.00 93.38 678 SER A N 1
ATOM 5279 C CA . SER A 1 678 ? 16.850 -2.286 -38.373 1.00 93.38 678 SER A CA 1
ATOM 5280 C C . SER A 1 678 ? 16.219 -3.657 -38.183 1.00 93.38 678 SER A C 1
ATOM 5282 O O . SER A 1 678 ? 16.512 -4.590 -38.933 1.00 93.38 678 SER A O 1
ATOM 5284 N N . ALA A 1 679 ? 15.367 -3.777 -37.162 1.00 93.06 679 ALA A N 1
ATOM 5285 C CA . ALA A 1 679 ? 14.667 -5.008 -36.796 1.00 93.06 679 ALA A CA 1
ATOM 5286 C C . ALA A 1 679 ? 15.601 -6.234 -36.694 1.00 93.06 679 ALA A C 1
ATOM 5288 O O . ALA A 1 679 ? 15.305 -7.302 -37.227 1.00 93.06 679 ALA A O 1
ATOM 5289 N N . GLY A 1 680 ? 16.758 -6.065 -36.044 1.00 93.06 680 GLY A N 1
ATOM 5290 C CA . GLY A 1 680 ? 17.727 -7.140 -35.809 1.00 93.06 680 GLY A CA 1
ATOM 5291 C C . GLY A 1 680 ? 18.623 -7.471 -37.004 1.00 93.06 680 GLY A C 1
ATOM 5292 O O . GLY A 1 680 ? 19.471 -8.349 -36.899 1.00 93.06 680 GLY A O 1
ATOM 5293 N N . LYS A 1 681 ? 18.464 -6.785 -38.141 1.00 94.62 681 LYS A N 1
ATOM 5294 C CA . LYS A 1 681 ? 19.230 -7.044 -39.367 1.00 94.62 681 LYS A CA 1
ATOM 5295 C C . LYS A 1 681 ? 20.081 -5.840 -39.744 1.00 94.62 681 LYS A C 1
ATOM 5297 O O . LYS A 1 681 ? 19.692 -4.698 -39.507 1.00 94.62 681 LYS A O 1
ATOM 5302 N N . MET A 1 682 ? 21.212 -6.099 -40.395 1.00 92.38 682 MET A N 1
ATOM 5303 C CA . MET A 1 682 ? 22.000 -5.063 -41.067 1.00 92.38 682 MET A CA 1
ATOM 5304 C C . MET A 1 682 ? 21.116 -4.289 -42.059 1.00 92.38 682 MET A C 1
ATOM 5306 O O . MET A 1 682 ? 20.398 -4.894 -42.866 1.00 92.38 682 MET A O 1
ATOM 5310 N N . HIS A 1 683 ? 21.128 -2.957 -41.989 1.00 89.88 683 HIS A N 1
ATOM 5311 C CA . HIS A 1 683 ? 20.289 -2.108 -42.831 1.00 89.88 683 HIS A CA 1
ATOM 5312 C C . HIS A 1 683 ? 20.886 -0.716 -43.034 1.00 89.88 683 HIS A C 1
ATOM 5314 O O . HIS A 1 683 ? 21.406 -0.115 -42.108 1.00 89.88 683 HIS A O 1
ATOM 5320 N N . GLY A 1 684 ? 20.763 -0.148 -44.230 1.00 83.69 684 GLY A N 1
ATOM 5321 C CA . GLY A 1 684 ? 21.483 1.073 -44.564 1.00 83.69 684 GLY A CA 1
ATOM 5322 C C . GLY A 1 684 ? 22.970 0.765 -44.687 1.00 83.69 684 GLY A C 1
ATOM 5323 O O . GLY A 1 684 ? 23.339 -0.263 -45.245 1.00 83.69 684 GLY A O 1
ATOM 5324 N N . ARG A 1 685 ? 23.836 1.649 -44.206 1.00 84.31 685 ARG A N 1
ATOM 5325 C CA . ARG A 1 685 ? 25.280 1.503 -44.413 1.00 84.31 685 ARG A CA 1
ATOM 5326 C C . ARG A 1 685 ? 25.950 0.732 -43.288 1.00 84.31 685 ARG A C 1
ATOM 5328 O O . ARG A 1 685 ? 25.669 0.986 -42.120 1.00 84.31 685 ARG A O 1
ATOM 5335 N N . ILE A 1 686 ? 26.830 -0.185 -43.668 1.00 87.69 686 ILE A N 1
ATOM 5336 C CA . ILE A 1 686 ? 27.600 -1.057 -42.784 1.00 87.69 686 ILE A CA 1
ATOM 5337 C C . ILE A 1 686 ? 29.027 -1.127 -43.307 1.00 87.69 686 ILE A C 1
ATOM 5339 O O . ILE A 1 686 ? 29.238 -1.500 -44.456 1.00 87.69 686 ILE A O 1
ATOM 5343 N N . ASN A 1 687 ? 29.992 -0.862 -42.443 1.00 86.50 687 ASN A N 1
ATOM 5344 C CA . ASN A 1 687 ? 31.395 -1.134 -42.694 1.00 86.50 687 ASN A CA 1
ATOM 5345 C C . ASN A 1 687 ? 31.731 -2.523 -42.152 1.00 86.50 687 ASN A C 1
ATOM 5347 O O . ASN A 1 687 ? 31.380 -2.832 -41.013 1.00 86.50 687 ASN A O 1
ATOM 5351 N N . ARG A 1 688 ? 32.413 -3.354 -42.939 1.00 89.19 688 ARG A N 1
ATOM 5352 C CA . ARG A 1 688 ? 33.086 -4.556 -42.450 1.00 89.19 688 ARG A CA 1
ATOM 5353 C C . ARG A 1 688 ? 34.490 -4.176 -42.006 1.00 89.19 688 ARG A C 1
ATOM 5355 O O . ARG A 1 688 ? 35.223 -3.518 -42.744 1.00 89.19 688 ARG A O 1
ATOM 5362 N N . VAL A 1 689 ? 34.848 -4.603 -40.806 1.00 85.69 689 VAL A N 1
ATOM 5363 C CA . VAL A 1 689 ? 36.100 -4.254 -40.141 1.00 85.69 689 VAL A CA 1
ATOM 5364 C C . VAL A 1 689 ? 36.930 -5.519 -39.950 1.00 85.69 689 VAL A C 1
ATOM 5366 O O . VAL A 1 689 ? 36.390 -6.570 -39.611 1.00 85.69 689 VAL A O 1
ATOM 5369 N N . SER A 1 690 ? 38.235 -5.418 -40.186 1.00 84.38 690 SER A N 1
ATOM 5370 C CA . SER A 1 690 ? 39.220 -6.456 -39.881 1.00 84.38 690 SER A CA 1
ATOM 5371 C C . SER A 1 690 ? 40.483 -5.794 -39.351 1.00 84.38 690 SER A C 1
ATOM 5373 O O . SER A 1 690 ? 40.985 -4.858 -39.966 1.00 84.38 690 SER A O 1
ATOM 5375 N N . ASP A 1 691 ? 40.975 -6.247 -38.197 1.00 79.44 691 ASP A N 1
ATOM 5376 C CA . ASP A 1 691 ? 42.191 -5.727 -37.550 1.00 79.44 691 ASP A CA 1
ATOM 5377 C C . ASP A 1 691 ? 42.244 -4.186 -37.473 1.00 79.44 691 ASP A C 1
ATOM 5379 O O . ASP A 1 691 ? 43.265 -3.557 -37.739 1.00 79.44 691 ASP A O 1
ATOM 5383 N N . GLY A 1 692 ? 41.105 -3.561 -37.150 1.00 73.25 692 GLY A N 1
ATOM 5384 C CA . GLY A 1 692 ? 40.969 -2.104 -37.032 1.00 73.25 692 GLY A CA 1
ATOM 5385 C C . GLY A 1 692 ? 40.846 -1.338 -38.356 1.00 73.25 692 GLY A C 1
ATOM 5386 O O . GLY A 1 692 ? 40.679 -0.121 -38.324 1.00 73.25 692 GLY A O 1
ATOM 5387 N N . HIS A 1 693 ? 40.878 -2.024 -39.500 1.00 73.94 693 HIS A N 1
ATOM 5388 C CA . HIS A 1 693 ? 40.762 -1.432 -40.833 1.00 73.94 693 HIS A CA 1
ATOM 5389 C C . HIS A 1 693 ? 39.387 -1.726 -41.440 1.00 73.94 693 HIS A C 1
ATOM 5391 O O . HIS A 1 693 ? 38.854 -2.829 -41.296 1.00 73.94 693 HIS A O 1
ATOM 5397 N N . ILE A 1 694 ? 38.806 -0.745 -42.135 1.00 80.00 694 ILE A N 1
ATOM 5398 C CA . ILE A 1 694 ? 37.609 -0.972 -42.952 1.00 80.00 694 ILE A CA 1
ATOM 5399 C C . ILE A 1 694 ? 38.052 -1.713 -44.212 1.00 80.00 694 ILE A C 1
ATOM 5401 O O . ILE A 1 694 ? 38.795 -1.166 -45.020 1.00 80.00 694 ILE A O 1
ATOM 5405 N N . ILE A 1 695 ? 37.581 -2.945 -44.375 1.00 84.94 695 ILE A N 1
ATOM 5406 C CA . ILE A 1 695 ? 37.867 -3.764 -45.560 1.00 84.94 695 ILE A CA 1
ATOM 5407 C C . ILE A 1 695 ? 36.705 -3.761 -46.554 1.00 84.94 695 ILE A C 1
ATOM 5409 O O . ILE A 1 695 ? 36.907 -4.023 -47.736 1.00 84.94 695 ILE A O 1
ATOM 5413 N N . GLU A 1 696 ? 35.487 -3.434 -46.109 1.00 88.50 696 GLU A N 1
ATOM 5414 C CA . GLU A 1 696 ? 34.331 -3.255 -46.993 1.00 88.50 696 GLU A CA 1
ATOM 5415 C C . GLU A 1 696 ? 33.414 -2.136 -46.477 1.00 88.50 696 GLU A C 1
ATOM 5417 O O . GLU A 1 696 ? 33.119 -2.077 -45.286 1.00 88.50 696 GLU A O 1
ATOM 5422 N N . GLU A 1 697 ? 32.893 -1.291 -47.364 1.00 87.12 697 GLU A N 1
ATOM 5423 C CA . GLU A 1 697 ? 31.752 -0.408 -47.110 1.00 87.12 697 GLU A CA 1
ATOM 5424 C C . GLU A 1 697 ? 30.544 -0.914 -47.901 1.00 87.12 697 GLU A C 1
ATOM 5426 O O . GLU A 1 697 ? 30.528 -0.913 -49.131 1.00 87.12 697 GLU A O 1
ATOM 5431 N N . CYS A 1 698 ? 29.494 -1.321 -47.206 1.00 87.00 698 CYS A N 1
ATOM 5432 C CA . CYS A 1 698 ? 28.335 -1.977 -47.793 1.00 87.00 698 CYS A CA 1
ATOM 5433 C C . CYS A 1 698 ? 27.048 -1.179 -47.558 1.00 87.00 698 CYS A C 1
ATOM 5435 O O . CYS A 1 698 ? 26.882 -0.506 -46.539 1.00 87.00 698 CYS A O 1
ATOM 5437 N N . ILE A 1 699 ? 26.090 -1.312 -48.476 1.00 86.19 699 ILE A N 1
ATOM 5438 C CA . ILE A 1 699 ? 24.691 -0.931 -48.264 1.00 86.19 699 ILE A CA 1
ATOM 5439 C C . ILE A 1 699 ? 23.871 -2.209 -48.138 1.00 86.19 699 ILE A C 1
ATOM 5441 O O . ILE A 1 699 ? 23.849 -3.037 -49.046 1.00 86.19 699 ILE A O 1
ATOM 5445 N N . TYR A 1 700 ? 23.155 -2.337 -47.028 1.00 89.25 700 TYR A N 1
ATOM 5446 C CA . TYR A 1 700 ? 22.266 -3.442 -46.726 1.00 89.25 700 TYR A CA 1
ATOM 5447 C C . TYR A 1 700 ? 20.794 -3.034 -46.796 1.00 89.25 700 TYR A C 1
ATOM 5449 O O . TYR A 1 700 ? 20.366 -2.015 -46.251 1.00 89.25 700 TYR A O 1
ATOM 5457 N N . GLN A 1 701 ? 19.966 -3.897 -47.373 1.00 89.19 701 GLN A N 1
ATOM 5458 C CA . GLN A 1 701 ? 18.514 -3.804 -47.305 1.00 89.19 701 GLN A CA 1
ATOM 5459 C C . GLN A 1 701 ? 17.960 -5.100 -46.713 1.00 89.19 701 GLN A C 1
ATOM 5461 O O . GLN A 1 701 ? 18.135 -6.174 -47.281 1.00 89.19 701 GLN A O 1
ATOM 5466 N N . GLN A 1 702 ? 17.324 -5.003 -45.539 1.00 89.88 702 GLN A N 1
ATOM 5467 C CA . GLN A 1 702 ? 16.761 -6.150 -44.811 1.00 89.88 702 GLN A CA 1
ATOM 5468 C C . GLN A 1 702 ? 17.747 -7.326 -44.629 1.00 89.88 702 GLN A C 1
ATOM 5470 O O . GLN A 1 702 ? 17.374 -8.491 -44.770 1.00 89.88 702 GLN A O 1
ATOM 5475 N N . GLY A 1 703 ? 19.009 -7.029 -44.306 1.00 91.88 703 GLY A N 1
ATOM 5476 C CA . GLY A 1 703 ? 20.059 -8.031 -44.105 1.00 91.88 703 GLY A CA 1
ATOM 5477 C C . GLY A 1 703 ? 20.756 -8.517 -45.379 1.00 91.88 703 GLY A C 1
ATOM 5478 O O . GLY A 1 703 ? 21.720 -9.265 -45.269 1.00 91.88 703 GLY A O 1
ATOM 5479 N N . LYS A 1 704 ? 20.341 -8.074 -46.572 1.00 92.31 704 LYS A N 1
ATOM 5480 C CA . LYS A 1 704 ? 21.027 -8.387 -47.835 1.00 92.31 704 LYS A CA 1
ATOM 5481 C C . LYS A 1 704 ? 21.915 -7.230 -48.279 1.00 92.31 704 LYS A C 1
ATOM 5483 O O . LYS A 1 704 ? 21.429 -6.105 -48.365 1.00 92.31 704 LYS A O 1
ATOM 5488 N N . CYS A 1 705 ? 23.182 -7.502 -48.583 1.00 91.81 705 CYS A N 1
ATOM 5489 C CA . CYS A 1 705 ? 24.072 -6.518 -49.198 1.00 91.81 705 CYS A CA 1
ATOM 5490 C C . CYS A 1 705 ? 23.635 -6.277 -50.652 1.00 91.81 705 CYS A C 1
ATOM 5492 O O . CYS A 1 705 ? 23.511 -7.235 -51.412 1.00 91.81 705 CYS A O 1
ATOM 5494 N N . ILE A 1 706 ? 23.372 -5.018 -51.012 1.00 87.81 706 ILE A N 1
ATOM 5495 C CA . ILE A 1 706 ? 22.918 -4.602 -52.353 1.00 87.81 706 ILE A CA 1
ATOM 5496 C C . ILE A 1 706 ? 23.967 -3.781 -53.115 1.00 87.81 706 ILE A C 1
ATOM 5498 O O . ILE A 1 706 ? 23.871 -3.606 -54.332 1.00 87.81 706 ILE A O 1
ATOM 5502 N N . TYR A 1 707 ? 24.962 -3.258 -52.400 1.00 86.44 707 TYR A N 1
ATOM 5503 C CA . TYR A 1 707 ? 26.071 -2.485 -52.943 1.00 86.44 707 TYR A CA 1
ATOM 5504 C C . TYR A 1 707 ? 27.266 -2.609 -52.004 1.00 86.44 707 TYR A C 1
ATOM 5506 O O . TYR A 1 707 ? 27.080 -2.590 -50.787 1.00 86.44 707 TYR A O 1
ATOM 5514 N N . MET A 1 708 ? 28.470 -2.700 -52.553 1.00 88.94 708 MET A N 1
ATOM 5515 C CA . MET A 1 708 ? 29.700 -2.841 -51.780 1.00 88.94 708 MET A CA 1
ATOM 5516 C C . MET A 1 708 ? 30.839 -2.068 -52.429 1.00 88.94 708 MET A C 1
ATOM 5518 O O . MET A 1 708 ? 30.981 -2.095 -53.649 1.00 88.94 708 MET A O 1
ATOM 5522 N N . ARG A 1 709 ? 31.671 -1.454 -51.591 1.00 85.62 709 ARG A N 1
ATOM 5523 C CA . ARG A 1 709 ? 33.057 -1.087 -51.869 1.00 85.62 709 ARG A CA 1
ATOM 5524 C C . ARG A 1 709 ? 33.959 -1.999 -51.058 1.00 85.62 709 ARG A C 1
ATOM 5526 O O . ARG A 1 709 ? 33.742 -2.106 -49.861 1.00 85.62 709 ARG A O 1
ATOM 5533 N N . SER A 1 710 ? 34.925 -2.667 -51.669 1.00 87.31 710 SER A N 1
ATOM 5534 C CA . SER A 1 710 ? 35.886 -3.520 -50.955 1.00 87.31 710 SER A CA 1
ATOM 5535 C C . SER A 1 710 ? 37.299 -2.993 -51.130 1.00 87.31 710 SER A C 1
ATOM 5537 O O . SER A 1 710 ? 37.626 -2.516 -52.215 1.00 87.31 710 SER A O 1
ATOM 5539 N N . TYR A 1 711 ? 38.134 -3.152 -50.113 1.00 80.25 711 TYR A N 1
ATOM 5540 C CA . TYR A 1 711 ? 39.466 -2.568 -50.023 1.00 80.25 711 TYR A CA 1
ATOM 5541 C C . TYR A 1 711 ? 40.518 -3.621 -49.681 1.00 80.25 711 TYR A C 1
ATOM 5543 O O . TYR A 1 711 ? 40.217 -4.642 -49.060 1.00 80.25 711 TYR A O 1
ATOM 5551 N N . THR A 1 712 ? 41.765 -3.364 -50.055 1.00 71.31 712 THR A N 1
ATOM 5552 C CA . THR A 1 712 ? 42.924 -4.034 -49.461 1.00 71.31 712 THR A CA 1
ATOM 5553 C C . THR A 1 712 ? 43.160 -3.534 -48.029 1.00 71.31 712 THR A C 1
ATOM 5555 O O . THR A 1 712 ? 42.631 -2.500 -47.620 1.00 71.31 712 THR A O 1
ATOM 5558 N N . LEU A 1 713 ? 43.990 -4.241 -47.252 1.00 71.19 713 LEU A N 1
ATOM 5559 C CA . LEU A 1 713 ? 44.360 -3.821 -45.889 1.00 71.19 713 LEU A CA 1
ATOM 5560 C C . LEU A 1 713 ? 45.104 -2.476 -45.853 1.00 71.19 713 LEU A C 1
ATOM 5562 O O . LEU A 1 713 ? 44.982 -1.740 -44.880 1.00 71.19 713 LEU A O 1
ATOM 5566 N N . ASP A 1 714 ? 45.847 -2.144 -46.911 1.00 68.56 714 ASP A N 1
ATOM 5567 C CA . ASP A 1 714 ? 46.521 -0.854 -47.088 1.00 68.56 714 ASP A CA 1
ATOM 5568 C C . ASP A 1 714 ? 45.616 0.233 -47.705 1.00 68.56 714 ASP A C 1
ATOM 5570 O O . ASP A 1 714 ? 46.071 1.354 -47.927 1.00 68.56 714 ASP A O 1
ATOM 5574 N N . GLY A 1 715 ? 44.328 -0.065 -47.928 1.00 66.00 715 GLY A N 1
ATOM 5575 C CA . GLY A 1 715 ? 43.290 0.910 -48.274 1.00 66.00 715 GLY A CA 1
ATOM 5576 C C . GLY A 1 715 ? 43.019 1.101 -49.770 1.00 66.00 715 GLY A C 1
ATOM 5577 O O . GLY A 1 715 ? 42.177 1.922 -50.131 1.00 66.00 715 GLY A O 1
ATOM 5578 N N . ALA A 1 716 ? 43.667 0.355 -50.665 1.00 67.31 716 ALA A N 1
ATOM 5579 C CA . ALA A 1 716 ? 43.371 0.432 -52.093 1.00 67.31 716 ALA A CA 1
ATOM 5580 C C . ALA A 1 716 ? 41.971 -0.134 -52.383 1.00 67.31 716 ALA A C 1
ATOM 5582 O O . ALA A 1 716 ? 41.646 -1.257 -51.994 1.00 67.31 716 ALA A O 1
ATOM 5583 N N . LEU A 1 717 ? 41.127 0.641 -53.073 1.00 72.06 717 LEU A N 1
ATOM 5584 C CA . LEU A 1 717 ? 39.818 0.175 -53.535 1.00 72.06 717 LEU A CA 1
ATOM 5585 C C . LEU A 1 717 ? 40.033 -0.973 -54.530 1.00 72.06 717 LEU A C 1
ATOM 5587 O O . LEU A 1 717 ? 40.789 -0.808 -55.476 1.00 72.06 717 LEU A O 1
ATOM 5591 N N . LEU A 1 718 ? 39.376 -2.114 -54.314 1.00 80.50 718 LEU A N 1
ATOM 5592 C CA . LEU A 1 718 ? 39.430 -3.318 -55.158 1.00 80.50 718 LEU A CA 1
ATOM 5593 C C . LEU A 1 718 ? 38.195 -3.458 -56.051 1.00 80.50 718 LEU A C 1
ATOM 5595 O O . LEU A 1 718 ? 38.268 -3.943 -57.180 1.00 80.50 718 LEU A O 1
ATOM 5599 N N . TYR A 1 719 ? 37.036 -3.073 -55.526 1.00 86.81 719 TYR A N 1
ATOM 5600 C CA . TYR A 1 719 ? 35.758 -3.175 -56.218 1.00 86.81 719 TYR A CA 1
ATOM 5601 C C . TYR A 1 719 ? 34.790 -2.148 -55.655 1.00 86.81 719 TYR A C 1
ATOM 5603 O O . TYR A 1 719 ? 34.758 -1.950 -54.444 1.00 86.81 719 TYR A O 1
ATOM 5611 N N . GLU A 1 720 ? 33.963 -1.558 -56.511 1.00 85.50 720 GLU A N 1
ATOM 5612 C CA . GLU A 1 720 ? 32.744 -0.869 -56.102 1.00 85.50 720 GLU A CA 1
ATOM 5613 C C . GLU A 1 720 ? 31.582 -1.252 -57.014 1.00 85.50 720 GLU A C 1
ATOM 5615 O O . GLU A 1 720 ? 31.723 -1.235 -58.231 1.00 85.50 720 GLU A O 1
ATOM 5620 N N . GLY A 1 721 ? 30.416 -1.592 -56.473 1.00 81.94 721 GLY A N 1
ATOM 5621 C CA . GLY A 1 721 ? 29.282 -1.927 -57.330 1.00 81.94 721 GLY A CA 1
ATOM 5622 C C . GLY A 1 721 ? 28.161 -2.688 -56.652 1.00 81.94 721 GLY A C 1
ATOM 5623 O O . GLY A 1 721 ? 28.177 -2.947 -55.448 1.00 81.94 721 GLY A O 1
ATOM 5624 N N . ASN A 1 722 ? 27.163 -3.044 -57.455 1.00 85.62 722 ASN A N 1
ATOM 5625 C CA . ASN A 1 722 ? 26.001 -3.803 -57.026 1.00 85.62 722 ASN A CA 1
ATOM 5626 C C . ASN A 1 722 ? 26.378 -5.211 -56.561 1.00 85.62 722 ASN A C 1
ATOM 5628 O O . ASN A 1 722 ? 27.267 -5.861 -57.117 1.00 85.62 722 ASN A O 1
ATOM 5632 N N . ILE A 1 723 ? 25.654 -5.670 -55.544 1.00 90.56 723 ILE A N 1
ATOM 5633 C CA . ILE A 1 723 ? 25.763 -7.009 -54.981 1.00 90.56 723 ILE A CA 1
ATOM 5634 C C . ILE A 1 723 ? 24.383 -7.646 -54.983 1.00 90.56 723 ILE A C 1
ATOM 5636 O O . ILE A 1 723 ? 23.388 -7.004 -54.646 1.00 90.56 723 ILE A O 1
ATOM 5640 N N . LYS A 1 724 ? 24.325 -8.924 -55.338 1.00 89.50 724 LYS A N 1
ATOM 5641 C CA . LYS A 1 724 ? 23.126 -9.740 -55.201 1.00 89.50 724 LYS A CA 1
ATOM 5642 C C . LYS A 1 724 ? 23.525 -11.120 -54.715 1.00 89.50 724 LYS A C 1
ATOM 5644 O O . LYS A 1 724 ? 24.442 -11.729 -55.250 1.00 89.50 724 LYS A O 1
ATOM 5649 N N . ASP A 1 725 ? 22.876 -11.558 -53.639 1.00 88.81 725 ASP A N 1
ATOM 5650 C CA . ASP A 1 725 ? 23.121 -12.851 -52.990 1.00 88.81 725 ASP A CA 1
ATOM 5651 C C . ASP A 1 725 ? 24.621 -13.123 -52.715 1.00 88.81 725 ASP A C 1
ATOM 5653 O O . ASP A 1 725 ? 25.116 -14.237 -52.853 1.00 88.81 725 ASP A O 1
ATOM 5657 N N . GLY A 1 726 ? 25.353 -12.070 -52.321 1.00 88.00 726 GLY A N 1
ATOM 5658 C CA . GLY A 1 726 ? 26.781 -12.127 -51.983 1.00 88.00 726 GLY A CA 1
ATOM 5659 C C . GLY A 1 726 ? 27.737 -12.086 -53.179 1.00 88.00 726 GLY A C 1
ATOM 5660 O O . GLY A 1 726 ? 28.948 -12.104 -52.978 1.00 88.00 726 GLY A O 1
ATOM 5661 N N . MET A 1 727 ? 27.224 -11.998 -54.407 1.00 92.50 727 MET A N 1
ATOM 5662 C CA . MET A 1 727 ? 28.023 -11.938 -55.631 1.00 92.50 727 MET A CA 1
ATOM 5663 C C . MET A 1 727 ? 27.964 -10.550 -56.274 1.00 92.50 727 MET A C 1
ATOM 5665 O O . MET A 1 727 ? 26.953 -9.853 -56.175 1.00 92.50 727 MET A O 1
ATOM 5669 N N . ARG A 1 728 ? 29.033 -10.158 -56.978 1.00 90.94 728 ARG A N 1
ATOM 5670 C CA . ARG A 1 728 ? 29.043 -8.987 -57.868 1.00 90.94 728 ARG A CA 1
ATOM 5671 C C . ARG A 1 728 ? 28.090 -9.278 -59.021 1.00 90.94 728 ARG A C 1
ATOM 5673 O O . ARG A 1 728 ? 28.357 -10.137 -59.866 1.00 90.94 728 ARG A O 1
ATOM 5680 N N . GLU A 1 729 ? 26.951 -8.603 -59.013 1.00 88.19 729 GLU A N 1
ATOM 5681 C CA . GLU A 1 729 ? 25.888 -8.780 -59.998 1.00 88.19 729 GLU A CA 1
ATOM 5682 C C . GLU A 1 729 ? 25.175 -7.440 -60.187 1.00 88.19 729 GLU A C 1
ATOM 5684 O O . GLU A 1 729 ? 24.591 -6.893 -59.250 1.00 88.19 729 GLU A O 1
ATOM 5689 N N . GLY A 1 730 ? 25.244 -6.897 -61.403 1.00 79.19 730 GLY A N 1
ATOM 5690 C CA . GLY A 1 730 ? 24.816 -5.533 -61.716 1.00 79.19 730 GLY A CA 1
ATOM 5691 C C . GLY A 1 730 ? 25.994 -4.620 -62.053 1.00 79.19 730 GLY A C 1
ATOM 5692 O O . GLY A 1 730 ? 27.052 -5.093 -62.451 1.00 79.19 730 GLY A O 1
ATOM 5693 N N . MET A 1 731 ? 25.804 -3.306 -61.959 1.00 77.12 731 MET A N 1
ATOM 5694 C CA . MET A 1 731 ? 26.826 -2.335 -62.355 1.00 77.12 731 MET A CA 1
ATOM 5695 C C . MET A 1 731 ? 27.948 -2.258 -61.311 1.00 77.12 731 MET A C 1
ATOM 5697 O O . MET A 1 731 ? 27.672 -2.219 -60.112 1.00 77.12 731 MET A O 1
ATOM 5701 N N . GLY A 1 732 ? 29.199 -2.173 -61.753 1.00 82.81 732 GLY A N 1
ATOM 5702 C CA . GLY A 1 732 ? 30.336 -1.945 -60.870 1.00 82.81 732 GLY A CA 1
ATOM 5703 C C . GLY A 1 732 ? 31.632 -1.600 -61.597 1.00 82.81 732 GLY A C 1
ATOM 5704 O O . GLY A 1 732 ? 31.719 -1.640 -62.826 1.00 82.81 732 GLY A O 1
ATOM 5705 N N . CYS A 1 733 ? 32.652 -1.311 -60.802 1.00 81.06 733 CYS A N 1
ATOM 5706 C CA . CYS A 1 733 ? 34.023 -1.063 -61.206 1.00 81.06 733 CYS A CA 1
ATOM 5707 C C . CYS A 1 733 ? 34.945 -1.996 -60.413 1.00 81.06 733 CYS A C 1
ATOM 5709 O O . CYS A 1 733 ? 34.777 -2.143 -59.203 1.00 81.06 733 CYS A O 1
ATOM 5711 N N . ALA A 1 734 ? 35.928 -2.604 -61.070 1.00 82.50 734 ALA A N 1
ATOM 5712 C CA . ALA A 1 734 ? 37.033 -3.290 -60.406 1.00 82.50 734 ALA A CA 1
ATOM 5713 C C . ALA A 1 734 ? 38.323 -2.494 -60.585 1.00 82.50 734 ALA A C 1
ATOM 5715 O O . ALA A 1 734 ? 38.480 -1.744 -61.553 1.00 82.50 734 ALA A O 1
ATOM 5716 N N . PHE A 1 735 ? 39.240 -2.677 -59.645 1.00 76.81 735 PHE A N 1
ATOM 5717 C CA . PHE A 1 735 ? 40.492 -1.944 -59.574 1.00 76.81 735 PHE A CA 1
ATOM 5718 C C . PHE A 1 735 ? 41.657 -2.898 -59.295 1.00 76.81 735 PHE A C 1
ATOM 5720 O O . PHE A 1 735 ? 41.471 -3.995 -58.764 1.00 76.81 735 PHE A O 1
ATOM 5727 N N . THR A 1 736 ? 42.861 -2.494 -59.681 1.00 67.81 736 THR A N 1
ATOM 5728 C CA . THR A 1 736 ? 44.108 -3.175 -59.317 1.00 67.81 736 THR A CA 1
ATOM 5729 C C . THR A 1 736 ? 44.536 -2.802 -57.896 1.00 67.81 736 THR A C 1
ATOM 5731 O O . THR A 1 736 ? 44.027 -1.847 -57.313 1.00 67.81 736 THR A O 1
ATOM 5734 N N . GLU A 1 737 ? 45.534 -3.501 -57.349 1.00 61.12 737 GLU A N 1
ATOM 5735 C CA . GLU A 1 737 ? 46.141 -3.177 -56.043 1.00 61.12 737 GLU A CA 1
ATOM 5736 C C . GLU A 1 737 ? 46.755 -1.763 -55.972 1.00 61.12 737 GLU A C 1
ATOM 5738 O O . GLU A 1 737 ? 46.971 -1.227 -54.890 1.00 61.12 737 GLU A O 1
ATOM 5743 N N . PHE A 1 738 ? 46.994 -1.125 -57.122 1.00 58.59 738 PHE A N 1
ATOM 5744 C CA . PHE A 1 738 ? 47.503 0.246 -57.221 1.00 58.59 738 PHE A CA 1
ATOM 5745 C C . PHE A 1 738 ? 46.387 1.295 -57.378 1.00 58.59 738 PHE A C 1
ATOM 5747 O O . PHE A 1 738 ? 46.674 2.473 -57.590 1.00 58.59 738 PHE A O 1
ATOM 5754 N N . GLY A 1 739 ? 45.116 0.882 -57.290 1.00 57.75 739 GLY A N 1
ATOM 5755 C CA . GLY A 1 739 ? 43.950 1.756 -57.438 1.00 57.75 739 GLY A CA 1
ATOM 5756 C C . GLY A 1 739 ? 43.621 2.130 -58.887 1.00 57.75 739 GLY A C 1
ATOM 5757 O O . GLY A 1 739 ? 42.830 3.047 -59.118 1.00 57.75 739 GLY A O 1
ATOM 5758 N N . GLU A 1 740 ? 44.204 1.441 -59.875 1.00 60.66 740 GLU A N 1
ATOM 5759 C CA . GLU A 1 740 ? 43.864 1.652 -61.283 1.00 60.66 740 GLU A CA 1
ATOM 5760 C C . GLU A 1 740 ? 42.573 0.917 -61.627 1.00 60.66 740 GLU A C 1
ATOM 5762 O O . GLU A 1 740 ? 42.451 -0.277 -61.363 1.00 60.66 740 GLU A O 1
ATOM 5767 N N . LYS A 1 741 ? 41.622 1.603 -62.266 1.00 68.88 741 LYS A N 1
ATOM 5768 C CA . LYS A 1 741 ? 40.379 0.985 -62.737 1.00 68.88 741 LYS A CA 1
ATOM 5769 C C . LYS A 1 741 ? 40.705 -0.079 -63.796 1.00 68.88 741 LYS A C 1
ATOM 5771 O O . LYS A 1 741 ? 41.146 0.258 -64.891 1.00 68.88 741 LYS A O 1
ATOM 5776 N N . SER A 1 742 ? 40.506 -1.352 -63.457 1.00 76.19 742 SER A N 1
ATOM 5777 C CA . SER A 1 742 ? 40.758 -2.507 -64.330 1.00 76.19 742 SER A CA 1
ATOM 5778 C C . SER A 1 742 ? 39.528 -2.895 -65.148 1.00 76.19 742 SER A C 1
ATOM 5780 O O . SER A 1 742 ? 39.657 -3.438 -66.243 1.00 76.19 742 SER A O 1
ATOM 5782 N N . PHE A 1 743 ? 38.329 -2.591 -64.647 1.00 80.12 743 PHE A N 1
ATOM 5783 C CA . PHE A 1 743 ? 37.075 -2.834 -65.351 1.00 80.12 743 PHE A CA 1
ATOM 5784 C C . PHE A 1 743 ? 35.984 -1.870 -64.882 1.00 80.12 743 PHE A C 1
ATOM 5786 O O . PHE A 1 743 ? 35.914 -1.536 -63.704 1.00 80.12 743 PHE A O 1
ATOM 5793 N N . GLU A 1 744 ? 35.100 -1.472 -65.794 1.00 81.69 744 GLU A N 1
ATOM 5794 C CA . GLU A 1 744 ? 33.892 -0.690 -65.517 1.00 81.69 744 GLU A CA 1
ATOM 5795 C C . GLU A 1 744 ? 32.751 -1.246 -66.365 1.00 81.69 744 GLU A C 1
ATOM 5797 O O . GLU A 1 744 ? 32.868 -1.312 -67.592 1.00 81.69 744 GLU A O 1
ATOM 5802 N N . GLY A 1 745 ? 31.665 -1.697 -65.740 1.00 75.12 745 GLY A N 1
ATOM 5803 C CA . GLY A 1 745 ? 30.572 -2.321 -66.475 1.00 75.12 745 GLY A CA 1
ATOM 5804 C C . GLY A 1 745 ? 29.637 -3.186 -65.638 1.00 75.12 745 GLY A C 1
ATOM 5805 O O . GLY A 1 745 ? 29.571 -3.083 -64.419 1.00 75.12 745 GLY A O 1
ATOM 5806 N N . ILE A 1 746 ? 28.887 -4.055 -66.314 1.00 79.31 746 ILE A N 1
ATOM 5807 C CA . ILE A 1 746 ? 28.007 -5.035 -65.673 1.00 79.31 746 ILE A CA 1
ATOM 5808 C C . ILE A 1 746 ? 28.828 -6.258 -65.270 1.00 79.31 746 ILE A C 1
ATOM 5810 O O . ILE A 1 746 ? 29.524 -6.828 -66.110 1.00 79.31 746 ILE A O 1
ATOM 5814 N N . PHE A 1 747 ? 28.674 -6.690 -64.023 1.00 86.44 747 PHE A N 1
ATOM 5815 C CA . PHE A 1 747 ? 29.110 -7.974 -63.488 1.00 86.44 747 PHE A CA 1
ATOM 5816 C C . PHE A 1 747 ? 27.951 -8.973 -63.462 1.00 86.44 747 PHE A C 1
ATOM 5818 O O . PHE A 1 747 ? 26.792 -8.598 -63.250 1.00 86.44 747 PHE A O 1
ATOM 5825 N N . LYS A 1 748 ? 28.264 -10.257 -63.639 1.00 88.81 748 LYS A N 1
ATOM 5826 C CA . LYS A 1 748 ? 27.330 -11.368 -63.446 1.00 88.81 748 LYS A CA 1
ATOM 5827 C C . LYS A 1 748 ? 28.069 -12.524 -62.775 1.00 88.81 748 LYS A C 1
ATOM 5829 O O . LYS A 1 748 ? 29.043 -13.018 -63.329 1.00 88.81 748 LYS A O 1
ATOM 5834 N N . TYR A 1 749 ? 27.600 -12.956 -61.604 1.00 91.19 749 TYR A N 1
ATOM 5835 C CA . TYR A 1 749 ? 28.231 -14.024 -60.813 1.00 91.19 749 TYR A CA 1
ATOM 5836 C C . TYR A 1 749 ? 29.729 -13.786 -60.543 1.00 91.19 749 TYR A C 1
ATOM 5838 O O . TYR A 1 749 ? 30.548 -14.662 -60.789 1.00 91.19 749 TYR A O 1
ATOM 5846 N N . ASN A 1 750 ? 30.088 -12.597 -60.042 1.00 90.75 750 ASN A N 1
ATOM 5847 C CA . ASN A 1 750 ? 31.470 -12.153 -59.774 1.00 90.75 750 ASN A CA 1
ATOM 5848 C C . ASN A 1 750 ? 32.340 -11.831 -60.998 1.00 90.75 750 ASN A C 1
ATOM 5850 O O . ASN A 1 750 ? 33.359 -11.161 -60.827 1.00 90.75 750 ASN A O 1
ATOM 5854 N N . GLU A 1 751 ? 31.911 -12.200 -62.204 1.00 88.50 751 GLU A N 1
ATOM 5855 C CA . GLU A 1 751 ? 32.691 -12.013 -63.427 1.00 88.50 751 GLU A CA 1
ATOM 5856 C C . GLU A 1 751 ? 32.273 -10.759 -64.215 1.00 88.50 751 GLU A C 1
ATOM 5858 O O . GLU A 1 751 ? 31.075 -10.450 -64.304 1.00 88.50 751 GLU A O 1
ATOM 5863 N N . PRO A 1 752 ? 33.231 -10.035 -64.823 1.00 86.81 752 PRO A N 1
ATOM 5864 C CA . PRO A 1 752 ? 32.948 -8.996 -65.809 1.00 86.81 752 PRO A CA 1
ATOM 5865 C C . PRO A 1 752 ? 32.107 -9.539 -66.979 1.00 86.81 752 PRO A C 1
ATOM 5867 O O . PRO A 1 752 ? 32.503 -10.485 -67.652 1.00 86.81 752 PRO A O 1
ATOM 5870 N N . PHE A 1 753 ? 30.946 -8.936 -67.253 1.00 81.69 753 PHE A N 1
ATOM 5871 C CA . PHE A 1 753 ? 30.038 -9.364 -68.329 1.00 81.69 753 PHE A CA 1
ATOM 5872 C C . PHE A 1 753 ? 30.019 -8.394 -69.516 1.00 81.69 753 PHE A C 1
ATOM 5874 O O . PHE A 1 753 ? 30.107 -8.816 -70.667 1.00 81.69 753 PHE A O 1
ATOM 5881 N N . LYS A 1 754 ? 29.889 -7.084 -69.263 1.00 77.94 754 LYS A N 1
ATOM 5882 C CA . LYS A 1 754 ? 29.826 -6.065 -70.327 1.00 77.94 754 LYS A CA 1
ATOM 5883 C C . LYS A 1 754 ? 30.421 -4.739 -69.870 1.00 77.94 754 LYS A C 1
ATOM 5885 O O . LYS A 1 754 ? 29.887 -4.143 -68.941 1.00 77.94 754 LYS A O 1
ATOM 5890 N N . SER A 1 755 ? 31.455 -4.250 -70.553 1.00 75.94 755 SER A N 1
ATOM 5891 C CA . SER A 1 755 ? 32.088 -2.958 -70.253 1.00 75.94 755 SER A CA 1
ATOM 5892 C C . SER A 1 755 ? 31.208 -1.768 -70.656 1.00 75.94 755 SER A C 1
ATOM 5894 O O . SER A 1 755 ? 30.677 -1.753 -71.770 1.00 75.94 755 SER A O 1
ATOM 5896 N N . MET A 1 756 ? 31.077 -0.758 -69.795 1.00 63.34 756 MET A N 1
ATOM 5897 C CA . MET A 1 756 ? 30.374 0.513 -70.049 1.00 63.34 756 MET A CA 1
ATOM 5898 C C . MET A 1 756 ? 30.966 1.625 -69.167 1.00 63.34 756 MET A C 1
ATOM 5900 O O . MET A 1 756 ? 31.468 1.325 -68.094 1.00 63.34 756 MET A O 1
ATOM 5904 N N . LYS A 1 757 ? 30.870 2.898 -69.582 1.00 53.41 757 LYS A N 1
ATOM 5905 C CA . LYS A 1 757 ? 31.218 4.062 -68.738 1.00 53.41 757 LYS A CA 1
ATOM 5906 C C . LYS A 1 757 ? 29.977 4.578 -68.003 1.00 53.41 757 LYS A C 1
ATOM 5908 O O . LYS A 1 757 ? 28.990 4.906 -68.662 1.00 53.41 757 LYS A O 1
ATOM 5913 N N . VAL A 1 758 ? 30.015 4.671 -66.675 1.00 42.91 758 VAL A N 1
ATOM 5914 C CA . VAL A 1 758 ? 28.944 5.191 -65.813 1.00 42.91 758 VAL A CA 1
ATOM 5915 C C . VAL A 1 758 ? 29.532 5.933 -64.607 1.00 42.91 758 VAL A C 1
ATOM 5917 O O . VAL A 1 758 ? 30.424 5.458 -63.918 1.00 42.91 758 VAL A O 1
ATOM 5920 N N . ILE A 1 759 ? 28.952 7.093 -64.302 1.00 42.41 759 ILE A N 1
ATOM 5921 C CA . ILE A 1 759 ? 29.316 7.927 -63.152 1.00 42.41 759 ILE A CA 1
ATOM 5922 C C . ILE A 1 759 ? 28.794 7.285 -61.861 1.00 42.41 759 ILE A C 1
ATOM 5924 O O . ILE A 1 759 ? 27.587 7.072 -61.707 1.00 42.41 759 ILE A O 1
ATOM 5928 N N . VAL A 1 760 ? 29.691 7.014 -60.914 1.00 45.12 760 VAL A N 1
ATOM 5929 C CA . VAL A 1 760 ? 29.338 6.436 -59.614 1.00 45.12 760 VAL A CA 1
ATOM 5930 C C . VAL A 1 760 ? 28.904 7.529 -58.641 1.00 45.12 760 VAL A C 1
ATOM 5932 O O . VAL A 1 760 ? 29.528 8.581 -58.506 1.00 45.12 760 VAL A O 1
ATOM 5935 N N . LYS A 1 761 ? 27.800 7.282 -57.931 1.00 42.91 761 LYS A N 1
ATOM 5936 C CA . LYS A 1 761 ? 27.305 8.181 -56.888 1.00 42.91 761 LYS A CA 1
ATOM 5937 C C . LYS A 1 761 ? 28.197 8.062 -55.650 1.00 42.91 761 LYS A C 1
ATOM 5939 O O . LYS A 1 761 ? 28.240 7.006 -55.022 1.00 42.91 761 LYS A O 1
ATOM 5944 N N . LYS A 1 762 ? 28.863 9.160 -55.277 1.00 55.12 762 LYS A N 1
ATOM 5945 C CA . LYS A 1 762 ? 29.631 9.274 -54.028 1.00 55.12 762 LYS A CA 1
ATOM 5946 C C . LYS A 1 762 ? 28.730 8.914 -52.844 1.00 55.12 762 LYS A C 1
ATOM 5948 O O . LYS A 1 762 ? 27.663 9.506 -52.668 1.00 55.12 762 LYS A O 1
ATOM 5953 N N . LEU A 1 763 ? 29.146 7.933 -52.047 1.00 55.22 763 LEU A N 1
ATOM 5954 C CA . LEU A 1 763 ? 28.511 7.674 -50.763 1.00 55.22 763 LEU A CA 1
ATOM 5955 C C . LEU A 1 763 ? 28.868 8.823 -49.817 1.00 55.22 763 LEU A C 1
ATOM 5957 O O . LEU A 1 763 ? 30.021 9.244 -49.749 1.00 55.22 763 LEU A O 1
ATOM 5961 N N . GLU A 1 764 ? 27.885 9.338 -49.087 1.00 55.34 764 GLU A N 1
ATOM 5962 C CA . GLU A 1 764 ? 28.127 10.365 -48.067 1.00 55.34 764 GLU A CA 1
ATOM 5963 C C . GLU A 1 764 ? 28.971 9.777 -46.913 1.00 55.34 764 GLU A C 1
ATOM 5965 O O . GLU A 1 764 ? 29.337 8.610 -46.949 1.00 55.34 764 GLU A O 1
ATOM 5970 N N . PRO A 1 765 ? 29.348 10.497 -45.860 1.00 59.44 765 PRO A N 1
ATOM 5971 C CA . PRO A 1 765 ? 29.873 9.860 -44.648 1.00 59.44 765 PRO A CA 1
ATOM 5972 C C . PRO A 1 765 ? 28.752 9.176 -43.845 1.00 59.44 765 PRO A C 1
ATOM 5974 O O . PRO A 1 765 ? 27.585 9.556 -43.949 1.00 59.44 765 PRO A O 1
ATOM 5977 N N . LEU A 1 766 ? 29.072 8.174 -43.018 1.00 59.78 766 LEU A N 1
ATOM 5978 C CA . LEU A 1 766 ? 28.128 7.700 -41.996 1.00 59.78 766 LEU A CA 1
ATOM 5979 C C . LEU A 1 766 ? 27.800 8.850 -41.031 1.00 59.78 766 LEU A C 1
ATOM 5981 O O . LEU A 1 766 ? 28.710 9.539 -40.555 1.00 59.78 766 LEU A O 1
ATOM 5985 N N . ALA A 1 767 ? 26.512 9.029 -40.720 1.00 54.88 767 ALA A N 1
ATOM 5986 C CA . ALA A 1 767 ? 26.049 10.059 -39.794 1.00 54.88 767 ALA A CA 1
ATOM 5987 C C . ALA A 1 767 ? 26.766 9.952 -38.434 1.00 54.88 767 ALA A C 1
ATOM 5989 O O . ALA A 1 767 ? 26.962 8.862 -37.890 1.00 54.88 767 ALA A O 1
ATOM 5990 N N . ARG A 1 768 ? 27.176 11.101 -37.888 1.00 58.25 768 ARG A N 1
ATOM 5991 C CA . ARG A 1 768 ? 27.917 11.182 -36.623 1.00 58.25 768 ARG A CA 1
ATOM 5992 C C . ARG A 1 768 ? 26.974 10.907 -35.448 1.00 58.25 768 ARG A C 1
ATOM 5994 O O . ARG A 1 768 ? 26.006 11.639 -35.258 1.00 58.25 768 ARG A O 1
ATOM 6001 N N . CYS A 1 769 ? 27.270 9.891 -34.637 1.00 56.69 769 CYS A N 1
ATOM 6002 C CA . CYS A 1 769 ? 26.481 9.564 -33.448 1.00 56.69 769 CYS A CA 1
ATOM 6003 C C . CYS A 1 769 ? 27.107 10.204 -32.203 1.00 56.69 769 CYS A C 1
ATOM 6005 O O . CYS A 1 769 ? 28.117 9.731 -31.689 1.00 56.69 769 CYS A O 1
ATOM 6007 N N . GLU A 1 770 ? 26.508 11.281 -31.687 1.00 53.22 770 GLU A N 1
ATOM 6008 C CA . GLU A 1 770 ? 27.098 12.056 -30.582 1.00 53.22 770 GLU A CA 1
ATOM 6009 C C . GLU A 1 770 ? 27.336 11.253 -29.306 1.00 53.22 770 GLU A C 1
ATOM 6011 O O . GLU A 1 770 ? 28.313 11.499 -28.604 1.00 53.22 770 GLU A O 1
ATOM 6016 N N . LYS A 1 771 ? 26.483 10.262 -29.038 1.00 56.19 771 LYS A N 1
ATOM 6017 C CA . LYS A 1 771 ? 26.587 9.410 -27.849 1.00 56.19 771 LYS A CA 1
ATOM 6018 C C . LYS A 1 771 ? 27.716 8.377 -27.936 1.00 56.19 771 LYS A C 1
ATOM 6020 O O . LYS A 1 771 ? 28.090 7.830 -26.907 1.00 56.19 771 LYS A O 1
ATOM 6025 N N . LEU A 1 772 ? 28.261 8.131 -29.131 1.00 56.72 772 LEU A N 1
ATOM 6026 C CA . LEU A 1 772 ? 29.343 7.170 -29.377 1.00 56.72 772 LEU A CA 1
ATOM 6027 C C . LEU A 1 772 ? 30.675 7.845 -29.752 1.00 56.72 772 LEU A C 1
ATOM 6029 O O . LEU A 1 772 ? 31.628 7.133 -30.060 1.00 56.72 772 LEU A O 1
ATOM 6033 N N . LYS A 1 773 ? 30.766 9.186 -29.675 1.00 52.38 773 LYS A N 1
ATOM 6034 C CA . LYS A 1 773 ? 31.880 10.027 -30.176 1.00 52.38 773 LYS A CA 1
ATOM 6035 C C . LYS A 1 773 ? 33.299 9.700 -29.656 1.00 52.38 773 LYS A C 1
ATOM 6037 O O . LYS A 1 773 ? 34.233 10.325 -30.134 1.00 52.38 773 LYS A O 1
ATOM 6042 N N . ASN A 1 774 ? 33.486 8.737 -28.752 1.00 56.19 774 ASN A N 1
ATOM 6043 C CA . ASN A 1 774 ? 34.780 8.338 -28.175 1.00 56.19 774 ASN A CA 1
ATOM 6044 C C . ASN A 1 774 ? 34.889 6.805 -28.009 1.00 56.19 774 ASN A C 1
ATOM 6046 O O . ASN A 1 774 ? 35.249 6.317 -26.941 1.00 56.19 774 ASN A O 1
ATOM 6050 N N . THR A 1 775 ? 34.492 6.034 -29.022 1.00 61.22 775 THR A N 1
ATOM 6051 C CA . THR A 1 775 ? 34.420 4.561 -28.942 1.00 61.22 775 THR A CA 1
ATOM 6052 C C . THR A 1 775 ? 35.091 3.892 -30.142 1.00 61.22 775 THR A C 1
ATOM 6054 O O . THR A 1 775 ? 35.371 4.551 -31.142 1.00 61.22 775 THR A O 1
ATOM 6057 N N . GLU A 1 776 ? 35.285 2.571 -30.075 1.00 60.47 776 GLU A N 1
ATOM 6058 C CA . GLU A 1 776 ? 35.703 1.732 -31.214 1.00 60.47 776 GLU A CA 1
ATOM 6059 C C . GLU A 1 776 ? 34.792 1.912 -32.444 1.00 60.47 776 GLU A C 1
ATOM 6061 O O . GLU A 1 776 ? 35.227 1.722 -33.576 1.00 60.47 776 GLU A O 1
ATOM 6066 N N . TYR A 1 777 ? 33.537 2.341 -32.255 1.00 63.72 777 TYR A N 1
ATOM 6067 C CA . TYR A 1 777 ? 32.647 2.676 -33.366 1.00 63.72 777 TYR A CA 1
ATOM 6068 C C . TYR A 1 777 ? 33.165 3.869 -34.168 1.00 63.72 777 TYR A C 1
ATOM 6070 O O . TYR A 1 777 ? 33.087 3.851 -35.390 1.00 63.72 777 TYR A O 1
ATOM 6078 N N . GLU A 1 778 ? 33.698 4.904 -33.512 1.00 64.38 778 GLU A N 1
ATOM 6079 C CA . GLU A 1 778 ? 34.223 6.076 -34.217 1.00 64.38 778 GLU A CA 1
ATOM 6080 C C . GLU A 1 778 ? 35.469 5.724 -35.023 1.00 64.38 778 GLU A C 1
ATOM 6082 O O . GLU A 1 778 ? 35.527 6.102 -36.186 1.00 64.38 778 GLU A O 1
ATOM 6087 N N . SER A 1 779 ? 36.396 4.919 -34.491 1.00 63.19 779 SER A N 1
ATOM 6088 C CA . SER A 1 779 ? 37.553 4.458 -35.276 1.00 63.19 779 SER A CA 1
ATOM 6089 C C . SER A 1 779 ? 37.129 3.606 -36.478 1.00 63.19 779 SER A C 1
ATOM 6091 O O . SER A 1 779 ? 37.626 3.818 -37.582 1.00 63.19 779 SER A O 1
ATOM 6093 N N . CYS A 1 780 ? 36.139 2.724 -36.305 1.00 63.91 780 CYS A N 1
ATOM 6094 C CA . CYS A 1 780 ? 35.561 1.919 -37.389 1.00 63.91 780 CYS A CA 1
ATOM 6095 C C . CYS A 1 780 ? 34.702 2.736 -38.375 1.00 63.91 780 CYS A C 1
ATOM 6097 O O . CYS A 1 780 ? 34.405 2.277 -39.481 1.00 63.91 780 CYS A O 1
ATOM 6099 N N . ARG A 1 781 ? 34.266 3.938 -37.978 1.00 61.44 781 ARG A N 1
ATOM 6100 C CA . ARG A 1 781 ? 33.514 4.887 -38.810 1.00 61.44 781 ARG A CA 1
ATOM 6101 C C . ARG A 1 781 ? 34.438 5.834 -39.577 1.00 61.44 781 ARG A C 1
ATOM 6103 O O . ARG A 1 781 ? 34.049 6.289 -40.648 1.00 61.44 781 ARG A O 1
ATOM 6110 N N . THR A 1 782 ? 35.605 6.177 -39.027 1.00 56.44 782 THR A N 1
ATOM 6111 C CA . THR A 1 782 ? 36.491 7.242 -39.535 1.00 56.44 782 THR A CA 1
ATOM 6112 C C . THR A 1 782 ? 37.837 6.754 -40.067 1.00 56.44 782 THR A C 1
ATOM 6114 O O . THR A 1 782 ? 38.755 7.567 -40.171 1.00 56.44 782 THR A O 1
ATOM 6117 N N . ALA A 1 783 ? 37.997 5.467 -40.387 1.00 49.16 783 ALA A N 1
ATOM 6118 C CA . ALA A 1 783 ? 39.223 5.010 -41.043 1.00 49.16 783 ALA A CA 1
ATOM 6119 C C . ALA A 1 783 ? 39.438 5.779 -42.375 1.00 49.16 783 ALA A C 1
ATOM 6121 O O . ALA A 1 783 ? 38.456 6.088 -43.059 1.00 49.16 783 ALA A O 1
ATOM 6122 N N . PRO A 1 784 ? 40.686 6.172 -42.703 1.00 47.78 784 PRO A N 1
ATOM 6123 C CA . PRO A 1 784 ? 40.987 7.104 -43.788 1.00 47.78 784 PRO A CA 1
ATOM 6124 C C . PRO A 1 784 ? 40.539 6.603 -45.167 1.00 47.78 784 PRO A C 1
ATOM 6126 O O . PRO A 1 784 ? 40.491 5.410 -45.451 1.00 47.78 784 PRO A O 1
ATOM 6129 N N . ALA A 1 785 ? 40.171 7.586 -45.985 1.00 54.38 785 ALA A N 1
ATOM 6130 C CA . ALA A 1 785 ? 39.247 7.516 -47.102 1.00 54.38 785 ALA A CA 1
ATOM 6131 C C . ALA A 1 785 ? 39.908 7.283 -48.463 1.00 54.38 785 ALA A C 1
ATOM 6133 O O . ALA A 1 785 ? 40.731 8.095 -48.862 1.00 54.38 785 ALA A O 1
ATOM 6134 N N . PHE A 1 786 ? 39.422 6.307 -49.235 1.00 40.66 786 PHE A N 1
ATOM 6135 C CA . PHE A 1 786 ? 39.674 6.154 -50.679 1.00 40.66 786 PHE A CA 1
ATOM 6136 C C . PHE A 1 786 ? 38.398 5.542 -51.313 1.00 40.66 786 PHE A C 1
ATOM 6138 O O . PHE A 1 786 ? 37.673 4.814 -50.645 1.00 40.66 786 PHE A O 1
ATOM 6145 N N . ALA A 1 787 ? 37.959 5.770 -52.549 1.00 40.25 787 ALA A N 1
ATOM 6146 C CA . ALA A 1 787 ? 38.412 6.617 -53.636 1.00 40.25 787 ALA A CA 1
ATOM 6147 C C . ALA A 1 787 ? 37.511 7.858 -53.763 1.00 40.25 787 ALA A C 1
ATOM 6149 O O . ALA A 1 787 ? 36.283 7.772 -53.641 1.00 40.25 787 ALA A O 1
ATOM 6150 N N . VAL A 1 788 ? 38.109 9.009 -54.054 1.00 44.31 788 VAL A N 1
ATOM 6151 C CA . VAL A 1 788 ? 37.367 10.139 -54.608 1.00 44.31 788 VAL A CA 1
ATOM 6152 C C . VAL A 1 788 ? 37.989 10.460 -55.955 1.00 44.31 788 VAL A C 1
ATOM 6154 O O . VAL A 1 788 ? 39.139 10.874 -56.000 1.00 44.31 788 VAL A O 1
ATOM 6157 N N . GLU A 1 789 ? 37.230 10.247 -57.031 1.00 49.97 789 GLU A N 1
ATOM 6158 C CA . GLU A 1 789 ? 37.517 10.814 -58.349 1.00 49.97 789 GLU A CA 1
ATOM 6159 C C . GLU A 1 789 ? 37.281 12.333 -58.257 1.00 49.97 789 GLU A C 1
ATOM 6161 O O . GLU A 1 789 ? 36.197 12.825 -58.573 1.00 49.97 789 GLU A O 1
ATOM 6166 N N . GLU A 1 790 ? 38.251 13.082 -57.725 1.00 50.62 790 GLU A N 1
ATOM 6167 C CA . GLU A 1 790 ? 38.193 14.547 -57.751 1.00 50.62 790 GLU A CA 1
ATOM 6168 C C . GLU A 1 790 ? 38.939 15.074 -58.981 1.00 50.62 790 GLU A C 1
ATOM 6170 O O . GLU A 1 790 ? 40.063 14.637 -59.254 1.00 50.62 790 GLU A O 1
ATOM 6175 N N . PRO A 1 791 ? 38.345 16.017 -59.737 1.00 57.56 791 PRO A N 1
ATOM 6176 C CA . PRO A 1 791 ? 39.076 16.764 -60.742 1.00 57.56 791 PRO A CA 1
ATOM 6177 C C . PRO A 1 791 ? 40.086 17.675 -60.034 1.00 57.56 791 PRO A C 1
ATOM 6179 O O . PRO A 1 791 ? 39.728 18.719 -59.490 1.00 57.56 791 PRO A O 1
ATOM 6182 N N . VAL A 1 792 ? 41.355 17.276 -60.034 1.00 62.56 792 VAL A N 1
ATOM 6183 C CA . VAL A 1 792 ? 42.455 18.004 -59.397 1.00 62.56 792 VAL A CA 1
ATOM 6184 C C . VAL A 1 792 ? 43.536 18.267 -60.434 1.00 62.56 792 VAL A C 1
ATOM 6186 O O . VAL A 1 792 ? 43.948 17.374 -61.169 1.00 62.56 792 VAL A O 1
ATOM 6189 N N . GLY A 1 793 ? 44.005 19.515 -60.512 1.00 60.97 793 GLY A N 1
ATOM 6190 C CA . GLY A 1 793 ? 45.164 19.870 -61.337 1.00 60.97 793 GLY A CA 1
ATOM 6191 C C . GLY A 1 793 ? 45.021 19.548 -62.831 1.00 60.97 793 GLY A C 1
ATOM 6192 O O . GLY A 1 793 ? 46.031 19.311 -63.481 1.00 60.97 793 GLY A O 1
ATOM 6193 N N . GLY A 1 794 ? 43.793 19.508 -63.365 1.00 65.44 794 GLY A N 1
ATOM 6194 C CA . GLY A 1 794 ? 43.505 19.231 -64.780 1.00 65.44 794 GLY A CA 1
ATOM 6195 C C . GLY A 1 794 ? 43.251 17.758 -65.133 1.00 65.44 794 GLY A C 1
ATOM 6196 O O . GLY A 1 794 ? 43.017 17.468 -66.303 1.00 65.44 794 GLY A O 1
ATOM 6197 N N . GLY A 1 795 ? 43.273 16.844 -64.156 1.00 69.56 795 GLY A N 1
ATOM 6198 C CA . GLY A 1 795 ? 42.991 15.414 -64.331 1.00 69.56 795 GLY A CA 1
ATOM 6199 C C . GLY A 1 795 ? 42.069 14.864 -63.240 1.00 69.56 795 GLY A C 1
ATOM 6200 O O . GLY A 1 795 ? 41.705 15.578 -62.310 1.00 69.56 795 GLY A O 1
ATOM 6201 N N . ILE A 1 796 ? 41.667 13.601 -63.360 1.00 71.06 796 ILE A N 1
ATOM 6202 C CA . ILE A 1 796 ? 40.911 12.875 -62.333 1.00 71.06 796 ILE A CA 1
ATOM 6203 C C . ILE A 1 796 ? 41.901 12.125 -61.446 1.00 71.06 796 ILE A C 1
ATOM 6205 O O . ILE A 1 796 ? 42.573 11.199 -61.907 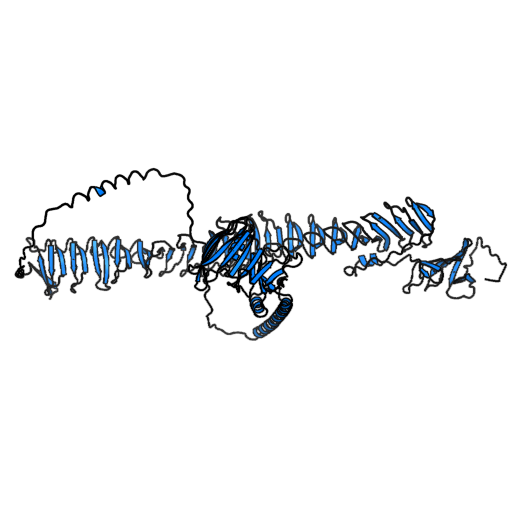1.00 71.06 796 ILE A O 1
ATOM 6209 N N . TYR A 1 797 ? 41.993 12.522 -60.179 1.00 69.88 797 TYR A N 1
ATOM 6210 C CA . TYR A 1 797 ? 42.846 11.847 -59.206 1.00 69.88 797 TYR A CA 1
ATOM 6211 C C . TYR A 1 797 ? 42.114 10.669 -58.561 1.00 69.88 797 TYR A C 1
ATOM 6213 O O . TYR A 1 797 ? 40.943 10.776 -58.221 1.00 69.88 797 TYR A O 1
ATOM 6221 N N . SER A 1 798 ? 42.823 9.563 -58.357 1.00 61.56 798 SER A N 1
ATOM 6222 C CA . SER A 1 798 ? 42.401 8.402 -57.577 1.00 61.56 798 SER A CA 1
ATOM 6223 C C . SER A 1 798 ? 43.544 8.011 -56.643 1.00 61.56 798 SER A C 1
ATOM 6225 O O . SER A 1 798 ? 44.589 7.535 -57.088 1.00 61.56 798 SER A O 1
ATOM 6227 N N . GLY A 1 799 ? 43.388 8.250 -55.344 1.00 64.56 799 GLY A N 1
ATOM 6228 C CA . GLY A 1 799 ? 44.422 7.962 -54.353 1.00 64.56 799 GLY A CA 1
ATOM 6229 C C . GLY A 1 799 ? 44.221 8.740 -53.061 1.00 64.56 799 GLY A C 1
ATOM 6230 O O . GLY A 1 799 ? 43.145 9.291 -52.814 1.00 64.56 799 GLY A O 1
ATOM 6231 N N . MET A 1 800 ? 45.259 8.777 -52.229 1.00 61.66 800 MET A N 1
ATOM 6232 C CA . MET A 1 800 ? 45.207 9.445 -50.934 1.00 61.66 800 MET A CA 1
ATOM 6233 C C . MET A 1 800 ? 45.319 10.968 -51.050 1.00 61.66 800 MET A C 1
ATOM 6235 O O . MET A 1 800 ? 46.198 11.504 -51.719 1.00 61.66 800 MET A O 1
ATOM 6239 N N . LEU A 1 801 ? 44.431 11.684 -50.359 1.00 61.47 801 LEU A N 1
ATOM 6240 C CA . LEU A 1 801 ? 44.540 13.129 -50.174 1.00 61.47 801 LEU A CA 1
ATOM 6241 C C . LEU A 1 801 ? 45.170 13.418 -48.807 1.00 61.47 801 LEU A C 1
ATOM 6243 O O . LEU A 1 801 ? 44.784 12.822 -47.802 1.00 61.47 801 LEU A O 1
ATOM 6247 N N . GLY A 1 802 ? 46.144 14.328 -48.765 1.00 62.12 802 GLY A N 1
ATOM 6248 C CA . GLY A 1 802 ? 46.733 14.816 -47.515 1.00 62.12 802 GLY A CA 1
ATOM 6249 C C . GLY A 1 802 ? 45.792 15.757 -46.750 1.00 62.12 802 GLY A C 1
ATOM 6250 O O . GLY A 1 802 ? 44.720 16.113 -47.235 1.00 62.12 802 GLY A O 1
ATOM 6251 N N . GLU A 1 803 ? 46.222 16.244 -45.580 1.00 57.66 803 GLU A N 1
ATOM 6252 C CA . GLU A 1 803 ? 45.426 17.115 -44.685 1.00 57.66 803 GLU A CA 1
ATOM 6253 C C . GLU A 1 803 ? 44.857 18.381 -45.358 1.00 57.66 803 GLU A C 1
ATOM 6255 O O . GLU A 1 803 ? 43.858 18.938 -44.908 1.00 57.66 803 GLU A O 1
ATOM 6260 N N . ARG A 1 804 ? 45.482 18.832 -46.455 1.00 63.22 804 ARG A N 1
ATOM 6261 C CA . ARG A 1 804 ? 45.085 20.010 -47.245 1.00 63.22 804 ARG A CA 1
ATOM 6262 C C . ARG A 1 804 ? 44.205 19.685 -48.462 1.00 63.22 804 ARG A C 1
ATOM 6264 O O . ARG A 1 804 ? 43.972 20.569 -49.278 1.00 63.22 804 ARG A O 1
ATOM 6271 N N . GLY A 1 805 ? 43.744 18.440 -48.610 1.00 61.38 805 GLY A N 1
ATOM 6272 C CA . GLY A 1 805 ? 42.898 18.015 -49.733 1.00 61.38 805 GLY A CA 1
ATOM 6273 C C . GLY A 1 805 ? 43.631 17.908 -51.076 1.00 61.38 805 GLY A C 1
ATOM 6274 O O . GLY A 1 805 ? 43.000 17.992 -52.121 1.00 61.38 805 GLY A O 1
ATOM 6275 N N . VAL A 1 806 ? 44.958 17.745 -51.066 1.00 76.88 806 VAL A N 1
ATOM 6276 C CA . VAL A 1 806 ? 45.792 17.586 -52.274 1.00 76.88 806 VAL A CA 1
ATOM 6277 C C . VAL A 1 806 ? 46.382 16.172 -52.352 1.00 76.88 806 VAL A C 1
ATOM 6279 O O . VAL A 1 806 ? 46.609 15.578 -51.294 1.00 76.88 806 VAL A O 1
ATOM 6282 N N . PRO A 1 807 ? 46.664 15.633 -53.557 1.00 78.38 807 PRO A N 1
ATOM 6283 C CA . PRO A 1 807 ? 47.290 14.319 -53.736 1.00 78.38 807 PRO A CA 1
ATOM 6284 C C . PRO A 1 807 ? 48.528 14.112 -52.851 1.00 78.38 807 PRO A C 1
ATOM 6286 O O . PRO A 1 807 ? 49.444 14.937 -52.855 1.00 78.38 807 PRO A O 1
ATOM 6289 N N . HIS A 1 808 ? 48.571 13.020 -52.088 1.00 80.00 808 HIS A N 1
ATOM 6290 C CA . HIS A 1 808 ? 49.680 12.695 -51.189 1.00 80.00 808 HIS A CA 1
ATOM 6291 C C . HIS A 1 808 ? 49.833 11.177 -51.033 1.00 80.00 808 HIS A C 1
ATOM 6293 O O . HIS A 1 808 ? 48.850 10.467 -50.893 1.00 80.00 808 HIS A O 1
ATOM 6299 N N . GLY A 1 809 ? 51.058 10.655 -51.011 1.00 75.88 809 GLY A N 1
ATOM 6300 C CA . GLY A 1 809 ? 51.313 9.212 -51.001 1.00 75.88 809 GLY A CA 1
ATOM 6301 C C . GLY A 1 809 ? 51.078 8.561 -52.367 1.00 75.88 809 GLY A C 1
ATOM 6302 O O . GLY A 1 809 ? 51.213 9.211 -53.400 1.00 75.88 809 GLY A O 1
ATOM 6303 N N . LYS A 1 810 ? 50.783 7.259 -52.404 1.00 72.44 810 LYS A N 1
ATOM 6304 C CA . LYS A 1 810 ? 50.547 6.545 -53.670 1.00 72.44 810 LYS A CA 1
ATOM 6305 C C . LYS A 1 810 ? 49.203 6.958 -54.280 1.00 72.44 810 LYS A C 1
ATOM 6307 O O . LYS A 1 810 ? 48.199 7.037 -53.576 1.00 72.44 810 LYS A O 1
ATOM 6312 N N . GLY A 1 811 ? 49.173 7.176 -55.589 1.00 72.56 811 GLY A N 1
ATOM 6313 C CA . GLY A 1 811 ? 47.935 7.430 -56.314 1.00 72.56 811 GLY A CA 1
ATOM 6314 C C . GLY A 1 811 ? 48.101 7.396 -57.827 1.00 72.56 811 GLY A C 1
ATOM 6315 O O . GLY A 1 811 ? 49.208 7.290 -58.357 1.00 72.56 811 GLY A O 1
ATOM 6316 N N . THR A 1 812 ? 46.973 7.518 -58.512 1.00 71.56 812 THR A N 1
ATOM 6317 C CA . THR A 1 812 ? 46.863 7.599 -59.966 1.00 71.56 812 THR A CA 1
ATOM 6318 C C . THR A 1 812 ? 46.193 8.910 -60.344 1.00 71.56 812 THR A C 1
ATOM 6320 O O . THR A 1 812 ? 45.175 9.280 -59.772 1.00 71.56 812 THR A O 1
ATOM 6323 N N . MET A 1 813 ? 46.738 9.613 -61.324 1.00 77.69 813 MET A N 1
ATOM 6324 C CA . MET A 1 813 ? 46.125 10.778 -61.942 1.00 77.69 813 MET A CA 1
ATOM 6325 C C . MET A 1 813 ? 45.849 10.468 -63.410 1.00 77.69 813 MET A C 1
ATOM 6327 O O . MET A 1 813 ? 46.759 10.098 -64.153 1.00 77.69 813 MET A O 1
ATOM 6331 N N . LEU A 1 814 ? 44.591 10.606 -63.819 1.00 73.94 814 LEU A N 1
ATOM 6332 C CA . LEU A 1 814 ? 44.145 10.389 -65.188 1.00 73.94 814 LEU A CA 1
ATOM 6333 C C . LEU A 1 814 ? 43.897 11.733 -65.875 1.00 73.94 814 LEU A C 1
ATOM 6335 O O . LEU A 1 814 ? 42.933 12.430 -65.557 1.00 73.94 814 LEU A O 1
ATOM 6339 N N . TYR A 1 815 ? 44.744 12.076 -66.837 1.00 74.38 815 TYR A N 1
ATOM 6340 C CA . TYR A 1 815 ? 44.565 13.227 -67.716 1.00 74.38 815 TYR A CA 1
ATOM 6341 C C . TYR A 1 815 ? 43.926 12.798 -69.048 1.00 74.38 815 TYR A C 1
ATOM 6343 O O . TYR A 1 815 ? 43.894 11.605 -69.363 1.00 74.38 815 TYR A O 1
ATOM 6351 N N . PRO A 1 816 ? 43.403 13.741 -69.855 1.00 67.94 816 PRO A N 1
ATOM 6352 C CA . PRO A 1 816 ? 42.856 13.424 -71.176 1.00 67.94 816 PRO A CA 1
ATOM 6353 C C . PRO A 1 816 ? 43.863 12.783 -72.147 1.00 67.94 816 PRO A C 1
ATOM 6355 O O . PRO A 1 816 ? 43.455 12.034 -73.030 1.00 67.94 816 PRO A O 1
ATOM 6358 N N . ASP A 1 817 ? 45.154 13.086 -72.002 1.00 70.44 817 ASP A N 1
ATOM 6359 C CA . ASP A 1 817 ? 46.234 12.721 -72.931 1.00 70.44 817 ASP A CA 1
ATOM 6360 C C . ASP A 1 817 ? 47.240 11.694 -72.368 1.00 70.44 817 ASP A C 1
ATOM 6362 O O . ASP A 1 817 ? 48.015 11.112 -73.130 1.00 70.44 817 ASP A O 1
ATOM 6366 N N . HIS A 1 818 ? 47.222 11.424 -71.059 1.00 84.69 818 HIS A N 1
ATOM 6367 C CA . HIS A 1 818 ? 48.084 10.434 -70.405 1.00 84.69 818 HIS A CA 1
ATOM 6368 C C . HIS A 1 818 ? 47.575 10.071 -69.000 1.00 84.69 818 HIS A C 1
ATOM 6370 O O . HIS A 1 818 ? 46.699 10.719 -68.428 1.00 84.69 818 HIS A O 1
ATOM 6376 N N . ARG A 1 819 ? 48.156 9.033 -68.404 1.00 82.56 819 ARG A N 1
ATOM 6377 C CA . ARG A 1 819 ? 47.918 8.633 -67.013 1.00 82.56 819 ARG A CA 1
ATOM 6378 C C . ARG A 1 819 ? 49.239 8.592 -66.269 1.00 82.56 819 ARG A C 1
ATOM 6380 O O . ARG A 1 819 ? 50.183 7.997 -66.768 1.00 82.56 819 ARG A O 1
ATOM 6387 N N . TYR A 1 820 ? 49.300 9.146 -65.065 1.00 84.75 820 TYR A N 1
ATOM 6388 C CA . TYR A 1 820 ? 50.432 8.965 -64.158 1.00 84.75 820 TYR A CA 1
ATOM 6389 C C . TYR A 1 820 ? 50.018 8.119 -62.957 1.00 84.75 820 TYR A C 1
ATOM 6391 O O . TYR A 1 820 ? 49.048 8.454 -62.284 1.00 84.75 820 TYR A O 1
ATOM 6399 N N . THR A 1 821 ? 50.785 7.081 -62.646 1.00 78.75 821 THR A N 1
ATOM 6400 C CA . THR A 1 821 ? 50.623 6.248 -61.450 1.00 78.75 821 THR A CA 1
ATOM 6401 C C . THR A 1 821 ? 51.915 6.292 -60.649 1.00 78.75 821 THR A C 1
ATOM 6403 O O . THR A 1 821 ? 52.971 5.922 -61.156 1.00 78.75 821 THR A O 1
ATOM 6406 N N . GLY A 1 822 ? 51.874 6.729 -59.394 1.00 81.75 822 GLY A N 1
ATOM 6407 C CA . GLY A 1 822 ? 53.088 6.835 -58.590 1.00 81.75 822 GLY A CA 1
ATOM 6408 C C . GLY A 1 822 ? 52.881 7.529 -57.257 1.00 81.75 822 GLY A C 1
ATOM 6409 O O . GLY A 1 822 ? 51.764 7.656 -56.759 1.00 81.75 822 GLY A O 1
ATOM 6410 N N . PHE A 1 823 ? 53.980 7.971 -56.658 1.00 81.38 823 PHE A N 1
ATOM 6411 C CA . PHE A 1 823 ? 53.921 8.740 -55.420 1.00 81.38 823 PHE A CA 1
ATOM 6412 C C . PHE A 1 823 ? 53.653 10.229 -55.689 1.00 81.38 823 PHE A C 1
ATOM 6414 O O . PHE A 1 823 ? 54.087 10.786 -56.702 1.00 81.38 823 PHE A O 1
ATOM 6421 N N . PHE A 1 824 ? 52.930 10.855 -54.763 1.00 81.19 824 PHE A N 1
ATOM 6422 C CA . PHE A 1 824 ? 52.611 12.275 -54.708 1.00 81.19 824 PHE A CA 1
ATOM 6423 C C . PHE A 1 824 ? 53.063 12.864 -53.370 1.00 81.19 824 PHE A C 1
ATOM 6425 O O . PHE A 1 824 ? 52.899 12.247 -52.319 1.00 81.19 824 PHE A O 1
ATOM 6432 N N . GLU A 1 825 ? 53.597 14.079 -53.392 1.00 83.62 825 GLU A N 1
ATOM 6433 C CA . GLU A 1 825 ? 53.907 14.862 -52.196 1.00 83.62 825 GLU A CA 1
ATOM 6434 C C . GLU A 1 825 ? 53.389 16.287 -52.412 1.00 83.62 825 GLU A C 1
ATOM 6436 O O . GLU A 1 825 ? 53.756 16.946 -53.385 1.00 83.62 825 GLU A O 1
ATOM 6441 N N . ASP A 1 826 ? 52.498 16.740 -51.526 1.00 79.38 826 ASP A N 1
ATOM 6442 C CA . ASP A 1 826 ? 51.838 18.054 -51.592 1.00 79.38 826 ASP A CA 1
ATOM 6443 C C . ASP A 1 826 ? 51.229 18.386 -52.973 1.00 79.38 826 ASP A C 1
ATOM 6445 O O . ASP A 1 826 ? 51.330 19.504 -53.475 1.00 79.38 826 ASP A O 1
ATOM 6449 N N . GLY A 1 827 ? 50.576 17.402 -53.597 1.00 76.94 827 GLY A N 1
ATOM 6450 C CA . GLY A 1 827 ? 49.883 17.550 -54.876 1.00 76.94 827 GLY A CA 1
ATOM 6451 C C . GLY A 1 827 ? 50.742 17.316 -56.119 1.00 76.94 827 GLY A C 1
ATOM 6452 O O . GLY A 1 827 ? 50.191 17.258 -57.215 1.00 76.94 827 GLY A O 1
ATOM 6453 N N . ALA A 1 828 ? 52.059 17.140 -55.975 1.00 84.38 828 ALA A N 1
ATOM 6454 C CA . ALA A 1 828 ? 52.971 16.940 -57.098 1.00 84.38 828 ALA A CA 1
ATOM 6455 C C . ALA A 1 828 ? 53.499 15.493 -57.172 1.00 84.38 828 ALA A C 1
ATOM 6457 O O . ALA A 1 828 ? 53.852 14.927 -56.136 1.00 84.38 828 ALA A O 1
ATOM 6458 N N . PRO A 1 829 ? 53.620 14.908 -58.378 1.00 86.06 829 PRO A N 1
ATOM 6459 C CA . PRO A 1 829 ? 54.358 13.669 -58.622 1.00 86.06 829 PRO A CA 1
ATOM 6460 C C . PRO A 1 829 ? 55.767 13.706 -58.012 1.00 86.06 829 PRO A C 1
ATOM 6462 O O . PRO A 1 829 ? 56.553 14.618 -58.280 1.00 86.06 829 PRO A O 1
ATOM 6465 N N . ARG A 1 830 ? 56.094 12.721 -57.176 1.00 86.25 830 ARG A N 1
ATOM 6466 C CA . ARG A 1 830 ? 57.315 12.705 -56.366 1.00 86.25 830 ARG A CA 1
ATOM 6467 C C . ARG A 1 830 ? 57.800 11.279 -56.162 1.00 86.25 830 ARG A C 1
ATOM 6469 O O . ARG A 1 830 ? 57.044 10.445 -55.696 1.00 86.25 830 ARG A O 1
ATOM 6476 N N . GLY A 1 831 ? 59.072 10.996 -56.419 1.00 83.69 831 GLY A N 1
ATOM 6477 C CA . GLY A 1 831 ? 59.615 9.647 -56.237 1.00 83.69 831 GLY A CA 1
ATOM 6478 C C . GLY A 1 831 ? 59.265 8.722 -57.402 1.00 83.69 831 GLY A C 1
ATOM 6479 O O . GLY A 1 831 ? 59.201 9.170 -58.541 1.00 83.69 831 GLY A O 1
ATOM 6480 N N . MET A 1 832 ? 59.120 7.423 -57.149 1.00 81.69 832 MET A N 1
ATOM 6481 C CA . MET A 1 832 ? 58.907 6.445 -58.223 1.00 81.69 832 MET A CA 1
ATOM 6482 C C . MET A 1 832 ? 57.490 6.539 -58.798 1.00 81.69 832 MET A C 1
ATOM 6484 O O . MET A 1 832 ? 56.511 6.584 -58.047 1.00 81.69 832 MET A O 1
ATOM 6488 N N . GLY A 1 833 ? 57.395 6.515 -60.126 1.00 82.94 833 GLY A N 1
ATOM 6489 C CA . GLY A 1 833 ? 56.122 6.503 -60.838 1.00 82.94 833 GLY A CA 1
ATOM 6490 C C . GLY A 1 833 ? 56.241 6.005 -62.277 1.00 82.94 833 GLY A C 1
ATOM 6491 O O . GLY A 1 833 ? 57.338 5.774 -62.795 1.00 82.94 833 GLY A O 1
ATOM 6492 N N . VAL A 1 834 ? 55.087 5.842 -62.915 1.00 81.81 834 VAL A N 1
ATOM 6493 C CA . VAL A 1 834 ? 54.925 5.411 -64.302 1.00 81.81 834 VAL A CA 1
ATOM 6494 C C . VAL A 1 834 ? 53.944 6.342 -65.002 1.00 81.81 834 VAL A C 1
ATOM 6496 O O . VAL A 1 834 ? 52.849 6.574 -64.495 1.00 81.81 834 VAL A O 1
ATOM 6499 N N . ILE A 1 835 ? 54.317 6.857 -66.171 1.00 83.69 835 ILE A N 1
ATOM 6500 C CA . ILE A 1 835 ? 53.391 7.516 -67.094 1.00 83.69 835 ILE A CA 1
ATOM 6501 C C . ILE A 1 835 ? 52.990 6.523 -68.177 1.00 83.69 835 ILE A C 1
ATOM 6503 O O . ILE A 1 835 ? 53.858 5.941 -68.816 1.00 83.69 835 ILE A O 1
ATOM 6507 N N . TYR A 1 836 ? 51.693 6.371 -68.406 1.00 78.19 836 TYR A N 1
ATOM 6508 C CA . TYR A 1 836 ? 51.115 5.654 -69.535 1.00 78.19 836 TYR A CA 1
ATOM 6509 C C . TYR A 1 836 ? 50.620 6.685 -70.547 1.00 78.19 836 TYR A C 1
ATOM 6511 O O . TYR A 1 836 ? 49.765 7.518 -70.230 1.00 78.19 836 TYR A O 1
ATOM 6519 N N . PHE A 1 837 ? 51.170 6.649 -71.753 1.00 77.50 837 PHE A N 1
ATOM 6520 C CA . PHE A 1 837 ? 50.791 7.545 -72.840 1.00 77.50 837 PHE A CA 1
ATOM 6521 C C . PHE A 1 837 ? 49.494 7.063 -73.505 1.00 77.50 837 PHE A C 1
ATOM 6523 O O . PHE A 1 837 ? 49.176 5.873 -73.480 1.00 77.50 837 PHE A O 1
ATOM 6530 N N . GLY A 1 838 ? 48.751 7.974 -74.144 1.00 56.44 838 GLY A N 1
ATOM 6531 C CA . GLY A 1 838 ? 47.515 7.635 -74.866 1.00 56.44 838 GLY A CA 1
ATOM 6532 C C . GLY A 1 838 ? 47.690 6.646 -76.031 1.00 56.44 838 GLY A C 1
ATOM 6533 O O . GLY A 1 838 ? 46.710 6.060 -76.481 1.00 56.44 838 GLY A O 1
ATOM 6534 N N . ASP A 1 839 ? 48.922 6.425 -76.494 1.00 62.56 839 ASP A N 1
ATOM 6535 C CA . ASP A 1 839 ? 49.284 5.446 -77.527 1.00 62.56 839 ASP A CA 1
ATOM 6536 C C . ASP A 1 839 ? 49.777 4.097 -76.965 1.00 62.56 839 ASP A C 1
ATOM 6538 O O . ASP A 1 839 ? 50.207 3.229 -77.724 1.00 62.56 839 ASP A O 1
ATOM 6542 N N . GLY A 1 840 ? 49.703 3.906 -75.643 1.00 55.38 840 GLY A N 1
ATOM 6543 C CA . GLY A 1 840 ? 50.075 2.665 -74.964 1.00 55.38 840 GLY A CA 1
ATOM 6544 C C . GLY A 1 840 ? 51.553 2.548 -74.582 1.00 55.38 840 GLY A C 1
ATOM 6545 O O . GLY A 1 840 ? 51.932 1.541 -73.988 1.00 55.38 840 GLY A O 1
ATOM 6546 N N . ARG A 1 841 ? 52.397 3.547 -74.875 1.00 76.31 841 ARG A N 1
ATOM 6547 C CA . ARG A 1 841 ? 53.779 3.585 -74.363 1.00 76.31 841 ARG A CA 1
ATOM 6548 C C . ARG A 1 841 ? 53.801 3.821 -72.848 1.00 76.31 841 ARG A C 1
ATOM 6550 O O . ARG A 1 841 ? 52.867 4.392 -72.285 1.00 76.31 841 ARG A O 1
ATOM 6557 N N . GLU A 1 842 ? 54.903 3.449 -72.194 1.00 78.94 842 GLU A N 1
ATOM 6558 C CA . GLU A 1 842 ? 55.129 3.675 -70.759 1.00 78.94 842 GLU A CA 1
ATOM 6559 C C . GLU A 1 842 ? 56.466 4.388 -70.495 1.00 78.94 842 GLU A C 1
ATOM 6561 O O . GLU A 1 842 ? 57.482 4.063 -71.106 1.00 78.94 842 GLU A O 1
ATOM 6566 N N . LEU A 1 843 ? 56.490 5.327 -69.545 1.00 81.00 843 LEU A N 1
ATOM 6567 C CA . LEU A 1 843 ? 57.700 5.953 -69.004 1.00 81.00 843 LEU A CA 1
ATOM 6568 C C . LEU A 1 843 ? 57.791 5.667 -67.506 1.00 81.00 843 LEU A C 1
ATOM 6570 O O . LEU A 1 843 ? 57.007 6.196 -66.721 1.00 81.00 843 LEU A O 1
ATOM 6574 N N . ARG A 1 844 ? 58.784 4.872 -67.105 1.00 84.19 844 ARG A N 1
ATOM 6575 C CA . ARG A 1 844 ? 59.092 4.569 -65.701 1.00 84.19 844 ARG A CA 1
ATOM 6576 C C . ARG A 1 844 ? 60.291 5.400 -65.264 1.00 84.19 844 ARG A C 1
ATOM 6578 O O . ARG A 1 844 ? 61.353 5.306 -65.873 1.00 84.19 844 ARG A O 1
ATOM 6585 N N . ALA A 1 845 ? 60.124 6.237 -64.245 1.00 84.88 845 ALA A N 1
ATOM 6586 C CA . ALA A 1 845 ? 61.175 7.154 -63.811 1.00 84.88 845 ALA A CA 1
ATOM 6587 C C . ALA A 1 845 ? 61.007 7.593 -62.350 1.00 84.88 845 ALA A C 1
ATOM 6589 O O . ALA A 1 845 ? 59.990 7.320 -61.704 1.00 84.88 845 ALA A O 1
ATOM 6590 N N . ARG A 1 846 ? 62.012 8.317 -61.840 1.00 86.25 846 ARG A N 1
ATOM 6591 C CA . ARG A 1 846 ? 61.932 9.011 -60.552 1.00 86.25 846 ARG A CA 1
ATOM 6592 C C . ARG A 1 846 ? 61.609 10.490 -60.759 1.00 86.25 846 ARG A C 1
ATOM 6594 O O . ARG A 1 846 ? 62.415 11.221 -61.327 1.00 86.25 846 ARG A O 1
ATOM 6601 N N . PHE A 1 847 ? 60.466 10.936 -60.257 1.00 87.50 847 PHE A N 1
ATOM 6602 C CA . PHE A 1 847 ? 59.916 12.283 -60.423 1.00 87.50 847 PHE A CA 1
ATOM 6603 C C . PHE A 1 847 ? 60.367 13.231 -59.296 1.00 87.50 847 PHE A C 1
ATOM 6605 O O . PHE A 1 847 ? 60.446 12.833 -58.129 1.00 87.50 847 PHE A O 1
ATOM 6612 N N . VAL A 1 848 ? 60.709 14.481 -59.633 1.00 85.25 848 VAL A N 1
ATOM 6613 C CA . VAL A 1 848 ? 61.379 15.452 -58.740 1.00 85.25 848 VAL A CA 1
ATOM 6614 C C . VAL A 1 848 ? 60.746 16.857 -58.797 1.00 85.25 848 VAL A C 1
ATOM 6616 O O . VAL A 1 848 ? 60.019 17.179 -59.724 1.00 85.25 848 VAL A O 1
ATOM 6619 N N . LYS A 1 849 ? 61.015 17.719 -57.791 1.00 75.12 849 LYS A N 1
ATOM 6620 C CA . LYS A 1 849 ? 60.358 19.050 -57.630 1.00 75.12 849 LYS A CA 1
ATOM 6621 C C . LYS A 1 849 ? 60.732 20.083 -58.695 1.00 75.12 849 LYS A C 1
ATOM 6623 O O . LYS A 1 849 ? 60.009 21.053 -58.882 1.00 75.12 849 LYS A O 1
ATOM 6628 N N . ALA A 1 850 ? 61.948 19.971 -59.209 1.00 68.62 850 ALA A N 1
ATOM 6629 C CA . ALA A 1 850 ? 62.608 20.948 -60.060 1.00 68.62 850 ALA A CA 1
ATOM 6630 C C . ALA A 1 850 ? 63.739 20.224 -60.805 1.00 68.62 850 ALA A C 1
ATOM 6632 O O . ALA A 1 850 ? 64.266 19.241 -60.266 1.00 68.62 850 ALA A O 1
ATOM 6633 N N . PRO A 1 851 ? 64.134 20.684 -62.004 1.00 63.12 851 PRO A N 1
ATOM 6634 C CA . PRO A 1 851 ? 65.157 20.016 -62.796 1.00 63.12 851 PRO A CA 1
ATOM 6635 C C . PRO A 1 851 ? 66.490 20.010 -62.037 1.00 63.12 851 PRO A C 1
ATOM 6637 O O . PRO A 1 851 ? 67.129 21.044 -61.854 1.00 63.12 851 PRO A O 1
ATOM 6640 N N . ALA A 1 852 ? 66.902 18.831 -61.571 1.00 60.94 852 ALA A N 1
ATOM 6641 C CA . ALA A 1 852 ? 68.269 18.597 -61.123 1.00 60.94 852 ALA A CA 1
ATOM 6642 C C . ALA A 1 852 ? 69.187 18.485 -62.352 1.00 60.94 852 ALA A C 1
ATOM 6644 O O . ALA A 1 852 ? 68.735 18.125 -63.442 1.00 60.94 852 ALA A O 1
ATOM 6645 N N . THR A 1 853 ? 70.479 18.772 -62.196 1.00 58.06 853 THR A N 1
ATOM 6646 C CA . THR A 1 853 ? 71.497 18.548 -63.233 1.00 58.06 853 THR A CA 1
ATOM 6647 C C . THR A 1 853 ? 71.438 17.090 -63.717 1.00 58.06 853 THR A C 1
ATOM 6649 O O . THR A 1 853 ? 71.800 16.180 -62.979 1.00 58.06 853 THR A O 1
ATOM 6652 N N . GLY A 1 854 ? 70.944 16.867 -64.944 1.00 64.94 854 GLY A N 1
ATOM 6653 C CA . GLY A 1 854 ? 70.735 15.532 -65.533 1.00 64.94 854 GLY A CA 1
ATOM 6654 C C . GLY A 1 854 ? 69.278 15.039 -65.607 1.00 64.94 854 GLY A C 1
ATOM 6655 O O . GLY A 1 854 ? 69.056 13.905 -66.024 1.00 64.94 854 GLY A O 1
ATOM 6656 N N . GLY A 1 855 ? 68.289 15.853 -65.222 1.00 72.06 855 GLY A N 1
ATOM 6657 C CA . GLY A 1 855 ? 66.864 15.536 -65.379 1.00 72.06 855 GLY A CA 1
ATOM 6658 C C . GLY A 1 855 ? 66.331 15.756 -66.802 1.00 72.06 855 GLY A C 1
ATOM 6659 O O . GLY A 1 855 ? 66.804 16.629 -67.529 1.00 72.06 855 GLY A O 1
ATOM 6660 N N . ALA A 1 856 ? 65.323 14.973 -67.178 1.00 80.06 856 ALA A N 1
ATOM 6661 C CA . ALA A 1 856 ? 64.508 15.142 -68.376 1.00 80.06 856 ALA A CA 1
ATOM 6662 C C . ALA A 1 856 ? 63.112 15.664 -67.997 1.00 80.06 856 ALA A C 1
ATOM 6664 O O . ALA A 1 856 ? 62.697 15.605 -66.837 1.00 80.06 856 ALA A O 1
ATOM 6665 N N . ARG A 1 857 ? 62.387 16.189 -68.987 1.00 85.69 857 ARG A N 1
ATOM 6666 C CA . ARG A 1 857 ? 61.068 16.794 -68.799 1.00 85.69 857 ARG A CA 1
ATOM 6667 C C . ARG A 1 857 ? 60.063 16.193 -69.771 1.00 85.69 857 ARG A C 1
ATOM 6669 O O . ARG A 1 857 ? 60.340 16.129 -70.964 1.00 85.69 857 ARG A O 1
ATOM 6676 N N . ALA A 1 858 ? 58.909 15.773 -69.263 1.00 82.19 858 ALA A N 1
ATOM 6677 C CA . ALA A 1 858 ? 57.759 15.380 -70.072 1.00 82.19 858 ALA A CA 1
ATOM 6678 C C . ALA A 1 858 ? 56.685 16.457 -69.925 1.00 82.19 858 ALA A C 1
ATOM 6680 O O . ALA A 1 858 ? 56.276 16.776 -68.807 1.00 82.19 858 ALA A O 1
ATOM 6681 N N . VAL A 1 859 ? 56.274 17.039 -71.046 1.00 82.56 859 VAL A N 1
ATOM 6682 C CA . VAL A 1 859 ? 55.274 18.108 -71.102 1.00 82.56 859 VAL A CA 1
ATOM 6683 C C . VAL A 1 859 ? 54.003 17.522 -71.699 1.00 82.56 859 VAL A C 1
ATOM 6685 O O . VAL A 1 859 ? 54.056 16.884 -72.746 1.00 82.56 859 VAL A O 1
ATOM 6688 N N . PHE A 1 860 ? 52.884 17.731 -71.019 1.00 82.44 860 PHE A N 1
ATOM 6689 C CA . PHE A 1 860 ? 51.547 17.381 -71.481 1.00 82.44 860 PHE A CA 1
ATOM 6690 C C . PHE A 1 860 ? 50.673 18.632 -71.483 1.00 82.44 860 PHE A C 1
ATOM 6692 O O . PHE A 1 860 ? 51.067 19.681 -70.966 1.00 82.44 860 PHE A O 1
ATOM 6699 N N . SER A 1 861 ? 49.468 18.523 -72.040 1.00 73.62 861 SER A N 1
ATOM 6700 C CA . SER A 1 861 ? 48.566 19.667 -72.221 1.00 73.62 861 SER A CA 1
ATOM 6701 C C . SER A 1 861 ? 48.203 20.395 -70.918 1.00 73.62 861 SER A C 1
ATOM 6703 O O . SER A 1 861 ? 47.931 21.595 -70.939 1.00 73.62 861 SER A O 1
ATOM 6705 N N . THR A 1 862 ? 48.219 19.697 -69.780 1.00 69.81 862 THR A N 1
ATOM 6706 C CA . THR A 1 862 ? 47.758 20.213 -68.478 1.00 69.81 862 THR A CA 1
ATOM 6707 C C . THR A 1 862 ? 48.816 20.200 -67.377 1.00 69.81 862 THR A C 1
ATOM 6709 O O . THR A 1 862 ? 48.645 20.873 -66.361 1.00 69.81 862 THR A O 1
ATOM 6712 N N . VAL A 1 863 ? 49.897 19.436 -67.536 1.00 82.25 863 VAL A N 1
ATOM 6713 C CA . VAL A 1 863 ? 50.884 19.191 -66.477 1.00 82.25 863 VAL A CA 1
ATOM 6714 C C . VAL A 1 863 ? 52.262 18.918 -67.075 1.00 82.25 863 VAL A C 1
ATOM 6716 O O . VAL A 1 863 ? 52.407 18.501 -68.222 1.00 82.25 863 VAL A O 1
ATOM 6719 N N . THR A 1 864 ? 53.305 19.179 -66.295 1.00 85.44 864 THR A N 1
ATOM 6720 C CA . THR A 1 864 ? 54.692 18.905 -66.669 1.00 85.44 864 THR A CA 1
ATOM 6721 C C . THR A 1 864 ? 55.356 18.087 -65.576 1.00 85.44 864 THR A C 1
ATOM 6723 O O . THR A 1 864 ? 55.207 18.380 -64.391 1.00 85.44 864 THR A O 1
ATOM 6726 N N . TYR A 1 865 ? 56.116 17.081 -65.991 1.00 86.75 865 TYR A N 1
ATOM 6727 C CA . TYR A 1 865 ? 56.854 16.191 -65.114 1.00 86.75 865 TYR A CA 1
ATOM 6728 C C . TYR A 1 865 ? 58.347 16.404 -65.303 1.00 86.75 865 TYR A C 1
ATOM 6730 O O . TYR A 1 865 ? 58.870 16.180 -66.395 1.00 86.75 865 TYR A O 1
ATOM 6738 N N . ASP A 1 866 ? 59.036 16.773 -64.229 1.00 88.12 866 ASP A N 1
ATOM 6739 C CA . ASP A 1 866 ? 60.492 16.694 -64.158 1.00 88.12 866 ASP A CA 1
ATOM 6740 C C . ASP A 1 866 ? 60.879 15.335 -63.567 1.00 88.12 866 ASP A C 1
ATOM 6742 O O . ASP A 1 866 ? 60.435 14.965 -62.476 1.00 88.12 866 ASP A O 1
ATOM 6746 N N . TYR A 1 867 ? 61.694 14.571 -64.291 1.00 86.75 867 TYR A N 1
ATOM 6747 C CA . TYR A 1 867 ? 62.079 13.221 -63.896 1.00 86.75 867 TYR A CA 1
ATOM 6748 C C . TYR A 1 867 ? 63.542 12.925 -64.203 1.00 86.75 867 TYR A C 1
ATOM 6750 O O . TYR A 1 867 ? 64.176 13.538 -65.058 1.00 86.75 867 TYR A O 1
ATOM 6758 N N . ILE A 1 868 ? 64.090 11.953 -63.490 1.00 85.25 868 ILE A N 1
ATOM 6759 C CA . ILE A 1 868 ? 65.406 11.386 -63.753 1.00 85.25 868 ILE A CA 1
ATOM 6760 C C . ILE A 1 868 ? 65.155 9.978 -64.280 1.00 85.25 868 ILE A C 1
ATOM 6762 O O . ILE A 1 868 ? 64.552 9.153 -63.586 1.00 85.25 868 ILE A O 1
ATOM 6766 N N . LEU A 1 869 ? 65.578 9.730 -65.524 1.00 75.12 869 LEU A N 1
ATOM 6767 C CA . LEU A 1 869 ? 65.645 8.375 -66.060 1.00 75.12 869 LEU A CA 1
ATOM 6768 C C . LEU A 1 869 ? 66.630 7.614 -65.190 1.00 75.12 869 LEU A C 1
ATOM 6770 O O . LEU A 1 869 ? 67.797 8.001 -65.083 1.00 75.12 869 LEU A O 1
ATOM 6774 N N . GLU A 1 870 ? 66.175 6.534 -64.568 1.00 62.50 870 GLU A N 1
ATOM 6775 C CA . GLU A 1 870 ? 67.139 5.565 -64.084 1.00 62.50 870 GLU A CA 1
ATOM 6776 C C . GLU A 1 870 ? 67.860 5.046 -65.325 1.00 62.50 870 GLU A C 1
ATOM 6778 O O . GLU A 1 870 ? 67.232 4.541 -66.257 1.00 62.50 870 GLU A O 1
ATOM 6783 N N . GLN A 1 871 ? 69.179 5.251 -65.383 1.00 50.38 871 GLN A N 1
ATOM 6784 C CA . GLN A 1 871 ? 69.991 4.505 -66.327 1.00 50.38 871 GLN A CA 1
ATOM 6785 C C . GLN A 1 871 ? 69.722 3.041 -66.014 1.00 50.38 871 GLN A C 1
ATOM 6787 O O . GLN A 1 871 ? 70.154 2.540 -64.975 1.00 50.38 871 GLN A O 1
ATOM 6792 N N . SER A 1 872 ? 68.960 2.388 -66.889 1.00 43.72 872 SER A N 1
ATOM 6793 C CA . SER A 1 872 ? 68.794 0.949 -66.872 1.00 43.72 872 SER A CA 1
ATOM 6794 C C . SER A 1 872 ? 70.198 0.369 -66.952 1.00 43.72 872 SER A C 1
ATOM 6796 O O . SER A 1 872 ? 70.856 0.410 -67.997 1.00 43.72 872 SER A O 1
ATOM 6798 N N . GLY A 1 873 ? 70.689 -0.114 -65.818 1.00 41.88 873 GLY A N 1
ATOM 6799 C CA . GLY A 1 873 ? 71.809 -1.024 -65.789 1.00 41.88 873 GLY A CA 1
ATOM 6800 C C . GLY A 1 873 ? 71.392 -2.276 -66.545 1.00 41.88 873 GLY A C 1
ATOM 6801 O O . GLY A 1 873 ? 70.834 -3.173 -65.939 1.00 41.88 873 GLY A O 1
ATOM 6802 N N . LYS A 1 874 ? 71.698 -2.278 -67.846 1.00 41.72 874 LYS A N 1
ATOM 6803 C CA . LYS A 1 874 ? 71.664 -3.386 -68.807 1.00 41.72 874 LYS A CA 1
ATOM 6804 C C . LYS A 1 874 ? 70.297 -4.040 -69.081 1.00 41.72 874 LYS A C 1
ATOM 6806 O O . LYS A 1 874 ? 69.555 -4.414 -68.187 1.00 41.72 874 LYS A O 1
ATOM 6811 N N . ASP A 1 875 ? 70.098 -4.224 -70.384 1.00 37.56 875 ASP A N 1
ATOM 6812 C CA . ASP A 1 875 ? 69.161 -5.108 -71.082 1.00 37.56 875 ASP A CA 1
ATOM 6813 C C . ASP A 1 875 ? 67.712 -4.632 -71.301 1.00 37.56 875 ASP A C 1
ATOM 6815 O O . ASP A 1 875 ? 66.871 -4.650 -70.410 1.00 37.56 875 ASP A O 1
ATOM 6819 N N . GLY A 1 876 ? 67.431 -4.317 -72.576 1.00 42.19 876 GLY A N 1
ATOM 6820 C CA . GLY A 1 876 ? 66.181 -4.693 -73.245 1.00 42.19 876 GLY A CA 1
ATOM 6821 C C . GLY A 1 876 ? 65.155 -3.588 -73.494 1.00 42.19 876 GLY A C 1
ATOM 6822 O O . GLY A 1 876 ? 64.308 -3.336 -72.651 1.00 42.19 876 GLY A O 1
ATOM 6823 N N . ASP A 1 877 ? 65.184 -3.036 -74.709 1.00 37.78 877 ASP A N 1
ATOM 6824 C CA . ASP A 1 877 ? 64.081 -2.368 -75.419 1.00 37.78 877 ASP A CA 1
ATOM 6825 C C . ASP A 1 877 ? 63.576 -1.007 -74.909 1.00 37.78 877 ASP A C 1
ATOM 6827 O O . ASP A 1 877 ? 62.502 -0.861 -74.332 1.00 37.78 877 ASP A O 1
ATOM 6831 N N . ALA A 1 878 ? 64.306 0.045 -75.295 1.00 33.38 878 ALA A N 1
ATOM 6832 C CA . ALA A 1 878 ? 63.752 1.387 -75.450 1.00 33.38 878 ALA A CA 1
ATOM 6833 C C . ALA A 1 878 ? 63.808 1.798 -76.928 1.00 33.38 878 ALA A C 1
ATOM 6835 O O . ALA A 1 878 ? 64.885 2.022 -77.488 1.00 33.38 878 ALA A O 1
ATOM 6836 N N . TYR A 1 879 ? 62.637 1.936 -77.553 1.00 35.31 879 TYR A N 1
ATOM 6837 C CA . TYR A 1 879 ? 62.487 2.642 -78.823 1.00 35.31 879 TYR A CA 1
ATOM 6838 C C . TYR A 1 879 ? 62.722 4.135 -78.551 1.00 35.31 879 TYR A C 1
ATOM 6840 O O . TYR A 1 879 ? 61.823 4.862 -78.132 1.00 35.31 879 TYR A O 1
ATOM 6848 N N . VAL A 1 880 ? 63.962 4.590 -78.724 1.00 35.88 880 VAL A N 1
ATOM 6849 C CA . VAL A 1 880 ? 64.283 6.017 -78.764 1.00 35.88 880 VAL A CA 1
ATOM 6850 C C . VAL A 1 880 ? 64.227 6.442 -80.225 1.00 35.88 880 VAL A C 1
ATOM 6852 O O . VAL A 1 880 ? 65.218 6.319 -80.944 1.00 35.88 880 VAL A O 1
ATOM 6855 N N . ASP A 1 881 ? 63.079 6.950 -80.673 1.00 32.50 881 ASP A N 1
ATOM 6856 C CA . ASP A 1 881 ? 63.075 7.768 -81.883 1.00 32.50 881 ASP A CA 1
ATOM 6857 C C . ASP A 1 881 ? 63.709 9.123 -81.540 1.00 32.50 881 ASP A C 1
ATOM 6859 O O . ASP A 1 881 ? 63.173 9.931 -80.782 1.00 32.50 881 ASP A O 1
ATOM 6863 N N . ARG A 1 882 ? 64.925 9.316 -82.053 1.00 37.41 882 ARG A N 1
ATOM 6864 C CA . ARG A 1 882 ? 65.747 10.525 -81.941 1.00 37.41 882 ARG A CA 1
ATOM 6865 C C . ARG A 1 882 ? 65.513 11.482 -83.113 1.00 37.41 882 ARG A C 1
ATOM 6867 O O . ARG A 1 882 ? 66.412 12.246 -83.458 1.00 37.41 882 ARG A O 1
ATOM 6874 N N . SER A 1 883 ? 64.336 11.468 -83.728 1.00 32.44 883 SER A N 1
ATOM 6875 C CA . SER A 1 883 ? 63.987 12.413 -84.783 1.00 32.44 883 SER A CA 1
ATOM 6876 C C . SER A 1 883 ? 62.816 13.307 -84.368 1.00 32.44 883 SER A C 1
ATOM 6878 O O . SER A 1 883 ? 61.656 12.928 -84.441 1.00 32.44 883 SER A O 1
ATOM 6880 N N . ASN A 1 884 ? 63.176 14.519 -83.925 1.00 29.98 884 ASN A N 1
ATOM 6881 C CA . ASN A 1 884 ? 62.461 15.797 -84.082 1.00 29.98 884 ASN A CA 1
ATOM 6882 C C . ASN A 1 884 ? 62.343 16.610 -82.7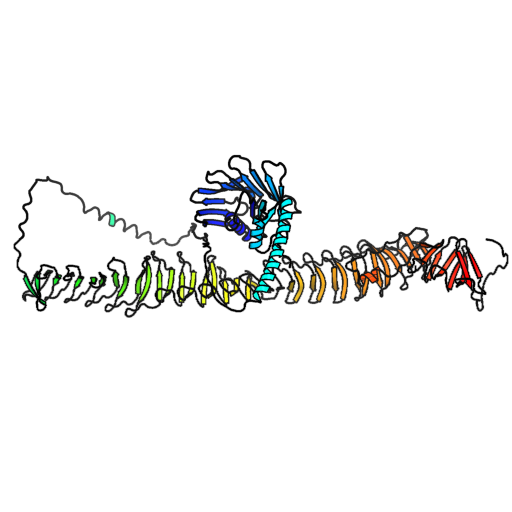69 1.00 29.98 884 ASN A C 1
ATOM 6884 O O . ASN A 1 884 ? 61.411 16.417 -81.990 1.00 29.98 884 ASN A O 1
ATOM 6888 N N . PRO A 1 885 ? 63.268 17.555 -82.507 1.00 38.59 885 PRO A N 1
ATOM 6889 C CA . PRO A 1 885 ? 63.139 18.523 -81.430 1.00 38.59 885 PRO A CA 1
ATOM 6890 C C . PRO A 1 885 ? 62.357 19.745 -81.935 1.00 38.59 885 PRO A C 1
ATOM 6892 O O . PRO A 1 885 ? 62.959 20.766 -82.251 1.00 38.59 885 PRO A O 1
ATOM 6895 N N . ALA A 1 886 ? 61.031 19.645 -82.045 1.00 29.41 886 ALA A N 1
ATOM 6896 C CA . ALA A 1 886 ? 60.152 20.801 -82.241 1.00 29.41 886 ALA A CA 1
ATOM 6897 C C . ALA A 1 886 ? 58.662 20.426 -82.105 1.00 29.41 886 ALA A C 1
ATOM 6899 O O . ALA A 1 886 ? 58.146 19.746 -82.984 1.00 29.41 886 ALA A O 1
ATOM 6900 N N . VAL A 1 887 ? 57.996 21.008 -81.087 1.00 31.30 887 VAL A N 1
ATOM 6901 C CA . VAL A 1 887 ? 56.575 21.449 -81.089 1.00 31.30 887 VAL A CA 1
ATOM 6902 C C . VAL A 1 887 ? 55.520 20.308 -81.066 1.00 31.30 887 VAL A C 1
ATOM 6904 O O . VAL A 1 887 ? 55.516 19.468 -81.954 1.00 31.30 887 VAL A O 1
ATOM 6907 N N . TYR A 1 888 ? 54.574 20.173 -80.124 1.00 32.00 888 TYR A N 1
ATOM 6908 C CA . TYR A 1 888 ? 53.934 21.049 -79.124 1.00 32.00 888 TYR A CA 1
ATOM 6909 C C . TYR A 1 888 ? 53.829 20.347 -77.766 1.00 32.00 888 TYR A C 1
ATOM 6911 O O . TYR A 1 888 ? 53.563 19.124 -77.776 1.00 32.00 888 TYR A O 1
#

pLDDT: mean 78.26, std 20.46, range [21.69, 98.44]

Radius of gyration: 55.08 Å; chains: 1; bounding box: 153×62×171 Å

Foldseek 3Di:
DDQDWDDFDADDWFFLDKDFCVLDVDPVPPPVSSVQSCCCVVVVDWDWDWFFDQDPNKTKIWGWTQDALDAIAIWIAIPNHTAWGKDCPDNFWIWIFGADPVRATQKIWIAGSRRGTAWMFGPPSPDPHGQWIWGFDPDNGFGWIWIDGPPDPGTQTWHWAIAGPDPVLRVVLCVVQPARMWTQIPVGIIGIHGPVSNVVSVVSSVVVVVVVVVVVVVVVVVVVPDDDDDDDDDDDDDDDDDDDGRDDDDDDDDDDDDDPDPPPVPVVVVVVVVVVVPPPDDDDDDDDDDDDDDDDPDDPDDDAALDWADPDPPWIKGKHADADPVRAFAQWIWIATPVRQTQKTGGDDRNEQAAFIWGADPVNHTAKGGGDDRNEQAAWIWGADPPFRKIKGAGDDRNAGAQWIWIAGNVGHTAKTAGDDRNAGAAWMWGADPQQKIWIFGDDRNDTAQWTFIAHNVRHTQKGTGHDPNFAAQFIWGADPVRHTAKTGGDDRNAHAQWIKGQDPQLKIKTGGDDRNADAAWIWIAGNVRHTAKTAGDDRNAQAAWIWGADPLQKIKTDGDHRNHGDWWIFTADNVGATAKIGDDDPNAQAQWIFGDDPNATQKGGGDDRNADAQWIFGDDPNHTQKTGGDDRNEQAAWIWGDDPNATQKGGGDDRNAAAQWIFGDDPNHTAKTAGDDRNADAAWIFGDDPLDGQKIFHDDRNDTQWMFGADRVGATAKTAGDDPREQAAWIWGADNLNHTPAGGGDDRNDDDDGDDDDDDDDDQGDDDPVCNPHSNVSSRPHADFDDQDCDQQWGKGDHAPPVRAAAQWTKTGHPFKIKTAGDDRNDQAAWIWIQGPVGDIDTFGWDDDADDQWDWDDDPRDITTTHDDPPPDDDDDPDPPPDDDDD